Protein AF-0000000073327511 (afdb_homodimer)

Solvent-accessible surface area (backbone atoms only — not comparable to full-atom values): 82590 Å² total; per-residue (Å²): 107,44,73,44,46,68,43,24,41,75,84,67,52,72,36,63,68,62,48,49,65,67,39,43,76,73,44,33,69,39,40,73,52,56,44,34,38,25,41,45,37,48,43,75,68,48,63,40,52,50,47,24,70,48,32,56,36,58,57,73,58,76,54,50,74,79,34,73,59,88,64,56,67,24,31,33,36,24,40,34,74,76,45,48,52,55,30,38,39,33,49,45,36,41,31,57,40,40,85,58,41,74,76,42,55,34,55,51,50,46,52,51,41,47,42,66,70,69,29,30,28,37,34,40,46,40,52,47,70,28,58,62,33,27,59,61,49,42,45,65,58,52,37,52,38,52,40,52,41,63,66,75,44,78,82,54,55,25,20,38,35,35,38,28,32,54,48,72,80,45,52,62,67,50,52,50,51,54,51,52,52,50,53,50,51,41,57,68,66,41,65,70,52,92,84,51,68,92,72,52,66,70,55,36,33,48,80,44,78,49,72,32,42,28,62,88,86,34,46,68,60,20,54,53,47,38,53,58,55,35,56,64,54,45,58,20,70,39,87,86,36,64,41,37,69,52,85,82,55,69,39,38,71,47,39,63,61,48,54,51,51,52,50,53,55,52,71,69,41,64,83,57,58,62,71,34,64,64,53,29,50,29,49,54,50,46,46,51,50,41,53,50,46,51,52,49,54,76,64,30,66,69,54,53,52,50,52,54,46,34,73,74,36,72,54,83,61,42,8,58,53,53,33,49,56,53,48,50,52,52,50,51,51,50,67,73,43,63,76,40,48,64,70,53,47,51,53,47,47,52,51,42,50,52,54,52,50,59,72,49,42,64,51,53,51,46,34,50,48,42,49,42,53,50,41,48,52,50,43,54,52,49,40,51,50,40,48,72,72,66,47,56,65,41,61,37,45,39,52,41,50,52,51,41,52,50,50,48,52,52,52,48,60,45,49,43,43,80,90,51,88,79,71,66,59,67,58,50,49,49,40,51,52,48,45,49,52,51,50,46,54,55,50,49,53,52,49,50,54,54,50,50,53,52,52,52,50,45,64,69,66,56,54,98,57,42,55,62,51,49,46,49,47,51,51,51,52,47,51,50,48,51,52,47,51,54,61,29,42,70,77,52,93,61,61,67,68,59,52,51,53,50,49,52,48,51,52,52,49,54,52,47,49,51,54,50,50,50,50,57,55,33,32,67,67,53,41,51,46,48,28,52,51,45,24,50,50,47,57,39,30,41,99,86,73,44,75,57,74,87,44,94,74,56,58,60,67,56,45,49,50,51,15,52,51,55,20,49,49,49,52,46,60,43,24,43,61,53,81,58,98,62,88,72,65,57,55,61,51,51,49,61,66,70,64,60,70,74,69,79,72,73,83,76,83,67,69,80,80,73,76,65,82,44,72,36,76,64,59,92,86,49,54,76,89,34,50,53,44,34,37,43,54,51,51,51,50,49,52,53,49,50,61,63,45,44,59,58,54,49,49,56,50,48,52,46,46,50,54,50,47,52,50,48,50,51,49,48,51,51,44,48,55,49,48,49,53,43,65,60,31,47,70,70,60,36,53,56,54,62,65,36,68,63,52,50,48,49,51,48,45,48,51,49,46,51,48,45,53,50,54,67,47,51,61,65,59,51,52,51,39,51,69,54,66,53,47,60,66,54,52,51,44,48,52,44,44,54,53,25,68,74,37,64,70,64,62,38,49,50,52,48,36,63,68,56,69,53,76,69,67,70,56,69,89,97,108,44,71,44,44,68,43,24,41,75,86,66,52,72,35,62,68,62,47,50,65,66,40,35,83,72,46,34,68,39,40,74,52,57,45,34,38,26,39,44,36,48,44,73,69,49,62,40,52,51,47,25,69,48,32,57,35,58,58,75,57,76,52,50,75,79,33,73,57,89,65,56,66,25,31,33,35,22,40,33,75,74,44,46,51,55,30,36,40,33,48,45,35,43,31,57,40,40,85,58,40,74,76,43,55,34,54,51,50,46,52,52,39,47,43,65,70,68,28,31,29,37,35,40,46,41,52,48,71,28,58,60,32,27,60,61,51,42,45,67,58,50,37,50,37,51,39,52,41,64,67,74,45,79,81,54,54,26,21,38,36,35,37,29,32,53,48,71,81,47,52,64,68,49,53,52,51,54,52,52,51,49,54,52,51,42,58,67,66,40,63,71,56,91,86,53,69,94,72,53,67,70,55,36,33,48,80,46,79,50,71,33,40,27,61,88,86,33,44,66,61,21,52,55,50,39,52,57,56,36,55,64,52,45,58,22,72,40,90,83,36,63,40,39,70,51,85,81,55,68,39,36,72,47,39,63,60,48,53,51,50,52,50,53,54,52,72,68,40,63,85,57,57,63,72,35,66,64,52,28,51,30,48,54,51,46,47,50,52,41,51,51,45,49,54,49,53,75,66,29,66,70,52,54,52,50,51,53,47,34,72,74,36,72,55,82,60,44,7,58,52,52,34,51,56,54,49,51,50,53,49,54,49,50,66,73,42,63,77,40,48,64,70,53,46,51,54,49,47,52,51,43,52,54,53,52,48,60,72,50,42,62,52,52,51,46,35,51,49,42,50,43,52,52,41,47,51,50,42,53,52,51,41,54,51,38,48,72,72,66,48,56,67,43,62,38,46,40,52,42,48,53,52,42,50,50,50,48,52,53,51,47,59,45,49,43,43,80,90,50,88,80,72,66,59,67,57,49,51,49,40,51,51,50,46,48,51,51,50,47,53,54,50,49,52,54,49,49,55,55,50,50,54,53,52,52,49,44,63,68,67,56,55,97,57,44,55,63,50,48,47,51,47,51,52,51,53,47,52,49,47,51,50,48,50,53,61,30,43,69,77,54,94,62,61,66,67,61,53,50,52,51,50,51,48,52,52,52,49,53,52,49,48,52,53,52,51,50,50,56,53,35,31,67,68,54,42,53,47,48,27,51,53,45,25,49,50,48,57,40,29,42,99,87,72,44,74,57,75,85,50,94,80,55,57,60,68,57,44,50,51,51,16,52,50,56,21,49,50,48,52,46,60,44,25,42,61,54,82,57,97,64,85,71,64,58,55,60,51,51,50,59,67,68,65,59,70,74,69,81,73,72,82,77,84,67,68,82,81,74,76,65,82,45,73,35,76,64,59,90,84,48,55,75,90,34,50,53,43,33,36,43,54,50,51,52,50,48,52,53,50,50,62,65,44,46,58,59,55,50,48,56,51,50,52,45,47,51,55,51,48,50,51,50,50,50,50,46,50,52,46,49,53,49,48,49,55,44,65,59,38,45,70,70,61,35,52,56,52,63,64,35,69,63,51,51,49,48,51,49,43,49,49,49,46,50,48,44,54,49,52,68,46,51,61,65,56,52,52,50,38,52,68,66,64,51,48,58,66,53,51,50,43,48,53,44,43,54,54,28,67,74,36,66,71,65,62,39,48,50,50,47,38,63,68,55,66,54,77,69,66,68,55,71,87,95

Structure (mmCIF, N/CA/C/O backbone):
data_AF-0000000073327511-model_v1
#
loop_
_entity.id
_entity.type
_entity.pdbx_description
1 polymer 'GB1/RHD3-type G domain-containing protein'
#
loop_
_atom_site.group_PDB
_atom_site.id
_atom_site.type_symbol
_atom_site.label_atom_id
_atom_site.label_alt_id
_atom_site.label_comp_id
_atom_site.label_asym_id
_atom_site.label_entity_id
_atom_site.label_seq_id
_atom_site.pdbx_PDB_ins_code
_atom_site.Cartn_x
_atom_site.Cartn_y
_atom_site.Cartn_z
_atom_site.occupancy
_atom_site.B_iso_or_equiv
_atom_site.auth_seq_id
_atom_site.auth_comp_id
_atom_site.auth_asym_id
_atom_site.auth_atom_id
_atom_site.pdbx_PDB_model_num
ATOM 1 N N . MET A 1 1 ? 34.719 -45.875 -12.844 1 51.06 1 MET A N 1
ATOM 2 C CA . MET A 1 1 ? 34.094 -44.719 -13.461 1 51.06 1 MET A CA 1
ATOM 3 C C . MET A 1 1 ? 32.719 -45.031 -14.008 1 51.06 1 MET A C 1
ATOM 5 O O . MET A 1 1 ? 31.891 -44.125 -14.203 1 51.06 1 MET A O 1
ATOM 9 N N . GLU A 1 2 ? 32.406 -46.375 -14.266 1 55.81 2 GLU A N 1
ATOM 10 C CA . GLU A 1 2 ? 31.141 -46.812 -14.812 1 55.81 2 GLU A CA 1
ATOM 11 C C . GLU A 1 2 ? 30.031 -46.781 -13.758 1 55.81 2 GLU A C 1
ATOM 13 O O . GLU A 1 2 ? 28.859 -46.656 -14.086 1 55.81 2 GLU A O 1
ATOM 18 N N . LYS A 1 3 ? 30.391 -46.969 -12.422 1 69.81 3 LYS A N 1
ATOM 19 C CA . LYS A 1 3 ? 29.375 -47.062 -11.375 1 69.81 3 LYS A CA 1
ATOM 20 C C . LYS A 1 3 ? 28.734 -45.688 -11.109 1 69.81 3 LYS A C 1
ATOM 22 O O . LYS A 1 3 ? 27.734 -45.594 -10.391 1 69.81 3 LYS A O 1
ATOM 27 N N . GLY A 1 4 ? 29 -44.719 -11.75 1 84.31 4 GLY A N 1
ATOM 28 C CA . GLY A 1 4 ? 28.375 -43.406 -11.727 1 84.31 4 GLY A CA 1
ATOM 29 C C . GLY A 1 4 ? 28.656 -42.656 -10.445 1 84.31 4 GLY A C 1
ATOM 30 O O . GLY A 1 4 ? 29.078 -43.219 -9.445 1 84.31 4 GLY A O 1
ATOM 31 N N . MET A 1 5 ? 28.734 -41.5 -10.352 1 89.88 5 MET A N 1
ATOM 32 C CA . MET A 1 5 ? 28.906 -40.594 -9.211 1 89.88 5 MET A CA 1
ATOM 33 C C . MET A 1 5 ? 27.781 -39.562 -9.148 1 89.88 5 MET A C 1
ATOM 35 O O . MET A 1 5 ? 27.25 -39.156 -10.18 1 89.88 5 MET A O 1
ATOM 39 N N . GLN A 1 6 ? 27.422 -39.312 -7.855 1 94.12 6 GLN A N 1
ATOM 40 C CA . GLN A 1 6 ? 26.422 -38.25 -7.656 1 94.12 6 GLN A CA 1
ATOM 41 C C . GLN A 1 6 ? 27.062 -36.875 -7.719 1 94.12 6 GLN A C 1
ATOM 43 O O . GLN A 1 6 ? 27.828 -36.5 -6.84 1 94.12 6 GLN A O 1
ATOM 48 N N . LEU A 1 7 ? 26.797 -36.125 -8.734 1 95 7 LEU A N 1
ATOM 49 C CA . LEU A 1 7 ? 27.359 -34.812 -8.961 1 95 7 LEU A CA 1
ATOM 50 C C . LEU A 1 7 ? 26.703 -33.781 -8.062 1 95 7 LEU A C 1
ATOM 52 O O . LEU A 1 7 ? 27.375 -32.906 -7.484 1 95 7 LEU A O 1
ATOM 56 N N . ILE A 1 8 ? 25.344 -33.812 -8.062 1 95.38 8 ILE A N 1
ATOM 57 C CA . ILE A 1 8 ? 24.547 -32.938 -7.215 1 95.38 8 ILE A CA 1
ATOM 58 C C . ILE A 1 8 ? 23.594 -33.781 -6.367 1 95.38 8 ILE A C 1
ATOM 60 O O . ILE A 1 8 ? 22.875 -34.656 -6.891 1 95.38 8 ILE A O 1
ATOM 64 N N . ASP A 1 9 ? 23.5 -33.594 -5.148 1 92.31 9 ASP A N 1
ATOM 65 C CA . ASP A 1 9 ? 22.656 -34.406 -4.289 1 92.31 9 ASP A CA 1
ATOM 66 C C . ASP A 1 9 ? 21.234 -33.844 -4.242 1 92.31 9 ASP A C 1
ATOM 68 O O . ASP A 1 9 ? 20.922 -32.844 -4.891 1 92.31 9 ASP A O 1
ATOM 72 N N . GLY A 1 10 ? 20.406 -34.531 -3.52 1 86.12 10 GLY A N 1
ATOM 73 C CA . GLY A 1 10 ? 19 -34.188 -3.443 1 86.12 10 GLY A CA 1
ATOM 74 C C . GLY A 1 10 ? 18.75 -32.812 -2.842 1 86.12 10 GLY A C 1
ATOM 75 O O . GLY A 1 10 ? 17.734 -32.188 -3.115 1 86.12 10 GLY A O 1
ATOM 76 N N . ASN A 1 11 ? 19.703 -32.344 -2.143 1 85.62 11 ASN A N 1
ATOM 77 C CA . ASN A 1 11 ? 19.562 -31.047 -1.479 1 85.62 11 ASN A CA 1
ATOM 78 C C . ASN A 1 11 ? 20.234 -29.938 -2.271 1 85.62 11 ASN A C 1
ATOM 80 O O . ASN A 1 11 ? 20.25 -28.781 -1.835 1 85.62 11 ASN A O 1
ATOM 84 N N . GLY A 1 12 ? 20.797 -30.297 -3.379 1 88.5 12 GLY A N 1
ATOM 85 C CA . GLY A 1 12 ? 21.375 -29.281 -4.258 1 88.5 12 GLY A CA 1
ATOM 86 C C . GLY A 1 12 ? 22.844 -29.016 -3.979 1 88.5 12 GLY A C 1
ATOM 87 O O . GLY A 1 12 ? 23.391 -28.031 -4.469 1 88.5 12 GLY A O 1
ATOM 88 N N . LYS A 1 13 ? 23.438 -29.797 -3.189 1 92.44 13 LYS A N 1
ATOM 89 C CA . LYS A 1 13 ? 24.859 -29.609 -2.906 1 92.44 13 LYS A CA 1
ATOM 90 C C . LYS A 1 13 ? 25.719 -30.188 -4.023 1 92.44 13 LYS A C 1
ATOM 92 O O . LYS A 1 13 ? 25.547 -31.344 -4.418 1 92.44 13 LYS A O 1
ATOM 97 N N . PHE A 1 14 ? 26.641 -29.406 -4.492 1 95.19 14 PHE A N 1
ATOM 98 C CA . PHE A 1 14 ? 27.531 -29.781 -5.586 1 95.19 14 PHE A CA 1
ATOM 99 C C . PHE A 1 14 ? 28.719 -30.578 -5.07 1 95.19 14 PHE A C 1
ATOM 101 O O . PHE A 1 14 ? 29.375 -30.172 -4.109 1 95.19 14 PHE A O 1
ATOM 108 N N . ASN A 1 15 ? 29.031 -31.703 -5.699 1 93.62 15 ASN A N 1
ATOM 109 C CA . ASN A 1 15 ? 30.125 -32.594 -5.293 1 93.62 15 ASN A CA 1
ATOM 110 C C . ASN A 1 15 ? 31.422 -32.219 -6.016 1 93.62 15 ASN A C 1
ATOM 112 O O . ASN A 1 15 ? 31.812 -32.906 -6.957 1 93.62 15 ASN A O 1
ATOM 116 N N . VAL A 1 16 ? 32.156 -31.328 -5.508 1 89.75 16 VAL A N 1
ATOM 117 C CA . VAL A 1 16 ? 33.375 -30.812 -6.145 1 89.75 16 VAL A CA 1
ATOM 118 C C . VAL A 1 16 ? 34.469 -31.891 -6.137 1 89.75 16 VAL A C 1
ATOM 120 O O . VAL A 1 16 ? 35.094 -32.156 -7.164 1 89.75 16 VAL A O 1
ATOM 123 N N . GLU A 1 17 ? 34.656 -32.562 -5.062 1 85.81 17 GLU A N 1
ATOM 124 C CA . GLU A 1 17 ? 35.719 -33.562 -4.902 1 85.81 17 GLU A CA 1
ATOM 125 C C . GLU A 1 17 ? 35.469 -34.75 -5.812 1 85.81 17 GLU A C 1
ATOM 127 O O . GLU A 1 17 ? 36.406 -35.25 -6.434 1 85.81 17 GLU A O 1
ATOM 132 N N . GLY A 1 18 ? 34.219 -35.156 -5.832 1 84.81 18 GLY A N 1
ATOM 133 C CA . GLY A 1 18 ? 33.875 -36.312 -6.668 1 84.81 18 GLY A CA 1
ATOM 134 C C . GLY A 1 18 ? 34.125 -36.062 -8.148 1 84.81 18 GLY A C 1
ATOM 135 O O . GLY A 1 18 ? 34.625 -36.938 -8.859 1 84.81 18 GLY A O 1
ATOM 136 N N . LEU A 1 19 ? 33.812 -34.906 -8.57 1 87.69 19 LEU A N 1
ATOM 137 C CA . LEU A 1 19 ? 33.938 -34.594 -9.977 1 87.69 19 LEU A CA 1
ATOM 138 C C . LEU A 1 19 ? 35.438 -34.469 -10.359 1 87.69 19 LEU A C 1
ATOM 140 O O . LEU A 1 19 ? 35.844 -34.906 -11.438 1 87.69 19 LEU A O 1
ATOM 144 N N . GLN A 1 20 ? 36.188 -33.906 -9.492 1 82.25 20 GLN A N 1
ATOM 145 C CA . GLN A 1 20 ? 37.625 -33.781 -9.742 1 82.25 20 GLN A CA 1
ATOM 146 C C . GLN A 1 20 ? 38.281 -35.156 -9.852 1 82.25 20 GLN A C 1
ATOM 148 O O . GLN A 1 20 ? 39.156 -35.375 -10.711 1 82.25 20 GLN A O 1
ATOM 153 N N . ASP A 1 21 ? 37.812 -36 -9.062 1 81 21 ASP A N 1
ATOM 154 C CA . ASP A 1 21 ? 38.344 -37.375 -9.086 1 81 21 ASP A CA 1
ATOM 155 C C . ASP A 1 21 ? 38 -38.062 -10.398 1 81 21 ASP A C 1
ATOM 157 O O . ASP A 1 21 ? 38.812 -38.844 -10.938 1 81 21 ASP A O 1
ATOM 161 N N . MET A 1 22 ? 36.812 -37.781 -10.867 1 79.88 22 MET A N 1
ATOM 162 C CA . MET A 1 22 ? 36.344 -38.438 -12.094 1 79.88 22 MET A CA 1
ATOM 163 C C . MET A 1 22 ? 37.062 -37.844 -13.312 1 79.88 22 MET A C 1
ATOM 165 O O . MET A 1 22 ? 37.281 -38.562 -14.305 1 79.88 22 MET A O 1
ATOM 169 N N . THR A 1 23 ? 37.375 -36.562 -13.266 1 73.5 23 THR A N 1
ATOM 170 C CA . THR A 1 23 ? 37.906 -35.875 -14.43 1 73.5 23 THR A CA 1
ATOM 171 C C . THR A 1 23 ? 39.438 -35.906 -14.438 1 73.5 23 THR A C 1
ATOM 173 O O . THR A 1 23 ? 40.062 -35.25 -15.273 1 73.5 23 THR A O 1
ATOM 176 N N . THR A 1 24 ? 40 -36.344 -13.5 1 71.06 24 THR A N 1
ATOM 177 C CA . THR A 1 24 ? 41.469 -36.281 -13.477 1 71.06 24 THR A CA 1
ATOM 178 C C . THR A 1 24 ? 42.062 -36.969 -14.703 1 71.06 24 THR A C 1
ATOM 180 O O . THR A 1 24 ? 42.531 -36.312 -15.633 1 71.06 24 THR A O 1
ATOM 183 N N . THR A 1 25 ? 42.469 -38.219 -14.719 1 68.44 25 THR A N 1
ATOM 184 C CA . THR A 1 25 ? 43.562 -38.594 -15.617 1 68.44 25 THR A CA 1
ATOM 185 C C . THR A 1 25 ? 43.031 -38.844 -17.031 1 68.44 25 THR A C 1
ATOM 187 O O . THR A 1 25 ? 43.531 -38.219 -17.984 1 68.44 25 THR A O 1
ATOM 190 N N . GLU A 1 26 ? 41.969 -39.531 -17.359 1 76.94 26 GLU A N 1
ATOM 191 C CA . GLU A 1 26 ? 41.562 -39.906 -18.703 1 76.94 26 GLU A CA 1
ATOM 192 C C . GLU A 1 26 ? 40.688 -38.812 -19.344 1 76.94 26 GLU A C 1
ATOM 194 O O . GLU A 1 26 ? 40.844 -38.5 -20.516 1 76.94 26 GLU A O 1
ATOM 199 N N . PHE A 1 27 ? 39.938 -38.188 -18.547 1 85.56 27 PHE A N 1
ATOM 200 C CA . PHE A 1 27 ? 39 -37.156 -19.047 1 85.56 27 PHE A CA 1
ATOM 201 C C . PHE A 1 27 ? 39.75 -35.875 -19.406 1 85.56 27 PHE A C 1
ATOM 203 O O . PHE A 1 27 ? 39.5 -35.281 -20.453 1 85.56 27 PHE A O 1
ATOM 210 N N . ALA A 1 28 ? 40.688 -35.5 -18.609 1 82 28 ALA A N 1
ATOM 211 C CA . ALA A 1 28 ? 41.406 -34.25 -18.812 1 82 28 ALA A CA 1
ATOM 212 C C . ALA A 1 28 ? 42.188 -34.281 -20.125 1 82 28 ALA A C 1
ATOM 214 O O . ALA A 1 28 ? 42.438 -33.219 -20.734 1 82 28 ALA A O 1
ATOM 215 N N . GLN A 1 29 ? 42.469 -35.469 -20.562 1 83.25 29 GLN A N 1
ATOM 216 C CA . GLN A 1 29 ? 43.281 -35.625 -21.75 1 83.25 29 GLN A CA 1
ATOM 217 C C . GLN A 1 29 ? 42.469 -35.562 -23.016 1 83.25 29 GLN A C 1
ATOM 219 O O . GLN A 1 29 ? 43 -35.469 -24.125 1 83.25 29 GLN A O 1
ATOM 224 N N . CYS A 1 30 ? 41.188 -35.469 -22.891 1 84.81 30 CYS A N 1
ATOM 225 C CA . CYS A 1 30 ? 40.312 -35.531 -24.047 1 84.81 30 CYS A CA 1
ATOM 226 C C . CYS A 1 30 ? 40.25 -34.188 -24.75 1 84.81 30 CYS A C 1
ATOM 228 O O . CYS A 1 30 ? 39.812 -34.094 -25.906 1 84.81 30 CYS A O 1
ATOM 230 N N . GLY A 1 31 ? 40.75 -33.156 -24.094 1 81.19 31 GLY A N 1
ATOM 231 C CA . GLY A 1 31 ? 40.656 -31.844 -24.703 1 81.19 31 GLY A CA 1
ATOM 232 C C . GLY A 1 31 ? 39.219 -31.438 -25.016 1 81.19 31 GLY A C 1
ATOM 233 O O . GLY A 1 31 ? 38.375 -31.344 -24.109 1 81.19 31 GLY A O 1
ATOM 234 N N . LEU A 1 32 ? 39 -31.469 -26.359 1 81.44 32 LEU A N 1
ATOM 235 C CA . LEU A 1 32 ? 37.656 -31.062 -26.781 1 81.44 32 LEU A CA 1
ATOM 236 C C . LEU A 1 32 ? 36.844 -32.25 -27.281 1 81.44 32 LEU A C 1
ATOM 238 O O . LEU A 1 32 ? 35.656 -32.125 -27.609 1 81.44 32 LEU A O 1
ATOM 242 N N . SER A 1 33 ? 37.438 -33.375 -27.188 1 82.88 33 SER A N 1
ATOM 243 C CA . SER A 1 33 ? 36.781 -34.562 -27.75 1 82.88 33 SER A CA 1
ATOM 244 C C . SER A 1 33 ? 35.969 -35.312 -26.703 1 82.88 33 SER A C 1
ATOM 246 O O . SER A 1 33 ? 36.281 -36.438 -26.359 1 82.88 33 SER A O 1
ATOM 248 N N . TYR A 1 34 ? 35.031 -34.719 -26.109 1 86.56 34 TYR A N 1
ATOM 249 C CA . TYR A 1 34 ? 34.094 -35.344 -25.172 1 86.56 34 TYR A CA 1
ATOM 250 C C . TYR A 1 34 ? 32.688 -34.844 -25.406 1 86.56 34 TYR A C 1
ATOM 252 O O . TYR A 1 34 ? 32.469 -33.844 -26.125 1 86.56 34 TYR A O 1
ATOM 260 N N . SER A 1 35 ? 31.75 -35.594 -24.969 1 88.94 35 SER A N 1
ATOM 261 C CA . SER A 1 35 ? 30.344 -35.219 -25.078 1 88.94 35 SER A CA 1
ATOM 262 C C . SER A 1 35 ? 29.594 -35.438 -23.766 1 88.94 35 SER A C 1
ATOM 264 O O . SER A 1 35 ? 29.938 -36.375 -23.016 1 88.94 35 SER A O 1
ATOM 266 N N . VAL A 1 36 ? 28.75 -34.562 -23.484 1 91.62 36 VAL A N 1
ATOM 267 C CA . VAL A 1 36 ? 27.906 -34.688 -22.297 1 91.62 36 VAL A CA 1
ATOM 268 C C . VAL A 1 36 ? 26.453 -34.906 -22.719 1 91.62 36 VAL A C 1
ATOM 270 O O . VAL A 1 36 ? 25.906 -34.094 -23.484 1 91.62 36 VAL A O 1
ATOM 273 N N . VAL A 1 37 ? 25.812 -36 -22.312 1 94.06 37 VAL A N 1
ATOM 274 C CA . VAL A 1 37 ? 24.422 -36.281 -22.625 1 94.06 37 VAL A CA 1
ATOM 275 C C . VAL A 1 37 ? 23.609 -36.344 -21.328 1 94.06 37 VAL A C 1
ATOM 277 O O . VAL A 1 37 ? 23.969 -37.094 -20.406 1 94.06 37 VAL A O 1
ATOM 280 N N . ALA A 1 38 ? 22.578 -35.594 -21.266 1 96.5 38 ALA A N 1
ATOM 281 C CA . ALA A 1 38 ? 21.719 -35.562 -20.094 1 96.5 38 ALA A CA 1
ATOM 282 C C . ALA A 1 38 ? 20.312 -36.031 -20.438 1 96.5 38 ALA A C 1
ATOM 284 O O . ALA A 1 38 ? 19.875 -35.969 -21.594 1 96.5 38 ALA A O 1
ATOM 285 N N . ILE A 1 39 ? 19.609 -36.594 -19.438 1 96.75 39 ILE A N 1
ATOM 286 C CA . ILE A 1 39 ? 18.219 -37 -19.656 1 96.75 39 ILE A CA 1
ATOM 287 C C . ILE A 1 39 ? 17.312 -36.375 -18.609 1 96.75 39 ILE A C 1
ATOM 289 O O . ILE A 1 39 ? 17.641 -36.344 -17.422 1 96.75 39 ILE A O 1
ATOM 293 N N . ILE A 1 40 ? 16.281 -35.781 -19.078 1 95.44 40 ILE A N 1
ATOM 294 C CA . ILE A 1 40 ? 15.266 -35.219 -18.203 1 95.44 40 ILE A CA 1
ATOM 295 C C . ILE A 1 40 ? 13.906 -35.844 -18.5 1 95.44 40 ILE A C 1
ATOM 297 O O . ILE A 1 40 ? 13.711 -36.438 -19.562 1 95.44 40 ILE A O 1
ATOM 301 N N . GLY A 1 41 ? 12.992 -35.75 -17.531 1 93.19 41 GLY A N 1
ATOM 302 C CA . GLY A 1 41 ? 11.656 -36.312 -17.672 1 93.19 41 GLY A CA 1
ATOM 303 C C . GLY A 1 41 ? 10.992 -36.594 -16.328 1 93.19 41 GLY A C 1
ATOM 304 O O . GLY A 1 41 ? 11.617 -36.438 -15.281 1 93.19 41 GLY A O 1
ATOM 305 N N . PRO A 1 42 ? 9.781 -37.031 -16.406 1 91.19 42 PRO A N 1
ATOM 306 C CA . PRO A 1 42 ? 9.039 -37.219 -15.156 1 91.19 42 PRO A CA 1
ATOM 307 C C . PRO A 1 42 ? 9.562 -38.406 -14.344 1 91.19 42 PRO A C 1
ATOM 309 O O . PRO A 1 42 ? 10.258 -39.281 -14.883 1 91.19 42 PRO A O 1
ATOM 312 N N . GLN A 1 43 ? 9.242 -38.375 -13.117 1 89.12 43 GLN A N 1
ATOM 313 C CA . GLN A 1 43 ? 9.633 -39.469 -12.227 1 89.12 43 GLN A CA 1
ATOM 314 C C . GLN A 1 43 ? 9.031 -40.781 -12.68 1 89.12 43 GLN A C 1
ATOM 316 O O . GLN A 1 43 ? 7.875 -40.844 -13.102 1 89.12 43 GLN A O 1
ATOM 321 N N . SER A 1 44 ? 9.789 -41.812 -12.648 1 86.25 44 SER A N 1
ATOM 322 C CA . SER A 1 44 ? 9.383 -43.188 -12.938 1 86.25 44 SER A CA 1
ATOM 323 C C . SER A 1 44 ? 9.055 -43.375 -14.414 1 86.25 44 SER A C 1
ATOM 325 O O . SER A 1 44 ? 8.195 -44.188 -14.773 1 86.25 44 SER A O 1
ATOM 327 N N . SER A 1 45 ? 9.672 -42.594 -15.25 1 89.19 45 SER A N 1
ATOM 328 C CA . SER A 1 45 ? 9.422 -42.688 -16.688 1 89.19 45 SER A CA 1
ATOM 329 C C . SER A 1 45 ? 10.445 -43.594 -17.375 1 89.19 45 SER A C 1
ATOM 331 O O . SER A 1 45 ? 10.453 -43.719 -18.594 1 89.19 45 SER A O 1
ATOM 333 N N . GLY A 1 46 ? 11.383 -44.156 -16.609 1 91.38 46 GLY A N 1
ATOM 334 C CA . GLY A 1 46 ? 12.359 -45.094 -17.172 1 91.38 46 GLY A CA 1
ATOM 335 C C . GLY A 1 46 ? 13.609 -44.406 -17.672 1 91.38 46 GLY A C 1
ATOM 336 O O . GLY A 1 46 ? 14.273 -44.906 -18.578 1 91.38 46 GLY A O 1
ATOM 337 N N . LYS A 1 47 ? 13.891 -43.281 -17.203 1 94.75 47 LYS A N 1
ATOM 338 C CA . LYS A 1 47 ? 15.062 -42.531 -17.625 1 94.75 47 LYS A CA 1
ATOM 339 C C . LYS A 1 47 ? 16.344 -43.344 -17.422 1 94.75 47 LYS A C 1
ATOM 341 O O . LYS A 1 47 ? 17.125 -43.5 -18.359 1 94.75 47 LYS A O 1
ATOM 346 N N . SER A 1 48 ? 16.484 -43.844 -16.203 1 94.69 48 SER A N 1
ATOM 347 C CA . SER A 1 48 ? 17.703 -44.594 -15.891 1 94.69 48 SER A CA 1
ATOM 348 C C . SER A 1 48 ? 17.781 -45.875 -16.703 1 94.69 48 SER A C 1
ATOM 350 O O . SER A 1 48 ? 18.875 -46.281 -17.094 1 94.69 48 SER A O 1
ATOM 352 N N . THR A 1 49 ? 16.672 -46.438 -16.938 1 93.44 49 THR A N 1
ATOM 353 C CA . THR A 1 49 ? 16.641 -47.656 -17.75 1 93.44 49 THR A CA 1
ATOM 354 C C . THR A 1 49 ? 17.125 -47.375 -19.172 1 93.44 49 THR A C 1
ATOM 356 O O . THR A 1 49 ? 17.922 -48.125 -19.719 1 93.44 49 THR A O 1
ATOM 359 N N . LEU A 1 50 ? 16.625 -46.281 -19.688 1 95.31 50 LEU A N 1
ATOM 360 C CA . LEU A 1 50 ? 17.031 -45.906 -21.031 1 95.31 50 LEU A CA 1
ATOM 361 C C . LEU A 1 50 ? 18.516 -45.594 -21.094 1 95.31 50 LEU A C 1
ATOM 363 O O . LEU A 1 50 ? 19.219 -46.031 -22 1 95.31 50 LEU A O 1
ATOM 367 N N . MET A 1 51 ? 19 -44.844 -20.156 1 95.38 51 MET A N 1
ATOM 368 C CA . MET A 1 51 ? 20.406 -44.469 -20.125 1 95.38 51 MET A CA 1
ATOM 369 C C . MET A 1 51 ? 21.312 -45.688 -20.016 1 95.38 51 MET A C 1
ATOM 371 O O . MET A 1 51 ? 22.344 -45.75 -20.688 1 95.38 51 MET A O 1
ATOM 375 N N . ASN A 1 52 ? 20.953 -46.625 -19.188 1 94.12 52 ASN A N 1
ATOM 376 C CA . ASN A 1 52 ? 21.75 -47.844 -19.016 1 94.12 52 ASN A CA 1
ATOM 377 C C . ASN A 1 52 ? 21.812 -48.656 -20.297 1 94.12 52 ASN A C 1
ATOM 379 O O . ASN A 1 52 ? 22.859 -49.219 -20.625 1 94.12 52 ASN A O 1
ATOM 383 N N . HIS A 1 53 ? 20.75 -48.656 -21.016 1 94 53 HIS A N 1
ATOM 384 C CA . HIS A 1 53 ? 20.703 -49.469 -22.234 1 94 53 HIS A CA 1
ATOM 385 C C . HIS A 1 53 ? 21.438 -48.75 -23.375 1 94 53 HIS A C 1
ATOM 387 O O . HIS A 1 53 ? 22.031 -49.438 -24.219 1 94 53 HIS A O 1
ATOM 393 N N . VAL A 1 54 ? 21.375 -47.5 -23.422 1 94.38 54 VAL A N 1
ATOM 394 C CA . VAL A 1 54 ? 21.984 -46.75 -24.531 1 94.38 54 VAL A CA 1
ATOM 395 C C . VAL A 1 54 ? 23.469 -46.594 -24.281 1 94.38 54 VAL A C 1
ATOM 397 O O . VAL A 1 54 ? 24.281 -46.781 -25.188 1 94.38 54 VAL A O 1
ATOM 400 N N . PHE A 1 55 ? 23.906 -46.281 -23.078 1 94.31 55 PHE A N 1
ATOM 401 C CA . PHE A 1 55 ? 25.281 -45.844 -22.844 1 94.31 55 PHE A CA 1
ATOM 402 C C . PHE A 1 55 ? 26.047 -46.906 -22.047 1 94.31 55 PHE A C 1
ATOM 404 O O . PHE A 1 55 ? 27.25 -46.719 -21.781 1 94.31 55 PHE A O 1
ATOM 411 N N . GLY A 1 56 ? 25.438 -47.969 -21.625 1 92.38 56 GLY A N 1
ATOM 412 C CA . GLY A 1 56 ? 26.094 -49 -20.859 1 92.38 56 GLY A CA 1
ATOM 413 C C . GLY A 1 56 ? 26.469 -48.594 -19.453 1 92.38 56 GLY A C 1
ATOM 414 O O . GLY A 1 56 ? 27.531 -48.969 -18.938 1 92.38 56 GLY A O 1
ATOM 415 N N . THR A 1 57 ? 25.719 -47.688 -18.875 1 93.06 57 THR A N 1
ATOM 416 C CA . THR A 1 57 ? 25.922 -47.219 -17.516 1 93.06 57 THR A CA 1
ATOM 417 C C . THR A 1 57 ? 25.172 -48.125 -16.531 1 93.06 57 THR A C 1
ATOM 419 O O . THR A 1 57 ? 24.516 -49.094 -16.938 1 93.06 57 THR A O 1
ATOM 422 N N . ASP A 1 58 ? 25.359 -47.844 -15.227 1 91.62 58 ASP A N 1
ATOM 423 C CA . ASP A 1 58 ? 24.719 -48.656 -14.195 1 91.62 58 ASP A CA 1
ATOM 424 C C . ASP A 1 58 ? 24 -47.781 -13.172 1 91.62 58 ASP A C 1
ATOM 426 O O . ASP A 1 58 ? 24.25 -47.906 -11.969 1 91.62 58 ASP A O 1
ATOM 430 N N . PHE A 1 59 ? 23.172 -46.969 -13.719 1 92.69 59 PHE A N 1
ATOM 431 C CA . PHE A 1 59 ? 22.359 -46.156 -12.828 1 92.69 59 PHE A CA 1
ATOM 432 C C . PHE A 1 59 ? 21.297 -46.969 -12.133 1 92.69 59 PHE A C 1
ATOM 434 O O . PHE A 1 59 ? 20.828 -47.969 -12.68 1 92.69 59 PHE A O 1
ATOM 441 N N . LYS A 1 60 ? 20.922 -46.562 -10.93 1 89.19 60 LYS A N 1
ATOM 442 C CA . LYS A 1 60 ? 19.875 -47.281 -10.195 1 89.19 60 LYS A CA 1
ATOM 443 C C . LYS A 1 60 ? 18.531 -47.188 -10.922 1 89.19 60 LYS A C 1
ATOM 445 O O . LYS A 1 60 ? 18.109 -46.094 -11.328 1 89.19 60 LYS A O 1
ATOM 450 N N . MET A 1 61 ? 17.906 -48.25 -11.156 1 86.12 61 MET A N 1
ATOM 451 C CA . MET A 1 61 ? 16.641 -48.344 -11.867 1 86.12 61 MET A CA 1
ATOM 452 C C . MET A 1 61 ? 15.484 -48.562 -10.891 1 86.12 61 MET A C 1
ATOM 454 O O . MET A 1 61 ? 15.688 -49.125 -9.805 1 86.12 61 MET A O 1
ATOM 458 N N . LEU A 1 62 ? 14.375 -48.125 -11.336 1 80.5 62 LEU A N 1
ATOM 459 C CA . LEU A 1 62 ? 13.148 -48.406 -10.578 1 80.5 62 LEU A CA 1
ATOM 460 C C . LEU A 1 62 ? 12.82 -49.875 -10.57 1 80.5 62 LEU A C 1
ATOM 462 O O . LEU A 1 62 ? 12.93 -50.562 -11.602 1 80.5 62 LEU A O 1
ATOM 466 N N . ASN A 1 63 ? 12.539 -50.344 -9.367 1 78.94 63 ASN A N 1
ATOM 467 C CA . ASN A 1 63 ? 11.992 -51.688 -9.258 1 78.94 63 ASN A CA 1
ATOM 468 C C . ASN A 1 63 ? 10.461 -51.656 -9.211 1 78.94 63 ASN A C 1
ATOM 470 O O . ASN A 1 63 ? 9.875 -51.469 -8.148 1 78.94 63 ASN A O 1
ATOM 474 N N . ALA A 1 64 ? 9.883 -51.906 -10.352 1 77.56 64 ALA A N 1
ATOM 475 C CA . ALA A 1 64 ? 8.43 -51.781 -10.5 1 77.56 64 ALA A CA 1
ATOM 476 C C . ALA A 1 64 ? 7.711 -52.75 -9.57 1 77.56 64 ALA A C 1
ATOM 478 O O . ALA A 1 64 ? 6.562 -52.531 -9.18 1 77.56 64 ALA A O 1
ATOM 479 N N . ASN A 1 65 ? 8.336 -53.844 -9.203 1 77.88 65 ASN A N 1
ATOM 480 C CA . ASN A 1 65 ? 7.707 -54.844 -8.352 1 77.88 65 ASN A CA 1
ATOM 481 C C . ASN A 1 65 ? 7.605 -54.344 -6.906 1 77.88 65 ASN A C 1
ATOM 483 O O . ASN A 1 65 ? 6.848 -54.906 -6.113 1 77.88 65 ASN A O 1
ATOM 487 N N . LYS A 1 66 ? 8.32 -53.375 -6.59 1 77.5 66 LYS A N 1
ATOM 488 C CA . LYS A 1 66 ? 8.305 -52.875 -5.219 1 77.5 66 LYS A CA 1
ATOM 489 C C . LYS A 1 66 ? 7.566 -51.531 -5.137 1 77.5 66 LYS A C 1
ATOM 491 O O . LYS A 1 66 ? 7.676 -50.812 -4.141 1 77.5 66 LYS A O 1
ATOM 496 N N . GLY A 1 67 ? 6.93 -51.281 -6.117 1 77.5 67 GLY A N 1
ATOM 497 C CA . GLY A 1 67 ? 6.176 -50.031 -6.102 1 77.5 67 GLY A CA 1
ATOM 498 C C . GLY A 1 67 ? 6.766 -48.969 -7.008 1 77.5 67 GLY A C 1
ATOM 499 O O . GLY A 1 67 ? 7.801 -49.188 -7.637 1 77.5 67 GLY A O 1
ATOM 500 N N . ARG A 1 68 ? 6.094 -47.906 -7.156 1 77.56 68 ARG A N 1
ATOM 501 C CA . ARG A 1 68 ? 6.547 -46.812 -7.98 1 77.56 68 ARG A CA 1
ATOM 502 C C . ARG A 1 68 ? 6.898 -45.594 -7.121 1 77.56 68 ARG A C 1
ATOM 504 O O . ARG A 1 68 ? 6.18 -45.25 -6.172 1 77.56 68 ARG A O 1
ATOM 511 N N . GLY A 1 69 ? 8.086 -45.125 -7.242 1 76.75 69 GLY A N 1
ATOM 512 C CA . GLY A 1 69 ? 8.539 -43.969 -6.453 1 76.75 69 GLY A CA 1
ATOM 513 C C . GLY A 1 69 ? 9.852 -43.406 -6.938 1 76.75 69 GLY A C 1
ATOM 514 O O . GLY A 1 69 ? 10.383 -43.812 -7.965 1 76.75 69 GLY A O 1
ATOM 515 N N . GLN A 1 70 ? 10.242 -42.469 -6.219 1 79.06 70 GLN A N 1
ATOM 516 C CA . GLN A 1 70 ? 11.477 -41.75 -6.566 1 79.06 70 GLN A CA 1
ATOM 517 C C . GLN A 1 70 ? 12.688 -42.688 -6.43 1 79.06 70 GLN A C 1
ATOM 519 O O . GLN A 1 70 ? 12.867 -43.312 -5.391 1 79.06 70 GLN A O 1
ATOM 524 N N . THR A 1 71 ? 13.391 -42.812 -7.527 1 81.75 71 THR A N 1
ATOM 525 C CA . THR A 1 71 ? 14.562 -43.656 -7.535 1 81.75 71 THR A CA 1
ATOM 526 C C . THR A 1 71 ? 15.844 -42.844 -7.566 1 81.75 71 THR A C 1
ATOM 528 O O . THR A 1 71 ? 16.719 -43 -6.707 1 81.75 71 THR A O 1
ATOM 531 N N . THR A 1 72 ? 15.945 -41.969 -8.57 1 87.38 72 THR A N 1
ATOM 532 C CA . THR A 1 72 ? 17.125 -41.125 -8.703 1 87.38 72 THR A CA 1
ATOM 533 C C . THR A 1 72 ? 16.953 -39.812 -7.922 1 87.38 72 THR A C 1
ATOM 535 O O . THR A 1 72 ? 15.969 -39.094 -8.117 1 87.38 72 THR A O 1
ATOM 538 N N . LYS A 1 73 ? 17.844 -39.625 -6.949 1 89.81 73 LYS A N 1
ATOM 539 C CA . LYS A 1 73 ? 17.859 -38.375 -6.199 1 89.81 73 LYS A CA 1
ATOM 540 C C . LYS A 1 73 ? 19.047 -37.5 -6.605 1 89.81 73 LYS A C 1
ATOM 542 O O . LYS A 1 73 ? 20.188 -37.969 -6.578 1 89.81 73 LYS A O 1
ATOM 547 N N . GLY A 1 74 ? 18.703 -36.344 -7.074 1 92.56 74 GLY A N 1
ATOM 548 C CA . GLY A 1 74 ? 19.766 -35.438 -7.523 1 92.56 74 GLY A CA 1
ATOM 549 C C . GLY A 1 74 ? 20.172 -35.688 -8.961 1 92.56 74 GLY A C 1
ATOM 550 O O . GLY A 1 74 ? 19.344 -35.969 -9.812 1 92.56 74 GLY A O 1
ATOM 551 N N . ILE A 1 75 ? 21.438 -35.344 -9.25 1 95.88 75 ILE A N 1
ATOM 552 C CA . ILE A 1 75 ? 22 -35.562 -10.586 1 95.88 75 ILE A CA 1
ATOM 553 C C . ILE A 1 75 ? 23.172 -36.531 -10.516 1 95.88 75 ILE A C 1
ATOM 555 O O . ILE A 1 75 ? 24.109 -36.312 -9.742 1 95.88 75 ILE A O 1
ATOM 559 N N . TRP A 1 76 ? 23.109 -37.562 -11.32 1 95.75 76 TRP A N 1
ATOM 560 C CA . TRP A 1 76 ? 24.156 -38.562 -11.359 1 95.75 76 TRP A CA 1
ATOM 561 C C . TRP A 1 76 ? 24.875 -38.531 -12.703 1 95.75 76 TRP A C 1
ATOM 563 O O . TRP A 1 76 ? 24.266 -38.344 -13.75 1 95.75 76 TRP A O 1
ATOM 573 N N . ILE A 1 77 ? 26.219 -38.781 -12.695 1 94.69 77 ILE A N 1
ATOM 574 C CA . ILE A 1 77 ? 27 -38.812 -13.938 1 94.69 77 ILE A CA 1
ATOM 575 C C . ILE A 1 77 ? 27.812 -40.094 -14.008 1 94.69 77 ILE A C 1
ATOM 577 O O . ILE A 1 77 ? 28.203 -40.656 -12.977 1 94.69 77 ILE A O 1
ATOM 581 N N . ALA A 1 78 ? 27.938 -40.594 -15.172 1 93.19 78 ALA A N 1
ATOM 582 C CA . ALA A 1 78 ? 28.75 -41.781 -15.422 1 93.19 78 ALA A CA 1
ATOM 583 C C . ALA A 1 78 ? 29.359 -41.75 -16.812 1 93.19 78 ALA A C 1
ATOM 585 O O . ALA A 1 78 ? 28.828 -41.125 -17.734 1 93.19 78 ALA A O 1
ATOM 586 N N . LYS A 1 79 ? 30.547 -42.312 -16.938 1 90.81 79 LYS A N 1
ATOM 587 C CA . LYS A 1 79 ? 31.172 -42.438 -18.25 1 90.81 79 LYS A CA 1
ATOM 588 C C . LYS A 1 79 ? 30.547 -43.594 -19.047 1 90.81 79 LYS A C 1
ATOM 590 O O . LYS A 1 79 ? 30.297 -44.656 -18.5 1 90.81 79 LYS A O 1
ATOM 595 N N . SER A 1 80 ? 30.281 -43.281 -20.281 1 91.12 80 SER A N 1
ATOM 596 C CA . SER A 1 80 ? 29.781 -44.344 -21.141 1 91.12 80 SER A CA 1
ATOM 597 C C . SER A 1 80 ? 30.875 -45.375 -21.484 1 91.12 80 SER A C 1
ATOM 599 O O . SER A 1 80 ? 32 -45 -21.781 1 91.12 80 SER A O 1
ATOM 601 N N . SER A 1 81 ? 30.594 -46.656 -21.422 1 84.12 81 SER A N 1
ATOM 602 C CA . SER A 1 81 ? 31.578 -47.688 -21.688 1 84.12 81 SER A CA 1
ATOM 603 C C . SER A 1 81 ? 31.594 -48.062 -23.172 1 84.12 81 SER A C 1
ATOM 605 O O . SER A 1 81 ? 32.562 -48.625 -23.656 1 84.12 81 SER A O 1
ATOM 607 N N . GLU A 1 82 ? 30.609 -47.656 -23.891 1 81.06 82 GLU A N 1
ATOM 608 C CA . GLU A 1 82 ? 30.406 -48.281 -25.203 1 81.06 82 GLU A CA 1
ATOM 609 C C . GLU A 1 82 ? 30.578 -47.219 -26.312 1 81.06 82 GLU A C 1
ATOM 611 O O . GLU A 1 82 ? 30.766 -47.594 -27.484 1 81.06 82 GLU A O 1
ATOM 616 N N . ILE A 1 83 ? 30.547 -46.031 -25.938 1 86.19 83 ILE A N 1
ATOM 617 C CA . ILE A 1 83 ? 30.422 -45 -26.969 1 86.19 83 ILE A CA 1
ATOM 618 C C . ILE A 1 83 ? 31.688 -44.156 -27.016 1 86.19 83 ILE A C 1
ATOM 620 O O . ILE A 1 83 ? 32.219 -43.781 -25.984 1 86.19 83 ILE A O 1
ATOM 624 N N . GLU A 1 84 ? 32.219 -43.938 -28.203 1 82.75 84 GLU A N 1
ATOM 625 C CA . GLU A 1 84 ? 33.312 -43 -28.469 1 82.75 84 GLU A CA 1
ATOM 626 C C . GLU A 1 84 ? 32.812 -41.781 -29.266 1 82.75 84 GLU A C 1
ATOM 628 O O . GLU A 1 84 ? 31.969 -41.938 -30.156 1 82.75 84 GLU A O 1
ATOM 633 N N . PRO A 1 85 ? 33.25 -40.625 -28.938 1 82.88 85 PRO A N 1
ATOM 634 C CA . PRO A 1 85 ? 34.312 -40.219 -28.016 1 82.88 85 PRO A CA 1
ATOM 635 C C . PRO A 1 85 ? 33.875 -40.312 -26.547 1 82.88 85 PRO A C 1
ATOM 637 O O . PRO A 1 85 ? 32.781 -40.812 -26.266 1 82.88 85 PRO A O 1
ATOM 640 N N . PHE A 1 86 ? 34.75 -39.875 -25.688 1 86.38 86 PHE A N 1
ATOM 641 C CA . PHE A 1 86 ? 34.469 -39.875 -24.25 1 86.38 86 PHE A CA 1
ATOM 642 C C . PHE A 1 86 ? 33.125 -39.188 -23.984 1 86.38 86 PHE A C 1
ATOM 644 O O . PHE A 1 86 ? 32.969 -38 -24.203 1 86.38 86 PHE A O 1
ATOM 651 N N . THR A 1 87 ? 32.125 -39.969 -23.578 1 90.44 87 THR A N 1
ATOM 652 C CA . THR A 1 87 ? 30.781 -39.469 -23.375 1 90.44 87 THR A CA 1
ATOM 653 C C . THR A 1 87 ? 30.375 -39.594 -21.906 1 90.44 87 THR A C 1
ATOM 655 O O . THR A 1 87 ? 30.469 -40.688 -21.328 1 90.44 87 THR A O 1
ATOM 658 N N . ILE A 1 88 ? 30.031 -38.469 -21.328 1 91.62 88 ILE A N 1
ATOM 659 C CA . ILE A 1 88 ? 29.516 -38.438 -19.969 1 91.62 88 ILE A CA 1
ATOM 660 C C . ILE A 1 88 ? 27.984 -38.469 -20 1 91.62 88 ILE A C 1
ATOM 662 O O . ILE A 1 88 ? 27.344 -37.625 -20.625 1 91.62 88 ILE A O 1
ATOM 666 N N . ALA A 1 89 ? 27.406 -39.531 -19.391 1 94.69 89 ALA A N 1
ATOM 667 C CA . ALA A 1 89 ? 25.953 -39.625 -19.25 1 94.69 89 ALA A CA 1
ATOM 668 C C . ALA A 1 89 ? 25.5 -39.031 -17.906 1 94.69 89 ALA A C 1
ATOM 670 O O . ALA A 1 89 ? 26.047 -39.375 -16.859 1 94.69 89 ALA A O 1
ATOM 671 N N . MET A 1 90 ? 24.516 -38.156 -17.984 1 96.25 90 MET A N 1
ATOM 672 C CA . MET A 1 90 ? 23.969 -37.5 -16.812 1 96.25 90 MET A CA 1
ATOM 673 C C . MET A 1 90 ? 22.516 -37.875 -16.594 1 96.25 90 MET A C 1
ATOM 675 O O . MET A 1 90 ? 21.672 -37.625 -17.453 1 96.25 90 MET A O 1
ATOM 679 N N . ASP A 1 91 ? 22.172 -38.5 -15.523 1 96.12 91 ASP A N 1
ATOM 680 C CA . ASP A 1 91 ? 20.828 -38.906 -15.148 1 96.12 91 ASP A CA 1
ATOM 681 C C . ASP A 1 91 ? 20.25 -37.969 -14.07 1 96.12 91 ASP A C 1
ATOM 683 O O . ASP A 1 91 ? 20.766 -37.938 -12.953 1 96.12 91 ASP A O 1
ATOM 687 N N . LEU A 1 92 ? 19.234 -37.312 -14.414 1 95.44 92 LEU A N 1
ATOM 688 C CA . LEU A 1 92 ? 18.641 -36.344 -13.5 1 95.44 92 LEU A CA 1
ATOM 689 C C . LEU A 1 92 ? 17.469 -36.938 -12.742 1 95.44 92 LEU A C 1
ATOM 691 O O . LEU A 1 92 ? 16.797 -37.844 -13.242 1 95.44 92 LEU A O 1
ATOM 695 N N . GLU A 1 93 ? 17.266 -36.375 -11.617 1 91.5 93 GLU A N 1
ATOM 696 C CA . GLU A 1 93 ? 16.078 -36.719 -10.844 1 91.5 93 GLU A CA 1
ATOM 697 C C . GLU A 1 93 ? 14.805 -36.375 -11.625 1 91.5 93 GLU A C 1
ATOM 699 O O . GLU A 1 93 ? 14.758 -35.375 -12.336 1 91.5 93 GLU A O 1
ATOM 704 N N . GLY A 1 94 ? 13.844 -37.188 -11.453 1 89.88 94 GLY A N 1
ATOM 705 C CA . GLY A 1 94 ? 12.586 -37 -12.18 1 89.88 94 GLY A CA 1
ATOM 706 C C . GLY A 1 94 ? 11.852 -35.75 -11.797 1 89.88 94 GLY A C 1
ATOM 707 O O . GLY A 1 94 ? 11.93 -35.281 -10.656 1 89.88 94 GLY A O 1
ATOM 708 N N . THR A 1 95 ? 11.086 -35.25 -12.742 1 88.81 95 THR A N 1
ATOM 709 C CA . THR A 1 95 ? 10.25 -34.094 -12.523 1 88.81 95 THR A CA 1
ATOM 710 C C . THR A 1 95 ? 8.852 -34.469 -12.062 1 88.81 95 THR A C 1
ATOM 712 O O . THR A 1 95 ? 8.492 -35.656 -12.133 1 88.81 95 THR A O 1
ATOM 715 N N . ASP A 1 96 ? 8.125 -33.562 -11.539 1 86.62 96 ASP A N 1
ATOM 716 C CA . ASP A 1 96 ? 6.723 -33.719 -11.156 1 86.62 96 ASP A CA 1
ATOM 717 C C . ASP A 1 96 ? 6.574 -34.75 -10.031 1 86.62 96 ASP A C 1
ATOM 719 O O . ASP A 1 96 ? 5.578 -35.469 -9.969 1 86.62 96 ASP A O 1
ATOM 723 N N . SER A 1 97 ? 7.559 -34.844 -9.219 1 82.75 97 SER A N 1
ATOM 724 C CA . SER A 1 97 ? 7.504 -35.781 -8.117 1 82.75 97 SER A CA 1
ATOM 725 C C . SER A 1 97 ? 6.566 -35.281 -7.016 1 82.75 97 SER A C 1
ATOM 727 O O . SER A 1 97 ? 6.59 -34.125 -6.652 1 82.75 97 SER A O 1
ATOM 729 N N . SER A 1 98 ? 5.793 -36.219 -6.512 1 77.88 98 SER A N 1
ATOM 730 C CA . SER A 1 98 ? 4.918 -35.875 -5.398 1 77.88 98 SER A CA 1
ATOM 731 C C . SER A 1 98 ? 5.688 -35.844 -4.082 1 77.88 98 SER A C 1
ATOM 733 O O . SER A 1 98 ? 5.242 -35.219 -3.115 1 77.88 98 SER A O 1
ATOM 735 N N . ALA A 1 99 ? 6.84 -36.531 -4.066 1 71.19 99 ALA A N 1
ATOM 736 C CA . ALA A 1 99 ? 7.637 -36.625 -2.846 1 71.19 99 ALA A CA 1
ATOM 737 C C . ALA A 1 99 ? 8.211 -35.25 -2.463 1 71.19 99 ALA A C 1
ATOM 739 O O . ALA A 1 99 ? 8.391 -34.969 -1.278 1 71.19 99 ALA A O 1
ATOM 740 N N . ARG A 1 100 ? 8.648 -34.531 -3.428 1 68 100 ARG A N 1
ATOM 741 C CA . ARG A 1 100 ? 9.211 -33.219 -3.121 1 68 100 ARG A CA 1
ATOM 742 C C . ARG A 1 100 ? 8.109 -32.219 -2.814 1 68 100 ARG A C 1
ATOM 744 O O . ARG A 1 100 ? 8.352 -31.203 -2.146 1 68 100 ARG A O 1
ATOM 751 N N . GLY A 1 101 ? 6.922 -32.688 -2.896 1 59.12 101 GLY A N 1
ATOM 752 C CA . GLY A 1 101 ? 5.797 -31.812 -2.621 1 59.12 101 GLY A CA 1
ATOM 753 C C . GLY A 1 101 ? 5.809 -30.547 -3.455 1 59.12 101 GLY A C 1
ATOM 754 O O . GLY A 1 101 ? 6.559 -30.438 -4.43 1 59.12 101 GLY A O 1
ATOM 755 N N . GLU A 1 102 ? 4.938 -29.656 -3.23 1 56.41 102 GLU A N 1
ATOM 756 C CA . GLU A 1 102 ? 4.711 -28.422 -3.971 1 56.41 102 GLU A CA 1
ATOM 757 C C . GLU A 1 102 ? 5.867 -27.438 -3.785 1 56.41 102 GLU A C 1
ATOM 759 O O . GLU A 1 102 ? 6.176 -26.656 -4.684 1 56.41 102 GLU A O 1
ATOM 764 N N . ASP A 1 103 ? 6.605 -27.594 -2.621 1 52.97 103 ASP A N 1
ATOM 765 C CA . ASP A 1 103 ? 7.625 -26.641 -2.188 1 52.97 103 ASP A CA 1
ATOM 766 C C . ASP A 1 103 ? 8.938 -26.859 -2.938 1 52.97 103 ASP A C 1
ATOM 768 O O . ASP A 1 103 ? 9.766 -25.953 -3.021 1 52.97 103 ASP A O 1
ATOM 772 N N . ASN A 1 104 ? 9.062 -28.094 -3.5 1 59.59 104 ASN A N 1
ATOM 773 C CA . ASN A 1 104 ? 10.43 -28.312 -3.955 1 59.59 104 ASN A CA 1
ATOM 774 C C . ASN A 1 104 ? 10.531 -28.25 -5.477 1 59.59 104 ASN A C 1
ATOM 776 O O . ASN A 1 104 ? 11.398 -28.906 -6.07 1 59.59 104 ASN A O 1
ATOM 780 N N . THR A 1 105 ? 9.617 -27.469 -6.047 1 71.62 105 THR A N 1
ATOM 781 C CA . THR A 1 105 ? 9.625 -27.266 -7.492 1 71.62 105 THR A CA 1
ATOM 782 C C . THR A 1 105 ? 10.859 -26.5 -7.926 1 71.62 105 THR A C 1
ATOM 784 O O . THR A 1 105 ? 11.273 -26.578 -9.086 1 71.62 105 THR A O 1
ATOM 787 N N . ALA A 1 106 ? 11.555 -26.047 -6.992 1 78.06 106 ALA A N 1
ATOM 788 C CA . ALA A 1 106 ? 12.727 -25.25 -7.34 1 78.06 106 ALA A CA 1
ATOM 789 C C . ALA A 1 106 ? 13.852 -26.141 -7.863 1 78.06 106 ALA A C 1
ATOM 791 O O . ALA A 1 106 ? 14.516 -25.781 -8.844 1 78.06 106 ALA A O 1
ATOM 792 N N . PHE A 1 107 ? 14.008 -27.234 -7.266 1 85.94 107 PHE A N 1
ATOM 793 C CA . PHE A 1 107 ? 15.109 -28.109 -7.652 1 85.94 107 PHE A CA 1
ATOM 794 C C . PHE A 1 107 ? 14.914 -28.625 -9.07 1 85.94 107 PHE A C 1
ATOM 796 O O . PHE A 1 107 ? 15.875 -28.766 -9.828 1 85.94 107 PHE A O 1
ATOM 803 N N . GLU A 1 108 ? 13.727 -28.969 -9.391 1 87.88 108 GLU A N 1
ATOM 804 C CA . GLU A 1 108 ? 13.43 -29.469 -10.727 1 87.88 108 GLU A CA 1
ATOM 805 C C . GLU A 1 108 ? 13.797 -28.438 -11.797 1 87.88 108 GLU A C 1
ATOM 807 O O . GLU A 1 108 ? 14.367 -28.781 -12.836 1 87.88 108 GLU A O 1
ATOM 812 N N . LYS A 1 109 ? 13.469 -27.281 -11.523 1 87.88 109 LYS A N 1
ATOM 813 C CA . LYS A 1 109 ? 13.773 -26.203 -12.461 1 87.88 109 LYS A CA 1
ATOM 814 C C . LYS A 1 109 ? 15.281 -25.953 -12.539 1 87.88 109 LYS A C 1
ATOM 816 O O . LYS A 1 109 ? 15.828 -25.797 -13.633 1 87.88 109 LYS A O 1
ATOM 821 N N . GLN A 1 110 ? 15.914 -25.969 -11.367 1 90.31 110 GLN A N 1
ATOM 822 C CA . GLN A 1 110 ? 17.344 -25.734 -11.305 1 90.31 110 GLN A CA 1
ATOM 823 C C . GLN A 1 110 ? 18.109 -26.859 -12.008 1 90.31 110 GLN A C 1
ATOM 825 O O . GLN A 1 110 ? 19.016 -26.594 -12.797 1 90.31 110 GLN A O 1
ATOM 830 N N . SER A 1 111 ? 17.688 -28.047 -11.703 1 92.62 111 SER A N 1
ATOM 831 C CA . SER A 1 111 ? 18.391 -29.188 -12.281 1 92.62 111 SER A CA 1
ATOM 832 C C . SER A 1 111 ? 18.188 -29.25 -13.789 1 92.62 111 SER A C 1
ATOM 834 O O . SER A 1 111 ? 19.125 -29.578 -14.531 1 92.62 111 SER A O 1
ATOM 836 N N . THR A 1 112 ? 17.016 -28.953 -14.266 1 92.94 112 THR A N 1
ATOM 837 C CA . THR A 1 112 ? 16.734 -28.953 -15.703 1 92.94 112 THR A CA 1
ATOM 838 C C . THR A 1 112 ? 17.547 -27.859 -16.406 1 92.94 112 THR A C 1
ATOM 840 O O . THR A 1 112 ? 18.094 -28.094 -17.484 1 92.94 112 THR A O 1
ATOM 843 N N . LEU A 1 113 ? 17.594 -26.703 -15.789 1 92.31 113 LEU A N 1
ATOM 844 C CA . LEU A 1 113 ? 18.391 -25.609 -16.359 1 92.31 113 LEU A CA 1
ATOM 845 C C . LEU A 1 113 ? 19.859 -25.969 -16.406 1 92.31 113 LEU A C 1
ATOM 847 O O . LEU A 1 113 ? 20.562 -25.641 -17.359 1 92.31 113 LEU A O 1
ATOM 851 N N . PHE A 1 114 ? 20.312 -26.594 -15.391 1 94.38 114 PHE A N 1
ATOM 852 C CA . PHE A 1 114 ? 21.703 -27.031 -15.336 1 94.38 114 PHE A CA 1
ATOM 853 C C . PHE A 1 114 ? 22.016 -28 -16.484 1 94.38 114 PHE A C 1
ATOM 855 O O . PHE A 1 114 ? 23.031 -27.859 -17.156 1 94.38 114 PHE A O 1
ATOM 862 N N . ALA A 1 115 ? 21.141 -28.969 -16.703 1 94.31 115 ALA A N 1
ATOM 863 C CA . ALA A 1 115 ? 21.297 -29.922 -17.797 1 94.31 115 ALA A CA 1
ATOM 864 C C . ALA A 1 115 ? 21.359 -29.219 -19.141 1 94.31 115 ALA A C 1
ATOM 866 O O . ALA A 1 115 ? 22.188 -29.547 -19.984 1 94.31 115 ALA A O 1
ATOM 867 N N . LEU A 1 116 ? 20.516 -28.281 -19.312 1 90.69 116 LEU A N 1
ATOM 868 C CA . LEU A 1 116 ? 20.453 -27.562 -20.578 1 90.69 116 LEU A CA 1
ATOM 869 C C . LEU A 1 116 ? 21.703 -26.703 -20.781 1 90.69 116 LEU A C 1
ATOM 871 O O . LEU A 1 116 ? 22.125 -26.484 -21.922 1 90.69 116 LEU A O 1
ATOM 875 N N . ALA A 1 117 ? 22.266 -26.266 -19.703 1 89.31 117 ALA A N 1
ATOM 876 C CA . ALA A 1 117 ? 23.406 -25.359 -19.781 1 89.31 117 ALA A CA 1
ATOM 877 C C . ALA A 1 117 ? 24.703 -26.125 -20.031 1 89.31 117 ALA A C 1
ATOM 879 O O . ALA A 1 117 ? 25.609 -25.641 -20.719 1 89.31 117 ALA A O 1
ATOM 880 N N . ILE A 1 118 ? 24.766 -27.328 -19.578 1 90.19 118 ILE A N 1
ATOM 881 C CA . ILE A 1 118 ? 26.062 -28 -19.562 1 90.19 118 ILE A CA 1
ATOM 882 C C . ILE A 1 118 ? 26.094 -29.078 -20.625 1 90.19 118 ILE A C 1
ATOM 884 O O . ILE A 1 118 ? 27.156 -29.406 -21.172 1 90.19 118 ILE A O 1
ATOM 888 N N . ALA A 1 119 ? 24.969 -29.688 -20.953 1 92 119 ALA A N 1
ATOM 889 C CA . ALA A 1 119 ? 24.938 -30.859 -21.828 1 92 119 ALA A CA 1
ATOM 890 C C . ALA A 1 119 ? 24.984 -30.453 -23.297 1 92 119 ALA A C 1
ATOM 892 O O . ALA A 1 119 ? 24.516 -29.375 -23.656 1 92 119 ALA A O 1
ATOM 893 N N . ASP A 1 120 ? 25.562 -31.328 -24.078 1 90.25 120 ASP A N 1
ATOM 894 C CA . ASP A 1 120 ? 25.547 -31.141 -25.516 1 90.25 120 ASP A CA 1
ATOM 895 C C . ASP A 1 120 ? 24.234 -31.656 -26.125 1 90.25 120 ASP A C 1
ATOM 897 O O . ASP A 1 120 ? 23.734 -31.094 -27.094 1 90.25 120 ASP A O 1
ATOM 901 N N . THR A 1 121 ? 23.812 -32.688 -25.578 1 92.12 121 THR A N 1
ATOM 902 C CA . THR A 1 121 ? 22.531 -33.281 -25.953 1 92.12 121 THR A CA 1
ATOM 903 C C . THR A 1 121 ? 21.672 -33.562 -24.734 1 92.12 121 THR A C 1
ATOM 905 O O . THR A 1 121 ? 22.141 -34.188 -23.766 1 92.12 121 THR A O 1
ATOM 908 N N . VAL A 1 122 ? 20.5 -33.094 -24.828 1 94.38 122 VAL A N 1
ATOM 909 C CA . VAL A 1 122 ? 19.562 -33.375 -23.75 1 94.38 122 VAL A CA 1
ATOM 910 C C . VAL A 1 122 ? 18.422 -34.25 -24.25 1 94.38 122 VAL A C 1
ATOM 912 O O . VAL A 1 122 ? 17.703 -33.875 -25.188 1 94.38 122 VAL A O 1
ATOM 915 N N . LEU A 1 123 ? 18.344 -35.406 -23.672 1 96.5 123 LEU A N 1
ATOM 916 C CA . LEU A 1 123 ? 17.219 -36.312 -23.953 1 96.5 123 LEU A CA 1
ATOM 917 C C . LEU A 1 123 ? 16 -35.938 -23.109 1 96.5 123 LEU A C 1
ATOM 919 O O . LEU A 1 123 ? 16.062 -35.906 -21.891 1 96.5 123 LEU A O 1
ATOM 923 N N . VAL A 1 124 ? 14.969 -35.562 -23.797 1 95.69 124 VAL A N 1
ATOM 924 C CA . VAL A 1 124 ? 13.711 -35.312 -23.094 1 95.69 124 VAL A CA 1
ATOM 925 C C . VAL A 1 124 ? 12.82 -36.562 -23.172 1 95.69 124 VAL A C 1
ATOM 927 O O . VAL A 1 124 ? 12.188 -36.812 -24.203 1 95.69 124 VAL A O 1
ATOM 930 N N . ASN A 1 125 ? 12.742 -37.219 -22.031 1 95.75 125 ASN A N 1
ATOM 931 C CA . ASN A 1 125 ? 11.977 -38.469 -21.922 1 95.75 125 ASN A CA 1
ATOM 932 C C . ASN A 1 125 ? 10.5 -38.188 -21.641 1 95.75 125 ASN A C 1
ATOM 934 O O . ASN A 1 125 ? 10.172 -37.531 -20.641 1 95.75 125 ASN A O 1
ATOM 938 N N . MET A 1 126 ? 9.602 -38.688 -22.5 1 93.75 126 MET A N 1
ATOM 939 C CA . MET A 1 126 ? 8.18 -38.438 -22.266 1 93.75 126 MET A CA 1
ATOM 940 C C . MET A 1 126 ? 7.336 -39.594 -22.766 1 93.75 126 MET A C 1
ATOM 942 O O . MET A 1 126 ? 7.723 -40.281 -23.703 1 93.75 126 MET A O 1
ATOM 946 N N . TRP A 1 127 ? 6.246 -39.75 -22.125 1 91.38 127 TRP A N 1
ATOM 947 C CA . TRP A 1 127 ? 5.309 -40.781 -22.562 1 91.38 127 TRP A CA 1
ATOM 948 C C . TRP A 1 127 ? 4.516 -40.312 -23.766 1 91.38 127 TRP A C 1
ATOM 950 O O . TRP A 1 127 ? 4.133 -39.156 -23.859 1 91.38 127 TRP A O 1
ATOM 960 N N . CYS A 1 128 ? 4.207 -41.219 -24.609 1 90.62 128 CYS A N 1
ATOM 961 C CA . CYS A 1 128 ? 3.426 -40.906 -25.797 1 90.62 128 CYS A CA 1
ATOM 962 C C . CYS A 1 128 ? 2.07 -40.312 -25.438 1 90.62 128 CYS A C 1
ATOM 964 O O . CYS A 1 128 ? 1.604 -39.375 -26.078 1 90.62 128 CYS A O 1
ATOM 966 N N . LYS A 1 129 ? 1.514 -40.781 -24.391 1 87.44 129 LYS A N 1
ATOM 967 C CA . LYS A 1 129 ? 0.166 -40.375 -23.984 1 87.44 129 LYS A CA 1
ATOM 968 C C . LYS A 1 129 ? 0.156 -38.969 -23.422 1 87.44 129 LYS A C 1
ATOM 970 O O . LYS A 1 129 ? -0.902 -38.344 -23.312 1 87.44 129 LYS A O 1
ATOM 975 N N . ASP A 1 130 ? 1.311 -38.5 -23.078 1 89.75 130 ASP A N 1
ATOM 976 C CA . ASP A 1 130 ? 1.384 -37.188 -22.453 1 89.75 130 ASP A CA 1
ATOM 977 C C . ASP A 1 130 ? 1.446 -36.094 -23.5 1 89.75 130 ASP A C 1
ATOM 979 O O . ASP A 1 130 ? 1.291 -34.906 -23.172 1 89.75 130 ASP A O 1
ATOM 983 N N . ILE A 1 131 ? 1.669 -36.469 -24.719 1 88.81 131 ILE A N 1
ATOM 984 C CA . ILE A 1 131 ? 1.753 -35.469 -25.781 1 88.81 131 ILE A CA 1
ATOM 985 C C . ILE A 1 131 ? 0.403 -34.781 -25.953 1 88.81 131 ILE A C 1
ATOM 987 O O . ILE A 1 131 ? -0.632 -35.438 -26.062 1 88.81 131 ILE A O 1
ATOM 991 N N . GLY A 1 132 ? 0.355 -33.531 -25.906 1 84.12 132 GLY A N 1
ATOM 992 C CA . GLY A 1 132 ? -0.871 -32.75 -26 1 84.12 132 GLY A CA 1
ATOM 993 C C . GLY A 1 132 ? -1.362 -32.25 -24.656 1 84.12 132 GLY A C 1
ATOM 994 O O . GLY A 1 132 ? -2.311 -31.453 -24.594 1 84.12 132 GLY A O 1
ATOM 995 N N . LEU A 1 133 ? -0.713 -32.719 -23.594 1 87.25 133 LEU A N 1
ATOM 996 C CA . LEU A 1 133 ? -1.068 -32.281 -22.25 1 87.25 133 LEU A CA 1
ATOM 997 C C . LEU A 1 133 ? -0.201 -31.094 -21.828 1 87.25 133 LEU A C 1
ATOM 999 O O . LEU A 1 133 ? 0.811 -30.797 -22.469 1 87.25 133 LEU A O 1
ATOM 1003 N N . GLU A 1 134 ? -0.604 -30.484 -20.859 1 84.62 134 GLU A N 1
ATOM 1004 C CA . GLU A 1 134 ? 0.102 -29.281 -20.422 1 84.62 134 GLU A CA 1
ATOM 1005 C C . GLU A 1 134 ? 1.164 -29.609 -19.375 1 84.62 134 GLU A C 1
ATOM 1007 O O . GLU A 1 134 ? 2.361 -29.5 -19.641 1 84.62 134 GLU A O 1
ATOM 1012 N N . HIS A 1 135 ? 0.749 -30.094 -18.234 1 79.88 135 HIS A N 1
ATOM 1013 C CA . HIS A 1 135 ? 1.675 -30.328 -17.141 1 79.88 135 HIS A CA 1
ATOM 1014 C C . HIS A 1 135 ? 2.402 -31.656 -17.297 1 79.88 135 HIS A C 1
ATOM 1016 O O . HIS A 1 135 ? 3.615 -31.734 -17.094 1 79.88 135 HIS A O 1
ATOM 1022 N N . ALA A 1 136 ? 1.665 -32.531 -17.75 1 82.25 136 ALA A N 1
ATOM 1023 C CA . ALA A 1 136 ? 2.264 -33.875 -17.875 1 82.25 136 ALA A CA 1
ATOM 1024 C C . ALA A 1 136 ? 3.352 -33.875 -18.938 1 82.25 136 ALA A C 1
ATOM 1026 O O . ALA A 1 136 ? 4.293 -34.656 -18.859 1 82.25 136 ALA A O 1
ATOM 1027 N N . ALA A 1 137 ? 3.221 -33 -19.891 1 79.5 137 ALA A N 1
ATOM 1028 C CA . ALA A 1 137 ? 4.223 -32.906 -20.938 1 79.5 137 ALA A CA 1
ATOM 1029 C C . ALA A 1 137 ? 5.359 -31.984 -20.547 1 79.5 137 ALA A C 1
ATOM 1031 O O . ALA A 1 137 ? 6.215 -31.641 -21.359 1 79.5 137 ALA A O 1
ATOM 1032 N N . CYS A 1 138 ? 5.352 -31.484 -19.359 1 82.56 138 CYS A N 1
ATOM 1033 C CA . CYS A 1 138 ? 6.402 -30.656 -18.797 1 82.56 138 CYS A CA 1
ATOM 1034 C C . CYS A 1 138 ? 6.484 -29.312 -19.531 1 82.56 138 CYS A C 1
ATOM 1036 O O . CYS A 1 138 ? 7.57 -28.75 -19.672 1 82.56 138 CYS A O 1
ATOM 1038 N N . ARG A 1 139 ? 5.406 -28.844 -20.078 1 85.06 139 ARG A N 1
ATOM 1039 C CA . ARG A 1 139 ? 5.41 -27.609 -20.859 1 85.06 139 ARG A CA 1
ATOM 1040 C C . ARG A 1 139 ? 5.754 -26.422 -19.969 1 85.06 139 ARG A C 1
ATOM 1042 O O . ARG A 1 139 ? 6.594 -25.594 -20.344 1 85.06 139 ARG A O 1
ATOM 1049 N N . PRO A 1 140 ? 5.125 -26.328 -18.812 1 78.75 140 PRO A N 1
ATOM 1050 C CA . PRO A 1 140 ? 5.457 -25.172 -17.969 1 78.75 140 PRO A CA 1
ATOM 1051 C C . PRO A 1 140 ? 6.926 -25.156 -17.547 1 78.75 140 PRO A C 1
ATOM 1053 O O . PRO A 1 140 ? 7.531 -24.094 -17.453 1 78.75 140 PRO A O 1
ATOM 1056 N N . LEU A 1 141 ? 7.469 -26.297 -17.312 1 82.94 141 LEU A N 1
ATOM 1057 C CA . LEU A 1 141 ? 8.875 -26.406 -16.922 1 82.94 141 LEU A CA 1
ATOM 1058 C C . LEU A 1 141 ? 9.781 -25.922 -18.062 1 82.94 141 LEU A C 1
ATOM 1060 O O . LEU A 1 141 ? 10.695 -25.141 -17.828 1 82.94 141 LEU A O 1
ATOM 1064 N N . LEU A 1 142 ? 9.477 -26.391 -19.234 1 86.81 142 LEU A N 1
ATOM 1065 C CA . LEU A 1 142 ? 10.281 -26 -20.391 1 86.81 142 LEU A CA 1
ATOM 1066 C C . LEU A 1 142 ? 10.188 -24.5 -20.656 1 86.81 142 LEU A C 1
ATOM 1068 O O . LEU A 1 142 ? 11.188 -23.859 -20.969 1 86.81 142 LEU A O 1
ATOM 1072 N N . LYS A 1 143 ? 9.016 -24 -20.547 1 83 143 LYS A N 1
ATOM 1073 C CA . LYS A 1 143 ? 8.812 -22.562 -20.734 1 83 143 LYS A CA 1
ATOM 1074 C C . LYS A 1 143 ? 9.688 -21.75 -19.781 1 83 143 LYS A C 1
ATOM 1076 O O . LYS A 1 143 ? 10.375 -20.828 -20.219 1 83 143 LYS A O 1
ATOM 1081 N N . LEU A 1 144 ? 9.711 -22.109 -18.547 1 78.5 144 LEU A N 1
ATOM 1082 C CA . LEU A 1 144 ? 10.461 -21.375 -17.531 1 78.5 144 LEU A CA 1
ATOM 1083 C C . LEU A 1 144 ? 11.969 -21.516 -17.766 1 78.5 144 LEU A C 1
ATOM 1085 O O . LEU A 1 144 ? 12.719 -20.547 -17.641 1 78.5 144 LEU A O 1
ATOM 1089 N N . VAL A 1 145 ? 12.328 -22.672 -18.047 1 84.38 145 VAL A N 1
ATOM 1090 C CA . VAL A 1 145 ? 13.75 -22.953 -18.203 1 84.38 145 VAL A CA 1
ATOM 1091 C C . VAL A 1 145 ? 14.281 -22.234 -19.453 1 84.38 145 VAL A C 1
ATOM 1093 O O . VAL A 1 145 ? 15.391 -21.703 -19.438 1 84.38 145 VAL A O 1
ATOM 1096 N N . PHE A 1 146 ? 13.453 -22.172 -20.5 1 86.5 146 PHE A N 1
ATOM 1097 C CA . PHE A 1 146 ? 13.859 -21.438 -21.688 1 86.5 146 PHE A CA 1
ATOM 1098 C C . PHE A 1 146 ? 13.984 -19.953 -21.391 1 86.5 146 PHE A C 1
ATOM 1100 O O . PHE A 1 146 ? 14.922 -19.297 -21.859 1 86.5 146 PHE A O 1
ATOM 1107 N N . GLN A 1 147 ? 13.125 -19.5 -20.688 1 80.44 147 GLN A N 1
ATOM 1108 C CA . GLN A 1 147 ? 13.125 -18.094 -20.328 1 80.44 147 GLN A CA 1
ATOM 1109 C C . GLN A 1 147 ? 14.383 -17.719 -19.547 1 80.44 147 GLN A C 1
ATOM 1111 O O . GLN A 1 147 ? 15.039 -16.719 -19.844 1 80.44 147 GLN A O 1
ATOM 1116 N N . VAL A 1 148 ? 14.688 -18.484 -18.562 1 78 148 VAL A N 1
ATOM 1117 C CA . VAL A 1 148 ? 15.828 -18.188 -17.703 1 78 148 VAL A CA 1
ATOM 1118 C C . VAL A 1 148 ? 17.125 -18.438 -18.453 1 78 148 VAL A C 1
ATOM 1120 O O . VAL A 1 148 ? 18.109 -17.703 -18.281 1 78 148 VAL A O 1
ATOM 1123 N N . MET A 1 149 ? 17.062 -19.406 -19.312 1 83.25 149 MET A N 1
ATOM 1124 C CA . MET A 1 149 ? 18.25 -19.719 -20.109 1 83.25 149 MET A CA 1
ATOM 1125 C C . MET A 1 149 ? 18.609 -18.562 -21.031 1 83.25 149 MET A C 1
ATOM 1127 O O . MET A 1 149 ? 19.781 -18.203 -21.156 1 83.25 149 MET A O 1
ATOM 1131 N N . LYS A 1 150 ? 17.609 -17.969 -21.609 1 79.81 150 LYS A N 1
ATOM 1132 C CA . LYS A 1 150 ? 17.844 -16.844 -22.5 1 79.81 150 LYS A CA 1
ATOM 1133 C C . LYS A 1 150 ? 18.469 -15.664 -21.75 1 79.81 150 LYS A C 1
ATOM 1135 O O . LYS A 1 150 ? 19.234 -14.891 -22.312 1 79.81 150 LYS A O 1
ATOM 1140 N N . ARG A 1 151 ? 18.234 -15.641 -20.547 1 76.94 151 ARG A N 1
ATOM 1141 C CA . ARG A 1 151 ? 18.688 -14.516 -19.734 1 76.94 151 ARG A CA 1
ATOM 1142 C C . ARG A 1 151 ? 20.094 -14.75 -19.203 1 76.94 151 ARG A C 1
ATOM 1144 O O . ARG A 1 151 ? 20.891 -13.812 -19.125 1 76.94 151 ARG A O 1
ATOM 1151 N N . LEU A 1 152 ? 20.344 -15.922 -18.859 1 77.12 152 LEU A N 1
ATOM 1152 C CA . LEU A 1 152 ? 21.578 -16.219 -18.109 1 77.12 152 LEU A CA 1
ATOM 1153 C C . LEU A 1 152 ? 22.688 -16.641 -19.062 1 77.12 152 LEU A C 1
ATOM 1155 O O . LEU A 1 152 ? 23.875 -16.469 -18.75 1 77.12 152 LEU A O 1
ATOM 1159 N N . PHE A 1 153 ? 22.297 -17.203 -20.188 1 77.25 153 PHE A N 1
ATOM 1160 C CA . PHE A 1 153 ? 23.359 -17.844 -20.969 1 77.25 153 PHE A CA 1
ATOM 1161 C C . PHE A 1 153 ? 23.328 -17.375 -22.422 1 77.25 153 PHE A C 1
ATOM 1163 O O . PHE A 1 153 ? 22.266 -17.031 -22.938 1 77.25 153 PHE A O 1
ATOM 1170 N N . GLN A 1 154 ? 24.469 -17.391 -23 1 75.94 154 GLN A N 1
ATOM 1171 C CA . GLN A 1 154 ? 24.594 -17.047 -24.406 1 75.94 154 GLN A CA 1
ATOM 1172 C C . GLN A 1 154 ? 24.141 -18.203 -25.297 1 75.94 154 GLN A C 1
ATOM 1174 O O . GLN A 1 154 ? 24.25 -19.375 -24.922 1 75.94 154 GLN A O 1
ATOM 1179 N N . PRO A 1 155 ? 23.719 -17.844 -26.484 1 75.56 155 PRO A N 1
ATOM 1180 C CA . PRO A 1 155 ? 23.188 -18.875 -27.391 1 75.56 155 PRO A CA 1
ATOM 1181 C C . PRO A 1 155 ? 24.281 -19.828 -27.891 1 75.56 155 PRO A C 1
ATOM 1183 O O . PRO A 1 155 ? 25.359 -19.375 -28.281 1 75.56 155 PRO A O 1
ATOM 1186 N N . ARG A 1 156 ? 24.203 -21.062 -27.578 1 77.44 156 ARG A N 1
ATOM 1187 C CA . ARG A 1 156 ? 24.969 -22.188 -28.109 1 77.44 156 ARG A CA 1
ATOM 1188 C C . ARG A 1 156 ? 24.031 -23.281 -28.641 1 77.44 156 ARG A C 1
ATOM 1190 O O . ARG A 1 156 ? 23.062 -23.641 -27.984 1 77.44 156 ARG A O 1
ATOM 1197 N N . LYS A 1 157 ? 24.328 -23.688 -29.766 1 81.19 157 LYS A N 1
ATOM 1198 C CA . LYS A 1 157 ? 23.422 -24.656 -30.375 1 81.19 157 LYS A CA 1
ATOM 1199 C C . LYS A 1 157 ? 23.578 -26.031 -29.734 1 81.19 157 LYS A C 1
ATOM 1201 O O . LYS A 1 157 ? 24.656 -26.641 -29.797 1 81.19 157 LYS A O 1
ATOM 1206 N N . ARG A 1 158 ? 22.672 -26.438 -29.062 1 86.75 158 ARG A N 1
ATOM 1207 C CA . ARG A 1 158 ? 22.578 -27.75 -28.422 1 86.75 158 ARG A CA 1
ATOM 1208 C C . ARG A 1 158 ? 21.484 -28.594 -29.047 1 86.75 158 ARG A C 1
ATOM 1210 O O . ARG A 1 158 ? 20.656 -28.094 -29.812 1 86.75 158 ARG A O 1
ATOM 1217 N N . THR A 1 159 ? 21.578 -29.906 -28.781 1 90.88 159 THR A N 1
ATOM 1218 C CA . THR A 1 159 ? 20.562 -30.797 -29.344 1 90.88 159 THR A CA 1
ATOM 1219 C C . THR A 1 159 ? 19.547 -31.188 -28.281 1 90.88 159 THR A C 1
ATOM 1221 O O . THR A 1 159 ? 19.922 -31.625 -27.188 1 90.88 159 THR A O 1
ATOM 1224 N N . LEU A 1 160 ? 18.359 -30.953 -28.656 1 92.56 160 LEU A N 1
ATOM 1225 C CA . LEU A 1 160 ? 17.25 -31.453 -27.859 1 92.56 160 LEU A CA 1
ATOM 1226 C C . LEU A 1 160 ? 16.578 -32.656 -28.516 1 92.56 160 LEU A C 1
ATOM 1228 O O . LEU A 1 160 ? 15.898 -32.5 -29.531 1 92.56 160 LEU A O 1
ATOM 1232 N N . LEU A 1 161 ? 16.844 -33.781 -27.938 1 94.88 161 LEU A N 1
ATOM 1233 C CA . LEU A 1 161 ? 16.281 -35 -28.5 1 94.88 161 LEU A CA 1
ATOM 1234 C C . LEU A 1 161 ? 15.102 -35.5 -27.672 1 94.88 161 LEU A C 1
ATOM 1236 O O . LEU A 1 161 ? 15.281 -36.031 -26.578 1 94.88 161 LEU A O 1
ATOM 1240 N N . PHE A 1 162 ? 13.922 -35.438 -28.25 1 95.81 162 PHE A N 1
ATOM 1241 C CA . PHE A 1 162 ? 12.719 -35.938 -27.594 1 95.81 162 PHE A CA 1
ATOM 1242 C C . PHE A 1 162 ? 12.562 -37.438 -27.828 1 95.81 162 PHE A C 1
ATOM 1244 O O . PHE A 1 162 ? 12.531 -37.875 -28.984 1 95.81 162 PHE A O 1
ATOM 1251 N N . VAL A 1 163 ? 12.516 -38.125 -26.734 1 96.62 163 VAL A N 1
ATOM 1252 C CA . VAL A 1 163 ? 12.344 -39.562 -26.812 1 96.62 163 VAL A CA 1
ATOM 1253 C C . VAL A 1 163 ? 10.938 -39.938 -26.359 1 96.62 163 VAL A C 1
ATOM 1255 O O . VAL A 1 163 ? 10.648 -39.969 -25.156 1 96.62 163 VAL A O 1
ATOM 1258 N N . ILE A 1 164 ? 10.117 -40.312 -27.297 1 95.31 164 ILE A N 1
ATOM 1259 C CA . ILE A 1 164 ? 8.734 -40.688 -27.016 1 95.31 164 ILE A CA 1
ATOM 1260 C C . ILE A 1 164 ? 8.672 -42.156 -26.594 1 95.31 164 ILE A C 1
ATOM 1262 O O . ILE A 1 164 ? 9.039 -43.062 -27.359 1 95.31 164 ILE A O 1
ATOM 1266 N N . ARG A 1 165 ? 8.156 -42.344 -25.406 1 94.12 165 ARG A N 1
ATOM 1267 C CA . ARG A 1 165 ? 8.102 -43.688 -24.844 1 94.12 165 ARG A CA 1
ATOM 1268 C C . ARG A 1 165 ? 6.727 -44.312 -25.062 1 94.12 165 ARG A C 1
ATOM 1270 O O . ARG A 1 165 ? 5.711 -43.625 -25.047 1 94.12 165 ARG A O 1
ATOM 1277 N N . ASP A 1 166 ? 6.629 -45.688 -25.188 1 90.88 166 ASP A N 1
ATOM 1278 C CA . ASP A 1 166 ? 5.406 -46.469 -25.344 1 90.88 166 ASP A CA 1
ATOM 1279 C C . ASP A 1 166 ? 4.652 -46.062 -26.609 1 90.88 166 ASP A C 1
ATOM 1281 O O . ASP A 1 166 ? 3.443 -45.812 -26.562 1 90.88 166 ASP A O 1
ATOM 1285 N N . HIS A 1 167 ? 5.457 -45.938 -27.609 1 90.44 167 HIS A N 1
ATOM 1286 C CA . HIS A 1 167 ? 4.855 -45.594 -28.891 1 90.44 167 HIS A CA 1
ATOM 1287 C C . HIS A 1 167 ? 4.098 -46.781 -29.484 1 90.44 167 HIS A C 1
ATOM 1289 O O . HIS A 1 167 ? 4.641 -47.875 -29.594 1 90.44 167 HIS A O 1
ATOM 1295 N N . THR A 1 168 ? 2.873 -46.594 -29.766 1 80.12 168 THR A N 1
ATOM 1296 C CA . THR A 1 168 ? 2.074 -47.719 -30.234 1 80.12 168 THR A CA 1
ATOM 1297 C C . THR A 1 168 ? 1.414 -47.375 -31.578 1 80.12 168 THR A C 1
ATOM 1299 O O . THR A 1 168 ? 2.084 -47.312 -32.594 1 80.12 168 THR A O 1
ATOM 1302 N N . ARG A 1 169 ? 0.064 -46.969 -31.516 1 78.25 169 ARG A N 1
ATOM 1303 C CA . ARG A 1 169 ? -0.8 -46.938 -32.688 1 78.25 169 ARG A CA 1
ATOM 1304 C C . ARG A 1 169 ? -0.681 -45.594 -33.438 1 78.25 169 ARG A C 1
ATOM 1306 O O . ARG A 1 169 ? -0.808 -45.562 -34.656 1 78.25 169 ARG A O 1
ATOM 1313 N N . THR A 1 170 ? -0.345 -44.562 -32.812 1 84.44 170 THR A N 1
ATOM 1314 C CA . THR A 1 170 ? -0.308 -43.25 -33.438 1 84.44 170 THR A CA 1
ATOM 1315 C C . THR A 1 170 ? 0.938 -43.094 -34.281 1 84.44 170 THR A C 1
ATOM 1317 O O . THR A 1 170 ? 2.061 -43.281 -33.812 1 84.44 170 THR A O 1
ATOM 1320 N N . PRO A 1 171 ? 0.662 -42.75 -35.531 1 89 171 PRO A N 1
ATOM 1321 C CA . PRO A 1 171 ? 1.833 -42.562 -36.406 1 89 171 PRO A CA 1
ATOM 1322 C C . PRO A 1 171 ? 2.775 -41.5 -35.875 1 89 171 PRO A C 1
ATOM 1324 O O . PRO A 1 171 ? 2.32 -40.469 -35.375 1 89 171 PRO A O 1
ATOM 1327 N N . LEU A 1 172 ? 4.027 -41.75 -36 1 92.06 172 LEU A N 1
ATOM 1328 C CA . LEU A 1 172 ? 5.062 -40.875 -35.469 1 92.06 172 LEU A CA 1
ATOM 1329 C C . LEU A 1 172 ? 4.996 -39.5 -36.094 1 92.06 172 LEU A C 1
ATOM 1331 O O . LEU A 1 172 ? 5.281 -38.5 -35.406 1 92.06 172 LEU A O 1
ATOM 1335 N N . GLU A 1 173 ? 4.566 -39.375 -37.312 1 91.31 173 GLU A N 1
ATOM 1336 C CA . GLU A 1 173 ? 4.508 -38.125 -38 1 91.31 173 GLU A CA 1
ATOM 1337 C C . GLU A 1 173 ? 3.564 -37.125 -37.312 1 91.31 173 GLU A C 1
ATOM 1339 O O . GLU A 1 173 ? 3.857 -35.938 -37.219 1 91.31 173 GLU A O 1
ATOM 1344 N N . PHE A 1 174 ? 2.467 -37.656 -36.844 1 90.38 174 PHE A N 1
ATOM 1345 C CA . PHE A 1 174 ? 1.508 -36.812 -36.156 1 90.38 174 PHE A CA 1
ATOM 1346 C C . PHE A 1 174 ? 2.053 -36.344 -34.781 1 90.38 174 PHE A C 1
ATOM 1348 O O . PHE A 1 174 ? 1.832 -35.219 -34.375 1 90.38 174 PHE A O 1
ATOM 1355 N N . LEU A 1 175 ? 2.76 -37.281 -34.156 1 91 175 LEU A N 1
ATOM 1356 C CA . LEU A 1 175 ? 3.348 -36.969 -32.875 1 91 175 LEU A CA 1
ATOM 1357 C C . LEU A 1 175 ? 4.449 -35.906 -33 1 91 175 LEU A C 1
ATOM 1359 O O . LEU A 1 175 ? 4.547 -35 -32.188 1 91 175 LEU A O 1
ATOM 1363 N N . GLU A 1 176 ? 5.246 -36.062 -34.031 1 92.94 176 GLU A N 1
ATOM 1364 C CA . GLU A 1 176 ? 6.332 -35.125 -34.312 1 92.94 176 GLU A CA 1
ATOM 1365 C C . GLU A 1 176 ? 5.797 -33.719 -34.594 1 92.94 176 GLU A C 1
ATOM 1367 O O . GLU A 1 176 ? 6.324 -32.719 -34.094 1 92.94 176 GLU A O 1
ATOM 1372 N N . THR A 1 177 ? 4.781 -33.688 -35.344 1 91 177 THR A N 1
ATOM 1373 C CA . THR A 1 177 ? 4.188 -32.406 -35.688 1 91 177 THR A CA 1
ATOM 1374 C C . THR A 1 177 ? 3.596 -31.719 -34.469 1 91 177 THR A C 1
ATOM 1376 O O . THR A 1 177 ? 3.777 -30.516 -34.25 1 91 177 THR A O 1
ATOM 1379 N N . ALA A 1 178 ? 2.898 -32.469 -33.688 1 88.94 178 ALA A N 1
ATOM 1380 C CA . ALA A 1 178 ? 2.277 -31.922 -32.469 1 88.94 178 ALA A CA 1
ATOM 1381 C C . ALA A 1 178 ? 3.33 -31.406 -31.5 1 88.94 178 ALA A C 1
ATOM 1383 O O . ALA A 1 178 ? 3.18 -30.328 -30.938 1 88.94 178 ALA A O 1
ATOM 1384 N N . LEU A 1 179 ? 4.371 -32.156 -31.344 1 91.44 179 LEU A N 1
ATOM 1385 C CA . LEU A 1 179 ? 5.422 -31.781 -30.391 1 91.44 179 LEU A CA 1
ATOM 1386 C C . LEU A 1 179 ? 6.195 -30.562 -30.891 1 91.44 179 LEU A C 1
ATOM 1388 O O . LEU A 1 179 ? 6.535 -29.672 -30.094 1 91.44 179 LEU A O 1
ATOM 1392 N N . MET A 1 180 ? 6.465 -30.516 -32.188 1 92.44 180 MET A N 1
ATOM 1393 C CA . MET A 1 180 ? 7.191 -29.391 -32.75 1 92.44 180 MET A CA 1
ATOM 1394 C C . MET A 1 180 ? 6.383 -28.094 -32.625 1 92.44 180 MET A C 1
ATOM 1396 O O . MET A 1 180 ? 6.934 -27.047 -32.312 1 92.44 180 MET A O 1
ATOM 1400 N N . LYS A 1 181 ? 5.141 -28.25 -32.844 1 89.31 181 LYS A N 1
ATOM 1401 C CA . LYS A 1 181 ? 4.262 -27.094 -32.688 1 89.31 181 LYS A CA 1
ATOM 1402 C C . LYS A 1 181 ? 4.234 -26.594 -31.25 1 89.31 181 LYS A C 1
ATOM 1404 O O . LYS A 1 181 ? 4.242 -25.391 -31 1 89.31 181 LYS A O 1
ATOM 1409 N N . ASP A 1 182 ? 4.238 -27.469 -30.391 1 88.88 182 ASP A N 1
ATOM 1410 C CA . ASP A 1 182 ? 4.191 -27.125 -28.969 1 88.88 182 ASP A CA 1
ATOM 1411 C C . ASP A 1 182 ? 5.469 -26.406 -28.547 1 88.88 182 ASP A C 1
ATOM 1413 O O . ASP A 1 182 ? 5.41 -25.406 -27.828 1 88.88 182 ASP A O 1
ATOM 1417 N N . ILE A 1 183 ? 6.562 -26.922 -28.922 1 91.38 183 ILE A N 1
ATOM 1418 C CA . ILE A 1 183 ? 7.844 -26.344 -28.516 1 91.38 183 ILE A CA 1
ATOM 1419 C C . ILE A 1 183 ? 8.008 -24.953 -29.109 1 91.38 183 ILE A C 1
ATOM 1421 O O . ILE A 1 183 ? 8.516 -24.047 -28.469 1 91.38 183 ILE A O 1
ATOM 1425 N N . GLU A 1 184 ? 7.543 -24.844 -30.328 1 90.44 184 GLU A N 1
ATOM 1426 C CA . GLU A 1 184 ? 7.613 -23.547 -30.984 1 90.44 184 GLU A CA 1
ATOM 1427 C C . GLU A 1 184 ? 6.707 -22.531 -30.297 1 90.44 184 GLU A C 1
ATOM 1429 O O . GLU A 1 184 ? 7.066 -21.359 -30.156 1 90.44 184 GLU A O 1
ATOM 1434 N N . LYS A 1 185 ? 5.598 -23 -29.906 1 87.31 185 LYS A N 1
ATOM 1435 C CA . LYS A 1 185 ? 4.684 -22.125 -29.172 1 87.31 185 LYS A CA 1
ATOM 1436 C C . LYS A 1 185 ? 5.289 -21.688 -27.844 1 87.31 185 LYS A C 1
ATOM 1438 O O . LYS A 1 185 ? 5.164 -20.516 -27.453 1 87.31 185 LYS A O 1
ATOM 1443 N N . ILE A 1 186 ? 5.895 -22.562 -27.172 1 86.38 186 ILE A N 1
ATOM 1444 C CA . ILE A 1 186 ? 6.535 -22.25 -25.906 1 86.38 186 ILE A CA 1
ATOM 1445 C C . ILE A 1 186 ? 7.641 -21.219 -26.109 1 86.38 186 ILE A C 1
ATOM 1447 O O . ILE A 1 186 ? 7.73 -20.25 -25.359 1 86.38 186 ILE A O 1
ATOM 1451 N N . TRP A 1 187 ? 8.391 -21.453 -27.125 1 87.69 187 TRP A N 1
ATOM 1452 C CA . TRP A 1 187 ? 9.516 -20.562 -27.391 1 87.69 187 TRP A CA 1
ATOM 1453 C C . TRP A 1 187 ? 9.016 -19.156 -27.734 1 87.69 187 TRP A C 1
ATOM 1455 O O . TRP A 1 187 ? 9.625 -18.156 -27.344 1 87.69 187 TRP A O 1
ATOM 1465 N N . ALA A 1 188 ? 7.902 -19.094 -28.391 1 83.38 188 ALA A N 1
ATOM 1466 C CA . ALA A 1 188 ? 7.352 -17.812 -28.828 1 83.38 188 ALA A CA 1
ATOM 1467 C C . ALA A 1 188 ? 6.805 -17.031 -27.641 1 83.38 188 ALA A C 1
ATOM 1469 O O . ALA A 1 188 ? 6.793 -15.789 -27.672 1 83.38 188 ALA A O 1
ATOM 1470 N N . THR A 1 189 ? 6.41 -17.688 -26.672 1 77.81 189 THR A N 1
ATOM 1471 C CA . THR A 1 189 ? 5.797 -17.031 -25.516 1 77.81 189 THR A CA 1
ATOM 1472 C C . THR A 1 189 ? 6.867 -16.484 -24.578 1 77.81 189 THR A C 1
ATOM 1474 O O . THR A 1 189 ? 6.586 -15.617 -23.75 1 77.81 189 THR A O 1
ATOM 1477 N N . VAL A 1 190 ? 8.047 -16.938 -24.656 1 77.38 190 VAL A N 1
ATOM 1478 C CA . VAL A 1 190 ? 9.133 -16.516 -23.766 1 77.38 190 VAL A CA 1
ATOM 1479 C C . VAL A 1 190 ? 9.625 -15.133 -24.188 1 77.38 190 VAL A C 1
ATOM 1481 O O . VAL A 1 190 ? 9.922 -14.898 -25.375 1 77.38 190 VAL A O 1
ATOM 1484 N N . ALA A 1 191 ? 9.477 -14.117 -23.25 1 67.06 191 ALA A N 1
ATOM 1485 C CA . ALA A 1 191 ? 9.867 -12.734 -23.516 1 67.06 191 ALA A CA 1
ATOM 1486 C C . ALA A 1 191 ? 11.367 -12.633 -23.781 1 67.06 191 ALA A C 1
ATOM 1488 O O . ALA A 1 191 ? 12.164 -13.367 -23.188 1 67.06 191 ALA A O 1
ATOM 1489 N N . GLU A 1 192 ? 11.711 -11.852 -24.781 1 65.12 192 GLU A N 1
ATOM 1490 C CA . GLU A 1 192 ? 13.109 -11.656 -25.172 1 65.12 192 GLU A CA 1
ATOM 1491 C C . GLU A 1 192 ? 13.805 -10.68 -24.219 1 65.12 192 GLU A C 1
ATOM 1493 O O . GLU A 1 192 ? 13.219 -9.68 -23.812 1 65.12 192 GLU A O 1
ATOM 1498 N N . PRO A 1 193 ? 14.945 -11.172 -23.672 1 62.59 193 PRO A N 1
ATOM 1499 C CA . PRO A 1 193 ? 15.711 -10.18 -22.922 1 62.59 193 PRO A CA 1
ATOM 1500 C C . PRO A 1 193 ? 16.094 -8.969 -23.766 1 62.59 193 PRO A C 1
ATOM 1502 O O . PRO A 1 193 ? 16.062 -9.031 -25 1 62.59 193 PRO A O 1
ATOM 1505 N N . GLU A 1 194 ? 16.188 -7.711 -23.266 1 57.75 194 GLU A N 1
ATOM 1506 C CA . GLU A 1 194 ? 16.531 -6.477 -23.969 1 57.75 194 GLU A CA 1
ATOM 1507 C C . GLU A 1 194 ? 17.75 -6.68 -24.875 1 57.75 194 GLU A C 1
ATOM 1509 O O . GLU A 1 194 ? 17.828 -6.078 -25.938 1 57.75 194 GLU A O 1
ATOM 1514 N N . THR A 1 195 ? 18.75 -7.383 -24.438 1 55.28 195 THR A N 1
ATOM 1515 C CA . THR A 1 195 ? 20.031 -7.391 -25.125 1 55.28 195 THR A CA 1
ATOM 1516 C C . THR A 1 195 ? 19.969 -8.273 -26.375 1 55.28 195 THR A C 1
ATOM 1518 O O . THR A 1 195 ? 20.734 -8.078 -27.312 1 55.28 195 THR A O 1
ATOM 1521 N N . HIS A 1 196 ? 19.281 -9.391 -26.203 1 55.28 196 HIS A N 1
ATOM 1522 C CA . HIS A 1 196 ? 19.422 -10.312 -27.328 1 55.28 196 HIS A CA 1
ATOM 1523 C C . HIS A 1 196 ? 18.172 -10.328 -28.188 1 55.28 196 HIS A C 1
ATOM 1525 O O . HIS A 1 196 ? 17.062 -10.273 -27.672 1 55.28 196 HIS A O 1
ATOM 1531 N N . SER A 1 197 ? 18.312 -9.883 -29.438 1 56.44 197 SER A N 1
ATOM 1532 C CA . SER A 1 197 ? 17.391 -9.938 -30.562 1 56.44 197 SER A CA 1
ATOM 1533 C C . SER A 1 197 ? 16.547 -11.203 -30.531 1 56.44 197 SER A C 1
ATOM 1535 O O . SER A 1 197 ? 16.859 -12.148 -29.812 1 56.44 197 SER A O 1
ATOM 1537 N N . SER A 1 198 ? 15.531 -11.172 -31.281 1 63.62 198 SER A N 1
ATOM 1538 C CA . SER A 1 198 ? 14.555 -12.211 -31.594 1 63.62 198 SER A CA 1
ATOM 1539 C C . SER A 1 198 ? 15.234 -13.523 -31.969 1 63.62 198 SER A C 1
ATOM 1541 O O . SER A 1 198 ? 15.477 -13.781 -33.156 1 63.62 198 SER A O 1
ATOM 1543 N N . ALA A 1 199 ? 15.977 -14.164 -30.953 1 75.56 199 ALA A N 1
ATOM 1544 C CA . ALA A 1 199 ? 16.641 -15.43 -31.25 1 75.56 199 ALA A CA 1
ATOM 1545 C C . ALA A 1 199 ? 15.617 -16.547 -31.484 1 75.56 199 ALA A C 1
ATOM 1547 O O . ALA A 1 199 ? 14.672 -16.688 -30.703 1 75.56 199 ALA A O 1
ATOM 1548 N N . ALA A 1 200 ? 15.734 -17.094 -32.594 1 82.19 200 ALA A N 1
ATOM 1549 C CA . ALA A 1 200 ? 14.867 -18.203 -32.969 1 82.19 200 ALA A CA 1
ATOM 1550 C C . ALA A 1 200 ? 15.266 -19.469 -32.219 1 82.19 200 ALA A C 1
ATOM 1552 O O . ALA A 1 200 ? 16.375 -19.562 -31.688 1 82.19 200 ALA A O 1
ATOM 1553 N N . LEU A 1 201 ? 14.352 -20.391 -32.031 1 87.56 201 LEU A N 1
ATOM 1554 C CA . LEU A 1 201 ? 14.578 -21.672 -31.359 1 87.56 201 LEU A CA 1
ATOM 1555 C C . LEU A 1 201 ? 15.766 -22.406 -31.984 1 87.56 201 LEU A C 1
ATOM 1557 O O . LEU A 1 201 ? 16.562 -23.016 -31.281 1 87.56 201 LEU A O 1
ATOM 1561 N N . SER A 1 202 ? 15.984 -22.234 -33.281 1 85.62 202 SER A N 1
ATOM 1562 C CA . SER A 1 202 ? 17.031 -22.938 -34.031 1 85.62 202 SER A CA 1
ATOM 1563 C C . SER A 1 202 ? 18.406 -22.375 -33.719 1 85.62 202 SER A C 1
ATOM 1565 O O . SER A 1 202 ? 19.422 -23.031 -33.969 1 85.62 202 SER A O 1
ATOM 1567 N N . ASP A 1 203 ? 18.406 -21.234 -33.156 1 82.69 203 ASP A N 1
ATOM 1568 C CA . ASP A 1 203 ? 19.688 -20.641 -32.75 1 82.69 203 ASP A CA 1
ATOM 1569 C C . ASP A 1 203 ? 20.219 -21.281 -31.469 1 82.69 203 ASP A C 1
ATOM 1571 O O . ASP A 1 203 ? 21.422 -21.25 -31.219 1 82.69 203 ASP A O 1
ATOM 1575 N N . TYR A 1 204 ? 19.312 -21.875 -30.719 1 82.69 204 TYR A N 1
ATOM 1576 C CA . TYR A 1 204 ? 19.719 -22.438 -29.438 1 82.69 204 TYR A CA 1
ATOM 1577 C C . TYR A 1 204 ? 19.734 -23.953 -29.484 1 82.69 204 TYR A C 1
ATOM 1579 O O . TYR A 1 204 ? 20.547 -24.594 -28.828 1 82.69 204 TYR A O 1
ATOM 1587 N N . PHE A 1 205 ? 18.703 -24.422 -30.328 1 88.12 205 PHE A N 1
ATOM 1588 C CA . PHE A 1 205 ? 18.531 -25.859 -30.203 1 88.12 205 PHE A CA 1
ATOM 1589 C C . PHE A 1 205 ? 18.281 -26.484 -31.578 1 88.12 205 PHE A C 1
ATOM 1591 O O . PHE A 1 205 ? 17.578 -25.906 -32.406 1 88.12 205 PHE A O 1
ATOM 1598 N N . ASN A 1 206 ? 18.953 -27.641 -31.766 1 89.81 206 ASN A N 1
ATOM 1599 C CA . ASN A 1 206 ? 18.516 -28.594 -32.781 1 89.81 206 ASN A CA 1
ATOM 1600 C C . ASN A 1 206 ? 17.531 -29.609 -32.188 1 89.81 206 ASN A C 1
ATOM 1602 O O . ASN A 1 206 ? 17.922 -30.469 -31.422 1 89.81 206 ASN A O 1
ATOM 1606 N N . VAL A 1 207 ? 16.297 -29.516 -32.656 1 92.25 207 VAL A N 1
ATOM 1607 C CA . VAL A 1 207 ? 15.258 -30.359 -32.062 1 92.25 207 VAL A CA 1
ATOM 1608 C C . VAL A 1 207 ? 15.086 -31.641 -32.906 1 92.25 207 VAL A C 1
ATOM 1610 O O . VAL A 1 207 ? 14.867 -31.562 -34.125 1 92.25 207 VAL A O 1
ATOM 1613 N N . GLU A 1 208 ? 15.258 -32.75 -32.281 1 93.06 208 GLU A N 1
ATOM 1614 C CA . GLU A 1 208 ? 15.031 -34.031 -32.906 1 93.06 208 GLU A CA 1
ATOM 1615 C C . GLU A 1 208 ? 14.031 -34.875 -32.094 1 93.06 208 GLU A C 1
ATOM 1617 O O . GLU A 1 208 ? 13.883 -34.688 -30.891 1 93.06 208 GLU A O 1
ATOM 1622 N N . ILE A 1 209 ? 13.344 -35.781 -32.812 1 94.81 209 ILE A N 1
ATOM 1623 C CA . ILE A 1 209 ? 12.32 -36.594 -32.156 1 94.81 209 ILE A CA 1
ATOM 1624 C C . ILE A 1 209 ? 12.492 -38.031 -32.562 1 94.81 209 ILE A C 1
ATOM 1626 O O . ILE A 1 209 ? 12.75 -38.344 -33.719 1 94.81 209 ILE A O 1
ATOM 1630 N N . THR A 1 210 ? 12.5 -38.875 -31.609 1 94.81 210 THR A N 1
ATOM 1631 C CA . THR A 1 210 ? 12.523 -40.312 -31.844 1 94.81 210 THR A CA 1
ATOM 1632 C C . THR A 1 210 ? 11.5 -41.031 -30.953 1 94.81 210 THR A C 1
ATOM 1634 O O . THR A 1 210 ? 10.93 -40.406 -30.047 1 94.81 210 THR A O 1
ATOM 1637 N N . SER A 1 211 ? 11.094 -42.25 -31.312 1 95.69 211 SER A N 1
ATOM 1638 C CA . SER A 1 211 ? 10.133 -43.031 -30.516 1 95.69 211 SER A CA 1
ATOM 1639 C C . SER A 1 211 ? 10.664 -44.406 -30.203 1 95.69 211 SER A C 1
ATOM 1641 O O . SER A 1 211 ? 11.461 -44.969 -30.969 1 95.69 211 SER A O 1
ATOM 1643 N N . LEU A 1 212 ? 10.289 -44.875 -29.062 1 96 212 LEU A N 1
ATOM 1644 C CA . LEU A 1 212 ? 10.648 -46.219 -28.625 1 96 212 LEU A CA 1
ATOM 1645 C C . LEU A 1 212 ? 9.414 -47.031 -28.234 1 96 212 LEU A C 1
ATOM 1647 O O . LEU A 1 212 ? 8.461 -46.469 -27.688 1 96 212 LEU A O 1
ATOM 1651 N N . SER A 1 213 ? 9.422 -48.25 -28.484 1 93.19 213 SER A N 1
ATOM 1652 C CA . SER A 1 213 ? 8.344 -49.125 -28.078 1 93.19 213 SER A CA 1
ATOM 1653 C C . SER A 1 213 ? 8.367 -49.375 -26.562 1 93.19 213 SER A C 1
ATOM 1655 O O . SER A 1 213 ? 9.312 -49 -25.891 1 93.19 213 SER A O 1
ATOM 1657 N N . SER A 1 214 ? 7.34 -50.031 -26.062 1 90.25 214 SER A N 1
ATOM 1658 C CA . SER A 1 214 ? 7.184 -50.25 -24.625 1 90.25 214 SER A CA 1
ATOM 1659 C C . SER A 1 214 ? 8.18 -51.281 -24.109 1 90.25 214 SER A C 1
ATOM 1661 O O . SER A 1 214 ? 8.297 -52.375 -24.656 1 90.25 214 SER A O 1
ATOM 1663 N N . TYR A 1 215 ? 8.922 -50.812 -23.078 1 88.56 215 TYR A N 1
ATOM 1664 C CA . TYR A 1 215 ? 9.859 -51.719 -22.422 1 88.56 215 TYR A CA 1
ATOM 1665 C C . TYR A 1 215 ? 9.125 -52.875 -21.734 1 88.56 215 TYR A C 1
ATOM 1667 O O . TYR A 1 215 ? 9.586 -54 -21.75 1 88.56 215 TYR A O 1
ATOM 1675 N N . GLU A 1 216 ? 8.008 -52.625 -21.172 1 84.44 216 GLU A N 1
ATOM 1676 C CA . GLU A 1 216 ? 7.273 -53.594 -20.375 1 84.44 216 GLU A CA 1
ATOM 1677 C C . GLU A 1 216 ? 6.465 -54.531 -21.25 1 84.44 216 GLU A C 1
ATOM 1679 O O . GLU A 1 216 ? 6.383 -55.719 -20.969 1 84.44 216 GLU A O 1
ATOM 1684 N N . PHE A 1 217 ? 5.863 -54.031 -22.359 1 84 217 PHE A N 1
ATOM 1685 C CA . PHE A 1 217 ? 4.961 -54.812 -23.172 1 84 217 PHE A CA 1
ATOM 1686 C C . PHE A 1 217 ? 5.695 -55.406 -24.375 1 84 217 PHE A C 1
ATOM 1688 O O . PHE A 1 217 ? 5.344 -56.469 -24.859 1 84 217 PHE A O 1
ATOM 1695 N N . GLU A 1 218 ? 6.715 -54.594 -24.875 1 89.12 218 GLU A N 1
ATOM 1696 C CA . GLU A 1 218 ? 7.465 -55 -26.062 1 89.12 218 GLU A CA 1
ATOM 1697 C C . GLU A 1 218 ? 8.969 -54.875 -25.828 1 89.12 218 GLU A C 1
ATOM 1699 O O . GLU A 1 218 ? 9.648 -54.125 -26.531 1 89.12 218 GLU A O 1
ATOM 1704 N N . GLU A 1 219 ? 9.539 -55.688 -25.062 1 90.56 219 GLU A N 1
ATOM 1705 C CA . GLU A 1 219 ? 10.922 -55.562 -24.609 1 90.56 219 GLU A CA 1
ATOM 1706 C C . GLU A 1 219 ? 11.906 -55.75 -25.75 1 90.56 219 GLU A C 1
ATOM 1708 O O . GLU A 1 219 ? 12.883 -55.031 -25.875 1 90.56 219 GLU A O 1
ATOM 1713 N N . ASP A 1 220 ? 11.68 -56.75 -26.625 1 93.62 220 ASP A N 1
ATOM 1714 C CA . ASP A 1 220 ? 12.602 -57.031 -27.719 1 93.62 220 ASP A CA 1
ATOM 1715 C C . ASP A 1 220 ? 12.641 -55.875 -28.719 1 93.62 220 ASP A C 1
ATOM 1717 O O . ASP A 1 220 ? 13.719 -55.469 -29.172 1 93.62 220 ASP A O 1
ATOM 1721 N N . LYS A 1 221 ? 11.469 -55.438 -29.047 1 93.19 221 LYS A N 1
ATOM 1722 C CA . LYS A 1 221 ? 11.406 -54.281 -29.953 1 93.19 221 LYS A CA 1
ATOM 1723 C C . LYS A 1 221 ? 12.07 -53.062 -29.344 1 93.19 221 LYS A C 1
ATOM 1725 O O . LYS A 1 221 ? 12.727 -52.281 -30.047 1 93.19 221 LYS A O 1
ATOM 1730 N N . PHE A 1 222 ? 11.906 -52.906 -28.078 1 94.69 222 PHE A N 1
ATOM 1731 C CA . PHE A 1 222 ? 12.523 -51.812 -27.344 1 94.69 222 PHE A CA 1
ATOM 1732 C C . PHE A 1 222 ? 14.047 -51.906 -27.438 1 94.69 222 PHE A C 1
ATOM 1734 O O . PHE A 1 222 ? 14.703 -50.906 -27.75 1 94.69 222 PHE A O 1
ATOM 1741 N N . LYS A 1 223 ? 14.578 -53.031 -27.219 1 95.25 223 LYS A N 1
ATOM 1742 C CA . LYS A 1 223 ? 16.031 -53.219 -27.234 1 95.25 223 LYS A CA 1
ATOM 1743 C C . LYS A 1 223 ? 16.609 -52.969 -28.625 1 95.25 223 LYS A C 1
ATOM 1745 O O . LYS A 1 223 ? 17.688 -52.406 -28.766 1 95.25 223 LYS A O 1
ATOM 1750 N N . ASP A 1 224 ? 15.875 -53.375 -29.625 1 95.44 224 ASP A N 1
ATOM 1751 C CA . ASP A 1 224 ? 16.312 -53.156 -31 1 95.44 224 ASP A CA 1
ATOM 1752 C C . ASP A 1 224 ? 16.344 -51.656 -31.312 1 95.44 224 ASP A C 1
ATOM 1754 O O . ASP A 1 224 ? 17.297 -51.156 -31.922 1 95.44 224 ASP A O 1
ATOM 1758 N N . GLN A 1 225 ? 15.312 -51.031 -30.938 1 95.31 225 GLN A N 1
ATOM 1759 C CA . GLN A 1 225 ? 15.219 -49.594 -31.219 1 95.31 225 GLN A CA 1
ATOM 1760 C C . GLN A 1 225 ? 16.25 -48.812 -30.422 1 95.31 225 GLN A C 1
ATOM 1762 O O . GLN A 1 225 ? 16.781 -47.812 -30.891 1 95.31 225 GLN A O 1
ATOM 1767 N N . VAL A 1 226 ? 16.531 -49.25 -29.234 1 95.81 226 VAL A N 1
ATOM 1768 C CA . VAL A 1 226 ? 17.547 -48.594 -28.406 1 95.81 226 VAL A CA 1
ATOM 1769 C C . VAL A 1 226 ? 18.922 -48.781 -29.031 1 95.81 226 VAL A C 1
ATOM 1771 O O . VAL A 1 226 ? 19.766 -47.875 -28.969 1 95.81 226 VAL A O 1
ATOM 1774 N N . ALA A 1 227 ? 19.156 -49.906 -29.594 1 93.88 227 ALA A N 1
ATOM 1775 C CA . ALA A 1 227 ? 20.422 -50.125 -30.297 1 93.88 227 ALA A CA 1
ATOM 1776 C C . ALA A 1 227 ? 20.609 -49.188 -31.453 1 93.88 227 ALA A C 1
ATOM 1778 O O . ALA A 1 227 ? 21.719 -48.688 -31.703 1 93.88 227 ALA A O 1
ATOM 1779 N N . HIS A 1 228 ? 19.531 -48.906 -32.125 1 93.62 228 HIS A N 1
ATOM 1780 C CA . HIS A 1 228 ? 19.578 -47.938 -33.188 1 93.62 228 HIS A CA 1
ATOM 1781 C C . HIS A 1 228 ? 19.844 -46.531 -32.656 1 93.62 228 HIS A C 1
ATOM 1783 O O . HIS A 1 228 ? 20.578 -45.75 -33.312 1 93.62 228 HIS A O 1
ATOM 1789 N N . LEU A 1 229 ? 19.219 -46.25 -31.609 1 94.06 229 LEU A N 1
ATOM 1790 C CA . LEU A 1 229 ? 19.438 -44.938 -30.984 1 94.06 229 LEU A CA 1
ATOM 1791 C C . LEU A 1 229 ? 20.891 -44.812 -30.531 1 94.06 229 LEU A C 1
ATOM 1793 O O . LEU A 1 229 ? 21.484 -43.719 -30.656 1 94.06 229 LEU A O 1
ATOM 1797 N N . LYS A 1 230 ? 21.453 -45.844 -29.984 1 93.25 230 LYS A N 1
ATOM 1798 C CA . LYS A 1 230 ? 22.844 -45.875 -29.531 1 93.25 230 LYS A CA 1
ATOM 1799 C C . LYS A 1 230 ? 23.797 -45.531 -30.656 1 93.25 230 LYS A C 1
ATOM 1801 O O . LYS A 1 230 ? 24.797 -44.844 -30.438 1 93.25 230 LYS A O 1
ATOM 1806 N N . GLN A 1 231 ? 23.5 -45.906 -31.844 1 90.44 231 GLN A N 1
ATOM 1807 C CA . GLN A 1 231 ? 24.359 -45.656 -33 1 90.44 231 GLN A CA 1
ATOM 1808 C C . GLN A 1 231 ? 24.453 -44.188 -33.312 1 90.44 231 GLN A C 1
ATOM 1810 O O . GLN A 1 231 ? 25.469 -43.688 -33.812 1 90.44 231 GLN A O 1
ATOM 1815 N N . ARG A 1 232 ? 23.5 -43.469 -32.969 1 88.88 232 ARG A N 1
ATOM 1816 C CA . ARG A 1 232 ? 23.469 -42.031 -33.25 1 88.88 232 ARG A CA 1
ATOM 1817 C C . ARG A 1 232 ? 24.5 -41.281 -32.406 1 88.88 232 ARG A C 1
ATOM 1819 O O . ARG A 1 232 ? 24.891 -40.188 -32.75 1 88.88 232 ARG A O 1
ATOM 1826 N N . PHE A 1 233 ? 24.922 -41.875 -31.328 1 90.31 233 PHE A N 1
ATOM 1827 C CA . PHE A 1 233 ? 25.828 -41.188 -30.422 1 90.31 233 PHE A CA 1
ATOM 1828 C C . PHE A 1 233 ? 27.281 -41.531 -30.719 1 90.31 233 PHE A C 1
ATOM 1830 O O . PHE A 1 233 ? 28.203 -40.969 -30.125 1 90.31 233 PHE A O 1
ATOM 1837 N N . PHE A 1 234 ? 27.406 -42.469 -31.641 1 85.94 234 PHE A N 1
ATOM 1838 C CA . PHE A 1 234 ? 28.766 -42.812 -32.031 1 85.94 234 PHE A CA 1
ATOM 1839 C C . PHE A 1 234 ? 29.359 -41.719 -32.938 1 85.94 234 PHE A C 1
ATOM 1841 O O . PHE A 1 234 ? 28.703 -41.25 -33.844 1 85.94 234 PHE A O 1
ATOM 1848 N N . ASN A 1 235 ? 30.5 -41.281 -32.656 1 73.38 235 ASN A N 1
ATOM 1849 C CA . ASN A 1 235 ? 31.25 -40.25 -33.375 1 73.38 235 ASN A CA 1
ATOM 1850 C C . ASN A 1 235 ? 30.484 -38.938 -33.438 1 73.38 235 ASN A C 1
ATOM 1852 O O . ASN A 1 235 ? 30.406 -38.312 -34.5 1 73.38 235 ASN A O 1
ATOM 1856 N N . SER A 1 236 ? 29.75 -38.562 -32.312 1 62.75 236 SER A N 1
ATOM 1857 C CA . SER A 1 236 ? 28.828 -37.406 -32.219 1 62.75 236 SER A CA 1
ATOM 1858 C C . SER A 1 236 ? 29.562 -36.094 -32.312 1 62.75 236 SER A C 1
ATOM 1860 O O . SER A 1 236 ? 28.953 -35.062 -32.531 1 62.75 236 SER A O 1
ATOM 1862 N N . ASN A 1 237 ? 30.906 -35.969 -32.094 1 58.72 237 ASN A N 1
ATOM 1863 C CA . ASN A 1 237 ? 31.625 -34.719 -32.156 1 58.72 237 ASN A CA 1
ATOM 1864 C C . ASN A 1 237 ? 32 -34.375 -33.594 1 58.72 237 ASN A C 1
ATOM 1866 O O . ASN A 1 237 ? 32.75 -33.406 -33.844 1 58.72 237 ASN A O 1
ATOM 1870 N N . SER A 1 238 ? 31.625 -35.219 -34.5 1 53.72 238 SER A N 1
ATOM 1871 C CA . SER A 1 238 ? 31.938 -34.844 -35.875 1 53.72 238 SER A CA 1
ATOM 1872 C C . SER A 1 238 ? 31.031 -33.719 -36.375 1 53.72 238 SER A C 1
ATOM 1874 O O . SER A 1 238 ? 29.922 -33.562 -35.875 1 53.72 238 SER A O 1
ATOM 1876 N N . PRO A 1 239 ? 31.562 -32.812 -37.312 1 48.31 239 PRO A N 1
ATOM 1877 C CA . PRO A 1 239 ? 30.797 -31.75 -37.938 1 48.31 239 PRO A CA 1
ATOM 1878 C C . PRO A 1 239 ? 29.453 -32.219 -38.5 1 48.31 239 PRO A C 1
ATOM 1880 O O . PRO A 1 239 ? 29.375 -33.281 -39.125 1 48.31 239 PRO A O 1
ATOM 1883 N N . SER A 1 240 ? 28.266 -31.844 -38.062 1 48.62 240 SER A N 1
ATOM 1884 C CA . SER A 1 240 ? 26.906 -32.125 -38.5 1 48.62 240 SER A CA 1
ATOM 1885 C C . SER A 1 240 ? 26.141 -32.938 -37.469 1 48.62 240 SER A C 1
ATOM 1887 O O . SER A 1 240 ? 24.938 -33.156 -37.594 1 48.62 240 SER A O 1
ATOM 1889 N N . ASP A 1 241 ? 26.891 -33.406 -36.438 1 55.56 241 ASP A N 1
ATOM 1890 C CA . ASP A 1 241 ? 26.266 -34.375 -35.531 1 55.56 241 ASP A CA 1
ATOM 1891 C C . ASP A 1 241 ? 25.672 -33.688 -34.312 1 55.56 241 ASP A C 1
ATOM 1893 O O . ASP A 1 241 ? 25.703 -32.469 -34.188 1 55.56 241 ASP A O 1
ATOM 1897 N N . LEU A 1 242 ? 25.125 -34.5 -33.344 1 50.62 242 LEU A N 1
ATOM 1898 C CA . LEU A 1 242 ? 24.281 -34.094 -32.219 1 50.62 242 LEU A CA 1
ATOM 1899 C C . LEU A 1 242 ? 24.984 -33.031 -31.391 1 50.62 242 LEU A C 1
ATOM 1901 O O . LEU A 1 242 ? 24.328 -32.125 -30.828 1 50.62 242 LEU A O 1
ATOM 1905 N N . ALA A 1 243 ? 26.438 -32.969 -31.344 1 54.38 243 ALA A N 1
ATOM 1906 C CA . ALA A 1 243 ? 27.219 -32.062 -30.531 1 54.38 243 ALA A CA 1
ATOM 1907 C C . ALA A 1 243 ? 28.172 -31.234 -31.406 1 54.38 243 ALA A C 1
ATOM 1909 O O . ALA A 1 243 ? 29.375 -31.219 -31.188 1 54.38 243 ALA A O 1
ATOM 1910 N N . ASP A 1 244 ? 27.719 -30.656 -32.594 1 55.38 244 ASP A N 1
ATOM 1911 C CA . ASP A 1 244 ? 28.547 -30.078 -33.656 1 55.38 244 ASP A CA 1
ATOM 1912 C C . ASP A 1 244 ? 29.25 -28.812 -33.156 1 55.38 244 ASP A C 1
ATOM 1914 O O . ASP A 1 244 ? 30.438 -28.594 -33.438 1 55.38 244 ASP A O 1
ATOM 1918 N N . ASP A 1 245 ? 28.484 -27.891 -32.562 1 57.06 245 ASP A N 1
ATOM 1919 C CA . ASP A 1 245 ? 29.078 -26.578 -32.344 1 57.06 245 ASP A CA 1
ATOM 1920 C C . ASP A 1 245 ? 30 -26.594 -31.125 1 57.06 245 ASP A C 1
ATOM 1922 O O . ASP A 1 245 ? 29.578 -26.297 -30.016 1 57.06 245 ASP A O 1
ATOM 1926 N N . ARG A 1 246 ? 31.234 -27.141 -31.375 1 59.22 246 ARG A N 1
ATOM 1927 C CA . ARG A 1 246 ? 32.219 -27.328 -30.297 1 59.22 246 ARG A CA 1
ATOM 1928 C C . ARG A 1 246 ? 32.969 -26.031 -30.047 1 59.22 246 ARG A C 1
ATOM 1930 O O . ARG A 1 246 ? 33.781 -25.969 -29.109 1 59.22 246 ARG A O 1
ATOM 1937 N N . LEU A 1 247 ? 32.75 -25.125 -30.844 1 56.25 247 LEU A N 1
ATOM 1938 C CA . LEU A 1 247 ? 33.625 -23.953 -30.734 1 56.25 247 LEU A CA 1
ATOM 1939 C C . LEU A 1 247 ? 33.5 -23.312 -29.359 1 56.25 247 LEU A C 1
ATOM 1941 O O . LEU A 1 247 ? 34.438 -22.75 -28.844 1 56.25 247 LEU A O 1
ATOM 1945 N N . GLU A 1 248 ? 32.375 -23.516 -28.797 1 65.81 248 GLU A N 1
ATOM 1946 C CA . GLU A 1 248 ? 32.219 -22.781 -27.547 1 65.81 248 GLU A CA 1
ATOM 1947 C C . GLU A 1 248 ? 32.156 -23.734 -26.344 1 65.81 248 GLU A C 1
ATOM 1949 O O . GLU A 1 248 ? 31.703 -23.359 -25.266 1 65.81 248 GLU A O 1
ATOM 1954 N N . VAL A 1 249 ? 32.844 -24.922 -26.578 1 72.62 249 VAL A N 1
ATOM 1955 C CA . VAL A 1 249 ? 32.812 -25.906 -25.5 1 72.62 249 VAL A CA 1
ATOM 1956 C C . VAL A 1 249 ? 34.031 -25.75 -24.625 1 72.62 249 VAL A C 1
ATOM 1958 O O . VAL A 1 249 ? 35.125 -25.406 -25.125 1 72.62 249 VAL A O 1
ATOM 1961 N N . GLU A 1 250 ? 33.844 -25.922 -23.422 1 79.81 250 GLU A N 1
ATOM 1962 C CA . GLU A 1 250 ? 34.938 -25.891 -22.453 1 79.81 250 GLU A CA 1
ATOM 1963 C C . GLU A 1 250 ? 35.812 -27.141 -22.562 1 79.81 250 GLU A C 1
ATOM 1965 O O . GLU A 1 250 ? 35.281 -28.25 -22.703 1 79.81 250 GLU A O 1
ATOM 1970 N N . PRO A 1 251 ? 37.094 -26.812 -22.625 1 85.81 251 PRO A N 1
ATOM 1971 C CA . PRO A 1 251 ? 37.969 -28 -22.625 1 85.81 251 PRO A CA 1
ATOM 1972 C C . PRO A 1 251 ? 37.719 -28.891 -21.406 1 85.81 251 PRO A C 1
ATOM 1974 O O . PRO A 1 251 ? 37.281 -28.422 -20.359 1 85.81 251 PRO A O 1
ATOM 1977 N N . ALA A 1 252 ? 38.062 -30.141 -21.531 1 87.5 252 ALA A N 1
ATOM 1978 C CA . ALA A 1 252 ? 37.812 -31.141 -20.5 1 87.5 252 ALA A CA 1
ATOM 1979 C C . ALA A 1 252 ? 38.5 -30.75 -19.188 1 87.5 252 ALA A C 1
ATOM 1981 O O . ALA A 1 252 ? 37.969 -31.031 -18.109 1 87.5 252 ALA A O 1
ATOM 1982 N N . SER A 1 253 ? 39.594 -30.094 -19.297 1 84.81 253 SER A N 1
ATOM 1983 C CA . SER A 1 253 ? 40.344 -29.672 -18.109 1 84.81 253 SER A CA 1
ATOM 1984 C C . SER A 1 253 ? 39.562 -28.625 -17.312 1 84.81 253 SER A C 1
ATOM 1986 O O . SER A 1 253 ? 39.719 -28.516 -16.094 1 84.81 253 SER A O 1
ATOM 1988 N N . GLY A 1 254 ? 38.781 -27.891 -18 1 86.75 254 GLY A N 1
ATOM 1989 C CA . GLY A 1 254 ? 38.031 -26.828 -17.344 1 86.75 254 GLY A CA 1
ATOM 1990 C C . GLY A 1 254 ? 36.594 -27.203 -17.047 1 86.75 254 GLY A C 1
ATOM 1991 O O . GLY A 1 254 ? 35.812 -26.375 -16.578 1 86.75 254 GLY A O 1
ATOM 1992 N N . PHE A 1 255 ? 36.25 -28.406 -17.281 1 89 255 PHE A N 1
ATOM 1993 C CA . PHE A 1 255 ? 34.844 -28.828 -17.172 1 89 255 PHE A CA 1
ATOM 1994 C C . PHE A 1 255 ? 34.375 -28.75 -15.727 1 89 255 PHE A C 1
ATOM 1996 O O . PHE A 1 255 ? 33.25 -28.281 -15.461 1 89 255 PHE A O 1
ATOM 2003 N N . SER A 1 256 ? 35.219 -29.203 -14.781 1 89.12 256 SER A N 1
ATOM 2004 C CA . SER A 1 256 ? 34.812 -29.234 -13.375 1 89.12 256 SER A CA 1
ATOM 2005 C C . SER A 1 256 ? 34.562 -27.828 -12.852 1 89.12 256 SER A C 1
ATOM 2007 O O . SER A 1 256 ? 33.562 -27.578 -12.172 1 89.12 256 SER A O 1
ATOM 2009 N N . VAL A 1 257 ? 35.344 -26.875 -13.242 1 89.44 257 VAL A N 1
ATOM 2010 C CA . VAL A 1 257 ? 35.219 -25.5 -12.781 1 89.44 257 VAL A CA 1
ATOM 2011 C C . VAL A 1 257 ? 34 -24.859 -13.438 1 89.44 257 VAL A C 1
ATOM 2013 O O . VAL A 1 257 ? 33.25 -24.125 -12.781 1 89.44 257 VAL A O 1
ATOM 2016 N N . CYS A 1 258 ? 33.844 -25.172 -14.625 1 90.12 258 CYS A N 1
ATOM 2017 C CA . CYS A 1 258 ? 32.719 -24.594 -15.352 1 90.12 258 CYS A CA 1
ATOM 2018 C C . CYS A 1 258 ? 31.391 -25.109 -14.789 1 90.12 258 CYS A C 1
ATOM 2020 O O . CYS A 1 258 ? 30.469 -24.328 -14.594 1 90.12 258 CYS A O 1
ATOM 2022 N N . ALA A 1 259 ? 31.328 -26.391 -14.547 1 93.31 259 ALA A N 1
ATOM 2023 C CA . ALA A 1 259 ? 30.109 -26.984 -14.016 1 93.31 259 ALA A CA 1
ATOM 2024 C C . ALA A 1 259 ? 29.766 -26.406 -12.656 1 93.31 259 ALA A C 1
ATOM 2026 O O . ALA A 1 259 ? 28.594 -26.125 -12.375 1 93.31 259 ALA A O 1
ATOM 2027 N N . GLU A 1 260 ? 30.703 -26.234 -11.891 1 93.81 260 GLU A N 1
ATOM 2028 C CA . GLU A 1 260 ? 30.484 -25.641 -10.57 1 93.81 260 GLU A CA 1
ATOM 2029 C C . GLU A 1 260 ? 29.984 -24.203 -10.68 1 93.81 260 GLU A C 1
ATOM 2031 O O . GLU A 1 260 ? 29.078 -23.797 -9.953 1 93.81 260 GLU A O 1
ATOM 2036 N N . LYS A 1 261 ? 30.578 -23.469 -11.523 1 92.62 261 LYS A N 1
ATOM 2037 C CA . LYS A 1 261 ? 30.203 -22.078 -11.711 1 92.62 261 LYS A CA 1
ATOM 2038 C C . LYS A 1 261 ? 28.766 -21.953 -12.227 1 92.62 261 LYS A C 1
ATOM 2040 O O . LYS A 1 261 ? 28.016 -21.094 -11.781 1 92.62 261 LYS A O 1
ATOM 2045 N N . ILE A 1 262 ? 28.406 -22.75 -13.125 1 92.56 262 ILE A N 1
ATOM 2046 C CA . ILE A 1 262 ? 27.078 -22.734 -13.695 1 92.56 262 ILE A CA 1
ATOM 2047 C C . ILE A 1 262 ? 26.047 -23.062 -12.617 1 92.56 262 ILE A C 1
ATOM 2049 O O . ILE A 1 262 ? 25.016 -22.391 -12.508 1 92.56 262 ILE A O 1
ATOM 2053 N N . TRP A 1 263 ? 26.344 -24.062 -11.812 1 94.62 263 TRP A N 1
ATOM 2054 C CA . TRP A 1 263 ? 25.406 -24.453 -10.766 1 94.62 263 TRP A CA 1
ATOM 2055 C C . TRP A 1 263 ? 25.234 -23.344 -9.742 1 94.62 263 TRP A C 1
ATOM 2057 O O . TRP A 1 263 ? 24.125 -23.078 -9.289 1 94.62 263 TRP A O 1
ATOM 2067 N N . LYS A 1 264 ? 26.297 -22.703 -9.422 1 93.19 264 LYS A N 1
ATOM 2068 C CA . LYS A 1 264 ? 26.219 -21.594 -8.484 1 93.19 264 LYS A CA 1
ATOM 2069 C C . LYS A 1 264 ? 25.375 -20.453 -9.039 1 93.19 264 LYS A C 1
ATOM 2071 O O . LYS A 1 264 ? 24.562 -19.859 -8.312 1 93.19 264 LYS A O 1
ATOM 2076 N N . THR A 1 265 ? 25.578 -20.172 -10.281 1 90.88 265 THR A N 1
ATOM 2077 C CA . THR A 1 265 ? 24.812 -19.109 -10.938 1 90.88 265 THR A CA 1
ATOM 2078 C C . THR A 1 265 ? 23.312 -19.438 -10.906 1 90.88 265 THR A C 1
ATOM 2080 O O . THR A 1 265 ? 22.5 -18.547 -10.664 1 90.88 265 THR A O 1
ATOM 2083 N N . ILE A 1 266 ? 22.969 -20.672 -11.148 1 90.88 266 ILE A N 1
ATOM 2084 C CA . ILE A 1 266 ? 21.578 -21.109 -11.188 1 90.88 266 ILE A CA 1
ATOM 2085 C C . ILE A 1 266 ? 20.969 -21.062 -9.781 1 90.88 266 ILE A C 1
ATOM 2087 O O . ILE A 1 266 ? 19.844 -20.594 -9.594 1 90.88 266 ILE A O 1
ATOM 2091 N N . LYS A 1 267 ? 21.672 -21.5 -8.836 1 89.06 267 LYS A N 1
ATOM 2092 C CA . LYS A 1 267 ? 21.203 -21.531 -7.457 1 89.06 267 LYS A CA 1
ATOM 2093 C C . LYS A 1 267 ? 20.953 -20.125 -6.914 1 89.06 267 LYS A C 1
ATOM 2095 O O . LYS A 1 267 ? 20.031 -19.906 -6.121 1 89.06 267 LYS A O 1
ATOM 2100 N N . ASP A 1 268 ? 21.703 -19.188 -7.375 1 85.88 268 ASP A N 1
ATOM 2101 C CA . ASP A 1 268 ? 21.625 -17.812 -6.879 1 85.88 268 ASP A CA 1
ATOM 2102 C C . ASP A 1 268 ? 20.484 -17.047 -7.566 1 85.88 268 ASP A C 1
ATOM 2104 O O . ASP A 1 268 ? 20.109 -15.977 -7.113 1 85.88 268 ASP A O 1
ATOM 2108 N N . ASN A 1 269 ? 20.016 -17.625 -8.586 1 82.19 269 ASN A N 1
ATOM 2109 C CA . ASN A 1 269 ? 18.969 -16.906 -9.312 1 82.19 269 ASN A CA 1
ATOM 2110 C C . ASN A 1 269 ? 17.609 -17.062 -8.617 1 82.19 269 ASN A C 1
ATOM 2112 O O . ASN A 1 269 ? 17.078 -18.156 -8.508 1 82.19 269 ASN A O 1
ATOM 2116 N N . LYS A 1 270 ? 16.969 -16 -8.258 1 74.62 270 LYS A N 1
ATOM 2117 C CA . LYS A 1 270 ? 15.75 -16 -7.469 1 74.62 270 LYS A CA 1
ATOM 2118 C C . LYS A 1 270 ? 14.531 -16.266 -8.344 1 74.62 270 LYS A C 1
ATOM 2120 O O . LYS A 1 270 ? 13.461 -16.625 -7.848 1 74.62 270 LYS A O 1
ATOM 2125 N N . ASP A 1 271 ? 14.711 -16.156 -9.617 1 72.12 271 ASP A N 1
ATOM 2126 C CA . ASP A 1 271 ? 13.57 -16.312 -10.516 1 72.12 271 ASP A CA 1
ATOM 2127 C C . ASP A 1 271 ? 13.125 -17.781 -10.578 1 72.12 271 ASP A C 1
ATOM 2129 O O . ASP A 1 271 ? 12.008 -18.078 -11.008 1 72.12 271 ASP A O 1
ATOM 2133 N N . LEU A 1 272 ? 14.008 -18.625 -10.18 1 75.44 272 LEU A N 1
ATOM 2134 C CA . LEU A 1 272 ? 13.68 -20.047 -10.219 1 75.44 272 LEU A CA 1
ATOM 2135 C C . LEU A 1 272 ? 12.953 -20.469 -8.945 1 75.44 272 LEU A C 1
ATOM 2137 O O . LEU A 1 272 ? 12.398 -21.562 -8.875 1 75.44 272 LEU A O 1
ATOM 2141 N N . HIS A 1 273 ? 13 -19.562 -8.086 1 71.38 273 HIS A N 1
ATOM 2142 C CA . HIS A 1 273 ? 12.305 -19.844 -6.832 1 71.38 273 HIS A CA 1
ATOM 2143 C C . HIS A 1 273 ? 10.875 -19.328 -6.859 1 71.38 273 HIS A C 1
ATOM 2145 O O . HIS A 1 273 ? 10.609 -18.203 -6.426 1 71.38 273 HIS A O 1
ATOM 2151 N N . ILE A 1 274 ? 10.07 -20.016 -7.594 1 66.88 274 ILE A N 1
ATOM 2152 C CA . ILE A 1 274 ? 8.656 -19.656 -7.605 1 66.88 274 ILE A CA 1
ATOM 2153 C C . ILE A 1 274 ? 7.969 -20.219 -6.367 1 66.88 274 ILE A C 1
ATOM 2155 O O . ILE A 1 274 ? 8.133 -21.391 -6.031 1 66.88 274 ILE A O 1
ATOM 2159 N N . PRO A 1 275 ? 7.43 -19.266 -5.652 1 68.5 275 PRO A N 1
ATOM 2160 C CA . PRO A 1 275 ? 6.734 -19.766 -4.465 1 68.5 275 PRO A CA 1
ATOM 2161 C C . PRO A 1 275 ? 5.703 -20.844 -4.793 1 68.5 275 PRO A C 1
ATOM 2163 O O . PRO A 1 275 ? 5.367 -21.047 -5.965 1 68.5 275 PRO A O 1
ATOM 2166 N N . ASP A 1 276 ? 5.215 -21.484 -3.764 1 69.94 276 ASP A N 1
ATOM 2167 C CA . ASP A 1 276 ? 4.188 -22.5 -3.863 1 69.94 276 ASP A CA 1
ATOM 2168 C C . ASP A 1 276 ? 2.91 -21.953 -4.488 1 69.94 276 ASP A C 1
ATOM 2170 O O . ASP A 1 276 ? 2.539 -20.797 -4.234 1 69.94 276 ASP A O 1
ATOM 2174 N N . PRO A 1 277 ? 2.41 -22.672 -5.457 1 70.19 277 PRO A N 1
ATOM 2175 C CA . PRO A 1 277 ? 1.175 -22.203 -6.094 1 70.19 277 PRO A CA 1
ATOM 2176 C C . PRO A 1 277 ? 0.106 -21.797 -5.082 1 70.19 277 PRO A C 1
ATOM 2178 O O . PRO A 1 277 ? -0.655 -20.859 -5.328 1 70.19 277 PRO A O 1
ATOM 2181 N N . LYS A 1 278 ? 0.102 -22.531 -3.979 1 71.31 278 LYS A N 1
ATOM 2182 C CA . LYS A 1 278 ? -0.854 -22.188 -2.932 1 71.31 278 LYS A CA 1
ATOM 2183 C C . LYS A 1 278 ? -0.598 -20.766 -2.398 1 71.31 278 LYS A C 1
ATOM 2185 O O . LYS A 1 278 ? -1.537 -20 -2.18 1 71.31 278 LYS A O 1
ATOM 2190 N N . VAL A 1 279 ? 0.635 -20.547 -2.297 1 77.94 279 VAL A N 1
ATOM 2191 C CA . VAL A 1 279 ? 1.032 -19.234 -1.773 1 77.94 279 VAL A CA 1
ATOM 2192 C C . VAL A 1 279 ? 0.775 -18.156 -2.822 1 77.94 279 VAL A C 1
ATOM 2194 O O . VAL A 1 279 ? 0.326 -17.062 -2.492 1 77.94 279 VAL A O 1
ATOM 2197 N N . MET A 1 280 ? 0.943 -18.516 -4.023 1 81.69 280 MET A N 1
ATOM 2198 C CA . MET A 1 280 ? 0.729 -17.562 -5.105 1 81.69 280 MET A CA 1
ATOM 2199 C C . MET A 1 280 ? -0.755 -17.25 -5.27 1 81.69 280 MET A C 1
ATOM 2201 O O . MET A 1 280 ? -1.138 -16.078 -5.41 1 81.69 280 MET A O 1
ATOM 2205 N N . ALA A 1 281 ? -1.517 -18.297 -5.277 1 78.75 281 ALA A N 1
ATOM 2206 C CA . ALA A 1 281 ? -2.961 -18.109 -5.391 1 78.75 281 ALA A CA 1
ATOM 2207 C C . ALA A 1 281 ? -3.504 -17.312 -4.211 1 78.75 281 ALA A C 1
ATOM 2209 O O . ALA A 1 281 ? -4.355 -16.422 -4.387 1 78.75 281 ALA A O 1
ATOM 2210 N N . ALA A 1 282 ? -2.973 -17.625 -3.051 1 84.12 282 ALA A N 1
ATOM 2211 C CA . ALA A 1 282 ? -3.395 -16.922 -1.845 1 84.12 282 ALA A CA 1
ATOM 2212 C C . ALA A 1 282 ? -3.021 -15.445 -1.917 1 84.12 282 ALA A C 1
ATOM 2214 O O . ALA A 1 282 ? -3.805 -14.578 -1.52 1 84.12 282 ALA A O 1
ATOM 2215 N N . SER A 1 283 ? -1.884 -15.156 -2.416 1 85.56 283 SER A N 1
ATOM 2216 C CA . SER A 1 283 ? -1.414 -13.781 -2.502 1 85.56 283 SER A CA 1
ATOM 2217 C C . SER A 1 283 ? -2.314 -12.945 -3.406 1 85.56 283 SER A C 1
ATOM 2219 O O . SER A 1 283 ? -2.672 -11.812 -3.062 1 85.56 283 SER A O 1
ATOM 2221 N N . VAL A 1 284 ? -2.699 -13.469 -4.516 1 84.19 284 VAL A N 1
ATOM 2222 C CA . VAL A 1 284 ? -3.518 -12.734 -5.477 1 84.19 284 VAL A CA 1
ATOM 2223 C C . VAL A 1 284 ? -4.941 -12.594 -4.938 1 84.19 284 VAL A C 1
ATOM 2225 O O . VAL A 1 284 ? -5.516 -11.508 -4.969 1 84.19 284 VAL A O 1
ATOM 2228 N N . ARG A 1 285 ? -5.473 -13.68 -4.445 1 85.19 285 ARG A N 1
ATOM 2229 C CA . ARG A 1 285 ? -6.859 -13.664 -3.988 1 85.19 285 ARG A CA 1
ATOM 2230 C C . ARG A 1 285 ? -7.016 -12.805 -2.74 1 85.19 285 ARG A C 1
ATOM 2232 O O . ARG A 1 285 ? -7.988 -12.062 -2.611 1 85.19 285 ARG A O 1
ATOM 2239 N N . CYS A 1 286 ? -6.082 -12.961 -1.833 1 89.56 286 CYS A N 1
ATOM 2240 C CA . CYS A 1 286 ? -6.148 -12.148 -0.625 1 89.56 286 CYS A CA 1
ATOM 2241 C C . CYS A 1 286 ? -6.035 -10.664 -0.958 1 89.56 286 CYS A C 1
ATOM 2243 O O . CYS A 1 286 ? -6.695 -9.828 -0.338 1 89.56 286 CYS A O 1
ATOM 2245 N N . GLU A 1 287 ? -5.242 -10.375 -1.9 1 88.81 287 GLU A N 1
ATOM 2246 C CA . GLU A 1 287 ? -5.105 -8.992 -2.326 1 88.81 287 GLU A CA 1
ATOM 2247 C C . GLU A 1 287 ? -6.402 -8.469 -2.947 1 88.81 287 GLU A C 1
ATOM 2249 O O . GLU A 1 287 ? -6.797 -7.328 -2.709 1 88.81 287 GLU A O 1
ATOM 2254 N N . GLU A 1 288 ? -6.984 -9.297 -3.723 1 87.88 288 GLU A N 1
ATOM 2255 C CA . GLU A 1 288 ? -8.242 -8.922 -4.355 1 87.88 288 GLU A CA 1
ATOM 2256 C C . GLU A 1 288 ? -9.336 -8.68 -3.314 1 87.88 288 GLU A C 1
ATOM 2258 O O . GLU A 1 288 ? -10.102 -7.719 -3.414 1 87.88 288 GLU A O 1
ATOM 2263 N N . ILE A 1 289 ? -9.406 -9.57 -2.387 1 90.88 289 ILE A N 1
ATOM 2264 C CA . ILE A 1 289 ? -10.398 -9.453 -1.329 1 90.88 289 ILE A CA 1
ATOM 2265 C C . ILE A 1 289 ? -10.133 -8.195 -0.5 1 90.88 289 ILE A C 1
ATOM 2267 O O . ILE A 1 289 ? -11.062 -7.469 -0.148 1 90.88 289 ILE A O 1
ATOM 2271 N N . ALA A 1 290 ? -8.875 -7.977 -0.221 1 93.94 290 ALA A N 1
ATOM 2272 C CA . ALA A 1 290 ? -8.5 -6.781 0.53 1 93.94 290 ALA A CA 1
ATOM 2273 C C . ALA A 1 290 ? -8.914 -5.512 -0.216 1 93.94 290 ALA A C 1
ATOM 2275 O O . ALA A 1 290 ? -9.453 -4.582 0.382 1 93.94 290 ALA A O 1
ATOM 2276 N N . LYS A 1 291 ? -8.664 -5.496 -1.476 1 91.06 291 LYS A N 1
ATOM 2277 C CA . LYS A 1 291 ? -9.023 -4.344 -2.297 1 91.06 291 LYS A CA 1
ATOM 2278 C C . LYS A 1 291 ? -10.539 -4.137 -2.324 1 91.06 291 LYS A C 1
ATOM 2280 O O . LYS A 1 291 ? -11.016 -3.002 -2.316 1 91.06 291 LYS A O 1
ATOM 2285 N N . GLU A 1 292 ? -11.195 -5.215 -2.381 1 92.5 292 GLU A N 1
ATOM 2286 C CA . GLU A 1 292 ? -12.648 -5.145 -2.373 1 92.5 292 GLU A CA 1
ATOM 2287 C C . GLU A 1 292 ? -13.172 -4.586 -1.049 1 92.5 292 GLU A C 1
ATOM 2289 O O . GLU A 1 292 ? -14.078 -3.752 -1.033 1 92.5 292 GLU A O 1
ATOM 2294 N N . LYS A 1 293 ? -12.609 -5.016 0.06 1 96 293 LYS A N 1
ATOM 2295 C CA . LYS A 1 293 ? -13.023 -4.535 1.375 1 96 293 LYS A CA 1
ATOM 2296 C C . LYS A 1 293 ? -12.688 -3.057 1.55 1 96 293 LYS A C 1
ATOM 2298 O O . LYS A 1 293 ? -13.461 -2.309 2.152 1 96 293 LYS A O 1
ATOM 2303 N N . LEU A 1 294 ? -11.57 -2.621 1.022 1 95.56 294 LEU A N 1
ATOM 2304 C CA . LEU A 1 294 ? -11.18 -1.218 1.104 1 95.56 294 LEU A CA 1
ATOM 2305 C C . LEU A 1 294 ? -12.133 -0.34 0.306 1 95.56 294 LEU A C 1
ATOM 2307 O O . LEU A 1 294 ? -12.508 0.75 0.751 1 95.56 294 LEU A O 1
ATOM 2311 N N . LYS A 1 295 ? -12.484 -0.84 -0.826 1 94.62 295 LYS A N 1
ATOM 2312 C CA . LYS A 1 295 ? -13.445 -0.102 -1.646 1 94.62 295 LYS A CA 1
ATOM 2313 C C . LYS A 1 295 ? -14.789 0.014 -0.946 1 94.62 295 LYS A C 1
ATOM 2315 O O . LYS A 1 295 ? -15.43 1.067 -0.989 1 94.62 295 LYS A O 1
ATOM 2320 N N . GLN A 1 296 ? -15.195 -1.041 -0.302 1 95.5 296 GLN A N 1
ATOM 2321 C CA . GLN A 1 296 ? -16.438 -1.035 0.449 1 95.5 296 GLN A CA 1
ATOM 2322 C C . GLN A 1 296 ? -16.375 -0.077 1.635 1 95.5 296 GLN A C 1
ATOM 2324 O O . GLN A 1 296 ? -17.344 0.593 1.962 1 95.5 296 GLN A O 1
ATOM 2329 N N . LEU A 1 297 ? -15.227 0.051 2.285 1 96.19 297 LEU A N 1
ATOM 2330 C CA . LEU A 1 297 ? -15.031 0.967 3.402 1 96.19 297 LEU A CA 1
ATOM 2331 C C . LEU A 1 297 ? -15.133 2.418 2.941 1 96.19 297 LEU A C 1
ATOM 2333 O O . LEU A 1 297 ? -15.75 3.244 3.613 1 96.19 297 LEU A O 1
ATOM 2337 N N . THR A 1 298 ? -14.562 2.727 1.816 1 94.06 298 THR A N 1
ATOM 2338 C CA . THR A 1 298 ? -14.547 4.09 1.3 1 94.06 298 THR A CA 1
ATOM 2339 C C . THR A 1 298 ? -15.961 4.543 0.933 1 94.06 298 THR A C 1
ATOM 2341 O O . THR A 1 298 ? -16.281 5.734 1.005 1 94.06 298 THR A O 1
ATOM 2344 N N . SER A 1 299 ? -16.766 3.537 0.664 1 93.81 299 SER A N 1
ATOM 2345 C CA . SER A 1 299 ? -18.141 3.881 0.275 1 93.81 299 SER A CA 1
ATOM 2346 C C . SER A 1 299 ? -19.125 3.547 1.385 1 93.81 299 SER A C 1
ATOM 2348 O O . SER A 1 299 ? -20.344 3.602 1.177 1 93.81 299 SER A O 1
ATOM 2350 N N . ASP A 1 300 ? -18.672 3.195 2.498 1 94.75 300 ASP A N 1
ATOM 2351 C CA . ASP A 1 300 ? -19.516 2.83 3.629 1 94.75 300 ASP A CA 1
ATOM 2352 C C . ASP A 1 300 ? -20.344 4.02 4.102 1 94.75 300 ASP A C 1
ATOM 2354 O O . ASP A 1 300 ? -19.828 5.129 4.238 1 94.75 300 ASP A O 1
ATOM 2358 N N . GLU A 1 301 ? -21.625 3.873 4.324 1 93.62 301 GLU A N 1
ATOM 2359 C CA . GLU A 1 301 ? -22.547 4.941 4.703 1 93.62 301 GLU A CA 1
ATOM 2360 C C . GLU A 1 301 ? -22.203 5.492 6.086 1 93.62 301 GLU A C 1
ATOM 2362 O O . GLU A 1 301 ? -22.25 6.707 6.301 1 93.62 301 GLU A O 1
ATOM 2367 N N . LYS A 1 302 ? -21.953 4.684 7.023 1 94.19 302 LYS A N 1
ATOM 2368 C CA . LYS A 1 302 ? -21.625 5.113 8.383 1 94.19 302 LYS A CA 1
ATOM 2369 C C . LYS A 1 302 ? -20.344 5.934 8.414 1 94.19 302 LYS A C 1
ATOM 2371 O O . LYS A 1 302 ? -20.25 6.914 9.156 1 94.19 302 LYS A O 1
ATOM 2376 N N . TRP A 1 303 ? -19.375 5.578 7.625 1 95.12 303 TRP A N 1
ATOM 2377 C CA . TRP A 1 303 ? -18.109 6.301 7.547 1 95.12 303 TRP A CA 1
ATOM 2378 C C . TRP A 1 303 ? -18.312 7.676 6.914 1 95.12 303 TRP A C 1
ATOM 2380 O O . TRP A 1 303 ? -17.797 8.68 7.41 1 95.12 303 TRP A O 1
ATOM 2390 N N . LEU A 1 304 ? -19.047 7.699 5.887 1 94.38 304 LEU A N 1
ATOM 2391 C CA . LEU A 1 304 ? -19.297 8.969 5.207 1 94.38 304 LEU A CA 1
ATOM 2392 C C . LEU A 1 304 ? -20.047 9.938 6.117 1 94.38 304 LEU A C 1
ATOM 2394 O O . LEU A 1 304 ? -19.781 11.141 6.105 1 94.38 304 LEU A O 1
ATOM 2398 N N . GLU A 1 305 ? -20.922 9.422 6.887 1 93.94 305 GLU A N 1
ATOM 2399 C CA . GLU A 1 305 ? -21.641 10.242 7.863 1 93.94 305 GLU A CA 1
ATOM 2400 C C . GLU A 1 305 ? -20.688 10.781 8.922 1 93.94 305 GLU A C 1
ATOM 2402 O O . GLU A 1 305 ? -20.766 11.953 9.305 1 93.94 305 GLU A O 1
ATOM 2407 N N . LEU A 1 306 ? -19.812 9.969 9.375 1 94.62 306 LEU A N 1
ATOM 2408 C CA . LEU A 1 306 ? -18.844 10.375 10.383 1 94.62 306 LEU A CA 1
ATOM 2409 C C . LEU A 1 306 ? -17.891 11.422 9.828 1 94.62 306 LEU A C 1
ATOM 2411 O O . LEU A 1 306 ? -17.516 12.367 10.531 1 94.62 306 LEU A O 1
ATOM 2415 N N . LYS A 1 307 ? -17.484 11.266 8.617 1 93.44 307 LYS A N 1
ATOM 2416 C CA . LYS A 1 307 ? -16.594 12.203 7.945 1 93.44 307 LYS A CA 1
ATOM 2417 C C . LYS A 1 307 ? -17.234 13.578 7.809 1 93.44 307 LYS A C 1
ATOM 2419 O O . LYS A 1 307 ? -16.562 14.602 8.008 1 93.44 307 LYS A O 1
ATOM 2424 N N . GLU A 1 308 ? -18.422 13.609 7.559 1 92.31 308 GLU A N 1
ATOM 2425 C CA . GLU A 1 308 ? -19.141 14.875 7.441 1 92.31 308 GLU A CA 1
ATOM 2426 C C . GLU A 1 308 ? -19.344 15.523 8.805 1 92.31 308 GLU A C 1
ATOM 2428 O O . GLU A 1 308 ? -19.219 16.734 8.945 1 92.31 308 GLU A O 1
ATOM 2433 N N . ASP A 1 309 ? -19.656 14.742 9.766 1 93.44 309 ASP A N 1
ATOM 2434 C CA . ASP A 1 309 ? -19.875 15.242 11.117 1 93.44 309 ASP A CA 1
ATOM 2435 C C . ASP A 1 309 ? -18.609 15.875 11.688 1 93.44 309 ASP A C 1
ATOM 2437 O O . ASP A 1 309 ? -18.672 16.891 12.398 1 93.44 309 ASP A O 1
ATOM 2441 N N . VAL A 1 310 ? -17.5 15.297 11.375 1 93.12 310 VAL A N 1
ATOM 2442 C CA . VAL A 1 310 ? -16.234 15.766 11.93 1 93.12 310 VAL A CA 1
ATOM 2443 C C . VAL A 1 310 ? -15.867 17.109 11.312 1 93.12 310 VAL A C 1
ATOM 2445 O O . VAL A 1 310 ? -15.188 17.922 11.938 1 93.12 310 VAL A O 1
ATOM 2448 N N . GLN A 1 311 ? -16.312 17.328 10.125 1 87.81 311 GLN A N 1
ATOM 2449 C CA . GLN A 1 311 ? -16.047 18.609 9.484 1 87.81 311 GLN A CA 1
ATOM 2450 C C . GLN A 1 311 ? -16.797 19.734 10.172 1 87.81 311 GLN A C 1
ATOM 2452 O O . GLN A 1 311 ? -16.344 20.875 10.211 1 87.81 311 GLN A O 1
ATOM 2457 N N . ALA A 1 312 ? -17.859 19.391 10.695 1 86.31 312 ALA A N 1
ATOM 2458 C CA . ALA A 1 312 ? -18.703 20.391 11.359 1 86.31 312 ALA A CA 1
ATOM 2459 C C . ALA A 1 312 ? -18.203 20.656 12.781 1 86.31 312 ALA A C 1
ATOM 2461 O O . ALA A 1 312 ? -18.266 21.797 13.258 1 86.31 312 ALA A O 1
ATOM 2462 N N . GLY A 1 313 ? -17.766 19.641 13.43 1 88.69 313 GLY A N 1
ATOM 2463 C CA . GLY A 1 313 ? -17.312 19.812 14.805 1 88.69 313 GLY A CA 1
ATOM 2464 C C . GLY A 1 313 ? -16.859 18.516 15.445 1 88.69 313 GLY A C 1
ATOM 2465 O O . GLY A 1 313 ? -16.781 17.484 14.781 1 88.69 313 GLY A O 1
ATOM 2466 N N . PRO A 1 314 ? -16.453 18.625 16.688 1 91.06 314 PRO A N 1
ATOM 2467 C CA . PRO A 1 314 ? -16.031 17.406 17.375 1 91.06 314 PRO A CA 1
ATOM 2468 C C . PRO A 1 314 ? -17.156 16.406 17.562 1 91.06 314 PRO A C 1
ATOM 2470 O O . PRO A 1 314 ? -18.297 16.797 17.859 1 91.06 314 PRO A O 1
ATOM 2473 N N . VAL A 1 315 ? -16.938 15.234 17.297 1 92.94 315 VAL A N 1
ATOM 2474 C CA . VAL A 1 315 ? -17.938 14.172 17.359 1 92.94 315 VAL A CA 1
ATOM 2475 C C . VAL A 1 315 ? -17.688 13.289 18.578 1 92.94 315 VAL A C 1
ATOM 2477 O O . VAL A 1 315 ? -16.578 12.805 18.781 1 92.94 315 VAL A O 1
ATOM 2480 N N . PRO A 1 316 ? -18.766 13.109 19.359 1 91.19 316 PRO A N 1
ATOM 2481 C CA . PRO A 1 316 ? -18.594 12.211 20.5 1 91.19 316 PRO A CA 1
ATOM 2482 C C . PRO A 1 316 ? -18.406 10.758 20.094 1 91.19 316 PRO A C 1
ATOM 2484 O O . PRO A 1 316 ? -18.969 10.32 19.078 1 91.19 316 PRO A O 1
ATOM 2487 N N . TRP A 1 317 ? -17.672 10.039 20.812 1 91.31 317 TRP A N 1
ATOM 2488 C CA . TRP A 1 317 ? -17.406 8.617 20.594 1 91.31 317 TRP A CA 1
ATOM 2489 C C . TRP A 1 317 ? -16.859 8.383 19.188 1 91.31 317 TRP A C 1
ATOM 2491 O O . TRP A 1 317 ? -17.219 7.406 18.531 1 91.31 317 TRP A O 1
ATOM 2501 N N . PHE A 1 318 ? -16.141 9.312 18.75 1 95.19 318 PHE A N 1
ATOM 2502 C CA . PHE A 1 318 ? -15.531 9.25 17.422 1 95.19 318 PHE A CA 1
ATOM 2503 C C . PHE A 1 318 ? -14.648 8.016 17.297 1 95.19 318 PHE A C 1
ATOM 2505 O O . PHE A 1 318 ? -14.773 7.246 16.344 1 95.19 318 PHE A O 1
ATOM 2512 N N . GLY A 1 319 ? -13.805 7.77 18.266 1 94.06 319 GLY A N 1
ATOM 2513 C CA . GLY A 1 319 ? -12.859 6.664 18.25 1 94.06 319 GLY A CA 1
ATOM 2514 C C . GLY A 1 319 ? -13.539 5.305 18.266 1 94.06 319 GLY A C 1
ATOM 2515 O O . GLY A 1 319 ? -13.172 4.414 17.5 1 94.06 319 GLY A O 1
ATOM 2516 N N . ALA A 1 320 ? -14.5 5.16 19.078 1 94.38 320 ALA A N 1
ATOM 2517 C CA . ALA A 1 320 ? -15.203 3.887 19.219 1 94.38 320 ALA A CA 1
ATOM 2518 C C . ALA A 1 320 ? -15.992 3.551 17.953 1 94.38 320 ALA A C 1
ATOM 2520 O O . ALA A 1 320 ? -16 2.4 17.516 1 94.38 320 ALA A O 1
ATOM 2521 N N . THR A 1 321 ? -16.656 4.566 17.406 1 95.38 321 THR A N 1
ATOM 2522 C CA . THR A 1 321 ? -17.438 4.359 16.188 1 95.38 321 THR A CA 1
ATOM 2523 C C . THR A 1 321 ? -16.547 3.982 15.016 1 95.38 321 THR A C 1
ATOM 2525 O O . THR A 1 321 ? -16.844 3.039 14.281 1 95.38 321 THR A O 1
ATOM 2528 N N . LEU A 1 322 ? -15.531 4.738 14.867 1 95.5 322 LEU A N 1
ATOM 2529 C CA . LEU A 1 322 ? -14.609 4.484 13.766 1 95.5 322 LEU A CA 1
ATOM 2530 C C . LEU A 1 322 ? -13.906 3.141 13.945 1 95.5 322 LEU A C 1
ATOM 2532 O O . LEU A 1 322 ? -13.68 2.418 12.969 1 95.5 322 LEU A O 1
ATOM 2536 N N . SER A 1 323 ? -13.578 2.762 15.195 1 95.81 323 SER A N 1
ATOM 2537 C CA . SER A 1 323 ? -12.945 1.476 15.477 1 95.81 323 SER A CA 1
ATOM 2538 C C . SER A 1 323 ? -13.883 0.317 15.148 1 95.81 323 SER A C 1
ATOM 2540 O O . SER A 1 323 ? -13.438 -0.725 14.656 1 95.81 323 SER A O 1
ATOM 2542 N N . SER A 1 324 ? -15.125 0.52 15.391 1 95.62 324 SER A N 1
ATOM 2543 C CA . SER A 1 324 ? -16.109 -0.519 15.094 1 95.62 324 SER A CA 1
ATOM 2544 C C . SER A 1 324 ? -16.266 -0.715 13.594 1 95.62 324 SER A C 1
ATOM 2546 O O . SER A 1 324 ? -16.391 -1.847 13.117 1 95.62 324 SER A O 1
ATOM 2548 N N . ILE A 1 325 ? -16.281 0.364 12.875 1 96.06 325 ILE A N 1
ATOM 2549 C CA . ILE A 1 325 ? -16.406 0.29 11.422 1 96.06 325 ILE A CA 1
ATOM 2550 C C . ILE A 1 325 ? -15.195 -0.442 10.844 1 96.06 325 ILE A C 1
ATOM 2552 O O . ILE A 1 325 ? -15.344 -1.339 10.008 1 96.06 325 ILE A O 1
ATOM 2556 N N . LEU A 1 326 ? -14.008 -0.089 11.305 1 96.44 326 LEU A N 1
ATOM 2557 C CA . LEU A 1 326 ? -12.781 -0.724 10.812 1 96.44 326 LEU A CA 1
ATOM 2558 C C . LEU A 1 326 ? -12.75 -2.201 11.195 1 96.44 326 LEU A C 1
ATOM 2560 O O . LEU A 1 326 ? -12.367 -3.047 10.383 1 96.44 326 LEU A O 1
ATOM 2564 N N . ALA A 1 327 ? -13.227 -2.518 12.391 1 95.38 327 ALA A N 1
ATOM 2565 C CA . ALA A 1 327 ? -13.234 -3.898 12.867 1 95.38 327 ALA A CA 1
ATOM 2566 C C . ALA A 1 327 ? -14.164 -4.77 12.023 1 95.38 327 ALA A C 1
ATOM 2568 O O . ALA A 1 327 ? -13.883 -5.949 11.805 1 95.38 327 ALA A O 1
ATOM 2569 N N . THR A 1 328 ? -15.203 -4.195 11.578 1 95.75 328 THR A N 1
ATOM 2570 C CA . THR A 1 328 ? -16.172 -4.938 10.773 1 95.75 328 THR A CA 1
ATOM 2571 C C . THR A 1 328 ? -15.539 -5.379 9.453 1 95.75 328 THR A C 1
ATOM 2573 O O . THR A 1 328 ? -15.656 -6.539 9.055 1 95.75 328 THR A O 1
ATOM 2576 N N . TYR A 1 329 ? -14.891 -4.508 8.805 1 96 329 TYR A N 1
ATOM 2577 C CA . TYR A 1 329 ? -14.32 -4.828 7.5 1 96 329 TYR A CA 1
ATOM 2578 C C . TYR A 1 329 ? -13.094 -5.73 7.656 1 96 329 TYR A C 1
ATOM 2580 O O . TYR A 1 329 ? -12.836 -6.582 6.805 1 96 329 TYR A O 1
ATOM 2588 N N . LEU A 1 330 ? -12.383 -5.621 8.773 1 96 330 LEU A N 1
ATOM 2589 C CA . LEU A 1 330 ? -11.25 -6.512 9.023 1 96 330 LEU A CA 1
ATOM 2590 C C . LEU A 1 330 ? -11.734 -7.918 9.359 1 96 330 LEU A C 1
ATOM 2592 O O . LEU A 1 330 ? -11.125 -8.906 8.938 1 96 330 LEU A O 1
ATOM 2596 N N . SER A 1 331 ? -12.867 -7.957 10.016 1 94.81 331 SER A N 1
ATOM 2597 C CA . SER A 1 331 ? -13.453 -9.25 10.336 1 94.81 331 SER A CA 1
ATOM 2598 C C . SER A 1 331 ? -13.992 -9.938 9.086 1 94.81 331 SER A C 1
ATOM 2600 O O . SER A 1 331 ? -13.867 -11.156 8.938 1 94.81 331 SER A O 1
ATOM 2602 N N . GLN A 1 332 ? -14.547 -9.164 8.211 1 93.44 332 GLN A N 1
ATOM 2603 C CA . GLN A 1 332 ? -15.039 -9.719 6.957 1 93.44 332 GLN A CA 1
ATOM 2604 C C . GLN A 1 332 ? -13.891 -10.25 6.102 1 93.44 332 GLN A C 1
ATOM 2606 O O . GLN A 1 332 ? -14.023 -11.297 5.465 1 93.44 332 GLN A O 1
ATOM 2611 N N . TYR A 1 333 ? -12.82 -9.562 6.109 1 95.62 333 TYR A N 1
ATOM 2612 C CA . TYR A 1 333 ? -11.633 -10.047 5.422 1 95.62 333 TYR A CA 1
ATOM 2613 C C . TYR A 1 333 ? -11.156 -11.367 6.016 1 95.62 333 TYR A C 1
ATOM 2615 O O . TYR A 1 333 ? -10.859 -12.312 5.285 1 95.62 333 TYR A O 1
ATOM 2623 N N . ASP A 1 334 ? -11.18 -11.422 7.297 1 91.88 334 ASP A N 1
ATOM 2624 C CA . ASP A 1 334 ? -10.68 -12.617 7.969 1 91.88 334 ASP A CA 1
ATOM 2625 C C . ASP A 1 334 ? -11.547 -13.828 7.648 1 91.88 334 ASP A C 1
ATOM 2627 O O . ASP A 1 334 ? -11.039 -14.93 7.449 1 91.88 334 ASP A O 1
ATOM 2631 N N . LYS A 1 335 ? -12.797 -13.664 7.488 1 86.88 335 LYS A N 1
ATOM 2632 C CA . LYS A 1 335 ? -13.719 -14.758 7.207 1 86.88 335 LYS A CA 1
ATOM 2633 C C . LYS A 1 335 ? -13.547 -15.273 5.781 1 86.88 335 LYS A C 1
ATOM 2635 O O . LYS A 1 335 ? -13.625 -16.484 5.539 1 86.88 335 LYS A O 1
ATOM 2640 N N . GLU A 1 336 ? -13.242 -14.422 4.945 1 84.5 336 GLU A N 1
ATOM 2641 C CA . GLU A 1 336 ? -13.172 -14.805 3.537 1 84.5 336 GLU A CA 1
ATOM 2642 C C . GLU A 1 336 ? -11.828 -15.445 3.207 1 84.5 336 GLU A C 1
ATOM 2644 O O . GLU A 1 336 ? -11.734 -16.281 2.301 1 84.5 336 GLU A O 1
ATOM 2649 N N . VAL A 1 337 ? -10.805 -15.039 4.074 1 87.44 337 VAL A N 1
ATOM 2650 C CA . VAL A 1 337 ? -9.477 -15.484 3.688 1 87.44 337 VAL A CA 1
ATOM 2651 C C . VAL A 1 337 ? -9.016 -16.625 4.605 1 87.44 337 VAL A C 1
ATOM 2653 O O . VAL A 1 337 ? -7.871 -17.062 4.535 1 87.44 337 VAL A O 1
ATOM 2656 N N . ILE A 1 338 ? -9.875 -17.188 5.352 1 81.44 338 ILE A N 1
ATOM 2657 C CA . ILE A 1 338 ? -9.531 -18.141 6.395 1 81.44 338 ILE A CA 1
ATOM 2658 C C . ILE A 1 338 ? -8.891 -19.391 5.773 1 81.44 338 ILE A C 1
ATOM 2660 O O . ILE A 1 338 ? -8.039 -20.031 6.387 1 81.44 338 ILE A O 1
ATOM 2664 N N . TYR A 1 339 ? -9.18 -19.734 4.484 1 75 339 TYR A N 1
ATOM 2665 C CA . TYR A 1 339 ? -8.766 -20.984 3.869 1 75 339 TYR A CA 1
ATOM 2666 C C . TYR A 1 339 ? -7.449 -20.812 3.119 1 75 339 TYR A C 1
ATOM 2668 O O . TYR A 1 339 ? -6.895 -21.797 2.607 1 75 339 TYR A O 1
ATOM 2676 N N . PHE A 1 340 ? -6.938 -19.641 3.148 1 81.38 340 PHE A N 1
ATOM 2677 C CA . PHE A 1 340 ? -5.691 -19.406 2.432 1 81.38 340 PHE A CA 1
ATOM 2678 C C . PHE A 1 340 ? -4.5 -19.484 3.379 1 81.38 340 PHE A C 1
ATOM 2680 O O . PHE A 1 340 ? -4.672 -19.641 4.59 1 81.38 340 PHE A O 1
ATOM 2687 N N . ASP A 1 341 ? -3.328 -19.484 2.818 1 82.62 341 ASP A N 1
ATOM 2688 C CA . ASP A 1 341 ? -2.086 -19.578 3.58 1 82.62 341 ASP A CA 1
ATOM 2689 C C . ASP A 1 341 ? -2.025 -18.5 4.664 1 82.62 341 ASP A C 1
ATOM 2691 O O . ASP A 1 341 ? -2.303 -17.328 4.398 1 82.62 341 ASP A O 1
ATOM 2695 N N . GLN A 1 342 ? -1.651 -18.859 5.828 1 84.69 342 GLN A N 1
ATOM 2696 C CA . GLN A 1 342 ? -1.723 -17.984 7.004 1 84.69 342 GLN A CA 1
ATOM 2697 C C . GLN A 1 342 ? -0.756 -16.812 6.879 1 84.69 342 GLN A C 1
ATOM 2699 O O . GLN A 1 342 ? -1.106 -15.68 7.203 1 84.69 342 GLN A O 1
ATOM 2704 N N . ASP A 1 343 ? 0.407 -17.062 6.465 1 86.88 343 ASP A N 1
ATOM 2705 C CA . ASP A 1 343 ? 1.408 -16 6.387 1 86.88 343 ASP A CA 1
ATOM 2706 C C . ASP A 1 343 ? 0.997 -14.938 5.379 1 86.88 343 ASP A C 1
ATOM 2708 O O . ASP A 1 343 ? 1.147 -13.742 5.637 1 86.88 343 ASP A O 1
ATOM 2712 N N . VAL A 1 344 ? 0.448 -15.414 4.309 1 89 344 VAL A N 1
ATOM 2713 C CA . VAL A 1 344 ? 0.024 -14.484 3.264 1 89 344 VAL A CA 1
ATOM 2714 C C . VAL A 1 344 ? -1.172 -13.672 3.748 1 89 344 VAL A C 1
ATOM 2716 O O . VAL A 1 344 ? -1.236 -12.461 3.527 1 89 344 VAL A O 1
ATOM 2719 N N . ARG A 1 345 ? -2.043 -14.375 4.438 1 91.94 345 ARG A N 1
ATOM 2720 C CA . ARG A 1 345 ? -3.234 -13.688 4.918 1 91.94 345 ARG A CA 1
ATOM 2721 C C . ARG A 1 345 ? -2.869 -12.586 5.914 1 91.94 345 ARG A C 1
ATOM 2723 O O . ARG A 1 345 ? -3.449 -11.5 5.887 1 91.94 345 ARG A O 1
ATOM 2730 N N . ASN A 1 346 ? -1.896 -12.867 6.703 1 92.38 346 ASN A N 1
ATOM 2731 C CA . ASN A 1 346 ? -1.493 -11.914 7.73 1 92.38 346 ASN A CA 1
ATOM 2732 C C . ASN A 1 346 ? -0.802 -10.695 7.121 1 92.38 346 ASN A C 1
ATOM 2734 O O . ASN A 1 346 ? -1.034 -9.562 7.555 1 92.38 346 ASN A O 1
ATOM 2738 N N . VAL A 1 347 ? -0.024 -10.93 6.156 1 90.19 347 VAL A N 1
ATOM 2739 C CA . VAL A 1 347 ? 0.695 -9.828 5.516 1 90.19 347 VAL A CA 1
ATOM 2740 C C . VAL A 1 347 ? -0.294 -8.914 4.801 1 90.19 347 VAL A C 1
ATOM 2742 O O . VAL A 1 347 ? -0.204 -7.688 4.906 1 90.19 347 VAL A O 1
ATOM 2745 N N . LYS A 1 348 ? -1.175 -9.523 4.094 1 92.25 348 LYS A N 1
ATOM 2746 C CA . LYS A 1 348 ? -2.152 -8.742 3.35 1 92.25 348 LYS A CA 1
ATOM 2747 C C . LYS A 1 348 ? -3.135 -8.047 4.289 1 92.25 348 LYS A C 1
ATOM 2749 O O . LYS A 1 348 ? -3.635 -6.965 3.986 1 92.25 348 LYS A O 1
ATOM 2754 N N . ARG A 1 349 ? -3.369 -8.695 5.445 1 94.38 349 ARG A N 1
ATOM 2755 C CA . ARG A 1 349 ? -4.223 -8.078 6.453 1 94.38 349 ARG A CA 1
ATOM 2756 C C . ARG A 1 349 ? -3.594 -6.793 6.988 1 94.38 349 ARG A C 1
ATOM 2758 O O . ARG A 1 349 ? -4.281 -5.785 7.156 1 94.38 349 ARG A O 1
ATOM 2765 N N . LYS A 1 350 ? -2.348 -6.879 7.25 1 91.81 350 LYS A N 1
ATOM 2766 C CA . LYS A 1 350 ? -1.629 -5.703 7.738 1 91.81 350 LYS A CA 1
ATOM 2767 C C . LYS A 1 350 ? -1.646 -4.582 6.703 1 91.81 350 LYS A C 1
ATOM 2769 O O . LYS A 1 350 ? -1.787 -3.408 7.059 1 91.81 350 LYS A O 1
ATOM 2774 N N . GLN A 1 351 ? -1.509 -4.949 5.512 1 88.75 351 GLN A N 1
ATOM 2775 C CA . GLN A 1 351 ? -1.557 -3.953 4.445 1 88.75 351 GLN A CA 1
ATOM 2776 C C . GLN A 1 351 ? -2.941 -3.32 4.348 1 88.75 351 GLN A C 1
ATOM 2778 O O . GLN A 1 351 ? -3.064 -2.115 4.117 1 88.75 351 GLN A O 1
ATOM 2783 N N . LEU A 1 352 ? -3.928 -4.168 4.461 1 94.38 352 LEU A N 1
ATOM 2784 C CA . LEU A 1 352 ? -5.297 -3.662 4.449 1 94.38 352 LEU A CA 1
ATOM 2785 C C . LEU A 1 352 ? -5.527 -2.697 5.609 1 94.38 352 LEU A C 1
ATOM 2787 O O . LEU A 1 352 ? -6.16 -1.652 5.438 1 94.38 352 LEU A O 1
ATOM 2791 N N . GLU A 1 353 ? -5.012 -3.084 6.73 1 94.19 353 GLU A N 1
ATOM 2792 C CA . GLU A 1 353 ? -5.145 -2.244 7.914 1 94.19 353 GLU A CA 1
ATOM 2793 C C . GLU A 1 353 ? -4.469 -0.891 7.711 1 94.19 353 GLU A C 1
ATOM 2795 O O . GLU A 1 353 ? -5.027 0.148 8.07 1 94.19 353 GLU A O 1
ATOM 2800 N N . LEU A 1 354 ? -3.312 -0.867 7.16 1 87.44 354 LEU A N 1
ATOM 2801 C CA . LEU A 1 354 ? -2.578 0.367 6.906 1 87.44 354 LEU A CA 1
ATOM 2802 C C . LEU A 1 354 ? -3.32 1.241 5.898 1 87.44 354 LEU A C 1
ATOM 2804 O O . LEU A 1 354 ? -3.434 2.455 6.09 1 87.44 354 LEU A O 1
ATOM 2808 N N . ASN A 1 355 ? -3.82 0.649 4.863 1 89.69 355 ASN A N 1
ATOM 2809 C CA . ASN A 1 355 ? -4.551 1.402 3.85 1 89.69 355 ASN A CA 1
ATOM 2810 C C . ASN A 1 355 ? -5.855 1.966 4.402 1 89.69 355 ASN A C 1
ATOM 2812 O O . ASN A 1 355 ? -6.258 3.074 4.047 1 89.69 355 ASN A O 1
ATOM 2816 N N . ALA A 1 356 ? -6.5 1.114 5.188 1 93.88 356 ALA A N 1
ATOM 2817 C CA . ALA A 1 356 ? -7.738 1.569 5.809 1 93.88 356 ALA A CA 1
ATOM 2818 C C . ALA A 1 356 ? -7.488 2.766 6.723 1 93.88 356 ALA A C 1
ATOM 2820 O O . ALA A 1 356 ? -8.266 3.725 6.727 1 93.88 356 ALA A O 1
ATOM 2821 N N . LEU A 1 357 ? -6.402 2.748 7.488 1 92.31 357 LEU A N 1
ATOM 2822 C CA . LEU A 1 357 ? -6.047 3.832 8.398 1 92.31 357 LEU A CA 1
ATOM 2823 C C . LEU A 1 357 ? -5.691 5.098 7.621 1 92.31 357 LEU A C 1
ATOM 2825 O O . LEU A 1 357 ? -5.973 6.207 8.07 1 92.31 357 LEU A O 1
ATOM 2829 N N . GLU A 1 358 ? -5.148 4.957 6.48 1 86.38 358 GLU A N 1
ATOM 2830 C CA . GLU A 1 358 ? -4.816 6.105 5.648 1 86.38 358 GLU A CA 1
ATOM 2831 C C . GLU A 1 358 ? -6.078 6.812 5.152 1 86.38 358 GLU A C 1
ATOM 2833 O O . GLU A 1 358 ? -6.09 8.031 4.992 1 86.38 358 GLU A O 1
ATOM 2838 N N . VAL A 1 359 ? -7.062 6.016 4.906 1 90.88 359 VAL A N 1
ATOM 2839 C CA . VAL A 1 359 ? -8.32 6.566 4.414 1 90.88 359 VAL A CA 1
ATOM 2840 C C . VAL A 1 359 ? -8.977 7.41 5.504 1 90.88 359 VAL A C 1
ATOM 2842 O O . VAL A 1 359 ? -9.57 8.453 5.223 1 90.88 359 VAL A O 1
ATOM 2845 N N . VAL A 1 360 ? -8.805 7.027 6.781 1 93.56 360 VAL A N 1
ATOM 2846 C CA . VAL A 1 360 ? -9.547 7.672 7.859 1 93.56 360 VAL A CA 1
ATOM 2847 C C . VAL A 1 360 ? -8.641 8.68 8.57 1 93.56 360 VAL A C 1
ATOM 2849 O O . VAL A 1 360 ? -9.07 9.352 9.516 1 93.56 360 VAL A O 1
ATOM 2852 N N . ARG A 1 361 ? -7.457 8.867 8.148 1 88.44 361 ARG A N 1
ATOM 2853 C CA . ARG A 1 361 ? -6.465 9.703 8.82 1 88.44 361 ARG A CA 1
ATOM 2854 C C . ARG A 1 361 ? -6.902 11.164 8.844 1 88.44 361 ARG A C 1
ATOM 2856 O O . ARG A 1 361 ? -6.785 11.828 9.875 1 88.44 361 ARG A O 1
ATOM 2863 N N . ASP A 1 362 ? -7.41 11.656 7.773 1 88.12 362 ASP A N 1
ATOM 2864 C CA . ASP A 1 362 ? -7.797 13.062 7.676 1 88.12 362 ASP A CA 1
ATOM 2865 C C . ASP A 1 362 ? -8.898 13.398 8.68 1 88.12 362 ASP A C 1
ATOM 2867 O O . ASP A 1 362 ? -8.898 14.477 9.266 1 88.12 362 ASP A O 1
ATOM 2871 N N . ALA A 1 363 ? -9.797 12.492 8.805 1 92.56 363 ALA A N 1
ATOM 2872 C CA . ALA A 1 363 ? -10.883 12.711 9.758 1 92.56 363 ALA A CA 1
ATOM 2873 C C . ALA A 1 363 ? -10.359 12.734 11.195 1 92.56 363 ALA A C 1
ATOM 2875 O O . ALA A 1 363 ? -10.812 13.531 12.016 1 92.56 363 ALA A O 1
ATOM 2876 N N . TYR A 1 364 ? -9.406 11.906 11.492 1 94.19 364 TYR A N 1
ATOM 2877 C CA . TYR A 1 364 ? -8.789 11.852 12.812 1 94.19 364 TYR A CA 1
ATOM 2878 C C . TYR A 1 364 ? -8.039 13.141 13.117 1 94.19 364 TYR A C 1
ATOM 2880 O O . TYR A 1 364 ? -8.156 13.695 14.219 1 94.19 364 TYR A O 1
ATOM 2888 N N . VAL A 1 365 ? -7.324 13.625 12.148 1 88.5 365 VAL A N 1
ATOM 2889 C CA . VAL A 1 365 ? -6.559 14.859 12.32 1 88.5 365 VAL A CA 1
ATOM 2890 C C . VAL A 1 365 ? -7.512 16.031 12.523 1 88.5 365 VAL A C 1
ATOM 2892 O O . VAL A 1 365 ? -7.281 16.891 13.391 1 88.5 365 VAL A O 1
ATOM 2895 N N . THR A 1 366 ? -8.523 16.109 11.734 1 89.69 366 THR A N 1
ATOM 2896 C CA . THR A 1 366 ? -9.508 17.172 11.867 1 89.69 366 THR A CA 1
ATOM 2897 C C . THR A 1 366 ? -10.172 17.141 13.242 1 89.69 366 THR A C 1
ATOM 2899 O O . THR A 1 366 ? -10.43 18.172 13.844 1 89.69 366 THR A O 1
ATOM 2902 N N . MET A 1 367 ? -10.391 15.938 13.695 1 94.31 367 MET A N 1
ATOM 2903 C CA . MET A 1 367 ? -10.977 15.758 15.023 1 94.31 367 MET A CA 1
ATOM 2904 C C . MET A 1 367 ? -10.055 16.312 16.094 1 94.31 367 MET A C 1
ATOM 2906 O O . MET A 1 367 ? -10.5 17 17.016 1 94.31 367 MET A O 1
ATOM 2910 N N . LEU A 1 368 ? -8.789 16.078 16 1 93.12 368 LEU A N 1
ATOM 2911 C CA . LEU A 1 368 ? -7.812 16.547 16.969 1 93.12 368 LEU A CA 1
ATOM 2912 C C . LEU A 1 368 ? -7.664 18.062 16.906 1 93.12 368 LEU A C 1
ATOM 2914 O O . LEU A 1 368 ? -7.473 18.734 17.922 1 93.12 368 LEU A O 1
ATOM 2918 N N . GLU A 1 369 ? -7.797 18.562 15.703 1 89.25 369 GLU A N 1
ATOM 2919 C CA . GLU A 1 369 ? -7.715 20 15.539 1 89.25 369 GLU A CA 1
ATOM 2920 C C . GLU A 1 369 ? -8.891 20.703 16.203 1 89.25 369 GLU A C 1
ATOM 2922 O O . GLU A 1 369 ? -8.727 21.766 16.812 1 89.25 369 GLU A O 1
ATOM 2927 N N . HIS A 1 370 ? -9.984 20.156 16.031 1 92.06 370 HIS A N 1
ATOM 2928 C CA . HIS A 1 370 ? -11.148 20.703 16.719 1 92.06 370 HIS A CA 1
ATOM 2929 C C . HIS A 1 370 ? -10.977 20.656 18.234 1 92.06 370 HIS A C 1
ATOM 2931 O O . HIS A 1 370 ? -11.289 21.625 18.922 1 92.06 370 HIS A O 1
ATOM 2937 N N . LEU A 1 371 ? -10.453 19.547 18.703 1 94.12 371 LEU A N 1
ATOM 2938 C CA . LEU A 1 371 ? -10.234 19.406 20.141 1 94.12 371 LEU A CA 1
ATOM 2939 C C . LEU A 1 371 ? -9.203 20.422 20.641 1 94.12 371 LEU A C 1
ATOM 2941 O O . LEU A 1 371 ? -9.375 21 21.703 1 94.12 371 LEU A O 1
ATOM 2945 N N . SER A 1 372 ? -8.203 20.562 19.844 1 93.94 372 SER A N 1
ATOM 2946 C CA . SER A 1 372 ? -7.168 21.531 20.188 1 93.94 372 SER A CA 1
ATOM 2947 C C . SER A 1 372 ? -7.715 22.953 20.203 1 93.94 372 SER A C 1
ATOM 2949 O O . SER A 1 372 ? -7.469 23.703 21.141 1 93.94 372 SER A O 1
ATOM 2951 N N . SER A 1 373 ? -8.469 23.297 19.203 1 90.69 373 SER A N 1
ATOM 2952 C CA . SER A 1 373 ? -9.031 24.641 19.109 1 90.69 373 SER A CA 1
ATOM 2953 C C . SER A 1 373 ? -10.016 24.922 20.234 1 90.69 373 SER A C 1
ATOM 2955 O O . SER A 1 373 ? -10.016 26 20.812 1 90.69 373 SER A O 1
ATOM 2957 N N . ASN A 1 374 ? -10.805 23.969 20.5 1 92.56 374 ASN A N 1
ATOM 2958 C CA . ASN A 1 374 ? -11.773 24.109 21.594 1 92.56 374 ASN A CA 1
ATOM 2959 C C . ASN A 1 374 ? -11.086 24.25 22.938 1 92.56 374 ASN A C 1
ATOM 2961 O O . ASN A 1 374 ? -11.516 25.031 23.781 1 92.56 374 ASN A O 1
ATOM 2965 N N . THR A 1 375 ? -10.039 23.469 23.156 1 94 375 THR A N 1
ATOM 2966 C CA . THR A 1 375 ? -9.305 23.516 24.422 1 94 375 THR A CA 1
ATOM 2967 C C . THR A 1 375 ? -8.594 24.859 24.578 1 94 375 THR A C 1
ATOM 2969 O O . THR A 1 375 ? -8.555 25.422 25.672 1 94 375 THR A O 1
ATOM 2972 N N . LEU A 1 376 ? -8.133 25.344 23.5 1 92.88 376 LEU A N 1
ATOM 2973 C CA . LEU A 1 376 ? -7.473 26.656 23.516 1 92.88 376 LEU A CA 1
ATOM 2974 C C . LEU A 1 376 ? -8.461 27.75 23.875 1 92.88 376 LEU A C 1
ATOM 2976 O O . LEU A 1 376 ? -8.148 28.641 24.672 1 92.88 376 LEU A O 1
ATOM 2980 N N . GLU A 1 377 ? -9.594 27.688 23.312 1 90.06 377 GLU A N 1
ATOM 2981 C CA . GLU A 1 377 ? -10.617 28.703 23.609 1 90.06 377 GLU A CA 1
ATOM 2982 C C . GLU A 1 377 ? -11.078 28.609 25.062 1 90.06 377 GLU A C 1
ATOM 2984 O O . GLU A 1 377 ? -11.281 29.641 25.703 1 90.06 377 GLU A O 1
ATOM 2989 N N . THR A 1 378 ? -11.227 27.391 25.547 1 92.81 378 THR A N 1
ATOM 2990 C CA . THR A 1 378 ? -11.617 27.203 26.938 1 92.81 378 THR A CA 1
ATOM 2991 C C . THR A 1 378 ? -10.523 27.703 27.891 1 92.81 378 THR A C 1
ATOM 2993 O O . THR A 1 378 ? -10.82 28.281 28.922 1 92.81 378 THR A O 1
ATOM 2996 N N . PHE A 1 379 ? -9.258 27.516 27.594 1 94.38 379 PHE A N 1
ATOM 2997 C CA . PHE A 1 379 ? -8.125 27.969 28.375 1 94.38 379 PHE A CA 1
ATOM 2998 C C . PHE A 1 379 ? -8.125 29.5 28.5 1 94.38 379 PHE A C 1
ATOM 3000 O O . PHE A 1 379 ? -7.977 30.031 29.594 1 94.38 379 PHE A O 1
ATOM 3007 N N . LYS A 1 380 ? -8.375 30.109 27.344 1 88.69 380 LYS A N 1
ATOM 3008 C CA . LYS A 1 380 ? -8.367 31.578 27.312 1 88.69 380 LYS A CA 1
ATOM 3009 C C . LYS A 1 380 ? -9.508 32.125 28.141 1 88.69 380 LYS A C 1
ATOM 3011 O O . LYS A 1 380 ? -9.305 33.062 28.953 1 88.69 380 LYS A O 1
ATOM 3016 N N . THR A 1 381 ? -10.602 31.547 28 1 90.12 381 THR A N 1
ATOM 3017 C CA . THR A 1 381 ? -11.781 32.031 28.703 1 90.12 381 THR A CA 1
ATOM 3018 C C . THR A 1 381 ? -11.672 31.766 30.203 1 90.12 381 THR A C 1
ATOM 3020 O O . THR A 1 381 ? -11.984 32.625 31.031 1 90.12 381 THR A O 1
ATOM 3023 N N . LYS A 1 382 ? -11.172 30.625 30.562 1 91.81 382 LYS A N 1
ATOM 3024 C CA . LYS A 1 382 ? -11.031 30.25 31.969 1 91.81 382 LYS A CA 1
ATOM 3025 C C . LYS A 1 382 ? -9.945 31.078 32.656 1 91.81 382 LYS A C 1
ATOM 3027 O O . LYS A 1 382 ? -10.094 31.484 33.812 1 91.81 382 LYS A O 1
ATOM 3032 N N . LEU A 1 383 ? -8.883 31.297 31.969 1 91.44 383 LEU A N 1
ATOM 3033 C CA . LEU A 1 383 ? -7.789 32.094 32.531 1 91.44 383 LEU A CA 1
ATOM 3034 C C . LEU A 1 383 ? -8.234 33.531 32.781 1 91.44 383 LEU A C 1
ATOM 3036 O O . LEU A 1 383 ? -7.953 34.094 33.812 1 91.44 383 LEU A O 1
ATOM 3040 N N . GLU A 1 384 ? -8.984 34.062 31.797 1 86.69 384 GLU A N 1
ATOM 3041 C CA . GLU A 1 384 ? -9.484 35.438 31.938 1 86.69 384 GLU A CA 1
ATOM 3042 C C . GLU A 1 384 ? -10.477 35.531 33.094 1 86.69 384 GLU A C 1
ATOM 3044 O O . GLU A 1 384 ? -10.469 36.531 33.844 1 86.69 384 GLU A O 1
ATOM 3049 N N . GLN A 1 385 ? -11.25 34.562 33.188 1 87 385 GLN A N 1
ATOM 3050 C CA . GLN A 1 385 ? -12.234 34.531 34.281 1 87 385 GLN A CA 1
ATOM 3051 C C . GLN A 1 385 ? -11.555 34.469 35.625 1 87 385 GLN A C 1
ATOM 3053 O O . GLN A 1 385 ? -11.93 35.156 36.562 1 87 385 GLN A O 1
ATOM 3058 N N . LEU A 1 386 ? -10.547 33.656 35.781 1 89.12 386 LEU A N 1
ATOM 3059 C CA . LEU A 1 386 ? -9.828 33.469 37.062 1 89.12 386 LEU A CA 1
ATOM 3060 C C . LEU A 1 386 ? -9.055 34.75 37.406 1 89.12 386 LEU A C 1
ATOM 3062 O O . LEU A 1 386 ? -8.977 35.125 38.594 1 89.12 386 LEU A O 1
ATOM 3066 N N . LEU A 1 387 ? -8.555 35.344 36.406 1 85.62 387 LEU A N 1
ATOM 3067 C CA . LEU A 1 387 ? -7.82 36.594 36.625 1 85.62 387 LEU A CA 1
ATOM 3068 C C . LEU A 1 387 ? -8.758 37.719 37.062 1 85.62 387 LEU A C 1
ATOM 3070 O O . LEU A 1 387 ? -8.398 38.531 37.875 1 85.62 387 LEU A O 1
ATOM 3074 N N . ASN A 1 388 ? -9.984 37.688 36.531 1 83.12 388 ASN A N 1
ATOM 3075 C CA . ASN A 1 388 ? -10.977 38.688 36.875 1 83.12 388 ASN A CA 1
ATOM 3076 C C . ASN A 1 388 ? -11.492 38.469 38.312 1 83.12 388 ASN A C 1
ATOM 3078 O O . ASN A 1 388 ? -11.961 39.406 38.938 1 83.12 388 ASN A O 1
ATOM 3082 N N . GLU A 1 389 ? -11.406 37.281 38.812 1 82.19 389 GLU A N 1
ATOM 3083 C CA . GLU A 1 389 ? -11.836 36.969 40.156 1 82.19 389 GLU A CA 1
ATOM 3084 C C . GLU A 1 389 ? -10.742 37.312 41.188 1 82.19 389 GLU A C 1
ATOM 3086 O O . GLU A 1 389 ? -10.977 37.25 42.375 1 82.19 389 GLU A O 1
ATOM 3091 N N . GLY A 1 390 ? -9.625 37.688 40.781 1 78.56 390 GLY A N 1
ATOM 3092 C CA . GLY A 1 390 ? -8.586 38.219 41.656 1 78.56 390 GLY A CA 1
ATOM 3093 C C . GLY A 1 390 ? -7.539 37.188 42 1 78.56 390 GLY A C 1
ATOM 3094 O O . GLY A 1 390 ? -6.742 37.406 42.938 1 78.56 390 GLY A O 1
ATOM 3095 N N . GLU A 1 391 ? -7.539 36.125 41.375 1 79.88 391 GLU A N 1
ATOM 3096 C CA . GLU A 1 391 ? -6.543 35.094 41.656 1 79.88 391 GLU A CA 1
ATOM 3097 C C . GLU A 1 391 ? -5.199 35.438 41.031 1 79.88 391 GLU A C 1
ATOM 3099 O O . GLU A 1 391 ? -5.148 36.156 40.031 1 79.88 391 GLU A O 1
ATOM 3104 N N . GLY A 1 392 ? -4.145 34.969 41.688 1 83.12 392 GLY A N 1
ATOM 3105 C CA . GLY A 1 392 ? -2.805 35.219 41.156 1 83.12 392 GLY A CA 1
ATOM 3106 C C . GLY A 1 392 ? -2.59 34.625 39.781 1 83.12 392 GLY A C 1
ATOM 3107 O O . GLY A 1 392 ? -3.186 33.594 39.438 1 83.12 392 GLY A O 1
ATOM 3108 N N . PHE A 1 393 ? -1.912 35.25 39 1 87.81 393 PHE A N 1
ATOM 3109 C CA . PHE A 1 393 ? -1.683 34.844 37.625 1 87.81 393 PHE A CA 1
ATOM 3110 C C . PHE A 1 393 ? -1.022 33.469 37.562 1 87.81 393 PHE A C 1
ATOM 3112 O O . PHE A 1 393 ? -1.427 32.625 36.781 1 87.81 393 PHE A O 1
ATOM 3119 N N . VAL A 1 394 ? -0.01 33.219 38.438 1 88.38 394 VAL A N 1
ATOM 3120 C CA . VAL A 1 394 ? 0.759 31.984 38.406 1 88.38 394 VAL A CA 1
ATOM 3121 C C . VAL A 1 394 ? -0.138 30.797 38.781 1 88.38 394 VAL A C 1
ATOM 3123 O O . VAL A 1 394 ? -0.182 29.797 38.062 1 88.38 394 VAL A O 1
ATOM 3126 N N . ALA A 1 395 ? -0.862 30.984 39.812 1 87.75 395 ALA A N 1
ATOM 3127 C CA . ALA A 1 395 ? -1.731 29.906 40.281 1 87.75 395 ALA A CA 1
ATOM 3128 C C . ALA A 1 395 ? -2.859 29.641 39.281 1 87.75 395 ALA A C 1
ATOM 3130 O O . ALA A 1 395 ? -3.199 28.484 39.031 1 87.75 395 ALA A O 1
ATOM 3131 N N . SER A 1 396 ? -3.453 30.703 38.75 1 89.88 396 SER A N 1
ATOM 3132 C CA . SER A 1 396 ? -4.539 30.562 37.781 1 89.88 396 SER A CA 1
ATOM 3133 C C . SER A 1 396 ? -4.051 29.906 36.5 1 89.88 396 SER A C 1
ATOM 3135 O O . SER A 1 396 ? -4.719 29.031 35.938 1 89.88 396 SER A O 1
ATOM 3137 N N . ALA A 1 397 ? -2.896 30.359 36.031 1 89.62 397 ALA A N 1
ATOM 3138 C CA . ALA A 1 397 ? -2.344 29.828 34.781 1 89.62 397 ALA A CA 1
ATOM 3139 C C . ALA A 1 397 ? -1.996 28.359 34.906 1 89.62 397 ALA A C 1
ATOM 3141 O O . ALA A 1 397 ? -2.293 27.562 34.031 1 89.62 397 ALA A O 1
ATOM 3142 N N . ARG A 1 398 ? -1.369 27.938 36 1 88.5 398 ARG A N 1
ATOM 3143 C CA . ARG A 1 398 ? -0.965 26.547 36.219 1 88.5 398 ARG A CA 1
ATOM 3144 C C . ARG A 1 398 ? -2.18 25.641 36.406 1 88.5 398 ARG A C 1
ATOM 3146 O O . ARG A 1 398 ? -2.25 24.562 35.812 1 88.5 398 ARG A O 1
ATOM 3153 N N . SER A 1 399 ? -3.072 26.141 37.188 1 88.69 399 SER A N 1
ATOM 3154 C CA . SER A 1 399 ? -4.27 25.344 37.438 1 88.69 399 SER A CA 1
ATOM 3155 C C . SER A 1 399 ? -5.098 25.188 36.156 1 88.69 399 SER A C 1
ATOM 3157 O O . SER A 1 399 ? -5.609 24.094 35.875 1 88.69 399 SER A O 1
ATOM 3159 N N . CYS A 1 400 ? -5.262 26.266 35.406 1 89.75 400 CYS A N 1
ATOM 3160 C CA . CYS A 1 400 ? -6.02 26.234 34.188 1 89.75 400 CYS A CA 1
ATOM 3161 C C . CYS A 1 400 ? -5.332 25.344 33.156 1 89.75 400 CYS A C 1
ATOM 3163 O O . CYS A 1 400 ? -5.988 24.562 32.469 1 89.75 400 CYS A O 1
ATOM 3165 N N . ALA A 1 401 ? -4.055 25.516 33.031 1 90.44 401 ALA A N 1
ATOM 3166 C CA . ALA A 1 401 ? -3.297 24.719 32.062 1 90.44 401 ALA A CA 1
ATOM 3167 C C . ALA A 1 401 ? -3.398 23.219 32.375 1 90.44 401 ALA A C 1
ATOM 3169 O O . ALA A 1 401 ? -3.604 22.406 31.484 1 90.44 401 ALA A O 1
ATOM 3170 N N . ARG A 1 402 ? -3.27 22.875 33.625 1 89.62 402 ARG A N 1
ATOM 3171 C CA . ARG A 1 402 ? -3.35 21.469 34.062 1 89.62 402 ARG A CA 1
ATOM 3172 C C . ARG A 1 402 ? -4.738 20.906 33.781 1 89.62 402 ARG A C 1
ATOM 3174 O O . ARG A 1 402 ? -4.871 19.781 33.281 1 89.62 402 ARG A O 1
ATOM 3181 N N . SER A 1 403 ? -5.715 21.688 34.094 1 92.06 403 SER A N 1
ATOM 3182 C CA . SER A 1 403 ? -7.086 21.219 33.875 1 92.06 403 SER A CA 1
ATOM 3183 C C . SER A 1 403 ? -7.406 21.062 32.406 1 92.06 403 SER A C 1
ATOM 3185 O O . SER A 1 403 ? -8 20.062 32 1 92.06 403 SER A O 1
ATOM 3187 N N . CYS A 1 404 ? -7.051 22.047 31.594 1 92.44 404 CYS A N 1
ATOM 3188 C CA . CYS A 1 404 ? -7.348 22.016 30.172 1 92.44 404 CYS A CA 1
ATOM 3189 C C . CYS A 1 404 ? -6.574 20.906 29.469 1 92.44 404 CYS A C 1
ATOM 3191 O O . CYS A 1 404 ? -7.113 20.219 28.609 1 92.44 404 CYS A O 1
ATOM 3193 N N . LEU A 1 405 ? -5.324 20.719 29.906 1 93 405 LEU A N 1
ATOM 3194 C CA . LEU A 1 405 ? -4.516 19.672 29.297 1 93 405 LEU A CA 1
ATOM 3195 C C . LEU A 1 405 ? -5.023 18.281 29.688 1 93 405 LEU A C 1
ATOM 3197 O O . LEU A 1 405 ? -4.977 17.344 28.891 1 93 405 LEU A O 1
ATOM 3201 N N . HIS A 1 406 ? -5.457 18.219 30.828 1 92.56 406 HIS A N 1
ATOM 3202 C CA . HIS A 1 406 ? -6.035 16.953 31.281 1 92.56 406 HIS A CA 1
ATOM 3203 C C . HIS A 1 406 ? -7.309 16.625 30.5 1 92.56 406 HIS A C 1
ATOM 3205 O O . HIS A 1 406 ? -7.523 15.484 30.109 1 92.56 406 HIS A O 1
ATOM 3211 N N . GLU A 1 407 ? -8.109 17.594 30.328 1 92.56 407 GLU A N 1
ATOM 3212 C CA . GLU A 1 407 ? -9.328 17.391 29.547 1 92.56 407 GLU A CA 1
ATOM 3213 C C . GLU A 1 407 ? -9.008 17.047 28.094 1 92.56 407 GLU A C 1
ATOM 3215 O O . GLU A 1 407 ? -9.688 16.203 27.5 1 92.56 407 GLU A O 1
ATOM 3220 N N . PHE A 1 408 ? -8.094 17.719 27.547 1 94.75 408 PHE A N 1
ATOM 3221 C CA . PHE A 1 408 ? -7.668 17.438 26.188 1 94.75 408 PHE A CA 1
ATOM 3222 C C . PHE A 1 408 ? -7.199 15.992 26.047 1 94.75 408 PHE A C 1
ATOM 3224 O O . PHE A 1 408 ? -7.566 15.297 25.109 1 94.75 408 PHE A O 1
ATOM 3231 N N . ASP A 1 409 ? -6.383 15.562 27.047 1 93.38 409 ASP A N 1
ATOM 3232 C CA . ASP A 1 409 ? -5.855 14.203 27.016 1 93.38 409 ASP A CA 1
ATOM 3233 C C . ASP A 1 409 ? -6.977 13.172 27.109 1 93.38 409 ASP A C 1
ATOM 3235 O O . ASP A 1 409 ? -6.934 12.141 26.438 1 93.38 409 ASP A O 1
ATOM 3239 N N . GLN A 1 410 ? -7.914 13.438 27.891 1 92.56 410 GLN A N 1
ATOM 3240 C CA . GLN A 1 410 ? -9.047 12.523 28.016 1 92.56 410 GLN A CA 1
ATOM 3241 C C . GLN A 1 410 ? -9.844 12.445 26.719 1 92.56 410 GLN A C 1
ATOM 3243 O O . GLN A 1 410 ? -10.25 11.359 26.297 1 92.56 410 GLN A O 1
ATOM 3248 N N . ARG A 1 411 ? -10.07 13.578 26.141 1 92.38 411 ARG A N 1
ATOM 3249 C CA . ARG A 1 411 ? -10.836 13.617 24.891 1 92.38 411 ARG A CA 1
ATOM 3250 C C . ARG A 1 411 ? -10.047 12.977 23.75 1 92.38 411 ARG A C 1
ATOM 3252 O O . ARG A 1 411 ? -10.633 12.383 22.844 1 92.38 411 ARG A O 1
ATOM 3259 N N . CYS A 1 412 ? -8.789 13.188 23.812 1 92.94 412 CYS A N 1
ATOM 3260 C CA . CYS A 1 412 ? -7.953 12.531 22.812 1 92.94 412 CYS A CA 1
ATOM 3261 C C . CYS A 1 412 ? -8 11.016 22.969 1 92.94 412 CYS A C 1
ATOM 3263 O O . CYS A 1 412 ? -7.961 10.289 21.984 1 92.94 412 CYS A O 1
ATOM 3265 N N . GLU A 1 413 ? -8.047 10.523 24.172 1 91.19 413 GLU A N 1
ATOM 3266 C CA . GLU A 1 413 ? -8.164 9.086 24.406 1 91.19 413 GLU A CA 1
ATOM 3267 C C . GLU A 1 413 ? -9.484 8.539 23.875 1 91.19 413 GLU A C 1
ATOM 3269 O O . GLU A 1 413 ? -9.539 7.414 23.375 1 91.19 413 GLU A O 1
ATOM 3274 N N . ASP A 1 414 ? -10.445 9.328 23.969 1 90.5 414 ASP A N 1
ATOM 3275 C CA . ASP A 1 414 ? -11.75 8.93 23.438 1 90.5 414 ASP A CA 1
ATOM 3276 C C . ASP A 1 414 ? -11.742 8.914 21.922 1 90.5 414 ASP A C 1
ATOM 3278 O O . ASP A 1 414 ? -12.508 8.172 21.297 1 90.5 414 ASP A O 1
ATOM 3282 N N . ALA A 1 415 ? -11 9.773 21.359 1 92.19 415 ALA A N 1
ATOM 3283 C CA . ALA A 1 415 ? -10.938 9.875 19.891 1 92.19 415 ALA A CA 1
ATOM 3284 C C . ALA A 1 415 ? -9.93 8.875 19.312 1 92.19 415 ALA A C 1
ATOM 3286 O O . ALA A 1 415 ? -9.859 8.695 18.109 1 92.19 415 ALA A O 1
ATOM 3287 N N . ALA A 1 416 ? -9.25 8.219 20.172 1 91.88 416 ALA A N 1
ATOM 3288 C CA . ALA A 1 416 ? -8.203 7.297 19.734 1 91.88 416 ALA A CA 1
ATOM 3289 C C . ALA A 1 416 ? -8.805 6.082 19.031 1 91.88 416 ALA A C 1
ATOM 3291 O O . ALA A 1 416 ? -9.852 5.578 19.453 1 91.88 416 ALA A O 1
ATOM 3292 N N . ILE A 1 417 ? -8.219 5.711 17.938 1 92.88 417 ILE A N 1
ATOM 3293 C CA . ILE A 1 417 ? -8.625 4.539 17.156 1 92.88 417 ILE A CA 1
ATOM 3294 C C . ILE A 1 417 ? -7.844 3.316 17.641 1 92.88 417 ILE A C 1
ATOM 3296 O O . ILE A 1 417 ? -6.609 3.326 17.656 1 92.88 417 ILE A O 1
ATOM 3300 N N . ARG A 1 418 ? -8.539 2.213 17.953 1 88.88 418 ARG A N 1
ATOM 3301 C CA . ARG A 1 418 ? -7.938 1.024 18.547 1 88.88 418 ARG A CA 1
ATOM 3302 C C . ARG A 1 418 ? -6.906 0.409 17.609 1 88.88 418 ARG A C 1
ATOM 3304 O O . ARG A 1 418 ? -5.883 -0.114 18.047 1 88.88 418 ARG A O 1
ATOM 3311 N N . GLN A 1 419 ? -7.176 0.498 16.297 1 89.06 419 GLN A N 1
ATOM 3312 C CA . GLN A 1 419 ? -6.344 -0.168 15.297 1 89.06 419 GLN A CA 1
ATOM 3313 C C . GLN A 1 419 ? -5.121 0.673 14.953 1 89.06 419 GLN A C 1
ATOM 3315 O O . GLN A 1 419 ? -4.223 0.212 14.242 1 89.06 419 GLN A O 1
ATOM 3320 N N . SER A 1 420 ? -5.078 1.835 15.461 1 88.38 420 SER A N 1
ATOM 3321 C CA . SER A 1 420 ? -3.977 2.717 15.086 1 88.38 420 SER A CA 1
ATOM 3322 C C . SER A 1 420 ? -3.039 2.953 16.266 1 88.38 420 SER A C 1
ATOM 3324 O O . SER A 1 420 ? -3.443 2.822 17.422 1 88.38 420 SER A O 1
ATOM 3326 N N . GLU A 1 421 ? -1.794 3.217 15.961 1 82.44 421 GLU A N 1
ATOM 3327 C CA . GLU A 1 421 ? -0.801 3.637 16.953 1 82.44 421 GLU A CA 1
ATOM 3328 C C . GLU A 1 421 ? -0.528 5.133 16.859 1 82.44 421 GLU A C 1
ATOM 3330 O O . GLU A 1 421 ? 0.549 5.602 17.234 1 82.44 421 GLU A O 1
ATOM 3335 N N . TRP A 1 422 ? -1.583 5.77 16.375 1 84.56 422 TRP A N 1
ATOM 3336 C CA . TRP A 1 422 ? -1.418 7.207 16.203 1 84.56 422 TRP A CA 1
ATOM 3337 C C . TRP A 1 422 ? -1.363 7.91 17.562 1 84.56 422 TRP A C 1
ATOM 3339 O O . TRP A 1 422 ? -2.053 7.508 18.5 1 84.56 422 TRP A O 1
ATOM 3349 N N . ASN A 1 423 ? -0.382 8.805 17.688 1 80.88 423 ASN A N 1
ATOM 3350 C CA . ASN A 1 423 ? -0.238 9.578 18.906 1 80.88 423 ASN A CA 1
ATOM 3351 C C . ASN A 1 423 ? -0.573 11.047 18.688 1 80.88 423 ASN A C 1
ATOM 3353 O O . ASN A 1 423 ? -0.32 11.594 17.609 1 80.88 423 ASN A O 1
ATOM 3357 N N . ALA A 1 424 ? -1.293 11.609 19.594 1 85.38 424 ALA A N 1
ATOM 3358 C CA . ALA A 1 424 ? -1.702 13.016 19.547 1 85.38 424 ALA A CA 1
ATOM 3359 C C . ALA A 1 424 ? -0.619 13.922 20.125 1 85.38 424 ALA A C 1
ATOM 3361 O O . ALA A 1 424 ? -0.892 15.062 20.5 1 85.38 424 ALA A O 1
ATOM 3362 N N . SER A 1 425 ? 0.601 13.461 20.172 1 83.38 425 SER A N 1
ATOM 3363 C CA . SER A 1 425 ? 1.675 14.203 20.828 1 83.38 425 SER A CA 1
ATOM 3364 C C . SER A 1 425 ? 1.998 15.484 20.062 1 83.38 425 SER A C 1
ATOM 3366 O O . SER A 1 425 ? 2.244 16.531 20.672 1 83.38 425 SER A O 1
ATOM 3368 N N . ASN A 1 426 ? 1.957 15.438 18.844 1 80.31 426 ASN A N 1
ATOM 3369 C CA . ASN A 1 426 ? 2.268 16.625 18.047 1 80.31 426 ASN A CA 1
ATOM 3370 C C . ASN A 1 426 ? 1.213 17.703 18.219 1 80.31 426 ASN A C 1
ATOM 3372 O O . ASN A 1 426 ? 1.545 18.891 18.312 1 80.31 426 ASN A O 1
ATOM 3376 N N . VAL A 1 427 ? 0.017 17.281 18.281 1 87.62 427 VAL A N 1
ATOM 3377 C CA . VAL A 1 427 ? -1.071 18.234 18.438 1 87.62 427 VAL A CA 1
ATOM 3378 C C . VAL A 1 427 ? -1.058 18.797 19.859 1 87.62 427 VAL A C 1
ATOM 3380 O O . VAL A 1 427 ? -1.368 19.969 20.078 1 87.62 427 VAL A O 1
ATOM 3383 N N . ARG A 1 428 ? -0.669 17.969 20.766 1 89.06 428 ARG A N 1
ATOM 3384 C CA . ARG A 1 428 ? -0.569 18.406 22.156 1 89.06 428 ARG A CA 1
ATOM 3385 C C . ARG A 1 428 ? 0.531 19.453 22.312 1 89.06 428 ARG A C 1
ATOM 3387 O O . ARG A 1 428 ? 0.365 20.422 23.062 1 89.06 428 ARG A O 1
ATOM 3394 N N . GLU A 1 429 ? 1.591 19.172 21.656 1 83.56 429 GLU A N 1
ATOM 3395 C CA . GLU A 1 429 ? 2.686 20.141 21.703 1 83.56 429 GLU A CA 1
ATOM 3396 C C . GLU A 1 429 ? 2.279 21.469 21.078 1 83.56 429 GLU A C 1
ATOM 3398 O O . GLU A 1 429 ? 2.615 22.531 21.594 1 83.56 429 GLU A O 1
ATOM 3403 N N . LYS A 1 430 ? 1.66 21.375 20.031 1 82.25 430 LYS A N 1
ATOM 3404 C CA . LYS A 1 430 ? 1.186 22.594 19.391 1 82.25 430 LYS A CA 1
ATOM 3405 C C . LYS A 1 430 ? 0.18 23.328 20.281 1 82.25 430 LYS A C 1
ATOM 3407 O O . LYS A 1 430 ? 0.198 24.562 20.359 1 82.25 430 LYS A O 1
ATOM 3412 N N . LEU A 1 431 ? -0.671 22.562 20.891 1 90.38 431 LEU A N 1
ATOM 3413 C CA . LEU A 1 431 ? -1.647 23.141 21.797 1 90.38 431 LEU A CA 1
ATOM 3414 C C . LEU A 1 431 ? -0.954 23.844 22.969 1 90.38 431 LEU A C 1
ATOM 3416 O O . LEU A 1 431 ? -1.332 24.953 23.328 1 90.38 431 LEU A O 1
ATOM 3420 N N . THR A 1 432 ? 0.057 23.219 23.453 1 89.06 432 THR A N 1
ATOM 3421 C CA . THR A 1 432 ? 0.791 23.797 24.562 1 89.06 432 THR A CA 1
ATOM 3422 C C . THR A 1 432 ? 1.479 25.094 24.141 1 89.06 432 THR A C 1
ATOM 3424 O O . THR A 1 432 ? 1.512 26.062 24.906 1 89.06 432 THR A O 1
ATOM 3427 N N . CYS A 1 433 ? 1.974 25.109 22.953 1 82.81 433 CYS A N 1
ATOM 3428 C CA . CYS A 1 433 ? 2.604 26.312 22.422 1 82.81 433 CYS A CA 1
ATOM 3429 C C . CYS A 1 433 ? 1.575 27.422 22.234 1 82.81 433 CYS A C 1
ATOM 3431 O O . CYS A 1 433 ? 1.845 28.578 22.531 1 82.81 433 CYS A O 1
ATOM 3433 N N . ASP A 1 434 ? 0.463 27.031 21.797 1 86.19 434 ASP A N 1
ATOM 3434 C CA . ASP A 1 434 ? -0.597 28.016 21.578 1 86.19 434 ASP A CA 1
ATOM 3435 C C . ASP A 1 434 ? -1.124 28.562 22.906 1 86.19 434 ASP A C 1
ATOM 3437 O O . ASP A 1 434 ? -1.464 29.734 23.016 1 86.19 434 ASP A O 1
ATOM 3441 N N . MET A 1 435 ? -1.223 27.703 23.828 1 89.06 435 MET A N 1
ATOM 3442 C CA . MET A 1 435 ? -1.653 28.125 25.156 1 89.06 435 MET A CA 1
ATOM 3443 C C . MET A 1 435 ? -0.656 29.109 25.781 1 89.06 435 MET A C 1
ATOM 3445 O O . MET A 1 435 ? -1.051 30.094 26.406 1 89.06 435 MET A O 1
ATOM 3449 N N . LEU A 1 436 ? 0.588 28.766 25.547 1 86.19 436 LEU A N 1
ATOM 3450 C CA . LEU A 1 436 ? 1.637 29.656 26.031 1 86.19 436 LEU A CA 1
ATOM 3451 C C . LEU A 1 436 ? 1.542 31.016 25.359 1 86.19 436 LEU A C 1
ATOM 3453 O O . LEU A 1 436 ? 1.692 32.062 26.031 1 86.19 436 LEU A O 1
ATOM 3457 N N . SER A 1 437 ? 1.302 30.969 24.125 1 83.5 437 SER A N 1
ATOM 3458 C CA . SER A 1 437 ? 1.152 32.219 23.406 1 83.5 437 SER A CA 1
ATOM 3459 C C . SER A 1 437 ? -0.069 33 23.891 1 83.5 437 SER A C 1
ATOM 3461 O O . SER A 1 437 ? -0.034 34.219 24 1 83.5 437 SER A O 1
ATOM 3463 N N . GLY A 1 438 ? -1.102 32.312 24.141 1 83.31 438 GLY A N 1
ATOM 3464 C CA . GLY A 1 438 ? -2.293 32.969 24.672 1 83.31 438 GLY A CA 1
ATOM 3465 C C . GLY A 1 438 ? -2.084 33.531 26.062 1 83.31 438 GLY A C 1
ATOM 3466 O O . GLY A 1 438 ? -2.527 34.656 26.344 1 83.31 438 GLY A O 1
ATOM 3467 N N . MET A 1 439 ? -1.407 32.781 26.844 1 88.31 439 MET A N 1
ATOM 3468 C CA . MET A 1 439 ? -1.077 33.25 28.188 1 88.31 439 MET A CA 1
ATOM 3469 C C . MET A 1 439 ? -0.185 34.469 28.141 1 88.31 439 MET A C 1
ATOM 3471 O O . MET A 1 439 ? -0.376 35.406 28.922 1 88.31 439 MET A O 1
ATOM 3475 N N . MET A 1 440 ? 0.738 34.438 27.219 1 85.44 440 MET A N 1
ATOM 3476 C CA . MET A 1 440 ? 1.644 35.562 27.062 1 85.44 440 MET A CA 1
ATOM 3477 C C . MET A 1 440 ? 0.881 36.812 26.641 1 85.44 440 MET A C 1
ATOM 3479 O O . MET A 1 440 ? 1.165 37.906 27.109 1 85.44 440 MET A O 1
ATOM 3483 N N . ALA A 1 441 ? -0.014 36.625 25.766 1 80.38 441 ALA A N 1
ATOM 3484 C CA . ALA A 1 441 ? -0.798 37.781 25.297 1 80.38 441 ALA A CA 1
ATOM 3485 C C . ALA A 1 441 ? -1.61 38.406 26.422 1 80.38 441 ALA A C 1
ATOM 3487 O O . ALA A 1 441 ? -1.686 39.625 26.531 1 80.38 441 ALA A O 1
ATOM 3488 N N . ILE A 1 442 ? -2.16 37.656 27.266 1 84.06 442 ILE A N 1
ATOM 3489 C CA . ILE A 1 442 ? -2.955 38.125 28.391 1 84.06 442 ILE A CA 1
ATOM 3490 C C . ILE A 1 442 ? -2.049 38.812 29.406 1 84.06 442 ILE A C 1
ATOM 3492 O O . ILE A 1 442 ? -2.389 39.875 29.938 1 84.06 442 ILE A O 1
ATOM 3496 N N . TYR A 1 443 ? -0.89 38.188 29.656 1 87.25 443 TYR A N 1
ATOM 3497 C CA . TYR A 1 443 ? 0.053 38.75 30.625 1 87.25 443 TYR A CA 1
ATOM 3498 C C . TYR A 1 443 ? 0.613 40.094 30.125 1 87.25 443 TYR A C 1
ATOM 3500 O O . TYR A 1 443 ? 0.771 41.031 30.906 1 87.25 443 TYR A O 1
ATOM 3508 N N . GLU A 1 444 ? 0.917 40.094 28.859 1 85.75 444 GLU A N 1
ATOM 3509 C CA . GLU A 1 444 ? 1.434 41.312 28.25 1 85.75 444 GLU A CA 1
ATOM 3510 C C . GLU A 1 444 ? 0.417 42.438 28.344 1 85.75 444 GLU A C 1
ATOM 3512 O O . GLU A 1 444 ? 0.788 43.594 28.562 1 85.75 444 GLU A O 1
ATOM 3517 N N . GLU A 1 445 ? -0.745 42.125 28.141 1 79.69 445 GLU A N 1
ATOM 3518 C CA . GLU A 1 445 ? -1.797 43.156 28.219 1 79.69 445 GLU A CA 1
ATOM 3519 C C . GLU A 1 445 ? -1.934 43.688 29.641 1 79.69 445 GLU A C 1
ATOM 3521 O O . GLU A 1 445 ? -2.088 44.875 29.844 1 79.69 445 GLU A O 1
ATOM 3526 N N . GLN A 1 446 ? -1.85 42.906 30.641 1 79.94 446 GLN A N 1
ATOM 3527 C CA . GLN A 1 446 ? -1.933 43.312 32.031 1 79.94 446 GLN A CA 1
ATOM 3528 C C . GLN A 1 446 ? -0.728 44.156 32.438 1 79.94 446 GLN A C 1
ATOM 3530 O O . GLN A 1 446 ? -0.872 45.156 33.156 1 79.94 446 GLN A O 1
ATOM 3535 N N . LEU A 1 447 ? 0.437 43.719 32 1 86.62 447 LEU A N 1
ATOM 3536 C CA . LEU A 1 447 ? 1.66 44.469 32.312 1 86.62 447 LEU A CA 1
ATOM 3537 C C . LEU A 1 447 ? 1.644 45.844 31.656 1 86.62 447 LEU A C 1
ATOM 3539 O O . LEU A 1 447 ? 2.061 46.844 32.281 1 86.62 447 LEU A O 1
ATOM 3543 N N . THR A 1 448 ? 1.183 45.844 30.438 1 85.94 448 THR A N 1
ATOM 3544 C CA . THR A 1 448 ? 1.106 47.094 29.719 1 85.94 448 THR A CA 1
ATOM 3545 C C . THR A 1 448 ? 0.191 48.062 30.453 1 85.94 448 THR A C 1
ATOM 3547 O O . THR A 1 448 ? 0.512 49.25 30.578 1 85.94 448 THR A O 1
ATOM 3550 N N . ASP A 1 449 ? -0.86 47.656 30.984 1 80.75 449 ASP A N 1
ATOM 3551 C CA . ASP A 1 449 ? -1.817 48.5 31.672 1 80.75 449 ASP A CA 1
ATOM 3552 C C . ASP A 1 449 ? -1.229 49.062 32.969 1 80.75 449 ASP A C 1
ATOM 3554 O O . ASP A 1 449 ? -1.352 50.25 33.25 1 80.75 449 ASP A O 1
ATOM 3558 N N . VAL A 1 450 ? -0.558 48.219 33.75 1 81.38 450 VAL A N 1
ATOM 3559 C CA . VAL A 1 450 ? 0.021 48.625 35.031 1 81.38 450 VAL A CA 1
ATOM 3560 C C . VAL A 1 450 ? 1.196 49.562 34.812 1 81.38 450 VAL A C 1
ATOM 3562 O O . VAL A 1 450 ? 1.321 50.594 35.5 1 81.38 450 VAL A O 1
ATOM 3565 N N . LEU A 1 451 ? 2.035 49.219 33.844 1 88.44 451 LEU A N 1
ATOM 3566 C CA . LEU A 1 451 ? 3.203 50.031 33.531 1 88.44 451 LEU A CA 1
ATOM 3567 C C . LEU A 1 451 ? 2.787 51.375 32.969 1 88.44 451 LEU A C 1
ATOM 3569 O O . LEU A 1 451 ? 3.367 52.406 33.312 1 88.44 451 LEU A O 1
ATOM 3573 N N . ALA A 1 452 ? 1.857 51.344 32.188 1 85.06 452 ALA A N 1
ATOM 3574 C CA . ALA A 1 452 ? 1.388 52.594 31.578 1 85.06 452 ALA A CA 1
ATOM 3575 C C . ALA A 1 452 ? 0.864 53.562 32.625 1 85.06 452 ALA A C 1
ATOM 3577 O O . ALA A 1 452 ? 1.163 54.75 32.594 1 85.06 452 ALA A O 1
ATOM 3578 N N . ASP A 1 453 ? 0.154 53.094 33.594 1 81.69 453 ASP A N 1
ATOM 3579 C CA . ASP A 1 453 ? -0.438 53.938 34.625 1 81.69 453 ASP A CA 1
ATOM 3580 C C . ASP A 1 453 ? 0.638 54.5 35.562 1 81.69 453 ASP A C 1
ATOM 3582 O O . ASP A 1 453 ? 0.585 55.688 35.906 1 81.69 453 ASP A O 1
ATOM 3586 N N . GLU A 1 454 ? 1.616 53.719 35.875 1 86.94 454 GLU A N 1
ATOM 3587 C CA . GLU A 1 454 ? 2.662 54.156 36.812 1 86.94 454 GLU A CA 1
ATOM 3588 C C . GLU A 1 454 ? 3.621 55.125 36.125 1 86.94 454 GLU A C 1
ATOM 3590 O O . GLU A 1 454 ? 4.066 56.094 36.75 1 86.94 454 GLU A O 1
ATOM 3595 N N . ILE A 1 455 ? 3.898 54.812 34.875 1 89.06 455 ILE A N 1
ATOM 3596 C CA . ILE A 1 455 ? 4.785 55.719 34.156 1 89.06 455 ILE A CA 1
ATOM 3597 C C . ILE A 1 455 ? 4.102 57.062 33.938 1 89.06 455 ILE A C 1
ATOM 3599 O O . ILE A 1 455 ? 4.738 58.125 34.062 1 89.06 455 ILE A O 1
ATOM 3603 N N . GLN A 1 456 ? 2.9 57.031 33.719 1 82.75 456 GLN A N 1
ATOM 3604 C CA . GLN A 1 456 ? 2.152 58.281 33.531 1 82.75 456 GLN A CA 1
ATOM 3605 C C . GLN A 1 456 ? 2.16 59.094 34.844 1 82.75 456 GLN A C 1
ATOM 3607 O O . GLN A 1 456 ? 2.299 60.312 34.812 1 82.75 456 GLN A O 1
ATOM 3612 N N . SER A 1 457 ? 2.068 58.438 35.938 1 82.31 457 SER A N 1
ATOM 3613 C CA . SER A 1 457 ? 2.09 59.094 37.219 1 82.31 457 SER A CA 1
ATOM 3614 C C . SER A 1 457 ? 3.455 59.719 37.5 1 82.31 457 SER A C 1
ATOM 3616 O O . SER A 1 457 ? 3.545 60.781 38.125 1 82.31 457 SER A O 1
ATOM 3618 N N . LEU A 1 458 ? 4.551 59.094 37.062 1 85.31 458 LEU A N 1
ATOM 3619 C CA . LEU A 1 458 ? 5.898 59.625 37.281 1 85.31 458 LEU A CA 1
ATOM 3620 C C . LEU A 1 458 ? 6.145 60.875 36.469 1 85.31 458 LEU A C 1
ATOM 3622 O O . LEU A 1 458 ? 6.773 61.812 36.938 1 85.31 458 LEU A O 1
ATOM 3626 N N . PHE A 1 459 ? 5.633 60.844 35.312 1 84.44 459 PHE A N 1
ATOM 3627 C CA . PHE A 1 459 ? 5.805 62 34.469 1 84.44 459 PHE A CA 1
ATOM 3628 C C . PHE A 1 459 ? 4.945 63.156 34.938 1 84.44 459 PHE A C 1
ATOM 3630 O O . PHE A 1 459 ? 5.32 64.312 34.781 1 84.44 459 PHE A O 1
ATOM 3637 N N . GLU A 1 460 ? 3.898 62.875 35.594 1 74.94 460 GLU A N 1
ATOM 3638 C CA . GLU A 1 460 ? 3.035 63.938 36.125 1 74.94 460 GLU A CA 1
ATOM 3639 C C . GLU A 1 460 ? 3.615 64.5 37.406 1 74.94 460 GLU A C 1
ATOM 3641 O O . GLU A 1 460 ? 3.457 65.75 37.688 1 74.94 460 GLU A O 1
ATOM 3646 N N . ALA A 1 461 ? 4.258 63.75 38.219 1 72.12 461 ALA A N 1
ATOM 3647 C CA . ALA A 1 461 ? 4.887 64.25 39.438 1 72.12 461 ALA A CA 1
ATOM 3648 C C . ALA A 1 461 ? 6.082 65.125 39.125 1 72.12 461 ALA A C 1
ATOM 3650 O O . ALA A 1 461 ? 6.32 66.125 39.812 1 72.12 461 ALA A O 1
ATOM 3651 N N . GLY A 1 462 ? 6.797 65 38 1 67.62 462 GLY A N 1
ATOM 3652 C CA . GLY A 1 462 ? 7.855 65.875 37.5 1 67.62 462 GLY A CA 1
ATOM 3653 C C . GLY A 1 462 ? 8.969 66.062 38.5 1 67.62 462 GLY A C 1
ATOM 3654 O O . GLY A 1 462 ? 9.477 67.188 38.625 1 67.62 462 GLY A O 1
ATOM 3655 N N . GLU A 1 463 ? 9.305 65.125 39.312 1 66.88 463 GLU A N 1
ATOM 3656 C CA . GLU A 1 463 ? 10.375 65.25 40.281 1 66.88 463 GLU A CA 1
ATOM 3657 C C . GLU A 1 463 ? 11.742 65.375 39.594 1 66.88 463 GLU A C 1
ATOM 3659 O O . GLU A 1 463 ? 11.852 65.125 38.375 1 66.88 463 GLU A O 1
ATOM 3664 N N . THR A 1 464 ? 12.828 65.875 40.188 1 65.62 464 THR A N 1
ATOM 3665 C CA . THR A 1 464 ? 14.156 66.188 39.656 1 65.62 464 THR A CA 1
ATOM 3666 C C . THR A 1 464 ? 14.758 64.938 39 1 65.62 464 THR A C 1
ATOM 3668 O O . THR A 1 464 ? 15.43 65.062 37.969 1 65.62 464 THR A O 1
ATOM 3671 N N . ASP A 1 465 ? 14.406 63.75 39.438 1 80.81 465 ASP A N 1
ATOM 3672 C CA . ASP A 1 465 ? 15.023 62.562 38.875 1 80.81 465 ASP A CA 1
ATOM 3673 C C . ASP A 1 465 ? 13.977 61.625 38.281 1 80.81 465 ASP A C 1
ATOM 3675 O O . ASP A 1 465 ? 13.898 60.438 38.656 1 80.81 465 ASP A O 1
ATOM 3679 N N . THR A 1 466 ? 13.258 62.062 37.25 1 86.56 466 THR A N 1
ATOM 3680 C CA . THR A 1 466 ? 12.148 61.312 36.688 1 86.56 466 THR A CA 1
ATOM 3681 C C . THR A 1 466 ? 12.664 60.094 35.906 1 86.56 466 THR A C 1
ATOM 3683 O O . THR A 1 466 ? 12.141 59 36.031 1 86.56 466 THR A O 1
ATOM 3686 N N . TRP A 1 467 ? 13.703 60.25 35.094 1 88.44 467 TRP A N 1
ATOM 3687 C CA . TRP A 1 467 ? 14.188 59.156 34.25 1 88.44 467 TRP A CA 1
ATOM 3688 C C . TRP A 1 467 ? 14.867 58.062 35.094 1 88.44 467 TRP A C 1
ATOM 3690 O O . TRP A 1 467 ? 14.836 56.875 34.75 1 88.44 467 TRP A O 1
ATOM 3700 N N . LEU A 1 468 ? 15.492 58.5 36.219 1 87.25 468 LEU A N 1
ATOM 3701 C CA . LEU A 1 468 ? 16.016 57.5 37.125 1 87.25 468 LEU A CA 1
ATOM 3702 C C . LEU A 1 468 ? 14.898 56.656 37.719 1 87.25 468 LEU A C 1
ATOM 3704 O O . LEU A 1 468 ? 15.023 55.438 37.844 1 87.25 468 LEU A O 1
ATOM 3708 N N . SER A 1 469 ? 13.805 57.344 38.062 1 88.69 469 SER A N 1
ATOM 3709 C CA . SER A 1 469 ? 12.664 56.656 38.625 1 88.69 469 SER A CA 1
ATOM 3710 C C . SER A 1 469 ? 12 55.75 37.562 1 88.69 469 SER A C 1
ATOM 3712 O O . SER A 1 469 ? 11.539 54.656 37.906 1 88.69 469 SER A O 1
ATOM 3714 N N . VAL A 1 470 ? 11.922 56.188 36.344 1 91.25 470 VAL A N 1
ATOM 3715 C CA . VAL A 1 470 ? 11.328 55.406 35.25 1 91.25 470 VAL A CA 1
ATOM 3716 C C . VAL A 1 470 ? 12.18 54.188 35 1 91.25 470 VAL A C 1
ATOM 3718 O O . VAL A 1 470 ? 11.648 53.094 34.781 1 91.25 470 VAL A O 1
ATOM 3721 N N . ARG A 1 471 ? 13.469 54.344 34.906 1 90.75 471 ARG A N 1
ATOM 3722 C CA . ARG A 1 471 ? 14.352 53.188 34.656 1 90.75 471 ARG A CA 1
ATOM 3723 C C . ARG A 1 471 ? 14.234 52.156 35.781 1 90.75 471 ARG A C 1
ATOM 3725 O O . ARG A 1 471 ? 14.219 50.969 35.531 1 90.75 471 ARG A O 1
ATOM 3732 N N . ASN A 1 472 ? 14.156 52.688 37 1 89.56 472 ASN A N 1
ATOM 3733 C CA . ASN A 1 472 ? 14.023 51.781 38.125 1 89.56 472 ASN A CA 1
ATOM 3734 C C . ASN A 1 472 ? 12.68 51.062 38.094 1 89.56 472 ASN A C 1
ATOM 3736 O O . ASN A 1 472 ? 12.617 49.875 38.406 1 89.56 472 ASN A O 1
ATOM 3740 N N . LEU A 1 473 ? 11.648 51.812 37.719 1 90.69 473 LEU A N 1
ATOM 3741 C CA . LEU A 1 473 ? 10.328 51.188 37.625 1 90.69 473 LEU A CA 1
ATOM 3742 C C . LEU A 1 473 ? 10.289 50.156 36.531 1 90.69 473 LEU A C 1
ATOM 3744 O O . LEU A 1 473 ? 9.742 49.062 36.688 1 90.69 473 LEU A O 1
ATOM 3748 N N . LEU A 1 474 ? 10.82 50.469 35.375 1 92.19 474 LEU A N 1
ATOM 3749 C CA . LEU A 1 474 ? 10.859 49.562 34.25 1 92.19 474 LEU A CA 1
ATOM 3750 C C . LEU A 1 474 ? 11.641 48.281 34.594 1 92.19 474 LEU A C 1
ATOM 3752 O O . LEU A 1 474 ? 11.188 47.188 34.312 1 92.19 474 LEU A O 1
ATOM 3756 N N . GLU A 1 475 ? 12.789 48.469 35.188 1 90.5 475 GLU A N 1
ATOM 3757 C CA . GLU A 1 475 ? 13.617 47.344 35.531 1 90.5 475 GLU A CA 1
ATOM 3758 C C . GLU A 1 475 ? 12.93 46.469 36.594 1 90.5 475 GLU A C 1
ATOM 3760 O O . GLU A 1 475 ? 12.906 45.25 36.469 1 90.5 475 GLU A O 1
ATOM 3765 N N . SER A 1 476 ? 12.375 47.125 37.562 1 91.25 476 SER A N 1
ATOM 3766 C CA . SER A 1 476 ? 11.742 46.375 38.625 1 91.25 476 SER A CA 1
ATOM 3767 C C . SER A 1 476 ? 10.5 45.656 38.156 1 91.25 476 SER A C 1
ATOM 3769 O O . SER A 1 476 ? 10.32 44.469 38.438 1 91.25 476 SER A O 1
ATOM 3771 N N . LYS A 1 477 ? 9.633 46.344 37.406 1 90.06 477 LYS A N 1
ATOM 3772 C CA . LYS A 1 477 ? 8.398 45.719 36.938 1 90.06 477 LYS A CA 1
ATOM 3773 C C . LYS A 1 477 ? 8.672 44.656 35.906 1 90.06 477 LYS A C 1
ATOM 3775 O O . LYS A 1 477 ? 7.98 43.656 35.844 1 90.06 477 LYS A O 1
ATOM 3780 N N . THR A 1 478 ? 9.641 44.906 35.031 1 90.06 478 THR A N 1
ATOM 3781 C CA . THR A 1 478 ? 9.984 43.906 34.031 1 90.06 478 THR A CA 1
ATOM 3782 C C . THR A 1 478 ? 10.602 42.656 34.625 1 90.06 478 THR A C 1
ATOM 3784 O O . THR A 1 478 ? 10.273 41.562 34.25 1 90.06 478 THR A O 1
ATOM 3787 N N . GLU A 1 479 ? 11.469 42.906 35.531 1 90.19 479 GLU A N 1
ATOM 3788 C CA . GLU A 1 479 ? 12.094 41.75 36.156 1 90.19 479 GLU A CA 1
ATOM 3789 C C . GLU A 1 479 ? 11.078 40.938 36.969 1 90.19 479 GLU A C 1
ATOM 3791 O O . GLU A 1 479 ? 11.148 39.719 37 1 90.19 479 GLU A O 1
ATOM 3796 N N . ASN A 1 480 ? 10.18 41.562 37.625 1 88.88 480 ASN A N 1
ATOM 3797 C CA . ASN A 1 480 ? 9.117 40.875 38.344 1 88.88 480 ASN A CA 1
ATOM 3798 C C . ASN A 1 480 ? 8.195 40.125 37.375 1 88.88 480 ASN A C 1
ATOM 3800 O O . ASN A 1 480 ? 7.754 39 37.688 1 88.88 480 ASN A O 1
ATOM 3804 N N . ALA A 1 481 ? 7.863 40.75 36.344 1 88.94 481 ALA A N 1
ATOM 3805 C CA . ALA A 1 481 ? 7 40.125 35.344 1 88.94 481 ALA A CA 1
ATOM 3806 C C . ALA A 1 481 ? 7.676 38.906 34.719 1 88.94 481 ALA A C 1
ATOM 3808 O O . ALA A 1 481 ? 7.027 37.875 34.5 1 88.94 481 ALA A O 1
ATOM 3809 N N . VAL A 1 482 ? 8.953 39.062 34.406 1 89.94 482 VAL A N 1
ATOM 3810 C CA . VAL A 1 482 ? 9.703 37.969 33.812 1 89.94 482 VAL A CA 1
ATOM 3811 C C . VAL A 1 482 ? 9.781 36.812 34.812 1 89.94 482 VAL A C 1
ATOM 3813 O O . VAL A 1 482 ? 9.648 35.656 34.438 1 89.94 482 VAL A O 1
ATOM 3816 N N . SER A 1 483 ? 9.961 37.125 36.031 1 88.56 483 SER A N 1
ATOM 3817 C CA . SER A 1 483 ? 10.039 36.094 37.062 1 88.56 483 SER A CA 1
ATOM 3818 C C . SER A 1 483 ? 8.688 35.438 37.25 1 88.56 483 SER A C 1
ATOM 3820 O O . SER A 1 483 ? 8.609 34.188 37.375 1 88.56 483 SER A O 1
ATOM 3822 N N . GLU A 1 484 ? 7.625 36.188 37.312 1 87.62 484 GLU A N 1
ATOM 3823 C CA . GLU A 1 484 ? 6.281 35.625 37.469 1 87.62 484 GLU A CA 1
ATOM 3824 C C . GLU A 1 484 ? 5.875 34.781 36.281 1 87.62 484 GLU A C 1
ATOM 3826 O O . GLU A 1 484 ? 5.289 33.688 36.469 1 87.62 484 GLU A O 1
ATOM 3831 N N . PHE A 1 485 ? 6.133 35.25 35.156 1 89.56 485 PHE A N 1
ATOM 3832 C CA . PHE A 1 485 ? 5.785 34.5 33.969 1 89.56 485 PHE A CA 1
ATOM 3833 C C . PHE A 1 485 ? 6.602 33.219 33.906 1 89.56 485 PHE A C 1
ATOM 3835 O O . PHE A 1 485 ? 6.086 32.156 33.5 1 89.56 485 PHE A O 1
ATOM 3842 N N . SER A 1 486 ? 7.875 33.281 34.219 1 87.69 486 SER A N 1
ATOM 3843 C CA . SER A 1 486 ? 8.734 32.094 34.219 1 87.69 486 SER A CA 1
ATOM 3844 C C . SER A 1 486 ? 8.242 31.047 35.188 1 87.69 486 SER A C 1
ATOM 3846 O O . SER A 1 486 ? 8.344 29.844 34.938 1 87.69 486 SER A O 1
ATOM 3848 N N . ASP A 1 487 ? 7.688 31.469 36.219 1 87.25 487 ASP A N 1
ATOM 3849 C CA . ASP A 1 487 ? 7.133 30.562 37.219 1 87.25 487 ASP A CA 1
ATOM 3850 C C . ASP A 1 487 ? 5.84 29.922 36.719 1 87.25 487 ASP A C 1
ATOM 3852 O O . ASP A 1 487 ? 5.539 28.766 37.062 1 87.25 487 ASP A O 1
ATOM 3856 N N . ALA A 1 488 ? 5.102 30.688 36 1 86.81 488 ALA A N 1
ATOM 3857 C CA . ALA A 1 488 ? 3.838 30.188 35.469 1 86.81 488 ALA A CA 1
ATOM 3858 C C . ALA A 1 488 ? 4.074 29.125 34.406 1 86.81 488 ALA A C 1
ATOM 3860 O O . ALA A 1 488 ? 3.244 28.234 34.219 1 86.81 488 ALA A O 1
ATOM 3861 N N . VAL A 1 489 ? 5.219 29.188 33.75 1 86.31 489 VAL A N 1
ATOM 3862 C CA . VAL A 1 489 ? 5.496 28.344 32.594 1 86.31 489 VAL A CA 1
ATOM 3863 C C . VAL A 1 489 ? 6.105 27.016 33.062 1 86.31 489 VAL A C 1
ATOM 3865 O O . VAL A 1 489 ? 6.137 26.047 32.312 1 86.31 489 VAL A O 1
ATOM 3868 N N . VAL A 1 490 ? 6.609 26.922 34.25 1 78.5 490 VAL A N 1
ATOM 3869 C CA . VAL A 1 490 ? 7.273 25.719 34.75 1 78.5 490 VAL A CA 1
ATOM 3870 C C . VAL A 1 490 ? 6.375 24.516 34.531 1 78.5 490 VAL A C 1
ATOM 3872 O O . VAL A 1 490 ? 6.859 23.406 34.25 1 78.5 490 VAL A O 1
ATOM 3875 N N . GLY A 1 491 ? 5.117 24.625 34.406 1 68.56 491 GLY A N 1
ATOM 3876 C CA . GLY A 1 491 ? 4.23 23.484 34.219 1 68.56 491 GLY A CA 1
ATOM 3877 C C . GLY A 1 491 ? 4.02 23.156 32.75 1 68.56 491 GLY A C 1
ATOM 3878 O O . GLY A 1 491 ? 3.498 22.094 32.406 1 68.56 491 GLY A O 1
ATOM 3879 N N . PHE A 1 492 ? 4.543 24 31.859 1 77.06 492 PHE A N 1
ATOM 3880 C CA . PHE A 1 492 ? 4.359 23.781 30.422 1 77.06 492 PHE A CA 1
ATOM 3881 C C . PHE A 1 492 ? 5.535 23.016 29.844 1 77.06 492 PHE A C 1
ATOM 3883 O O . PHE A 1 492 ? 6.691 23.344 30.094 1 77.06 492 PHE A O 1
ATOM 3890 N N . LYS A 1 493 ? 5.348 21.844 29.422 1 73.81 493 LYS A N 1
ATOM 3891 C CA . LYS A 1 493 ? 6.402 21.062 28.766 1 73.81 493 LYS A CA 1
ATOM 3892 C C . LYS A 1 493 ? 6.711 21.594 27.375 1 73.81 493 LYS A C 1
ATOM 3894 O O . LYS A 1 493 ? 6.297 21 26.375 1 73.81 493 LYS A O 1
ATOM 3899 N N . VAL A 1 494 ? 7.273 22.734 27.344 1 76.69 494 VAL A N 1
ATOM 3900 C CA . VAL A 1 494 ? 7.668 23.344 26.078 1 76.69 494 VAL A CA 1
ATOM 3901 C C . VAL A 1 494 ? 9.18 23.547 26.062 1 76.69 494 VAL A C 1
ATOM 3903 O O . VAL A 1 494 ? 9.836 23.547 27.094 1 76.69 494 VAL A O 1
ATOM 3906 N N . HIS A 1 495 ? 9.633 23.609 24.891 1 76.25 495 HIS A N 1
ATOM 3907 C CA . HIS A 1 495 ? 11.062 23.797 24.703 1 76.25 495 HIS A CA 1
ATOM 3908 C C . HIS A 1 495 ? 11.523 25.125 25.297 1 76.25 495 HIS A C 1
ATOM 3910 O O . HIS A 1 495 ? 10.82 26.125 25.188 1 76.25 495 HIS A O 1
ATOM 3916 N N . ARG A 1 496 ? 12.695 25.156 25.891 1 77.12 496 ARG A N 1
ATOM 3917 C CA . ARG A 1 496 ? 13.273 26.312 26.578 1 77.12 496 ARG A CA 1
ATOM 3918 C C . ARG A 1 496 ? 13.469 27.469 25.609 1 77.12 496 ARG A C 1
ATOM 3920 O O . ARG A 1 496 ? 13.305 28.641 26 1 77.12 496 ARG A O 1
ATOM 3927 N N . SER A 1 497 ? 13.695 27.094 24.422 1 78.56 497 SER A N 1
ATOM 3928 C CA . SER A 1 497 ? 13.938 28.141 23.438 1 78.56 497 SER A CA 1
ATOM 3929 C C . SER A 1 497 ? 12.672 28.938 23.156 1 78.56 497 SER A C 1
ATOM 3931 O O . SER A 1 497 ? 12.734 30.156 22.984 1 78.56 497 SER A O 1
ATOM 3933 N N . ALA A 1 498 ? 11.594 28.297 23.297 1 76.19 498 ALA A N 1
ATOM 3934 C CA . ALA A 1 498 ? 10.328 28.984 23.047 1 76.19 498 ALA A CA 1
ATOM 3935 C C . ALA A 1 498 ? 9.977 29.906 24.203 1 76.19 498 ALA A C 1
ATOM 3937 O O . ALA A 1 498 ? 9.438 31 23.984 1 76.19 498 ALA A O 1
ATOM 3938 N N . ILE A 1 499 ? 10.398 29.516 25.375 1 82.06 499 ILE A N 1
ATOM 3939 C CA . ILE A 1 499 ? 10.133 30.312 26.562 1 82.06 499 ILE A CA 1
ATOM 3940 C C . ILE A 1 499 ? 11.016 31.562 26.562 1 82.06 499 ILE A C 1
ATOM 3942 O O . ILE A 1 499 ? 10.547 32.656 26.875 1 82.06 499 ILE A O 1
ATOM 3946 N N . ASP A 1 500 ? 12.234 31.359 26.094 1 83.31 500 ASP A N 1
ATOM 3947 C CA . ASP A 1 500 ? 13.18 32.469 26.094 1 83.31 500 ASP A CA 1
ATOM 3948 C C . ASP A 1 500 ? 12.758 33.531 25.078 1 83.31 500 ASP A C 1
ATOM 3950 O O . ASP A 1 500 ? 12.906 34.719 25.328 1 83.31 500 ASP A O 1
ATOM 3954 N N . THR A 1 501 ? 12.297 33.062 24.094 1 81.69 501 THR A N 1
ATOM 3955 C CA . THR A 1 501 ? 11.852 34 23.062 1 81.69 501 THR A CA 1
ATOM 3956 C C . THR A 1 501 ? 10.656 34.812 23.562 1 81.69 501 THR A C 1
ATOM 3958 O O . THR A 1 501 ? 10.562 36 23.281 1 81.69 501 THR A O 1
ATOM 3961 N N . LYS A 1 502 ? 9.867 34.156 24.344 1 82.5 502 LYS A N 1
ATOM 3962 C CA . LYS A 1 502 ? 8.688 34.844 24.844 1 82.5 502 LYS A CA 1
ATOM 3963 C C . LYS A 1 502 ? 9.047 35.844 25.953 1 82.5 502 LYS A C 1
ATOM 3965 O O . LYS A 1 502 ? 8.445 36.906 26.047 1 82.5 502 LYS A O 1
ATOM 3970 N N . LEU A 1 503 ? 10.07 35.469 26.656 1 86.5 503 LEU A N 1
ATOM 3971 C CA . LEU A 1 503 ? 10.523 36.375 27.719 1 86.5 503 LEU A CA 1
ATOM 3972 C C . LEU A 1 503 ? 11.195 37.594 27.141 1 86.5 503 LEU A C 1
ATOM 3974 O O . LEU A 1 503 ? 11.031 38.719 27.656 1 86.5 503 LEU A O 1
ATOM 3978 N N . GLU A 1 504 ? 11.875 37.344 2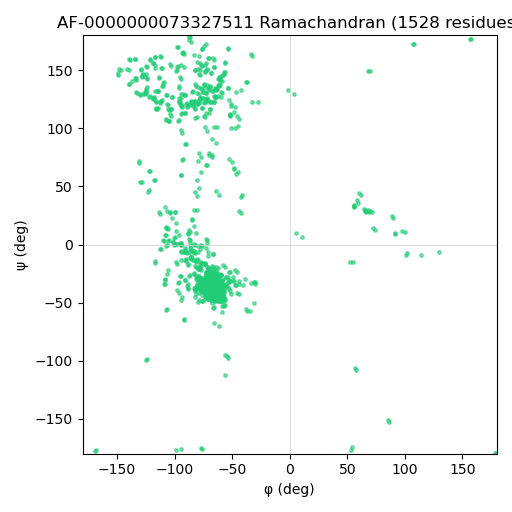6.031 1 85.31 504 GLU A N 1
ATOM 3979 C CA . GLU A 1 504 ? 12.484 38.5 25.359 1 85.31 504 GLU A CA 1
ATOM 3980 C C . GLU A 1 504 ? 11.43 39.406 24.766 1 85.31 504 GLU A C 1
ATOM 3982 O O . GLU A 1 504 ? 11.602 40.656 24.75 1 85.31 504 GLU A O 1
ATOM 3987 N N . HIS A 1 505 ? 10.453 38.844 24.391 1 83.56 505 HIS A N 1
ATOM 3988 C CA . HIS A 1 505 ? 9.352 39.656 23.844 1 83.56 505 HIS A CA 1
ATOM 3989 C C . HIS A 1 505 ? 8.672 40.469 24.938 1 83.56 505 HIS A C 1
ATOM 3991 O O . HIS A 1 505 ? 8.188 41.562 24.672 1 83.56 505 HIS A O 1
ATOM 3997 N N . LEU A 1 506 ? 8.633 39.938 26.047 1 86.81 506 LEU A N 1
ATOM 3998 C CA . LEU A 1 506 ? 8.047 40.656 27.188 1 86.81 506 LEU A CA 1
ATOM 3999 C C . LEU A 1 506 ? 8.883 41.875 27.562 1 86.81 506 LEU A C 1
ATOM 4001 O O . LEU A 1 506 ? 8.344 42.938 27.875 1 86.81 506 LEU A O 1
ATOM 4005 N N . ARG A 1 507 ? 10.164 41.719 27.5 1 87.38 507 ARG A N 1
ATOM 4006 C CA . ARG A 1 507 ? 11.07 42.812 27.797 1 87.38 507 ARG A CA 1
ATOM 4007 C C . ARG A 1 507 ? 10.969 43.906 26.75 1 87.38 507 ARG A C 1
ATOM 4009 O O . ARG A 1 507 ? 10.93 45.094 27.094 1 87.38 507 ARG A O 1
ATOM 4016 N N . GLU A 1 508 ? 10.883 43.469 25.609 1 84.62 508 GLU A N 1
ATOM 4017 C CA . GLU A 1 508 ? 10.797 44.406 24.516 1 84.62 508 GLU A CA 1
ATOM 4018 C C . GLU A 1 508 ? 9.469 45.156 24.547 1 84.62 508 GLU A C 1
ATOM 4020 O O . GLU A 1 508 ? 9.422 46.375 24.219 1 84.62 508 GLU A O 1
ATOM 4025 N N . ASN A 1 509 ? 8.516 44.531 24.844 1 86.38 509 ASN A N 1
ATOM 4026 C CA . ASN A 1 509 ? 7.207 45.188 24.922 1 86.38 509 ASN A CA 1
ATOM 4027 C C . ASN A 1 509 ? 7.148 46.188 26.078 1 86.38 509 ASN A C 1
ATOM 4029 O O . ASN A 1 509 ? 6.52 47.25 25.953 1 86.38 509 ASN A O 1
ATOM 4033 N N . ALA A 1 510 ? 7.723 45.812 27.172 1 88.5 510 ALA A N 1
ATOM 4034 C CA . ALA A 1 510 ? 7.762 46.75 28.312 1 88.5 510 ALA A CA 1
ATOM 4035 C C . ALA A 1 510 ? 8.492 48.031 27.938 1 88.5 510 ALA A C 1
ATOM 4037 O O . ALA A 1 510 ? 8.039 49.125 28.281 1 88.5 510 ALA A O 1
ATOM 4038 N N . ARG A 1 511 ? 9.531 47.875 27.25 1 87.5 511 ARG A N 1
ATOM 4039 C CA . ARG A 1 511 ? 10.289 49.062 26.812 1 87.5 511 ARG A CA 1
ATOM 4040 C C . ARG A 1 511 ? 9.477 49.906 25.844 1 87.5 511 ARG A C 1
ATOM 4042 O O . ARG A 1 511 ? 9.523 51.125 25.891 1 87.5 511 ARG A O 1
ATOM 4049 N N . ASN A 1 512 ? 8.781 49.25 25.062 1 86.25 512 ASN A N 1
ATOM 4050 C CA . ASN A 1 512 ? 7.957 49.938 24.078 1 86.25 512 ASN A CA 1
ATOM 4051 C C . ASN A 1 512 ? 6.82 50.719 24.75 1 86.25 512 ASN A C 1
ATOM 4053 O O . ASN A 1 512 ? 6.41 51.75 24.266 1 86.25 512 ASN A O 1
ATOM 4057 N N . VAL A 1 513 ? 6.34 50.188 25.766 1 87.19 513 VAL A N 1
ATOM 4058 C CA . VAL A 1 513 ? 5.289 50.875 26.516 1 87.19 513 VAL A CA 1
ATOM 4059 C C . VAL A 1 513 ? 5.832 52.188 27.078 1 87.19 513 VAL A C 1
ATOM 4061 O O . VAL A 1 513 ? 5.156 53.219 27.031 1 87.19 513 VAL A O 1
ATOM 4064 N N . VAL A 1 514 ? 7.074 52.125 27.625 1 89.06 514 VAL A N 1
ATOM 4065 C CA . VAL A 1 514 ? 7.695 53.312 28.188 1 89.06 514 VAL A CA 1
ATOM 4066 C C . VAL A 1 514 ? 7.926 54.344 27.094 1 89.06 514 VAL A C 1
ATOM 4068 O O . VAL A 1 514 ? 7.676 55.531 27.281 1 89.06 514 VAL A O 1
ATOM 4071 N N . LYS A 1 515 ? 8.406 53.875 25.984 1 86.19 515 LYS A N 1
ATOM 4072 C CA . LYS A 1 515 ? 8.641 54.781 24.859 1 86.19 515 LYS A CA 1
ATOM 4073 C C . LYS A 1 515 ? 7.352 55.438 24.406 1 86.19 515 LYS A C 1
ATOM 4075 O O . LYS A 1 515 ? 7.34 56.656 24.125 1 86.19 515 LYS A O 1
ATOM 4080 N N . ARG A 1 516 ? 6.41 54.688 24.438 1 82.31 516 ARG A N 1
ATOM 4081 C CA . ARG A 1 516 ? 5.121 55.219 24.016 1 82.31 516 ARG A CA 1
ATOM 4082 C C . ARG A 1 516 ? 4.605 56.25 25.016 1 82.31 516 ARG A C 1
ATOM 4084 O O . ARG A 1 516 ? 4.121 57.312 24.625 1 82.31 516 ARG A O 1
ATOM 4091 N N . LYS A 1 517 ? 4.684 55.969 26.203 1 85.25 517 LYS A N 1
ATOM 4092 C CA . LYS A 1 517 ? 4.203 56.875 27.234 1 85.25 517 LYS A CA 1
ATOM 4093 C C . LYS A 1 517 ? 5.078 58.125 27.328 1 85.25 517 LYS A C 1
ATOM 4095 O O . LYS A 1 517 ? 4.586 59.188 27.625 1 85.25 517 LYS A O 1
ATOM 4100 N N . ALA A 1 518 ? 6.375 57.938 27.141 1 86.25 518 ALA A N 1
ATOM 4101 C CA . ALA A 1 518 ? 7.273 59.094 27.109 1 86.25 518 ALA A CA 1
ATOM 4102 C C . ALA A 1 518 ? 6.918 60.031 25.953 1 86.25 518 ALA A C 1
ATOM 4104 O O . ALA A 1 518 ? 6.949 61.25 26.125 1 86.25 518 ALA A O 1
ATOM 4105 N N . LYS A 1 519 ? 6.621 59.5 24.906 1 84.75 519 LYS A N 1
ATOM 4106 C CA . LYS A 1 519 ? 6.207 60.312 23.75 1 84.75 519 LYS A CA 1
ATOM 4107 C C . LYS A 1 519 ? 4.902 61.031 24.047 1 84.75 519 LYS A C 1
ATOM 4109 O O . LYS A 1 519 ? 4.715 62.188 23.609 1 84.75 519 LYS A O 1
ATOM 4114 N N . GLU A 1 520 ? 4.117 60.375 24.812 1 80.88 520 GLU A N 1
ATOM 4115 C CA . GLU A 1 520 ? 2.855 61 25.203 1 80.88 520 GLU A CA 1
ATOM 4116 C C . GLU A 1 520 ? 3.082 62.125 26.188 1 80.88 520 GLU A C 1
ATOM 4118 O O . GLU A 1 520 ? 2.402 63.156 26.125 1 80.88 520 GLU A O 1
ATOM 4123 N N . ALA A 1 521 ? 3.951 61.969 27.062 1 81.06 521 ALA A N 1
ATOM 4124 C CA . ALA A 1 521 ? 4.27 62.969 28.062 1 81.06 521 ALA A CA 1
ATOM 4125 C C . ALA A 1 521 ? 4.957 64.188 27.422 1 81.06 521 ALA A C 1
ATOM 4127 O O . ALA A 1 521 ? 4.887 65.312 27.953 1 81.06 521 ALA A O 1
ATOM 4128 N N . ALA A 1 522 ? 5.613 63.906 26.344 1 81.25 522 ALA A N 1
ATOM 4129 C CA . ALA A 1 522 ? 6.352 65 25.656 1 81.25 522 ALA A CA 1
ATOM 4130 C C . ALA A 1 522 ? 5.457 65.75 24.688 1 81.25 522 ALA A C 1
ATOM 4132 O O . ALA A 1 522 ? 5.93 66.562 23.938 1 81.25 522 ALA A O 1
ATOM 4133 N N . ALA A 1 523 ? 4.301 65.438 24.828 1 79.12 523 ALA A N 1
ATOM 4134 C CA . ALA A 1 523 ? 3.383 66.188 24.016 1 79.12 523 ALA A CA 1
ATOM 4135 C C . ALA A 1 523 ? 3.391 67.688 24.453 1 79.12 523 ALA A C 1
ATOM 4137 O O . ALA A 1 523 ? 3.412 67.938 25.641 1 79.12 523 ALA A O 1
ATOM 4138 N N . ALA A 1 524 ? 3.457 68.625 23.594 1 75.12 524 ALA A N 1
ATOM 4139 C CA . ALA A 1 524 ? 3.664 70.062 23.797 1 75.12 524 ALA A CA 1
ATOM 4140 C C . ALA A 1 524 ? 2.678 70.625 24.828 1 75.12 524 ALA A C 1
ATOM 4142 O O . ALA A 1 524 ? 3.066 71.375 25.734 1 75.12 524 ALA A O 1
ATOM 4143 N N . GLU A 1 525 ? 1.507 70.125 24.688 1 70.81 525 GLU A N 1
ATOM 4144 C CA . GLU A 1 525 ? 0.471 70.688 25.562 1 70.81 525 GLU A CA 1
ATOM 4145 C C . GLU A 1 525 ? 0.667 70.188 27 1 70.81 525 GLU A C 1
ATOM 4147 O O . GLU A 1 525 ? 0.472 70.938 27.938 1 70.81 525 GLU A O 1
ATOM 4152 N N . ARG A 1 526 ? 1.063 69 27.156 1 76.25 526 ARG A N 1
ATOM 4153 C CA . ARG A 1 526 ? 1.26 68.438 28.484 1 76.25 526 ARG A CA 1
ATOM 4154 C C . ARG A 1 526 ? 2.496 69 29.156 1 76.25 526 ARG A C 1
ATOM 4156 O O . ARG A 1 526 ? 2.492 69.25 30.359 1 76.25 526 ARG A O 1
ATOM 4163 N N . VAL A 1 527 ? 3.379 69.25 28.375 1 85 527 VAL A N 1
ATOM 4164 C CA . VAL A 1 527 ? 4.605 69.812 28.922 1 85 527 VAL A CA 1
ATOM 4165 C C . VAL A 1 527 ? 4.344 71.25 29.391 1 85 527 VAL A C 1
ATOM 4167 O O . VAL A 1 527 ? 4.805 71.625 30.469 1 85 527 VAL A O 1
ATOM 4170 N N . LEU A 1 528 ? 3.596 72 28.562 1 81.94 528 LEU A N 1
ATOM 4171 C CA . LEU A 1 528 ? 3.289 73.375 28.906 1 81.94 528 LEU A CA 1
ATOM 4172 C C . LEU A 1 528 ? 2.488 73.438 30.203 1 81.94 528 LEU A C 1
ATOM 4174 O O . LEU A 1 528 ? 2.762 74.25 31.062 1 81.94 528 LEU A O 1
ATOM 4178 N N . THR A 1 529 ? 1.627 72.562 30.281 1 79.88 529 THR A N 1
ATOM 4179 C CA . THR A 1 529 ? 0.8 72.5 31.484 1 79.88 529 THR A CA 1
ATOM 4180 C C . THR A 1 529 ? 1.634 72.125 32.719 1 79.88 529 THR A C 1
ATOM 4182 O O . THR A 1 529 ? 1.467 72.688 33.781 1 79.88 529 THR A O 1
ATOM 4185 N N . ARG A 1 530 ? 2.49 71.312 32.594 1 84.44 530 ARG A N 1
ATOM 4186 C CA . ARG A 1 530 ? 3.336 70.875 33.719 1 84.44 530 ARG A CA 1
ATOM 4187 C C . ARG A 1 530 ? 4.32 72 34.094 1 84.44 530 ARG A C 1
ATOM 4189 O O . ARG A 1 530 ? 4.621 72.125 35.281 1 84.44 530 ARG A O 1
ATOM 4196 N N . MET A 1 531 ? 4.785 72.562 33.156 1 86.19 531 MET A N 1
ATOM 4197 C CA . MET A 1 531 ? 5.695 73.688 33.438 1 86.19 531 MET A CA 1
ATOM 4198 C C . MET A 1 531 ? 4.984 74.75 34.219 1 86.19 531 MET A C 1
ATOM 4200 O O . MET A 1 531 ? 5.531 75.312 35.156 1 86.19 531 MET A O 1
ATOM 4204 N N . LYS A 1 532 ? 3.809 75.062 33.844 1 81.94 532 LYS A N 1
ATOM 4205 C CA . LYS A 1 532 ? 3.029 76.125 34.531 1 81.94 532 LYS A CA 1
ATOM 4206 C C . LYS A 1 532 ? 2.703 75.688 35.938 1 81.94 532 LYS A C 1
ATOM 4208 O O . LYS A 1 532 ? 2.781 76.562 36.875 1 81.94 532 LYS A O 1
ATOM 4213 N N . ASP A 1 533 ? 2.393 74.5 36.031 1 79.12 533 ASP A N 1
ATOM 4214 C CA . ASP A 1 533 ? 2.051 74 37.375 1 79.12 533 ASP A CA 1
ATOM 4215 C C . ASP A 1 533 ? 3.266 74 38.281 1 79.12 533 ASP A C 1
ATOM 4217 O O . ASP A 1 533 ? 3.152 74.375 39.469 1 79.12 533 ASP A O 1
ATOM 4221 N N . ARG A 1 534 ? 4.32 73.688 37.812 1 82.38 534 ARG A N 1
ATOM 4222 C CA . ARG A 1 534 ? 5.543 73.688 38.625 1 82.38 534 ARG A CA 1
ATOM 4223 C C . ARG A 1 534 ? 5.957 75.125 38.969 1 82.38 534 ARG A C 1
ATOM 4225 O O . ARG A 1 534 ? 6.434 75.375 40.094 1 82.38 534 ARG A O 1
ATOM 4232 N N . PHE A 1 535 ? 5.742 75.938 38.062 1 83.62 535 PHE A N 1
ATOM 4233 C CA . PHE A 1 535 ? 6.031 77.375 38.312 1 83.62 535 PHE A CA 1
ATOM 4234 C C . PHE A 1 535 ? 5.156 77.875 39.438 1 83.62 535 PHE A C 1
ATOM 4236 O O . PHE A 1 535 ? 5.652 78.562 40.375 1 83.62 535 PHE A O 1
ATOM 4243 N N . LYS A 1 536 ? 3.992 77.562 39.406 1 79.12 536 LYS A N 1
ATOM 4244 C CA . LYS A 1 536 ? 3.049 78.062 40.406 1 79.12 536 LYS A CA 1
ATOM 4245 C C . LYS A 1 536 ? 3.375 77.5 41.781 1 79.12 536 LYS A C 1
ATOM 4247 O O . LYS A 1 536 ? 3.256 78.188 42.781 1 79.12 536 LYS A O 1
ATOM 4252 N N . GLN A 1 537 ? 3.838 76.375 41.75 1 77.75 537 GLN A N 1
ATOM 4253 C CA . GLN A 1 537 ? 4.164 75.688 43.031 1 77.75 537 GLN A CA 1
ATOM 4254 C C . GLN A 1 537 ? 5.383 76.375 43.688 1 77.75 537 GLN A C 1
ATOM 4256 O O . GLN A 1 537 ? 5.391 76.562 44.906 1 77.75 537 GLN A O 1
ATOM 4261 N N . VAL A 1 538 ? 6.379 76.625 42.906 1 78.75 538 VAL A N 1
ATOM 4262 C CA . VAL A 1 538 ? 7.617 77.188 43.438 1 78.75 538 VAL A CA 1
ATOM 4263 C C . VAL A 1 538 ? 7.453 78.688 43.719 1 78.75 538 VAL A C 1
ATOM 4265 O O . VAL A 1 538 ? 7.984 79.188 44.688 1 78.75 538 VAL A O 1
ATOM 4268 N N . PHE A 1 539 ? 6.652 79.25 42.906 1 78.5 539 PHE A N 1
ATOM 4269 C CA . PHE A 1 539 ? 6.48 80.688 43.031 1 78.5 539 PHE A CA 1
ATOM 4270 C C . PHE A 1 539 ? 5.562 81.062 44.188 1 78.5 539 PHE A C 1
ATOM 4272 O O . PHE A 1 539 ? 5.816 82 44.938 1 78.5 539 PHE A O 1
ATOM 4279 N N . ASN A 1 540 ? 4.633 80.25 44.438 1 70.19 540 ASN A N 1
ATOM 4280 C CA . ASN A 1 540 ? 3.637 80.562 45.438 1 70.19 540 ASN A CA 1
ATOM 4281 C C . ASN A 1 540 ? 3.943 79.875 46.781 1 70.19 540 ASN A C 1
ATOM 4283 O O . ASN A 1 540 ? 3.439 80.312 47.812 1 70.19 540 ASN A O 1
ATOM 4287 N N . ARG A 1 541 ? 4.773 78.938 46.844 1 64.12 541 ARG A N 1
ATOM 4288 C CA . ARG A 1 541 ? 4.996 78.188 48.062 1 64.12 541 ARG A CA 1
ATOM 4289 C C . ARG A 1 541 ? 6.43 78.375 48.562 1 64.12 541 ARG A C 1
ATOM 4291 O O . ARG A 1 541 ? 7.355 78.438 47.75 1 64.12 541 ARG A O 1
ATOM 4298 N N . ASP A 1 542 ? 6.598 78.688 49.906 1 58.59 542 ASP A N 1
ATOM 4299 C CA . ASP A 1 542 ? 7.906 78.75 50.531 1 58.59 542 ASP A CA 1
ATOM 4300 C C . ASP A 1 542 ? 8.492 77.375 50.812 1 58.59 542 ASP A C 1
ATOM 4302 O O . ASP A 1 542 ? 7.848 76.375 50.531 1 58.59 542 ASP A O 1
ATOM 4306 N N . GLU A 1 543 ? 9.859 77.312 51.188 1 55.34 543 GLU A N 1
ATOM 4307 C CA . GLU A 1 543 ? 10.602 76.062 51.469 1 55.34 543 GLU A CA 1
ATOM 4308 C C . GLU A 1 543 ? 9.828 75.188 52.438 1 55.34 543 GLU A C 1
ATOM 4310 O O . GLU A 1 543 ? 9.961 73.938 52.375 1 55.34 543 GLU A O 1
ATOM 4315 N N . ILE A 1 544 ? 8.977 75.625 53.344 1 49.19 544 ILE A N 1
ATOM 4316 C CA . ILE A 1 544 ? 8.258 74.812 54.312 1 49.19 544 ILE A CA 1
ATOM 4317 C C . ILE A 1 544 ? 6.816 74.625 53.844 1 49.19 544 ILE A C 1
ATOM 4319 O O . ILE A 1 544 ? 5.961 74.188 54.594 1 49.19 544 ILE A O 1
ATOM 4323 N N . SER A 1 545 ? 6.395 74.75 52.469 1 50.94 545 SER A N 1
ATOM 4324 C CA . SER A 1 545 ? 5.133 74.438 51.812 1 50.94 545 SER A CA 1
ATOM 4325 C C . SER A 1 545 ? 4.059 75.438 52.188 1 50.94 545 SER A C 1
ATOM 4327 O O . SER A 1 545 ? 2.871 75.125 52.25 1 50.94 545 SER A O 1
ATOM 4329 N N . LYS A 1 546 ? 4.398 76.625 52.812 1 51.19 546 LYS A N 1
ATOM 4330 C CA . LYS A 1 546 ? 3.404 77.625 53.156 1 51.19 546 LYS A CA 1
ATOM 4331 C C . LYS A 1 546 ? 3.314 78.688 52.094 1 51.19 546 LYS A C 1
ATOM 4333 O O . LYS A 1 546 ? 4.289 78.938 51.406 1 51.19 546 LYS A O 1
ATOM 4338 N N . SER A 1 547 ? 2.205 79.125 51.688 1 55.28 547 SER A N 1
ATOM 4339 C CA . SER A 1 547 ? 1.91 80.125 50.688 1 55.28 547 SER A CA 1
ATOM 4340 C C . SER A 1 547 ? 2.721 81.438 50.938 1 55.28 547 SER A C 1
ATOM 4342 O O . SER A 1 547 ? 2.811 81.875 52.062 1 55.28 547 SER A O 1
ATOM 4344 N N . ARG A 1 548 ? 3.574 81.875 50.031 1 57.84 548 ARG A N 1
ATOM 4345 C CA . ARG A 1 548 ? 4.477 83 50.156 1 57.84 548 ARG A CA 1
ATOM 4346 C C . ARG A 1 548 ? 3.705 84.312 50.094 1 57.84 548 ARG A C 1
ATOM 4348 O O . ARG A 1 548 ? 2.793 84.5 49.281 1 57.84 548 ARG A O 1
ATOM 4355 N N . PHE A 1 549 ? 3.691 85 51.156 1 52.34 549 PHE A N 1
ATOM 4356 C CA . PHE A 1 549 ? 3.197 86.375 51.156 1 52.34 549 PHE A CA 1
ATOM 4357 C C . PHE A 1 549 ? 4.297 87.312 50.75 1 52.34 549 PHE A C 1
ATOM 4359 O O . PHE A 1 549 ? 5.453 87.188 51.156 1 52.34 549 PHE A O 1
ATOM 4366 N N . TRP A 1 550 ? 4.172 88.125 49.625 1 55.59 550 TRP A N 1
ATOM 4367 C CA . TRP A 1 550 ? 5.156 89 49 1 55.59 550 TRP A CA 1
ATOM 4368 C C . TRP A 1 550 ? 5.484 90.188 49.938 1 55.59 550 TRP A C 1
ATOM 4370 O O . TRP A 1 550 ? 4.719 91.125 50.031 1 55.59 550 TRP A O 1
ATOM 4380 N N . THR A 1 551 ? 6.273 90 50.969 1 53.41 551 THR A N 1
ATOM 4381 C CA . THR A 1 551 ? 6.73 91.062 51.844 1 53.41 551 THR A CA 1
ATOM 4382 C C . THR A 1 551 ? 7.922 91.75 51.25 1 53.41 551 THR A C 1
ATOM 4384 O O . THR A 1 551 ? 8.5 91.312 50.25 1 53.41 551 THR A O 1
ATOM 4387 N N . ARG A 1 552 ? 8.367 93.062 51.719 1 52.28 552 ARG A N 1
ATOM 4388 C CA . ARG A 1 552 ? 9.422 94 51.25 1 52.28 552 ARG A CA 1
ATOM 4389 C C . ARG A 1 552 ? 10.75 93.25 51.125 1 52.28 552 ARG A C 1
ATOM 4391 O O . ARG A 1 552 ? 11.578 93.562 50.281 1 52.28 552 ARG A O 1
ATOM 4398 N N . GLU A 1 553 ? 10.922 92.312 51.938 1 55.28 553 GLU A N 1
ATOM 4399 C CA . GLU A 1 553 ? 12.258 91.75 52.062 1 55.28 553 GLU A CA 1
ATOM 4400 C C . GLU A 1 553 ? 12.461 90.562 51.125 1 55.28 553 GLU A C 1
ATOM 4402 O O . GLU A 1 553 ? 13.586 90.125 50.906 1 55.28 553 GLU A O 1
ATOM 4407 N N . LYS A 1 554 ? 11.539 90.188 50.531 1 60.78 554 LYS A N 1
ATOM 4408 C CA . LYS A 1 554 ? 11.75 89 49.719 1 60.78 554 LYS A CA 1
ATOM 4409 C C . LYS A 1 554 ? 12.195 89.375 48.312 1 60.78 554 LYS A C 1
ATOM 4411 O O . LYS A 1 554 ? 11.648 90.25 47.688 1 60.78 554 LYS A O 1
ATOM 4416 N N . ASN A 1 555 ? 13.258 88.938 47.969 1 67 555 ASN A N 1
ATOM 4417 C CA . ASN A 1 555 ? 13.836 89.125 46.656 1 67 555 ASN A CA 1
ATOM 4418 C C . ASN A 1 555 ? 13.039 88.375 45.594 1 67 555 ASN A C 1
ATOM 4420 O O . ASN A 1 555 ? 13.242 87.188 45.375 1 67 555 ASN A O 1
ATOM 4424 N N . ILE A 1 556 ? 12.039 89.062 45 1 73.44 556 ILE A N 1
ATOM 4425 C CA . ILE A 1 556 ? 11.141 88.5 44 1 73.44 556 ILE A CA 1
ATOM 4426 C C . ILE A 1 556 ? 11.953 87.938 42.812 1 73.44 556 ILE A C 1
ATOM 4428 O O . ILE A 1 556 ? 11.586 86.938 42.188 1 73.44 556 ILE A O 1
ATOM 4432 N N . ASP A 1 557 ? 13.031 88.688 42.594 1 76.12 557 ASP A N 1
ATOM 4433 C CA . ASP A 1 557 ? 13.852 88.312 41.438 1 76.12 557 ASP A CA 1
ATOM 4434 C C . ASP A 1 557 ? 14.477 86.938 41.688 1 76.12 557 ASP A C 1
ATOM 4436 O O . ASP A 1 557 ? 14.547 86.125 40.75 1 76.12 557 ASP A O 1
ATOM 4440 N N . GLU A 1 558 ? 14.789 86.75 42.875 1 78.44 558 GLU A N 1
ATOM 4441 C CA . GLU A 1 558 ? 15.383 85.438 43.188 1 78.44 558 GLU A CA 1
ATOM 4442 C C . GLU A 1 558 ? 14.344 84.312 43.156 1 78.44 558 GLU A C 1
ATOM 4444 O O . GLU A 1 558 ? 14.609 83.25 42.719 1 78.44 558 GLU A O 1
ATOM 4449 N N . ILE A 1 559 ? 13.227 84.562 43.656 1 80.12 559 ILE A N 1
ATOM 4450 C CA . ILE A 1 559 ? 12.156 83.562 43.656 1 80.12 559 ILE A CA 1
ATOM 4451 C C . ILE A 1 559 ? 11.695 83.312 42.25 1 80.12 559 ILE A C 1
ATOM 4453 O O . ILE A 1 559 ? 11.398 82.125 41.906 1 80.12 559 ILE A O 1
ATOM 4457 N N . GLU A 1 560 ? 11.578 84.312 41.469 1 82.44 560 GLU A N 1
ATOM 4458 C CA . GLU A 1 560 ? 11.227 84.125 40.062 1 82.44 560 GLU A CA 1
ATOM 4459 C C . GLU A 1 560 ? 12.266 83.312 39.344 1 82.44 560 GLU A C 1
ATOM 4461 O O . GLU A 1 560 ? 11.922 82.438 38.531 1 82.44 560 GLU A O 1
ATOM 4466 N N . ARG A 1 561 ? 13.453 83.625 39.594 1 82.25 561 ARG A N 1
ATOM 4467 C CA . ARG A 1 561 ? 14.523 82.812 38.969 1 82.25 561 ARG A CA 1
ATOM 4468 C C . ARG A 1 561 ? 14.484 81.375 39.375 1 82.25 561 ARG A C 1
ATOM 4470 O O . ARG A 1 561 ? 14.727 80.5 38.562 1 82.25 561 ARG A O 1
ATOM 4477 N N . ASN A 1 562 ? 14.195 81.125 40.562 1 82.69 562 ASN A N 1
ATOM 4478 C CA . ASN A 1 562 ? 14.109 79.75 41.031 1 82.69 562 ASN A CA 1
ATOM 4479 C C . ASN A 1 562 ? 12.906 79 40.438 1 82.69 562 ASN A C 1
ATOM 4481 O O . ASN A 1 562 ? 12.984 77.812 40.156 1 82.69 562 ASN A O 1
ATOM 4485 N N . ALA A 1 563 ? 11.766 79.688 40.344 1 86.12 563 ALA A N 1
ATOM 4486 C CA . ALA A 1 563 ? 10.57 79.125 39.75 1 86.12 563 ALA A CA 1
ATOM 4487 C C . ALA A 1 563 ? 10.781 78.812 38.25 1 86.12 563 ALA A C 1
ATOM 4489 O O . ALA A 1 563 ? 10.344 77.75 37.75 1 86.12 563 ALA A O 1
ATOM 4490 N N . LEU A 1 564 ? 11.422 79.75 37.562 1 87.31 564 LEU A N 1
ATOM 4491 C CA . LEU A 1 564 ? 11.727 79.5 36.156 1 87.31 564 LEU A CA 1
ATOM 4492 C C . LEU A 1 564 ? 12.711 78.375 35.969 1 87.31 564 LEU A C 1
ATOM 4494 O O . LEU A 1 564 ? 12.586 77.562 35.031 1 87.31 564 LEU A O 1
ATOM 4498 N N . SER A 1 565 ? 13.641 78.312 36.844 1 86.31 565 SER A N 1
ATOM 4499 C CA . SER A 1 565 ? 14.609 77.25 36.781 1 86.31 565 SER A CA 1
ATOM 4500 C C . SER A 1 565 ? 13.938 75.875 37 1 86.31 565 SER A C 1
ATOM 4502 O O . SER A 1 565 ? 14.297 74.875 36.375 1 86.31 565 SER A O 1
ATOM 4504 N N . ALA A 1 566 ? 13.023 75.812 37.875 1 84.81 566 ALA A N 1
ATOM 4505 C CA . ALA A 1 566 ? 12.32 74.562 38.156 1 84.81 566 ALA A CA 1
ATOM 4506 C C . ALA A 1 566 ? 11.477 74.125 36.969 1 84.81 566 ALA A C 1
ATOM 4508 O O . ALA A 1 566 ? 11.352 72.938 36.688 1 84.81 566 ALA A O 1
ATOM 4509 N N . SER A 1 567 ? 10.844 75 36.281 1 88.5 567 SER A N 1
ATOM 4510 C CA . SER A 1 567 ? 10.047 74.688 35.125 1 88.5 567 SER A CA 1
ATOM 4511 C C . SER A 1 567 ? 10.93 74.25 33.938 1 88.5 567 SER A C 1
ATOM 4513 O O . SER A 1 567 ? 10.539 73.375 33.156 1 88.5 567 SER A O 1
ATOM 4515 N N . LEU A 1 568 ? 12.016 74.938 33.844 1 88.19 568 LEU A N 1
ATOM 4516 C CA . LEU A 1 568 ? 12.945 74.562 32.781 1 88.19 568 LEU A CA 1
ATOM 4517 C C . LEU A 1 568 ? 13.469 73.125 33 1 88.19 568 LEU A C 1
ATOM 4519 O O . LEU A 1 568 ? 13.773 72.438 32.031 1 88.19 568 LEU A O 1
ATOM 4523 N N . LYS A 1 569 ? 13.594 72.75 34.188 1 87.75 569 LYS A N 1
ATOM 4524 C CA . LYS A 1 569 ? 14.031 71.375 34.469 1 87.75 569 LYS A CA 1
ATOM 4525 C C . LYS A 1 569 ? 13.031 70.375 33.969 1 87.75 569 LYS A C 1
ATOM 4527 O O . LYS A 1 569 ? 13.414 69.312 33.531 1 87.75 569 LYS A O 1
ATOM 4532 N N . ILE A 1 570 ? 11.766 70.625 34 1 87.88 570 ILE A N 1
ATOM 4533 C CA . ILE A 1 570 ? 10.734 69.75 33.469 1 87.88 570 ILE A CA 1
ATOM 4534 C C . ILE A 1 570 ? 10.891 69.562 31.969 1 87.88 570 ILE A C 1
ATOM 4536 O O . ILE A 1 570 ? 10.773 68.5 31.422 1 87.88 570 ILE A O 1
ATOM 4540 N N . LEU A 1 571 ? 11.156 70.688 31.359 1 88.12 571 LEU A N 1
ATOM 4541 C CA . LEU A 1 571 ? 11.352 70.688 29.906 1 88.12 571 LEU A CA 1
ATOM 4542 C C . LEU A 1 571 ? 12.586 69.875 29.531 1 88.12 571 LEU A C 1
ATOM 4544 O O . LEU A 1 571 ? 12.57 69.125 28.547 1 88.12 571 LEU A O 1
ATOM 4548 N N . SER A 1 572 ? 13.555 70.062 30.297 1 87.75 572 SER A N 1
ATOM 4549 C CA . SER A 1 572 ? 14.781 69.312 30.047 1 87.75 572 SER A CA 1
ATOM 4550 C C . SER A 1 572 ? 14.562 67.812 30.234 1 87.75 572 SER A C 1
ATOM 4552 O O . SER A 1 572 ? 15.156 67 29.531 1 87.75 572 SER A O 1
ATOM 4554 N N . THR A 1 573 ? 13.766 67.438 31.172 1 87.06 573 THR A N 1
ATOM 4555 C CA . THR A 1 573 ? 13.523 66 31.484 1 87.06 573 THR A CA 1
ATOM 4556 C C . THR A 1 573 ? 12.734 65.375 30.359 1 87.06 573 THR A C 1
ATOM 4558 O O . THR A 1 573 ? 12.969 64.188 30.047 1 87.06 573 THR A O 1
ATOM 4561 N N . VAL A 1 574 ? 11.852 66.062 29.672 1 88.12 574 VAL A N 1
ATOM 4562 C CA . VAL A 1 574 ? 10.977 65.438 28.688 1 88.12 574 VAL A CA 1
ATOM 4563 C C . VAL A 1 574 ? 11.539 65.625 27.281 1 88.12 574 VAL A C 1
ATOM 4565 O O . VAL A 1 574 ? 10.953 65.188 26.297 1 88.12 574 VAL A O 1
ATOM 4568 N N . ALA A 1 575 ? 12.633 66.25 27.141 1 86.88 575 ALA A N 1
ATOM 4569 C CA . ALA A 1 575 ? 13.203 66.562 25.828 1 86.88 575 ALA A CA 1
ATOM 4570 C C . ALA A 1 575 ? 13.758 65.312 25.156 1 86.88 575 ALA A C 1
ATOM 4572 O O . ALA A 1 575 ? 13.703 65.188 23.938 1 86.88 575 ALA A O 1
ATOM 4573 N N . ALA A 1 576 ? 14.258 64.5 25.922 1 87.69 576 ALA A N 1
ATOM 4574 C CA . ALA A 1 576 ? 14.859 63.281 25.375 1 87.69 576 ALA A CA 1
ATOM 4575 C C . ALA A 1 576 ? 14.547 62.062 26.234 1 87.69 576 ALA A C 1
ATOM 4577 O O . ALA A 1 576 ? 14.32 62.188 27.438 1 87.69 576 ALA A O 1
ATOM 4578 N N . MET A 1 577 ? 14.508 60.938 25.484 1 88.12 577 MET A N 1
ATOM 4579 C CA . MET A 1 577 ? 14.336 59.656 26.172 1 88.12 577 MET A CA 1
ATOM 4580 C C . MET A 1 577 ? 15.664 59.156 26.734 1 88.12 577 MET A C 1
ATOM 4582 O O . MET A 1 577 ? 16.656 59.094 26.016 1 88.12 577 MET A O 1
ATOM 4586 N N . ARG A 1 578 ? 15.719 58.969 28.016 1 86.69 578 ARG A N 1
ATOM 4587 C CA . ARG A 1 578 ? 16.953 58.562 28.672 1 86.69 578 ARG A CA 1
ATOM 4588 C C . ARG A 1 578 ? 16.812 57.188 29.328 1 86.69 578 ARG A C 1
ATOM 4590 O O . ARG A 1 578 ? 17.062 57.031 30.516 1 86.69 578 ARG A O 1
ATOM 4597 N N . LEU A 1 579 ? 16.422 56.25 28.469 1 86 579 LEU A N 1
ATOM 4598 C CA . LEU A 1 579 ? 16.234 54.875 28.969 1 86 579 LEU A CA 1
ATOM 4599 C C . LEU A 1 579 ? 17.578 54.156 29.109 1 86 579 LEU A C 1
ATOM 4601 O O . LEU A 1 579 ? 17.719 53.281 29.938 1 86 579 LEU A O 1
ATOM 4605 N N . ASP A 1 580 ? 18.469 54.594 28.219 1 79.62 580 ASP A N 1
ATOM 4606 C CA . ASP A 1 580 ? 19.812 54.062 28.312 1 79.62 580 ASP A CA 1
ATOM 4607 C C . ASP A 1 580 ? 20.734 54.969 29.125 1 79.62 580 ASP A C 1
ATOM 4609 O O . ASP A 1 580 ? 20.5 56.188 29.203 1 79.62 580 ASP A O 1
ATOM 4613 N N . LYS A 1 581 ? 21.391 54.719 30.188 1 75.88 581 LYS A N 1
ATOM 4614 C CA . LYS A 1 581 ? 22.266 55.469 31.109 1 75.88 581 LYS A CA 1
ATOM 4615 C C . LYS A 1 581 ? 23.203 56.375 30.344 1 75.88 581 LYS A C 1
ATOM 4617 O O . LYS A 1 581 ? 24.391 56.469 30.656 1 75.88 581 LYS A O 1
ATOM 4622 N N . LEU A 1 582 ? 22.531 57.031 29.297 1 72.31 582 LEU A N 1
ATOM 4623 C CA . LEU A 1 582 ? 23.406 57.938 28.562 1 72.31 582 LEU A CA 1
ATOM 4624 C C . LEU A 1 582 ? 23.281 59.375 29.078 1 72.31 582 LEU A C 1
ATOM 4626 O O . LEU A 1 582 ? 22.188 59.812 29.438 1 72.31 582 LEU A O 1
ATOM 4630 N N . THR A 1 583 ? 24.375 60.031 29.453 1 75.88 583 THR A N 1
ATOM 4631 C CA . THR A 1 583 ? 24.422 61.406 29.938 1 75.88 583 THR A CA 1
ATOM 4632 C C . THR A 1 583 ? 24.438 62.375 28.766 1 75.88 583 THR A C 1
ATOM 4634 O O . THR A 1 583 ? 25.062 62.125 27.734 1 75.88 583 THR A O 1
ATOM 4637 N N . ASP A 1 584 ? 23.438 63.281 28.781 1 79.38 584 ASP A N 1
ATOM 4638 C CA . ASP A 1 584 ? 23.406 64.312 27.734 1 79.38 584 ASP A CA 1
ATOM 4639 C C . ASP A 1 584 ? 23.547 65.688 28.328 1 79.38 584 ASP A C 1
ATOM 4641 O O . ASP A 1 584 ? 23.516 65.875 29.547 1 79.38 584 ASP A O 1
ATOM 4645 N N . GLN A 1 585 ? 23.922 66.75 27.531 1 80.62 585 GLN A N 1
ATOM 4646 C CA . GLN A 1 585 ? 24.125 68.125 27.969 1 80.62 585 GLN A CA 1
ATOM 4647 C C . GLN A 1 585 ? 22.906 69 27.641 1 80.62 585 GLN A C 1
ATOM 4649 O O . GLN A 1 585 ? 23.031 70.25 27.5 1 80.62 585 GLN A O 1
ATOM 4654 N N . ILE A 1 586 ? 21.844 68.375 27.594 1 85.62 586 ILE A N 1
ATOM 4655 C CA . ILE A 1 586 ? 20.656 69.125 27.188 1 85.62 586 ILE A CA 1
ATOM 4656 C C . ILE A 1 586 ? 20.266 70.125 28.281 1 85.62 586 ILE A C 1
ATOM 4658 O O . ILE A 1 586 ? 19.906 71.25 28 1 85.62 586 ILE A O 1
ATOM 4662 N N . GLU A 1 587 ? 20.344 69.688 29.484 1 84.38 587 GLU A N 1
ATOM 4663 C CA . GLU A 1 587 ? 19.984 70.562 30.594 1 84.38 587 GLU A CA 1
ATOM 4664 C C . GLU A 1 587 ? 20.859 71.812 30.641 1 84.38 587 GLU A C 1
ATOM 4666 O O . GLU A 1 587 ? 20.344 72.875 30.812 1 84.38 587 GLU A O 1
ATOM 4671 N N . HIS A 1 588 ? 22.109 71.625 30.469 1 81.81 588 HIS A N 1
ATOM 4672 C CA . HIS A 1 588 ? 23.047 72.75 30.484 1 81.81 588 HIS A CA 1
ATOM 4673 C C . HIS A 1 588 ? 22.797 73.688 29.328 1 81.81 588 HIS A C 1
ATOM 4675 O O . HIS A 1 588 ? 22.875 74.875 29.484 1 81.81 588 HIS A O 1
ATOM 4681 N N . LEU A 1 589 ? 22.469 73.062 28.266 1 83.81 589 LEU A N 1
ATOM 4682 C CA . LEU A 1 589 ? 22.234 73.875 27.078 1 83.81 589 LEU A CA 1
ATOM 4683 C C . LEU A 1 589 ? 20.969 74.688 27.219 1 83.81 589 LEU A C 1
ATOM 4685 O O . LEU A 1 589 ? 20.922 75.875 26.812 1 83.81 589 LEU A O 1
ATOM 4689 N N . LEU A 1 590 ? 20.016 74.188 27.766 1 86.38 590 LEU A N 1
ATOM 4690 C CA . LEU A 1 590 ? 18.75 74.875 27.938 1 86.38 590 LEU A CA 1
ATOM 4691 C C . LEU A 1 590 ? 18.859 75.938 28.984 1 86.38 590 LEU A C 1
ATOM 4693 O O . LEU A 1 590 ? 18.344 77.062 28.812 1 86.38 590 LEU A O 1
ATOM 4697 N N . PHE A 1 591 ? 19.562 75.688 30.031 1 85.88 591 PHE A N 1
ATOM 4698 C CA . PHE A 1 591 ? 19.734 76.688 31.094 1 85.88 591 PHE A CA 1
ATOM 4699 C C . PHE A 1 591 ? 20.609 77.875 30.641 1 85.88 591 PHE A C 1
ATOM 4701 O O . PHE A 1 591 ? 20.328 79 30.938 1 85.88 591 PHE A O 1
ATOM 4708 N N . SER A 1 592 ? 21.578 77.625 29.875 1 80.88 592 SER A N 1
ATOM 4709 C CA . SER A 1 592 ? 22.5 78.625 29.406 1 80.88 592 SER A CA 1
ATOM 4710 C C . SER A 1 592 ? 21.844 79.5 28.328 1 80.88 592 SER A C 1
ATOM 4712 O O . SER A 1 592 ? 22.047 80.75 28.297 1 80.88 592 SER A O 1
ATOM 4714 N N . SER A 1 593 ? 21 78.938 27.594 1 80.56 593 SER A N 1
ATOM 4715 C CA . SER A 1 593 ? 20.438 79.688 26.469 1 80.56 593 SER A CA 1
ATOM 4716 C C . SER A 1 593 ? 19.156 80.438 26.875 1 80.56 593 SER A C 1
ATOM 4718 O O . SER A 1 593 ? 18.891 81.562 26.406 1 80.56 593 SER A O 1
ATOM 4720 N N . LEU A 1 594 ? 18.422 79.938 27.781 1 81.69 594 LEU A N 1
ATOM 4721 C CA . LEU A 1 594 ? 17.109 80.5 28.016 1 81.69 594 LEU A CA 1
ATOM 4722 C C . LEU A 1 594 ? 17.094 81.312 29.312 1 81.69 594 LEU A C 1
ATOM 4724 O O . LEU A 1 594 ? 16.312 82.25 29.453 1 81.69 594 LEU A O 1
ATOM 4728 N N . MET A 1 595 ? 17.906 81.125 30.312 1 78.81 595 MET A N 1
ATOM 4729 C CA . MET A 1 595 ? 17.875 81.875 31.578 1 78.81 595 MET A CA 1
ATOM 4730 C C . MET A 1 595 ? 18.859 83 31.562 1 78.81 595 MET A C 1
ATOM 4732 O O . MET A 1 595 ? 18.578 84.125 32.094 1 78.81 595 MET A O 1
ATOM 4736 N N . ASP A 1 596 ? 20.109 83.125 31.125 1 61.53 596 ASP A N 1
ATOM 4737 C CA . ASP A 1 596 ? 21.156 84.125 31.234 1 61.53 596 ASP A CA 1
ATOM 4738 C C . ASP A 1 596 ? 20.906 85.312 30.266 1 61.53 596 ASP A C 1
ATOM 4740 O O . ASP A 1 596 ? 21.672 86.25 30.234 1 61.53 596 ASP A O 1
ATOM 4744 N N . GLU A 1 597 ? 20.062 85.438 29.484 1 51.66 597 GLU A N 1
ATOM 4745 C CA . GLU A 1 597 ? 20.016 86.625 28.578 1 51.66 597 GLU A CA 1
ATOM 4746 C C . GLU A 1 597 ? 19.656 87.875 29.344 1 51.66 597 GLU A C 1
ATOM 4748 O O . GLU A 1 597 ? 19.562 88.938 28.75 1 51.66 597 GLU A O 1
ATOM 4753 N N . SER A 1 598 ? 19.281 88 30.609 1 41.12 598 SER A N 1
ATOM 4754 C CA . SER A 1 598 ? 19.016 89.375 31.062 1 41.12 598 SER A CA 1
ATOM 4755 C C . SER A 1 598 ? 20.312 90.125 31.203 1 41.12 598 SER A C 1
ATOM 4757 O O . SER A 1 598 ? 20.281 91.312 31.688 1 41.12 598 SER A O 1
ATOM 4759 N N . GLY A 1 599 ? 21.562 89.75 31.391 1 36.16 599 GLY A N 1
ATOM 4760 C CA . GLY A 1 599 ? 22.609 90.75 31.578 1 36.16 599 GLY A CA 1
ATOM 4761 C C . GLY A 1 599 ? 22.75 91.688 30.406 1 36.16 599 GLY A C 1
ATOM 4762 O O . GLY A 1 599 ? 22.484 91.312 29.266 1 36.16 599 GLY A O 1
ATOM 4763 N N . ASP A 1 600 ? 22.703 93.062 30.688 1 36.41 600 ASP A N 1
ATOM 4764 C CA . ASP A 1 600 ? 22.969 94.25 29.922 1 36.41 600 ASP A CA 1
ATOM 4765 C C . ASP A 1 600 ? 24.25 94.125 29.094 1 36.41 600 ASP A C 1
ATOM 4767 O O . ASP A 1 600 ? 25.344 94.438 29.578 1 36.41 600 ASP A O 1
ATOM 4771 N N . ILE A 1 601 ? 24.844 93.188 28.578 1 36.62 601 ILE A N 1
ATOM 4772 C CA . ILE A 1 601 ? 25.984 93.562 27.781 1 36.62 601 ILE A CA 1
ATOM 4773 C C . ILE A 1 601 ? 25.562 94.625 26.766 1 36.62 601 ILE A C 1
ATOM 4775 O O . ILE A 1 601 ? 24.562 94.5 26.078 1 36.62 601 ILE A O 1
ATOM 4779 N N . PRO A 1 602 ? 26.094 95.875 26.969 1 34.28 602 PRO A N 1
ATOM 4780 C CA . PRO A 1 602 ? 25.922 97.062 26.078 1 34.28 602 PRO A CA 1
ATOM 4781 C C . PRO A 1 602 ? 25.938 96.625 24.594 1 34.28 602 PRO A C 1
ATOM 4783 O O . PRO A 1 602 ? 26.516 95.625 24.234 1 34.28 602 PRO A O 1
ATOM 4786 N N . SER A 1 603 ? 25.078 97.188 23.672 1 36.03 603 SER A N 1
ATOM 4787 C CA . SER A 1 603 ? 24.797 97.125 22.25 1 36.03 603 SER A CA 1
ATOM 4788 C C . SER A 1 603 ? 26.078 97.062 21.422 1 36.03 603 SER A C 1
ATOM 4790 O O . SER A 1 603 ? 26.047 96.75 20.234 1 36.03 603 SER A O 1
ATOM 4792 N N . SER A 1 604 ? 27.188 97.75 21.859 1 34.47 604 SER A N 1
ATOM 4793 C CA . SER A 1 604 ? 28.219 98.062 20.859 1 34.47 604 SER A CA 1
ATOM 4794 C C . SER A 1 604 ? 28.859 96.75 20.359 1 34.47 604 SER A C 1
ATOM 4796 O O . SER A 1 604 ? 29.281 96.688 19.203 1 34.47 604 SER A O 1
ATOM 4798 N N . GLN A 1 605 ? 29.625 96 21.203 1 34.03 605 GLN A N 1
ATOM 4799 C CA . GLN A 1 605 ? 30.562 95 20.625 1 34.03 605 GLN A CA 1
ATOM 4800 C C . GLN A 1 605 ? 29.844 93.75 20.25 1 34.03 605 GLN A C 1
ATOM 4802 O O . GLN A 1 605 ? 30.094 92.688 20.844 1 34.03 605 GLN A O 1
ATOM 4807 N N . ARG A 1 606 ? 28.641 93.688 19.891 1 40.78 606 ARG A N 1
ATOM 4808 C CA . ARG A 1 606 ? 27.891 92.625 19.297 1 40.78 606 ARG A CA 1
ATOM 4809 C C . ARG A 1 606 ? 28.484 92.25 17.938 1 40.78 606 ARG A C 1
ATOM 4811 O O . ARG A 1 606 ? 28.062 92.75 16.906 1 40.78 606 ARG A O 1
ATOM 4818 N N . THR A 1 607 ? 29.781 92.188 17.922 1 36.59 607 THR A N 1
ATOM 4819 C CA . THR A 1 607 ? 30.094 91.812 16.547 1 36.59 607 THR A CA 1
ATOM 4820 C C . THR A 1 607 ? 29.328 90.5 16.156 1 36.59 607 THR A C 1
ATOM 4822 O O . THR A 1 607 ? 28.719 90.438 15.086 1 36.59 607 THR A O 1
ATOM 4825 N N . GLY A 1 608 ? 30.047 89.25 16.281 1 36.38 608 GLY A N 1
ATOM 4826 C CA . GLY A 1 608 ? 29.734 88 15.523 1 36.38 608 GLY A CA 1
ATOM 4827 C C . GLY A 1 608 ? 28.5 87.312 16.031 1 36.38 608 GLY A C 1
ATOM 4828 O O . GLY A 1 608 ? 28.172 87.375 17.219 1 36.38 608 GLY A O 1
ATOM 4829 N N . ALA A 1 609 ? 27.406 87.062 15.234 1 42.66 609 ALA A N 1
ATOM 4830 C CA . ALA A 1 609 ? 26.125 86.375 15.375 1 42.66 609 ALA A CA 1
ATOM 4831 C C . ALA A 1 609 ? 26.297 85.062 16.047 1 42.66 609 ALA A C 1
ATOM 4833 O O . ALA A 1 609 ? 26.844 84.125 15.461 1 42.66 609 ALA A O 1
ATOM 4834 N N . THR A 1 610 ? 26.719 84.875 17.188 1 44.09 610 THR A N 1
ATOM 4835 C CA . THR A 1 610 ? 26.797 83.5 17.734 1 44.09 610 THR A CA 1
ATOM 4836 C C . THR A 1 610 ? 25.531 82.75 17.453 1 44.09 610 THR A C 1
ATOM 4838 O O . THR A 1 610 ? 24.422 83.188 17.703 1 44.09 610 THR A O 1
ATOM 4841 N N . PRO A 1 611 ? 25.484 81.688 16.547 1 53.91 611 PRO A N 1
ATOM 4842 C CA . PRO A 1 611 ? 24.328 80.938 16.125 1 53.91 611 PRO A CA 1
ATOM 4843 C C . PRO A 1 611 ? 23.5 80.375 17.281 1 53.91 611 PRO A C 1
ATOM 4845 O O . PRO A 1 611 ? 24.047 80.062 18.359 1 53.91 611 PRO A O 1
ATOM 4848 N N . ASP A 1 612 ? 22.312 80.625 17.391 1 60.06 612 ASP A N 1
ATOM 4849 C CA . ASP A 1 612 ? 21.328 80.188 18.344 1 60.06 612 ASP A CA 1
ATOM 4850 C C . ASP A 1 612 ? 21.375 78.625 18.438 1 60.06 612 ASP A C 1
ATOM 4852 O O . ASP A 1 612 ? 21.141 77.938 17.453 1 60.06 612 ASP A O 1
ATOM 4856 N N . PRO A 1 613 ? 22.016 78.062 19.453 1 67.56 613 PRO A N 1
ATOM 4857 C CA . PRO A 1 613 ? 22.156 76.625 19.578 1 67.56 613 PRO A CA 1
ATOM 4858 C C . PRO A 1 613 ? 20.812 75.875 19.562 1 67.56 613 PRO A C 1
ATOM 4860 O O . PRO A 1 613 ? 20.766 74.688 19.281 1 67.56 613 PRO A O 1
ATOM 4863 N N . LEU A 1 614 ? 19.781 76.438 19.797 1 74.88 614 LEU A N 1
ATOM 4864 C CA . LEU A 1 614 ? 18.484 75.812 19.859 1 74.88 614 LEU A CA 1
ATOM 4865 C C . LEU A 1 614 ? 17.734 75.938 18.531 1 74.88 614 LEU A C 1
ATOM 4867 O O . LEU A 1 614 ? 16.531 75.688 18.469 1 74.88 614 LEU A O 1
ATOM 4871 N N . ALA A 1 615 ? 18.406 76.438 17.469 1 66.44 615 ALA A N 1
ATOM 4872 C CA . ALA A 1 615 ? 17.766 76.625 16.172 1 66.44 615 ALA A CA 1
ATOM 4873 C C . ALA A 1 615 ? 17.844 75.312 15.375 1 66.44 615 ALA A C 1
ATOM 4875 O O . ALA A 1 615 ? 17.172 75.125 14.344 1 66.44 615 ALA A O 1
ATOM 4876 N N . SER A 1 616 ? 18.438 74.375 15.953 1 69.38 616 SER A N 1
ATOM 4877 C CA . SER A 1 616 ? 18.578 73.062 15.227 1 69.38 616 SER A CA 1
ATOM 4878 C C . SER A 1 616 ? 17.438 72.125 15.539 1 69.38 616 SER A C 1
ATOM 4880 O O . SER A 1 616 ? 16.781 72.25 16.578 1 69.38 616 SER A O 1
ATOM 4882 N N . ASN A 1 617 ? 17.156 71.25 14.609 1 72.62 617 ASN A N 1
ATOM 4883 C CA . ASN A 1 617 ? 16.094 70.25 14.773 1 72.62 617 ASN A CA 1
ATOM 4884 C C . ASN A 1 617 ? 16.594 69 15.445 1 72.62 617 ASN A C 1
ATOM 4886 O O . ASN A 1 617 ? 15.797 68.125 15.781 1 72.62 617 ASN A O 1
ATOM 4890 N N . THR A 1 618 ? 17.891 68.875 15.68 1 79.5 618 THR A N 1
ATOM 4891 C CA . THR A 1 618 ? 18.406 67.688 16.281 1 79.5 618 THR A CA 1
ATOM 4892 C C . THR A 1 618 ? 19.375 68 17.406 1 79.5 618 THR A C 1
ATOM 4894 O O . THR A 1 618 ? 20.078 69 17.375 1 79.5 618 THR A O 1
ATOM 4897 N N . TRP A 1 619 ? 19.234 67.125 18.391 1 83.31 619 TRP A N 1
ATOM 4898 C CA . TRP A 1 619 ? 20.203 67.188 19.469 1 83.31 619 TRP A CA 1
ATOM 4899 C C . TRP A 1 619 ? 21.516 66.562 19.078 1 83.31 619 TRP A C 1
ATOM 4901 O O . TRP A 1 619 ? 21.547 65.5 18.422 1 83.31 619 TRP A O 1
ATOM 4911 N N . GLU A 1 620 ? 22.625 67 19.25 1 76.62 620 GLU A N 1
ATOM 4912 C CA . GLU A 1 620 ? 23.922 66.5 18.859 1 76.62 620 GLU A CA 1
ATOM 4913 C C . GLU A 1 620 ? 24.234 65.188 19.594 1 76.62 620 GLU A C 1
ATOM 4915 O O . GLU A 1 620 ? 24.781 64.25 19 1 76.62 620 GLU A O 1
ATOM 4920 N N . GLU A 1 621 ? 23.812 64.938 20.828 1 80.12 621 GLU A N 1
ATOM 4921 C CA . GLU A 1 621 ? 24.266 63.812 21.609 1 80.12 621 GLU A CA 1
ATOM 4922 C C . GLU A 1 621 ? 23.156 62.75 21.734 1 80.12 621 GLU A C 1
ATOM 4924 O O . GLU A 1 621 ? 23.359 61.688 22.344 1 80.12 621 GLU A O 1
ATOM 4929 N N . VAL A 1 622 ? 22.016 62.969 21.203 1 82.38 622 VAL A N 1
ATOM 4930 C CA . VAL A 1 622 ? 20.906 62.031 21.391 1 82.38 622 VAL A CA 1
ATOM 4931 C C . VAL A 1 622 ? 20.422 61.531 20.031 1 82.38 622 VAL A C 1
ATOM 4933 O O . VAL A 1 622 ? 20.281 62.312 19.094 1 82.38 622 VAL A O 1
ATOM 4936 N N . SER A 1 623 ? 20.359 60.281 19.922 1 82.31 623 SER A N 1
ATOM 4937 C CA . SER A 1 623 ? 19.875 59.656 18.688 1 82.31 623 SER A CA 1
ATOM 4938 C C . SER A 1 623 ? 18.469 60.156 18.344 1 82.31 623 SER A C 1
ATOM 4940 O O . SER A 1 623 ? 17.703 60.5 19.234 1 82.31 623 SER A O 1
ATOM 4942 N N . PRO A 1 624 ? 18.094 60.25 17.156 1 79.44 624 PRO A N 1
ATOM 4943 C CA . PRO A 1 624 ? 16.766 60.719 16.719 1 79.44 624 PRO A CA 1
ATOM 4944 C C . PRO A 1 624 ? 15.633 59.875 17.25 1 79.44 624 PRO A C 1
ATOM 4946 O O . PRO A 1 624 ? 14.531 60.344 17.484 1 79.44 624 PRO A O 1
ATOM 4949 N N . ASN A 1 625 ? 15.977 58.656 17.516 1 78.56 625 ASN A N 1
ATOM 4950 C CA . ASN A 1 625 ? 14.938 57.75 18.016 1 78.56 625 ASN A CA 1
ATOM 4951 C C . ASN A 1 625 ? 14.664 58.031 19.5 1 78.56 625 ASN A C 1
ATOM 4953 O O . ASN A 1 625 ? 13.594 57.688 20 1 78.56 625 ASN A O 1
ATOM 4957 N N . ASP A 1 626 ? 15.609 58.688 20.094 1 83.88 626 ASP A N 1
ATOM 4958 C CA . ASP A 1 626 ? 15.484 58.969 21.516 1 83.88 626 ASP A CA 1
ATOM 4959 C C . ASP A 1 626 ? 15.109 60.438 21.766 1 83.88 626 ASP A C 1
ATOM 4961 O O . ASP A 1 626 ? 15 60.875 22.906 1 83.88 626 ASP A O 1
ATOM 4965 N N . THR A 1 627 ? 14.891 61.156 20.641 1 85.62 627 THR A N 1
ATOM 4966 C CA . THR A 1 627 ? 14.539 62.562 20.766 1 85.62 627 THR A CA 1
ATOM 4967 C C . THR A 1 627 ? 13.023 62.75 20.891 1 85.62 627 THR A C 1
ATOM 4969 O O . THR A 1 627 ? 12.266 62.25 20.047 1 85.62 627 THR A O 1
ATOM 4972 N N . LEU A 1 628 ? 12.586 63.312 21.953 1 87.75 628 LEU A N 1
ATOM 4973 C CA . LEU A 1 628 ? 11.156 63.531 22.156 1 87.75 628 LEU A CA 1
ATOM 4974 C C . LEU A 1 628 ? 10.734 64.938 21.688 1 87.75 628 LEU A C 1
ATOM 4976 O O . LEU A 1 628 ? 9.695 65.062 21.047 1 87.75 628 LEU A O 1
ATOM 4980 N N . LEU A 1 629 ? 11.594 65.938 22.109 1 86.81 629 LEU A N 1
ATOM 4981 C CA . LEU A 1 629 ? 11.391 67.375 21.672 1 86.81 629 LEU A CA 1
ATOM 4982 C C . LEU A 1 629 ? 12.648 67.875 21.016 1 86.81 629 LEU A C 1
ATOM 4984 O O . LEU A 1 629 ? 13.742 67.812 21.562 1 86.81 629 LEU A O 1
ATOM 4988 N N . THR A 1 630 ? 12.445 68.5 19.984 1 84.62 630 THR A N 1
ATOM 4989 C CA . THR A 1 630 ? 13.57 69.125 19.281 1 84.62 630 THR A CA 1
ATOM 4990 C C . THR A 1 630 ? 13.945 70.438 19.938 1 84.62 630 THR A C 1
ATOM 4992 O O . THR A 1 630 ? 13.156 71.062 20.688 1 84.62 630 THR A O 1
ATOM 4995 N N . PRO A 1 631 ? 15.117 70.875 19.766 1 84.75 631 PRO A N 1
ATOM 4996 C CA . PRO A 1 631 ? 15.531 72.188 20.344 1 84.75 631 PRO A CA 1
ATOM 4997 C C . PRO A 1 631 ? 14.617 73.312 19.953 1 84.75 631 PRO A C 1
ATOM 4999 O O . PRO A 1 631 ? 14.305 74.188 20.781 1 84.75 631 PRO A O 1
ATOM 5002 N N . VAL A 1 632 ? 14.148 73.25 18.75 1 81.06 632 VAL A N 1
ATOM 5003 C CA . VAL A 1 632 ? 13.266 74.312 18.281 1 81.06 632 VAL A CA 1
ATOM 5004 C C . VAL A 1 632 ? 11.938 74.25 19.031 1 81.06 632 VAL A C 1
ATOM 5006 O O . VAL A 1 632 ? 11.367 75.312 19.391 1 81.06 632 VAL A O 1
ATOM 5009 N N . GLU A 1 633 ? 11.547 73.125 19.266 1 85.94 633 GLU A N 1
ATOM 5010 C CA . GLU A 1 633 ? 10.289 72.938 19.984 1 85.94 633 GLU A CA 1
ATOM 5011 C C . GLU A 1 633 ? 10.43 73.375 21.453 1 85.94 633 GLU A C 1
ATOM 5013 O O . GLU A 1 633 ? 9.516 73.938 22.031 1 85.94 633 GLU A O 1
ATOM 5018 N N . CYS A 1 634 ? 11.523 73.062 22.016 1 88.06 634 CYS A N 1
ATOM 5019 C CA . CYS A 1 634 ? 11.781 73.5 23.391 1 88.06 634 CYS A CA 1
ATOM 5020 C C . CYS A 1 634 ? 11.773 75 23.516 1 88.06 634 CYS A C 1
ATOM 5022 O O . CYS A 1 634 ? 11.234 75.562 24.484 1 88.06 634 CYS A O 1
ATOM 5024 N N . LYS A 1 635 ? 12.375 75.688 22.531 1 82.25 635 LYS A N 1
ATOM 5025 C CA . LYS A 1 635 ? 12.414 77.125 22.547 1 82.25 635 LYS A CA 1
ATOM 5026 C C . LYS A 1 635 ? 11.016 77.688 22.391 1 82.25 635 LYS A C 1
ATOM 5028 O O . LYS A 1 635 ? 10.648 78.625 23.094 1 82.25 635 LYS A O 1
ATOM 5033 N N . SER A 1 636 ? 10.344 77.062 21.547 1 83.12 636 SER A N 1
ATOM 5034 C CA . SER A 1 636 ? 8.984 77.562 21.328 1 83.12 636 SER A CA 1
ATOM 5035 C C . SER A 1 636 ? 8.109 77.312 22.547 1 83.12 636 SER A C 1
ATOM 5037 O O . SER A 1 636 ? 7.309 78.188 22.906 1 83.12 636 SER A O 1
ATOM 5039 N N . LEU A 1 637 ? 8.281 76.312 23.203 1 87.5 637 LEU A N 1
ATOM 5040 C CA . LEU A 1 637 ? 7.504 76 24.406 1 87.5 637 LEU A CA 1
ATOM 5041 C C . LEU A 1 637 ? 7.902 76.938 25.547 1 87.5 637 LEU A C 1
ATOM 5043 O O . LEU A 1 637 ? 7.051 77.375 26.312 1 87.5 637 LEU A O 1
ATOM 5047 N N . TRP A 1 638 ? 9.109 77.188 25.625 1 87.31 638 TRP A N 1
ATOM 5048 C CA . TRP A 1 638 ? 9.609 78.125 26.656 1 87.31 638 TRP A CA 1
ATOM 5049 C C . TRP A 1 638 ? 9.086 79.5 26.469 1 87.31 638 TRP A C 1
ATOM 5051 O O . TRP A 1 638 ? 8.688 80.188 27.422 1 87.31 638 TRP A O 1
ATOM 5061 N N . MET A 1 639 ? 9.039 79.875 25.188 1 80.19 639 MET A N 1
ATOM 5062 C CA . MET A 1 639 ? 8.547 81.25 24.875 1 80.19 639 MET A CA 1
ATOM 5063 C C . MET A 1 639 ? 7.062 81.312 25.188 1 80.19 639 MET A C 1
ATOM 5065 O O . MET A 1 639 ? 6.613 82.375 25.719 1 80.19 639 MET A O 1
ATOM 5069 N N . GLU A 1 640 ? 6.418 80.375 24.891 1 81.94 640 GLU A N 1
ATOM 5070 C CA . GLU A 1 640 ? 4.988 80.375 25.188 1 81.94 640 GLU A CA 1
ATOM 5071 C C . GLU A 1 640 ? 4.75 80.312 26.703 1 81.94 640 GLU A C 1
ATOM 5073 O O . GLU A 1 640 ? 3.854 81 27.203 1 81.94 640 GLU A O 1
ATOM 5078 N N . PHE A 1 641 ? 5.551 79.625 27.422 1 87.88 641 PHE A N 1
ATOM 5079 C CA . PHE A 1 641 ? 5.492 79.5 28.875 1 87.88 641 PHE A CA 1
ATOM 5080 C C . PHE A 1 641 ? 5.789 80.875 29.5 1 87.88 641 PHE A C 1
ATOM 5082 O O . PHE A 1 641 ? 5.066 81.312 30.391 1 87.88 641 PHE A O 1
ATOM 5089 N N . LYS A 1 642 ? 6.762 81.5 29.016 1 80.81 642 LYS A N 1
ATOM 5090 C CA . LYS A 1 642 ? 7.18 82.812 29.562 1 80.81 642 LYS A CA 1
ATOM 5091 C C . LYS A 1 642 ? 6.113 83.875 29.328 1 80.81 642 LYS A C 1
ATOM 5093 O O . LYS A 1 642 ? 5.879 84.688 30.188 1 80.81 642 LYS A O 1
ATOM 5098 N N . GLU A 1 643 ? 5.5 83.75 28.203 1 74.5 643 GLU A N 1
ATOM 5099 C CA . GLU A 1 643 ? 4.445 84.688 27.891 1 74.5 643 GLU A CA 1
ATOM 5100 C C . GLU A 1 643 ? 3.238 84.562 28.812 1 74.5 643 GLU A C 1
ATOM 5102 O O . GLU A 1 643 ? 2.648 85.5 29.266 1 74.5 643 GLU A O 1
ATOM 5107 N N . ASP A 1 644 ? 3.041 83.375 29.125 1 76.44 644 ASP A N 1
ATOM 5108 C CA . ASP A 1 644 ? 1.887 83.062 29.969 1 76.44 644 ASP A CA 1
ATOM 5109 C C . ASP A 1 644 ? 2.148 83.438 31.422 1 76.44 644 ASP A C 1
ATOM 5111 O O . ASP A 1 644 ? 1.232 83.875 32.125 1 76.44 644 ASP A O 1
ATOM 5115 N N . MET A 1 645 ? 3.41 83.375 31.844 1 79.69 645 MET A N 1
ATOM 5116 C CA . MET A 1 645 ? 3.73 83.562 33.25 1 79.69 645 MET A CA 1
ATOM 5117 C C . MET A 1 645 ? 4.094 85.062 33.469 1 79.69 645 MET A C 1
ATOM 5119 O O . MET A 1 645 ? 4.156 85.5 34.625 1 79.69 645 MET A O 1
ATOM 5123 N N . LYS A 1 646 ? 4.297 85.75 32.438 1 74 646 LYS A N 1
ATOM 5124 C CA . LYS A 1 646 ? 4.648 87.188 32.562 1 74 646 LYS A CA 1
ATOM 5125 C C . LYS A 1 646 ? 3.594 87.938 33.375 1 74 646 LYS A C 1
ATOM 5127 O O . LYS A 1 646 ? 3.926 88.812 34.156 1 74 646 LYS A O 1
ATOM 5132 N N . TYR A 1 647 ? 2.463 87.5 33.125 1 61.56 647 TYR A N 1
ATOM 5133 C CA . TYR A 1 64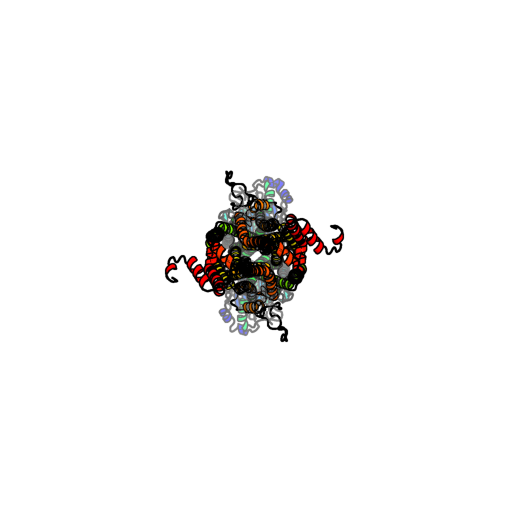7 ? 1.393 88.188 33.844 1 61.56 647 TYR A CA 1
ATOM 5134 C C . TYR A 1 647 ? 1.494 87.938 35.344 1 61.56 647 TYR A C 1
ATOM 5136 O O . TYR A 1 647 ? 1.377 88.875 36.156 1 61.56 647 TYR A O 1
ATOM 5144 N N . LYS A 1 648 ? 1.812 86.812 35.75 1 68.25 648 LYS A N 1
ATOM 5145 C CA . LYS A 1 648 ? 1.899 86.5 37.156 1 68.25 648 LYS A CA 1
ATOM 5146 C C . LYS A 1 648 ? 3.123 87.125 37.812 1 68.25 648 LYS A C 1
ATOM 5148 O O . LYS A 1 648 ? 3.064 87.562 38.969 1 68.25 648 LYS A O 1
ATOM 5153 N N . MET A 1 649 ? 4.117 87.25 37.125 1 73.75 649 MET A N 1
ATOM 5154 C CA . MET A 1 649 ? 5.348 87.812 37.625 1 73.75 649 MET A CA 1
ATOM 5155 C C . MET A 1 649 ? 5.176 89.312 37.812 1 73.75 649 MET A C 1
ATOM 5157 O O . MET A 1 649 ? 5.621 89.875 38.812 1 73.75 649 MET A O 1
ATOM 5161 N N . ASN A 1 650 ? 4.438 89.938 36.812 1 64.19 650 ASN A N 1
ATOM 5162 C CA . ASN A 1 650 ? 4.215 91.375 36.906 1 64.19 650 ASN A CA 1
ATOM 5163 C C . ASN A 1 650 ? 3.23 91.75 38.031 1 64.19 650 ASN A C 1
ATOM 5165 O O . ASN A 1 650 ? 3.385 92.75 38.688 1 64.19 650 ASN A O 1
ATOM 5169 N N . GLN A 1 651 ? 2.465 90.812 38.25 1 62.31 651 GLN A N 1
ATOM 5170 C CA . GLN A 1 651 ? 1.518 91 39.312 1 62.31 651 GLN A CA 1
ATOM 5171 C C . GLN A 1 651 ? 2.217 91 40.688 1 62.31 651 GLN A C 1
ATOM 5173 O O . GLN A 1 651 ? 1.927 91.812 41.562 1 62.31 651 GLN A O 1
ATOM 5178 N N . ALA A 1 652 ? 3.143 90.125 40.906 1 66.5 652 ALA A N 1
ATOM 5179 C CA . ALA A 1 652 ? 3.891 90.062 42.156 1 66.5 652 ALA A CA 1
ATOM 5180 C C . ALA A 1 652 ? 4.773 91.312 42.344 1 66.5 652 ALA A C 1
ATOM 5182 O O . ALA A 1 652 ? 4.887 91.812 43.438 1 66.5 652 ALA A O 1
ATOM 5183 N N . ARG A 1 653 ? 5.25 91.875 41.25 1 66.31 653 ARG A N 1
ATOM 5184 C CA . ARG A 1 653 ? 6.074 93.062 41.312 1 66.31 653 ARG A CA 1
ATOM 5185 C C . ARG A 1 653 ? 5.219 94.312 41.562 1 66.31 653 ARG A C 1
ATOM 5187 O O . ARG A 1 653 ? 5.621 95.188 42.344 1 66.31 653 ARG A O 1
ATOM 5194 N N . SER A 1 654 ? 4.094 94.25 40.938 1 61.78 654 SER A N 1
ATOM 5195 C CA . SER A 1 654 ? 3.184 95.375 41.188 1 61.78 654 SER A CA 1
ATOM 5196 C C . SER A 1 654 ? 2.656 95.375 42.625 1 61.78 654 SER A C 1
ATOM 5198 O O . SER A 1 654 ? 2.545 96.438 43.25 1 61.78 654 SER A O 1
ATOM 5200 N N . ASP A 1 655 ? 2.561 94.188 43.125 1 59.16 655 ASP A N 1
ATOM 5201 C CA . ASP A 1 655 ? 2.104 94.125 44.5 1 59.16 655 ASP A CA 1
ATOM 5202 C C . ASP A 1 655 ? 3.189 94.562 45.469 1 59.16 655 ASP A C 1
ATOM 5204 O O . ASP A 1 655 ? 2.896 95.188 46.469 1 59.16 655 ASP A O 1
ATOM 5208 N N . GLN A 1 656 ? 4.336 94.312 45.188 1 61.47 656 GLN A N 1
ATOM 5209 C CA . GLN A 1 656 ? 5.445 94.75 46.031 1 61.47 656 GLN A CA 1
ATOM 5210 C C . GLN A 1 656 ? 5.645 96.312 45.906 1 61.47 656 GLN A C 1
ATOM 5212 O O . GLN A 1 656 ? 5.91 96.938 46.938 1 61.47 656 GLN A O 1
ATOM 5217 N N . GLU A 1 657 ? 5.434 96.812 44.688 1 59.34 657 GLU A N 1
ATOM 5218 C CA . GLU A 1 657 ? 5.559 98.312 44.5 1 59.34 657 GLU A CA 1
ATOM 5219 C C . GLU A 1 657 ? 4.387 99 45.125 1 59.34 657 GLU A C 1
ATOM 5221 O O . GLU A 1 657 ? 4.566 100.062 45.719 1 59.34 657 GLU A O 1
ATOM 5226 N N . ALA A 1 658 ? 3.35 98.438 45.031 1 52.38 658 ALA A N 1
ATOM 5227 C CA . ALA A 1 658 ? 2.191 99.062 45.688 1 52.38 658 ALA A CA 1
ATOM 5228 C C . ALA A 1 658 ? 2.371 99.062 47.219 1 52.38 658 ALA A C 1
ATOM 5230 O O . ALA A 1 658 ? 2.033 100.062 47.844 1 52.38 658 ALA A O 1
ATOM 5231 N N . LEU A 1 659 ? 3.096 98.125 47.625 1 51.31 659 LEU A N 1
ATOM 5232 C CA . LEU A 1 659 ? 3.373 98.125 49.062 1 51.31 659 LEU A CA 1
ATOM 5233 C C . LEU A 1 659 ? 4.473 99.125 49.406 1 51.31 659 LEU A C 1
ATOM 5235 O O . LEU A 1 659 ? 4.41 99.75 50.469 1 51.31 659 LEU A O 1
ATOM 5239 N N . ARG A 1 660 ? 5.293 99.375 48.531 1 55.38 660 ARG A N 1
ATOM 5240 C CA . ARG A 1 660 ? 6.355 100.375 48.75 1 55.38 660 ARG A CA 1
ATOM 5241 C C . ARG A 1 660 ? 5.812 101.75 48.594 1 55.38 660 ARG A C 1
ATOM 5243 O O . ARG A 1 660 ? 6.172 102.625 49.375 1 55.38 660 ARG A O 1
ATOM 5250 N N . ASN A 1 661 ? 4.98 102 47.625 1 50.34 661 ASN A N 1
ATOM 5251 C CA . ASN A 1 661 ? 4.395 103.312 47.438 1 50.34 661 ASN A CA 1
ATOM 5252 C C . ASN A 1 661 ? 3.373 103.625 48.5 1 50.34 661 ASN A C 1
ATOM 5254 O O . ASN A 1 661 ? 3.295 104.812 48.969 1 50.34 661 ASN A O 1
ATOM 5258 N N . ALA A 1 662 ? 2.799 102.625 48.906 1 44.81 662 ALA A N 1
ATOM 5259 C CA . ALA A 1 662 ? 1.871 102.875 50 1 44.81 662 ALA A CA 1
ATOM 5260 C C . ALA A 1 662 ? 2.613 103.375 51.25 1 44.81 662 ALA A C 1
ATOM 5262 O O . ALA A 1 662 ? 2.158 104.25 51.938 1 44.81 662 ALA A O 1
ATOM 5263 N N . LYS A 1 663 ? 3.756 103 51.344 1 45.75 663 LYS A N 1
ATOM 5264 C CA . LYS A 1 663 ? 4.574 103.438 52.469 1 45.75 663 LYS A CA 1
ATOM 5265 C C . LYS A 1 663 ? 5.102 104.875 52.219 1 45.75 663 LYS A C 1
ATOM 5267 O O . LYS A 1 663 ? 5.145 105.688 53.156 1 45.75 663 LYS A O 1
ATOM 5272 N N . ARG A 1 664 ? 5.391 105.125 51.062 1 46.66 664 ARG A N 1
ATOM 5273 C CA . ARG A 1 664 ? 5.859 106.5 50.75 1 46.66 664 ARG A CA 1
ATOM 5274 C C . ARG A 1 664 ? 4.719 107.5 50.812 1 46.66 664 ARG A C 1
ATOM 5276 O O . ARG A 1 664 ? 4.895 108.562 51.344 1 46.66 664 ARG A O 1
ATOM 5283 N N . VAL A 1 665 ? 3.605 107.125 50.344 1 41.41 665 VAL A N 1
ATOM 5284 C CA . VAL A 1 665 ? 2.455 108 50.406 1 41.41 665 VAL A CA 1
ATOM 5285 C C . VAL A 1 665 ? 2.025 108.25 51.844 1 41.41 665 VAL A C 1
ATOM 5287 O O . VAL A 1 665 ? 1.72 109.375 52.25 1 41.41 665 VAL A O 1
ATOM 5290 N N . ILE A 1 666 ? 2.238 107.188 52.562 1 41.12 666 ILE A N 1
ATOM 5291 C CA . ILE A 1 666 ? 1.928 107.375 53.969 1 41.12 666 ILE A CA 1
ATOM 5292 C C . ILE A 1 666 ? 2.961 108.312 54.625 1 41.12 666 ILE A C 1
ATOM 5294 O O . ILE A 1 666 ? 2.613 109.188 55.438 1 41.12 666 ILE A O 1
ATOM 5298 N N . LYS A 1 667 ? 4.121 108.25 54.094 1 41.25 667 LYS A N 1
ATOM 5299 C CA . LYS A 1 667 ? 5.168 109.188 54.625 1 41.25 667 LYS A CA 1
ATOM 5300 C C . LYS A 1 667 ? 4.949 110.625 54.156 1 41.25 667 LYS A C 1
ATOM 5302 O O . LYS A 1 667 ? 5.141 111.562 54.938 1 41.25 667 LYS A O 1
ATOM 5307 N N . ILE A 1 668 ? 4.512 110.75 53.031 1 39.34 668 ILE A N 1
ATOM 5308 C CA . ILE A 1 668 ? 4.281 112.125 52.469 1 39.34 668 ILE A CA 1
ATOM 5309 C C . ILE A 1 668 ? 2.998 112.688 53.062 1 39.34 668 ILE A C 1
ATOM 5311 O O . ILE A 1 668 ? 2.967 113.875 53.469 1 39.34 668 ILE A O 1
ATOM 5315 N N . VAL A 1 669 ? 2.012 111.875 53.219 1 38.75 669 VAL A N 1
ATOM 5316 C CA . VAL A 1 669 ? 0.76 112.375 53.781 1 38.75 669 VAL A CA 1
ATOM 5317 C C . VAL A 1 669 ? 0.957 112.75 55.25 1 38.75 669 VAL A C 1
ATOM 5319 O O . VAL A 1 669 ? 0.512 113.812 55.688 1 38.75 669 VAL A O 1
ATOM 5322 N N . VAL A 1 670 ? 1.771 112 55.812 1 41.75 670 VAL A N 1
ATOM 5323 C CA . VAL A 1 670 ? 2.049 112.312 57.219 1 41.75 670 VAL A CA 1
ATOM 5324 C C . VAL A 1 670 ? 2.963 113.562 57.281 1 41.75 670 VAL A C 1
ATOM 5326 O O . VAL A 1 670 ? 2.779 114.438 58.156 1 41.75 670 VAL A O 1
ATOM 5329 N N . GLY A 1 671 ? 3.805 113.625 56.312 1 38.78 671 GLY A N 1
ATOM 5330 C CA . GLY A 1 671 ? 4.676 114.812 56.25 1 38.78 671 GLY A CA 1
ATOM 5331 C C . GLY A 1 671 ? 3.957 116.062 55.844 1 38.78 671 GLY A C 1
ATOM 5332 O O . GLY A 1 671 ? 4.141 117.125 56.469 1 38.78 671 GLY A O 1
ATOM 5333 N N . VAL A 1 672 ? 3.125 116 54.938 1 40.81 672 VAL A N 1
ATOM 5334 C CA . VAL A 1 672 ? 2.406 117.188 54.438 1 40.81 672 VAL A CA 1
ATOM 5335 C C . VAL A 1 672 ? 1.332 117.625 55.438 1 40.81 672 VAL A C 1
ATOM 5337 O O . VAL A 1 672 ? 1.163 118.812 55.719 1 40.81 672 VAL A O 1
ATOM 5340 N N . VAL A 1 673 ? 0.704 116.625 56 1 42.25 673 VAL A N 1
ATOM 5341 C CA . VAL A 1 673 ? -0.281 116.938 57.031 1 42.25 673 VAL A CA 1
ATOM 5342 C C . VAL A 1 673 ? 0.425 117.5 58.25 1 42.25 673 VAL A C 1
ATOM 5344 O O . VAL A 1 673 ? -0.047 118.5 58.875 1 42.25 673 VAL A O 1
ATOM 5347 N N . GLY A 1 674 ? 1.638 116.938 58.375 1 40.03 674 GLY A N 1
ATOM 5348 C CA . GLY A 1 674 ? 2.432 117.5 59.438 1 40.03 674 GLY A CA 1
ATOM 5349 C C . GLY A 1 674 ? 2.939 118.938 59.125 1 40.03 674 GLY A C 1
ATOM 5350 O O . GLY A 1 674 ? 2.867 119.812 60 1 40.03 674 GLY A O 1
ATOM 5351 N N . ALA A 1 675 ? 3.344 119.125 57.969 1 42.47 675 ALA A N 1
ATOM 5352 C CA . ALA A 1 675 ? 3.861 120.438 57.594 1 42.47 675 ALA A CA 1
ATOM 5353 C C . ALA A 1 675 ? 2.73 121.438 57.438 1 42.47 675 ALA A C 1
ATOM 5355 O O . ALA A 1 675 ? 2.863 122.625 57.844 1 42.47 675 ALA A O 1
ATOM 5356 N N . ALA A 1 676 ? 1.609 121.125 56.875 1 39.25 676 ALA A N 1
ATOM 5357 C CA . ALA A 1 676 ? 0.464 122 56.75 1 39.25 676 ALA A CA 1
ATOM 5358 C C . ALA A 1 676 ? -0.1 122.375 58.125 1 39.25 676 ALA A C 1
ATOM 5360 O O . ALA A 1 676 ? -0.495 123.5 58.375 1 39.25 676 ALA A O 1
ATOM 5361 N N . ALA A 1 677 ? -0.08 121.438 58.938 1 39.16 677 ALA A N 1
ATOM 5362 C CA . ALA A 1 677 ? -0.495 121.75 60.312 1 39.16 677 ALA A CA 1
ATOM 5363 C C . ALA A 1 677 ? 0.458 122.75 60.969 1 39.16 677 ALA A C 1
ATOM 5365 O O . ALA A 1 677 ? 0.026 123.625 61.688 1 39.16 677 ALA A O 1
ATOM 5366 N N . ILE A 1 678 ? 1.652 122.688 60.531 1 38.72 678 ILE A N 1
ATOM 5367 C CA . ILE A 1 678 ? 2.623 123.625 61.125 1 38.72 678 ILE A CA 1
ATOM 5368 C C . ILE A 1 678 ? 2.457 125 60.5 1 38.72 678 ILE A C 1
ATOM 5370 O O . ILE A 1 678 ? 2.5 126 61.188 1 38.72 678 ILE A O 1
ATOM 5374 N N . THR A 1 679 ? 2.41 125.125 59.219 1 39 679 THR A N 1
ATOM 5375 C CA . THR A 1 679 ? 2.355 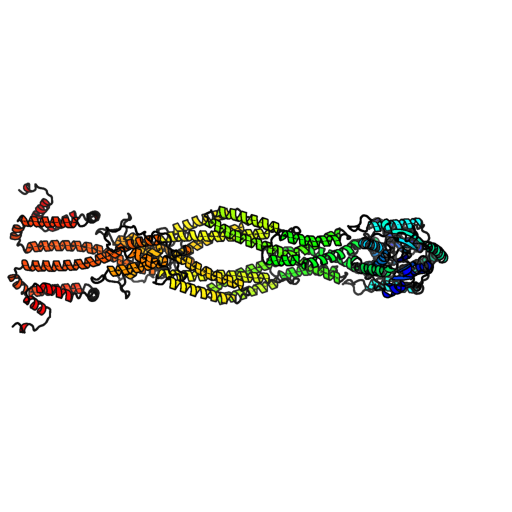126.438 58.594 1 39 679 THR A CA 1
ATOM 5376 C C . THR A 1 679 ? 1.032 127.125 58.906 1 39 679 THR A C 1
ATOM 5378 O O . THR A 1 679 ? 0.981 128.375 59.031 1 39 679 THR A O 1
ATOM 5381 N N . ALA A 1 680 ? -0.061 126.5 58.812 1 36.03 680 ALA A N 1
ATOM 5382 C CA . ALA A 1 680 ? -1.299 127.188 59.156 1 36.03 680 ALA A CA 1
ATOM 5383 C C . ALA A 1 680 ? -1.26 127.688 60.594 1 36.03 680 ALA A C 1
ATOM 5385 O O . ALA A 1 680 ? -1.813 128.75 60.906 1 36.03 680 ALA A O 1
ATOM 5386 N N . VAL A 1 681 ? -0.962 126.812 61.531 1 35.97 681 VAL A N 1
ATOM 5387 C CA . VAL A 1 681 ? -1.023 127.312 62.875 1 35.97 681 VAL A CA 1
ATOM 5388 C C . VAL A 1 681 ? 0.279 128.125 63.219 1 35.97 681 VAL A C 1
ATOM 5390 O O . VAL A 1 681 ? 1.359 127.625 62.812 1 35.97 681 VAL A O 1
ATOM 5393 N N . GLY A 1 682 ? 0.525 129.25 62.75 1 34.09 682 GLY A N 1
ATOM 5394 C CA . GLY A 1 682 ? 1.707 130 63.188 1 34.09 682 GLY A CA 1
ATOM 5395 C C . GLY A 1 682 ? 2.494 129.25 64.25 1 34.09 682 GLY A C 1
ATOM 5396 O O . GLY A 1 682 ? 1.948 128.5 65 1 34.09 682 GLY A O 1
ATOM 5397 N N . VAL A 1 683 ? 3.717 129.125 64.188 1 39.91 683 VAL A N 1
ATOM 5398 C CA . VAL A 1 683 ? 4.594 128.5 65.125 1 39.91 683 VAL A CA 1
ATOM 5399 C C . VAL A 1 683 ? 4.164 128.75 66.562 1 39.91 683 VAL A C 1
ATOM 5401 O O . VAL A 1 683 ? 4.051 127.812 67.375 1 39.91 683 VAL A O 1
ATOM 5404 N N . PRO A 1 684 ? 4.074 130 66.875 1 39.62 684 PRO A N 1
ATOM 5405 C CA . PRO A 1 684 ? 3.752 130.25 68.312 1 39.62 684 PRO A CA 1
ATOM 5406 C C . PRO A 1 684 ? 2.336 129.875 68.688 1 39.62 684 PRO A C 1
ATOM 5408 O O . PRO A 1 684 ? 2.115 129.375 69.75 1 39.62 684 PRO A O 1
ATOM 5411 N N . THR A 1 685 ? 1.352 130.25 67.938 1 40.12 685 THR A N 1
ATOM 5412 C CA . THR A 1 685 ? -0.036 130 68.312 1 40.12 685 THR A CA 1
ATOM 5413 C C . THR A 1 685 ? -0.346 128.5 68.188 1 40.12 685 THR A C 1
ATOM 5415 O O . THR A 1 685 ? -1.195 128 68.875 1 40.12 685 THR A O 1
ATOM 5418 N N . ALA A 1 686 ? 0.179 127.875 67.25 1 36.09 686 ALA A N 1
ATOM 5419 C CA . ALA A 1 686 ? -0.021 126.438 67.062 1 36.09 686 ALA A CA 1
ATOM 5420 C C . ALA A 1 686 ? 0.541 125.688 68.312 1 36.09 686 ALA A C 1
ATOM 5422 O O . ALA A 1 686 ? -0.046 124.688 68.75 1 36.09 686 ALA A O 1
ATOM 5423 N N . MET A 1 687 ? 1.576 126.125 68.938 1 39.16 687 MET A N 1
ATOM 5424 C CA . MET A 1 687 ? 2.086 125.625 70.25 1 39.16 687 MET A CA 1
ATOM 5425 C C . MET A 1 687 ? 1.049 125.812 71.312 1 39.16 687 MET A C 1
ATOM 5427 O O . MET A 1 687 ? 0.926 124.938 72.25 1 39.16 687 MET A O 1
ATOM 5431 N N . LYS A 1 688 ? 0.415 126.875 71.375 1 43.22 688 LYS A N 1
ATOM 5432 C CA . LYS A 1 688 ? -0.618 127.125 72.375 1 43.22 688 LYS A CA 1
ATOM 5433 C C . LYS A 1 688 ? -1.803 126.188 72.125 1 43.22 688 LYS A C 1
ATOM 5435 O O . LYS A 1 688 ? -2.395 125.688 73.125 1 43.22 688 LYS A O 1
ATOM 5440 N N . ILE A 1 689 ? -2.193 126.062 70.938 1 41.06 689 ILE A N 1
ATOM 5441 C CA . ILE A 1 689 ? -3.35 125.188 70.688 1 41.06 689 ILE A CA 1
ATOM 5442 C C . ILE A 1 689 ? -2.959 123.75 70.875 1 41.06 689 ILE A C 1
ATOM 5444 O O . ILE A 1 689 ? -3.734 122.938 71.438 1 41.06 689 ILE A O 1
ATOM 5448 N N . ALA A 1 690 ? -1.741 123.25 70.5 1 40.72 690 ALA A N 1
ATOM 5449 C CA . ALA A 1 690 ? -1.308 121.875 70.75 1 40.72 690 ALA A CA 1
ATOM 5450 C C . ALA A 1 690 ? -1.148 121.625 72.188 1 40.72 690 ALA A C 1
ATOM 5452 O O . ALA A 1 690 ? -1.242 120.438 72.625 1 40.72 690 ALA A O 1
ATOM 5453 N N . ALA A 1 691 ? -0.979 122.625 73.062 1 41.06 691 ALA A N 1
ATOM 5454 C CA . ALA A 1 691 ? -0.904 122.5 74.5 1 41.06 691 ALA A CA 1
ATOM 5455 C C . ALA A 1 691 ? -2.295 122.312 75.125 1 41.06 691 ALA A C 1
ATOM 5457 O O . ALA A 1 691 ? -2.432 122.125 76.312 1 41.06 691 ALA A O 1
ATOM 5458 N N . ARG A 1 692 ? -3.381 122.625 74.375 1 38.06 692 ARG A N 1
ATOM 5459 C CA . ARG A 1 692 ? -4.68 122.438 75 1 38.06 692 ARG A CA 1
ATOM 5460 C C . ARG A 1 692 ? -5.055 120.938 75.062 1 38.06 692 ARG A C 1
ATOM 5462 O O . ARG A 1 692 ? -4.766 120.188 74.125 1 38.06 692 ARG A O 1
ATOM 5469 N N . PRO A 1 693 ? -5.391 120.375 76.25 1 41.94 693 PRO A N 1
ATOM 5470 C CA . PRO A 1 693 ? -5.715 118.938 76.562 1 41.94 693 PRO A CA 1
ATOM 5471 C C . PRO A 1 693 ? -6.699 118.375 75.562 1 41.94 693 PRO A C 1
ATOM 5473 O O . PRO A 1 693 ? -6.637 117.125 75.25 1 41.94 693 PRO A O 1
ATOM 5476 N N . GLU A 1 694 ? -7.465 119.188 74.875 1 42.25 694 GLU A N 1
ATOM 5477 C CA . GLU A 1 694 ? -8.484 118.625 74 1 42.25 694 GLU A CA 1
ATOM 5478 C C . GLU A 1 694 ? -7.871 118.062 72.75 1 42.25 694 GLU A C 1
ATOM 5480 O O . GLU A 1 694 ? -8.32 117.062 72.188 1 42.25 694 GLU A O 1
ATOM 5485 N N . VAL A 1 695 ? -6.961 118.75 72.312 1 41.41 695 VAL A N 1
ATOM 5486 C CA . VAL A 1 695 ? -6.355 118.312 71.062 1 41.41 695 VAL A CA 1
ATOM 5487 C C . VAL A 1 695 ? -5.52 117.062 71.312 1 41.41 695 VAL A C 1
ATOM 5489 O O . VAL A 1 695 ? -5.52 116.125 70.5 1 41.41 695 VAL A O 1
ATOM 5492 N N . ALA A 1 696 ? -4.848 116.938 72.5 1 41.09 696 ALA A N 1
ATOM 5493 C CA . ALA A 1 696 ? -4.176 115.688 72.875 1 41.09 696 ALA A CA 1
ATOM 5494 C C . ALA A 1 696 ? -5.16 114.562 72.938 1 41.09 696 ALA A C 1
ATOM 5496 O O . ALA A 1 696 ? -4.832 113.438 72.562 1 41.09 696 ALA A O 1
ATOM 5497 N N . ALA A 1 697 ? -6.34 114.875 73.375 1 41.75 697 ALA A N 1
ATOM 5498 C CA . ALA A 1 697 ? -7.367 113.875 73.438 1 41.75 697 ALA A CA 1
ATOM 5499 C C . ALA A 1 697 ? -7.773 113.375 72.062 1 41.75 697 ALA A C 1
ATOM 5501 O O . ALA A 1 697 ? -7.977 112.188 71.875 1 41.75 697 ALA A O 1
ATOM 5502 N N . VAL A 1 698 ? -7.863 114.312 71.188 1 40.19 698 VAL A N 1
ATOM 5503 C CA . VAL A 1 698 ? -8.266 113.875 69.812 1 40.19 698 VAL A CA 1
ATOM 5504 C C . VAL A 1 698 ? -7.137 113.125 69.125 1 40.19 698 VAL A C 1
ATOM 5506 O O . VAL A 1 698 ? -7.379 112.125 68.5 1 40.19 698 VAL A O 1
ATOM 5509 N N . LEU A 1 699 ? -5.906 113.5 69.438 1 41.88 699 LEU A N 1
ATOM 5510 C CA . LEU A 1 699 ? -4.785 112.75 68.875 1 41.88 699 LEU A CA 1
ATOM 5511 C C . LEU A 1 699 ? -4.727 111.375 69.5 1 41.88 699 LEU A C 1
ATOM 5513 O O . LEU A 1 699 ? -4.445 110.375 68.75 1 41.88 699 LEU A O 1
ATOM 5517 N N . LYS A 1 700 ? -4.969 111.25 70.75 1 44.12 700 LYS A N 1
ATOM 5518 C CA . LYS A 1 700 ? -5.066 109.938 71.375 1 44.12 700 LYS A CA 1
ATOM 5519 C C . LYS A 1 700 ? -6.203 109.125 70.812 1 44.12 700 LYS A C 1
ATOM 5521 O O . LYS A 1 700 ? -6.047 107.938 70.562 1 44.12 700 LYS A O 1
ATOM 5526 N N . ALA A 1 701 ? -7.25 109.875 70.562 1 42.38 701 ALA A N 1
ATOM 5527 C CA . ALA A 1 701 ? -8.398 109.125 70.062 1 42.38 701 ALA A CA 1
ATOM 5528 C C . ALA A 1 701 ? -8.125 108.688 68.625 1 42.38 701 ALA A C 1
ATOM 5530 O O . ALA A 1 701 ? -8.453 107.5 68.25 1 42.38 701 ALA A O 1
ATOM 5531 N N . VAL A 1 702 ? -7.535 109.5 67.938 1 40.03 702 VAL A N 1
ATOM 5532 C CA . VAL A 1 702 ? -7.25 109.125 66.562 1 40.03 702 VAL A CA 1
ATOM 5533 C C . VAL A 1 702 ? -6.188 108.062 66.5 1 40.03 702 VAL A C 1
ATOM 5535 O O . VAL A 1 702 ? -6.293 107.062 65.75 1 40.03 702 VAL A O 1
ATOM 5538 N N . THR A 1 703 ? -5.18 108.125 67.375 1 41.91 703 THR A N 1
ATOM 5539 C CA . THR A 1 703 ? -4.191 107.062 67.5 1 41.91 703 THR A CA 1
ATOM 5540 C C . THR A 1 703 ? -4.844 105.75 67.938 1 41.91 703 THR A C 1
ATOM 5542 O O . THR A 1 703 ? -4.527 104.688 67.438 1 41.91 703 THR A O 1
ATOM 5545 N N . THR A 1 704 ? -5.73 105.875 69 1 43.28 704 THR A N 1
ATOM 5546 C CA . THR A 1 704 ? -6.449 104.688 69.438 1 43.28 704 THR A CA 1
ATOM 5547 C C . THR A 1 704 ? -7.328 104.125 68.312 1 43.28 704 THR A C 1
ATOM 5549 O O . THR A 1 704 ? -7.426 102.938 68.125 1 43.28 704 THR A O 1
ATOM 5552 N N . TRP A 1 705 ? -8.016 105.062 67.625 1 40.44 705 TRP A N 1
ATOM 5553 C CA . TRP A 1 705 ? -8.836 104.625 66.5 1 40.44 705 TRP A CA 1
ATOM 5554 C C . TRP A 1 705 ? -7.973 104 65.438 1 40.44 705 TRP A C 1
ATOM 5556 O O . TRP A 1 705 ? -8.312 102.938 64.875 1 40.44 705 TRP A O 1
ATOM 5566 N N . LEU A 1 706 ? -6.859 104.625 65.125 1 39.34 706 LEU A N 1
ATOM 5567 C CA . LEU A 1 706 ? -5.957 104 64.188 1 39.34 706 LEU A CA 1
ATOM 5568 C C . LEU A 1 706 ? -5.453 102.625 64.625 1 39.34 706 LEU A C 1
ATOM 5570 O O . LEU A 1 706 ? -5.367 101.688 63.875 1 39.34 706 LEU A O 1
ATOM 5574 N N . LEU A 1 707 ? -5.148 102.625 65.875 1 43.03 707 LEU A N 1
ATOM 5575 C CA . LEU A 1 707 ? -4.762 101.312 66.5 1 43.03 707 LEU A CA 1
ATOM 5576 C C . LEU A 1 707 ? -5.93 100.312 66.438 1 43.03 707 LEU A C 1
ATOM 5578 O O . LEU A 1 707 ? -5.742 99.125 66.188 1 43.03 707 LEU A O 1
ATOM 5582 N N . ALA A 1 708 ? -7.133 100.812 66.75 1 40.09 708 ALA A N 1
ATOM 5583 C CA . ALA A 1 708 ? -8.312 100 66.688 1 40.09 708 ALA A CA 1
ATOM 5584 C C . ALA A 1 708 ? -8.578 99.5 65.25 1 40.09 708 ALA A C 1
ATOM 5586 O O . ALA A 1 708 ? -8.93 98.375 65.062 1 40.09 708 ALA A O 1
ATOM 5587 N N . VAL A 1 709 ? -8.531 100.375 64.375 1 37 709 VAL A N 1
ATOM 5588 C CA . VAL A 1 709 ? -8.688 99.938 62.969 1 37 709 VAL A CA 1
ATOM 5589 C C . VAL A 1 709 ? -7.594 98.938 62.594 1 37 709 VAL A C 1
ATOM 5591 O O . VAL A 1 709 ? -7.859 97.938 61.938 1 37 709 VAL A O 1
ATOM 5594 N N . LEU A 1 710 ? -6.41 99.188 63.062 1 37.94 710 LEU A N 1
ATOM 5595 C CA . LEU A 1 710 ? -5.352 98.188 62.844 1 37.94 710 LEU A CA 1
ATOM 5596 C C . LEU A 1 710 ? -5.688 96.875 63.531 1 37.94 710 LEU A C 1
ATOM 5598 O O . LEU A 1 710 ? -5.398 95.812 63.031 1 37.94 710 LEU A O 1
ATOM 5602 N N . LYS A 1 711 ? -6.191 97 64.75 1 39.97 711 LYS A N 1
ATOM 5603 C CA . LYS A 1 711 ? -6.637 95.812 65.438 1 39.97 711 LYS A CA 1
ATOM 5604 C C . LYS A 1 711 ? -7.723 95.062 64.625 1 39.97 711 LYS A C 1
ATOM 5606 O O . LYS A 1 711 ? -7.785 93.875 64.625 1 39.97 711 LYS A O 1
ATOM 5611 N N . TYR A 1 712 ? -8.711 95.812 64.188 1 33.88 712 TYR A N 1
ATOM 5612 C CA . TYR A 1 712 ? -9.711 95.188 63.344 1 33.88 712 TYR A CA 1
ATOM 5613 C C . TYR A 1 712 ? -9.07 94.562 62.094 1 33.88 712 TYR A C 1
ATOM 5615 O O . TYR A 1 712 ? -9.594 93.625 61.5 1 33.88 712 TYR A O 1
ATOM 5623 N N . ILE A 1 713 ? -8.086 95.25 61.531 1 35.72 713 ILE A N 1
ATOM 5624 C CA . ILE A 1 713 ? -7.371 94.5 60.5 1 35.72 713 ILE A CA 1
ATOM 5625 C C . ILE A 1 713 ? -6.625 93.312 61.156 1 35.72 713 ILE A C 1
ATOM 5627 O O . ILE A 1 713 ? -5.98 93.5 62.188 1 35.72 713 ILE A O 1
ATOM 5631 N N . GLY A 1 714 ? -7.105 92.125 61.094 1 33.75 714 GLY A N 1
ATOM 5632 C CA . GLY A 1 714 ? -6.816 90.812 61.75 1 33.75 714 GLY A CA 1
ATOM 5633 C C . GLY A 1 714 ? -5.363 90.688 62.188 1 33.75 714 GLY A C 1
ATOM 5634 O O . GLY A 1 714 ? -4.473 91.25 61.531 1 33.75 714 GLY A O 1
ATOM 5635 N N . MET A 1 715 ? -5.109 90.438 63.5 1 36.81 715 MET A N 1
ATOM 5636 C CA . MET A 1 715 ? -3.859 90.062 64.125 1 36.81 715 MET A CA 1
ATOM 5637 C C . MET A 1 715 ? -2.994 89.188 63.219 1 36.81 715 MET A C 1
ATOM 5639 O O . MET A 1 715 ? -1.769 89.188 63.344 1 36.81 715 MET A O 1
ATOM 5643 N N . GLU A 1 716 ? -3.654 88.375 62.406 1 35.78 716 GLU A N 1
ATOM 5644 C CA . GLU A 1 716 ? -2.883 87.5 61.531 1 35.78 716 GLU A CA 1
ATOM 5645 C C . GLU A 1 716 ? -2.088 88.312 60.5 1 35.78 716 GLU A C 1
ATOM 5647 O O . GLU A 1 716 ? -0.947 88 60.188 1 35.78 716 GLU A O 1
ATOM 5652 N N . VAL A 1 717 ? -2.613 89.375 60 1 37.19 717 VAL A N 1
ATOM 5653 C CA . VAL A 1 717 ? -1.851 90.25 59.125 1 37.19 717 VAL A CA 1
ATOM 5654 C C . VAL A 1 717 ? -0.753 90.938 59.938 1 37.19 717 VAL A C 1
ATOM 5656 O O . VAL A 1 717 ? 0.371 91.125 59.438 1 37.19 717 VAL A O 1
ATOM 5659 N N . LEU A 1 718 ? -0.96 91.25 61.188 1 36.53 718 LEU A N 1
ATOM 5660 C CA . LEU A 1 718 ? 0.068 91.875 62.031 1 36.53 718 LEU A CA 1
ATOM 5661 C C . LEU A 1 718 ? 1.165 90.875 62.344 1 36.53 718 LEU A C 1
ATOM 5663 O O . LEU A 1 718 ? 2.35 91.188 62.375 1 36.53 718 LEU A O 1
ATOM 5667 N N . GLU A 1 719 ? 0.766 89.625 62.625 1 39.75 719 GLU A N 1
ATOM 5668 C CA . GLU A 1 719 ? 1.78 88.562 62.844 1 39.75 719 GLU A CA 1
ATOM 5669 C C . GLU A 1 719 ? 2.564 88.312 61.562 1 39.75 719 GLU A C 1
ATOM 5671 O O . GLU A 1 719 ? 3.779 88.125 61.594 1 39.75 719 GLU A O 1
ATOM 5676 N N . THR A 1 720 ? 1.903 88.375 60.406 1 34.91 720 THR A N 1
ATOM 5677 C CA . THR A 1 720 ? 2.621 88.188 59.156 1 34.91 720 THR A CA 1
ATOM 5678 C C . THR A 1 720 ? 3.537 89.375 58.906 1 34.91 720 THR A C 1
ATOM 5680 O O . THR A 1 720 ? 4.668 89.25 58.438 1 34.91 720 THR A O 1
ATOM 5683 N N . LEU A 1 721 ? 3.107 90.562 59.312 1 33.41 721 LEU A N 1
ATOM 5684 C CA . LEU A 1 721 ? 3.975 91.75 59.25 1 33.41 721 LEU A CA 1
ATOM 5685 C C . LEU A 1 721 ? 5.137 91.625 60.219 1 33.41 721 LEU A C 1
ATOM 5687 O O . LEU A 1 721 ? 6.266 92 59.906 1 33.41 721 LEU A O 1
ATOM 5691 N N . LYS A 1 722 ? 4.895 91.125 61.312 1 39.66 722 LYS A N 1
ATOM 5692 C CA . LYS A 1 722 ? 5.961 90.938 62.281 1 39.66 722 LYS A CA 1
ATOM 5693 C C . LYS A 1 722 ? 6.973 89.875 61.75 1 39.66 722 LYS A C 1
ATOM 5695 O O . LYS A 1 722 ? 8.18 90.062 61.938 1 39.66 722 LYS A O 1
ATOM 5700 N N . TYR A 1 723 ? 6.453 88.875 61.156 1 34.66 723 TYR A N 1
ATOM 5701 C CA . TYR A 1 723 ? 7.375 87.875 60.625 1 34.66 723 TYR A CA 1
ATOM 5702 C C . TYR A 1 723 ? 8.141 88.438 59.438 1 34.66 723 TYR A C 1
ATOM 5704 O O . TYR A 1 723 ? 9.32 88.125 59.25 1 34.66 723 TYR A O 1
ATOM 5712 N N . ILE A 1 724 ? 7.461 89.312 58.594 1 34.62 724 ILE A N 1
ATOM 5713 C CA . ILE A 1 724 ? 8.172 89.875 57.438 1 34.62 724 ILE A CA 1
ATOM 5714 C C . ILE A 1 724 ? 9.047 91.062 57.906 1 34.62 724 ILE A C 1
ATOM 5716 O O . ILE A 1 724 ? 9.656 91.75 57.062 1 34.62 724 ILE A O 1
ATOM 5720 N N . GLY A 1 725 ? 9.742 91 59.031 1 34.84 725 GLY A N 1
ATOM 5721 C CA . GLY A 1 725 ? 10.812 91.75 59.656 1 34.84 725 GLY A CA 1
ATOM 5722 C C . GLY A 1 725 ? 10.5 93.25 59.812 1 34.84 725 GLY A C 1
ATOM 5723 O O . GLY A 1 725 ? 11.383 94.062 60.125 1 34.84 725 GLY A O 1
ATOM 5724 N N . ILE A 1 726 ? 9.5 93.688 59.125 1 33.56 726 ILE A N 1
ATOM 5725 C CA . ILE A 1 726 ? 9.289 95.125 59.25 1 33.56 726 ILE A CA 1
ATOM 5726 C C . ILE A 1 726 ? 8.773 95.438 60.656 1 33.56 726 ILE A C 1
ATOM 5728 O O . ILE A 1 726 ? 7.672 95 61.031 1 33.56 726 ILE A O 1
ATOM 5732 N N . ASP A 1 727 ? 9.711 95.438 61.562 1 36.66 727 ASP A N 1
ATOM 5733 C CA . ASP A 1 727 ? 9.359 95.938 62.906 1 36.66 727 ASP A CA 1
ATOM 5734 C C . ASP A 1 727 ? 8.742 97.312 62.781 1 36.66 727 ASP A C 1
ATOM 5736 O O . ASP A 1 727 ? 9.43 98.312 62.438 1 36.66 727 ASP A O 1
ATOM 5740 N N . VAL A 1 728 ? 7.59 97.375 62.344 1 39.22 728 VAL A N 1
ATOM 5741 C CA . VAL A 1 728 ? 6.793 98.562 62.219 1 39.22 728 VAL A CA 1
ATOM 5742 C C . VAL A 1 728 ? 7.156 99.562 63.312 1 39.22 728 VAL A C 1
ATOM 5744 O O . VAL A 1 728 ? 7.277 100.75 63.094 1 39.22 728 VAL A O 1
ATOM 5747 N N . LEU A 1 729 ? 7.523 99 64.438 1 39.06 729 LEU A N 1
ATOM 5748 C CA . LEU A 1 729 ? 7.895 99.875 65.562 1 39.06 729 LEU A CA 1
ATOM 5749 C C . LEU A 1 729 ? 9.242 100.562 65.312 1 39.06 729 LEU A C 1
ATOM 5751 O O . LEU A 1 729 ? 9.414 101.75 65.562 1 39.06 729 LEU A O 1
ATOM 5755 N N . GLU A 1 730 ? 10.094 99.812 64.688 1 44.09 730 GLU A N 1
ATOM 5756 C CA . GLU A 1 730 ? 11.406 100.375 64.438 1 44.09 730 GLU A CA 1
ATOM 5757 C C . GLU A 1 730 ? 11.375 101.375 63.281 1 44.09 730 GLU A C 1
ATOM 5759 O O . GLU A 1 730 ? 12.031 102.375 63.312 1 44.09 730 GLU A O 1
ATOM 5764 N N . MET A 1 731 ? 10.578 101.062 62.344 1 40.47 731 MET A N 1
ATOM 5765 C CA . MET A 1 731 ? 10.445 102 61.219 1 40.47 731 MET A CA 1
ATOM 5766 C C . MET A 1 731 ? 9.75 103.312 61.688 1 40.47 731 MET A C 1
ATOM 5768 O O . MET A 1 731 ? 10.125 104.375 61.25 1 40.47 731 MET A O 1
ATOM 5772 N N . LEU A 1 732 ? 8.773 103.125 62.5 1 38.5 732 LEU A N 1
ATOM 5773 C CA . LEU A 1 732 ? 8.203 104.312 63.125 1 38.5 732 LEU A CA 1
ATOM 5774 C C . LEU A 1 732 ? 9.234 105 64 1 38.5 732 LEU A C 1
ATOM 5776 O O . LEU A 1 732 ? 9.289 106.25 64 1 38.5 732 LEU A O 1
ATOM 5780 N N . LYS A 1 733 ? 10.102 104.25 64.562 1 43.34 733 LYS A N 1
ATOM 5781 C CA . LYS A 1 733 ? 11.18 104.812 65.312 1 43.34 733 LYS A CA 1
ATOM 5782 C C . LYS A 1 733 ? 12.156 105.562 64.438 1 43.34 733 LYS A C 1
ATOM 5784 O O . LYS A 1 733 ? 12.562 106.688 64.75 1 43.34 733 LYS A O 1
ATOM 5789 N N . ASP A 1 734 ? 12.523 105 63.375 1 43.06 734 ASP A N 1
ATOM 5790 C CA . ASP A 1 734 ? 13.516 105.625 62.531 1 43.06 734 ASP A CA 1
ATOM 5791 C C . ASP A 1 734 ? 12.898 106.812 61.781 1 43.06 734 ASP A C 1
ATOM 5793 O O . ASP A 1 734 ? 13.531 107.875 61.656 1 43.06 734 ASP A O 1
ATOM 5797 N N . ALA A 1 735 ? 11.648 106.688 61.312 1 40.16 735 ALA A N 1
ATOM 5798 C CA . ALA A 1 735 ? 10.945 107.812 60.75 1 40.16 735 ALA A CA 1
ATOM 5799 C C . ALA A 1 735 ? 10.727 108.938 61.781 1 40.16 735 ALA A C 1
ATOM 5801 O O . ALA A 1 735 ? 10.883 110.125 61.5 1 40.16 735 ALA A O 1
ATOM 5802 N N . ALA A 1 736 ? 10.461 108.438 62.969 1 37.5 736 ALA A N 1
ATOM 5803 C CA . ALA A 1 736 ? 10.453 109.375 64.062 1 37.5 736 ALA A CA 1
ATOM 5804 C C . ALA A 1 736 ? 11.844 109.938 64.312 1 37.5 736 ALA A C 1
ATOM 5806 O O . ALA A 1 736 ? 11.992 111.125 64.562 1 37.5 736 ALA A O 1
ATOM 5807 N N . ALA A 1 737 ? 12.836 109.125 64.25 1 40.97 737 ALA A N 1
ATOM 5808 C CA . ALA A 1 737 ? 14.195 109.625 64.438 1 40.97 737 ALA A CA 1
ATOM 5809 C C . ALA A 1 737 ? 14.586 110.625 63.344 1 40.97 737 ALA A C 1
ATOM 5811 O O . ALA A 1 737 ? 15.195 111.625 63.594 1 40.97 737 ALA A O 1
ATOM 5812 N N . MET A 1 738 ? 14.297 110.312 62.125 1 39.34 738 MET A N 1
ATOM 5813 C CA . MET A 1 738 ? 14.633 111.25 61.031 1 39.34 738 MET A CA 1
ATOM 5814 C C . MET A 1 738 ? 13.797 112.5 61.156 1 39.34 738 MET A C 1
ATOM 5816 O O . MET A 1 738 ? 14.312 113.625 60.938 1 39.34 738 MET A O 1
ATOM 5820 N N . ALA A 1 739 ? 12.477 112.312 61.438 1 34.44 739 ALA A N 1
ATOM 5821 C CA . ALA A 1 739 ? 11.703 113.5 61.719 1 34.44 739 ALA A CA 1
ATOM 5822 C C . ALA A 1 739 ? 12.289 114.25 62.938 1 34.44 739 ALA A C 1
ATOM 5824 O O . ALA A 1 739 ? 12.367 115.438 62.938 1 34.44 739 ALA A O 1
ATOM 5825 N N . VAL A 1 740 ? 12.758 113.438 63.906 1 37.19 740 VAL A N 1
ATOM 5826 C CA . VAL A 1 740 ? 13.398 114 65.062 1 37.19 740 VAL A CA 1
ATOM 5827 C C . VAL A 1 740 ? 14.711 114.688 64.688 1 37.19 740 VAL A C 1
ATOM 5829 O O . VAL A 1 740 ? 15.055 115.75 65.125 1 37.19 740 VAL A O 1
ATOM 5832 N N . ARG A 1 741 ? 15.508 114.062 63.875 1 38.47 741 ARG A N 1
ATOM 5833 C CA . ARG A 1 741 ? 16.781 114.688 63.531 1 38.47 741 ARG A CA 1
ATOM 5834 C C . ARG A 1 741 ? 16.547 116.062 62.875 1 38.47 741 ARG A C 1
ATOM 5836 O O . ARG A 1 741 ? 17.344 117 63.062 1 38.47 741 ARG A O 1
ATOM 5843 N N . SER A 1 742 ? 15.594 116.125 62.094 1 33.81 742 SER A N 1
ATOM 5844 C CA . SER A 1 742 ? 15.406 117.5 61.562 1 33.81 742 SER A CA 1
ATOM 5845 C C . SER A 1 742 ? 14.688 118.375 62.562 1 33.81 742 SER A C 1
ATOM 5847 O O . SER A 1 742 ? 14.633 119.625 62.406 1 33.81 742 SER A O 1
ATOM 5849 N N . LEU A 1 743 ? 13.766 117.75 63.406 1 32.47 743 LEU A N 1
ATOM 5850 C CA . LEU A 1 743 ? 13.211 118.625 64.438 1 32.47 743 LEU A CA 1
ATOM 5851 C C . LEU A 1 743 ? 14.18 118.75 65.625 1 32.47 743 LEU A C 1
ATOM 5853 O O . LEU A 1 743 ? 15.016 117.875 65.812 1 32.47 743 LEU A O 1
ATOM 5857 N N . GLN A 1 744 ? 14.414 119.938 66.188 1 35.78 744 GLN A N 1
ATOM 5858 C CA . GLN A 1 744 ? 15.305 120.188 67.312 1 35.78 744 GLN A CA 1
ATOM 5859 C C . GLN A 1 744 ? 15.195 119.125 68.438 1 35.78 744 GLN A C 1
ATOM 5861 O O . GLN A 1 744 ? 14.148 118.5 68.562 1 35.78 744 GLN A O 1
ATOM 5866 N N . PRO A 1 745 ? 16.281 118.562 69 1 36.53 745 PRO A N 1
ATOM 5867 C CA . PRO A 1 745 ? 16.469 117.5 69.938 1 36.53 745 PRO A CA 1
ATOM 5868 C C . PRO A 1 745 ? 15.414 117.5 71.062 1 36.53 745 PRO A C 1
ATOM 5870 O O . PRO A 1 745 ? 15.039 116.375 71.5 1 36.53 745 PRO A O 1
ATOM 5873 N N . GLU A 1 746 ? 14.875 118.625 71.438 1 37.81 746 GLU A N 1
ATOM 5874 C CA . GLU A 1 746 ? 13.992 118.75 72.625 1 37.81 746 GLU A CA 1
ATOM 5875 C C . GLU A 1 746 ? 12.625 118.125 72.312 1 37.81 746 GLU A C 1
ATOM 5877 O O . GLU A 1 746 ? 12.039 117.438 73.188 1 37.81 746 GLU A O 1
ATOM 5882 N N . ILE A 1 747 ? 12.148 118.375 71.188 1 38.03 747 ILE A N 1
ATOM 5883 C CA . ILE A 1 747 ? 10.82 117.875 70.875 1 38.03 747 ILE A CA 1
ATOM 5884 C C . ILE A 1 747 ? 10.883 116.375 70.688 1 38.03 747 ILE A C 1
ATOM 5886 O O . ILE A 1 747 ? 9.977 115.688 71.125 1 38.03 747 ILE A O 1
ATOM 5890 N N . VAL A 1 748 ? 12.016 115.875 70.375 1 39.03 748 VAL A N 1
ATOM 5891 C CA . VAL A 1 748 ? 12.227 114.438 70.25 1 39.03 748 VAL A CA 1
ATOM 5892 C C . VAL A 1 748 ? 12.234 113.812 71.625 1 39.03 748 VAL A C 1
ATOM 5894 O O . VAL A 1 748 ? 11.648 112.75 71.875 1 39.03 748 VAL A O 1
ATOM 5897 N N . ALA A 1 749 ? 12.812 114.5 72.562 1 37.19 749 ALA A N 1
ATOM 5898 C CA . ALA A 1 749 ? 12.844 114 73.938 1 37.19 749 ALA A CA 1
ATOM 5899 C C . ALA A 1 749 ? 11.43 113.875 74.5 1 37.19 749 ALA A C 1
ATOM 5901 O O . ALA A 1 749 ? 11.117 112.938 75.188 1 37.19 749 ALA A O 1
ATOM 5902 N N . ILE A 1 750 ? 10.648 114.875 74.25 1 39.31 750 ILE A N 1
ATOM 5903 C CA . ILE A 1 750 ? 9.297 114.812 74.812 1 39.31 750 ILE A CA 1
ATOM 5904 C C . ILE A 1 750 ? 8.492 113.688 74.125 1 39.31 750 ILE A C 1
ATOM 5906 O O . ILE A 1 750 ? 7.789 113 74.875 1 39.31 750 ILE A O 1
ATOM 5910 N N . ILE A 1 751 ? 8.688 113.562 72.875 1 38 751 ILE A N 1
ATOM 5911 C CA . ILE A 1 751 ? 7.945 112.438 72.188 1 38 751 ILE A CA 1
ATOM 5912 C C . ILE A 1 751 ? 8.453 111.125 72.688 1 38 751 ILE A C 1
ATOM 5914 O O . ILE A 1 751 ? 7.656 110.188 73 1 38 751 ILE A O 1
ATOM 5918 N N . ILE A 1 752 ? 9.758 110.875 72.875 1 38.97 752 ILE A N 1
ATOM 5919 C CA . ILE A 1 752 ? 10.305 109.688 73.438 1 38.97 752 ILE A CA 1
ATOM 5920 C C . ILE A 1 752 ? 9.789 109.5 74.875 1 38.97 752 ILE A C 1
ATOM 5922 O O . ILE A 1 752 ? 9.406 108.438 75.312 1 38.97 752 ILE A O 1
ATOM 5926 N N . ALA A 1 753 ? 9.781 110.625 75.625 1 38.66 753 ALA A N 1
ATOM 5927 C CA . ALA A 1 753 ? 9.312 110.5 77 1 38.66 753 ALA A CA 1
ATOM 5928 C C . ALA A 1 753 ? 7.848 110.062 77.062 1 38.66 753 ALA A C 1
ATOM 5930 O O . ALA A 1 753 ? 7.449 109.312 77.875 1 38.66 753 ALA A O 1
ATOM 5931 N N . LEU A 1 754 ? 7.145 110.688 76.125 1 37.25 754 LEU A N 1
ATOM 5932 C CA . LEU A 1 754 ? 5.723 110.375 76.125 1 37.25 754 LEU A CA 1
ATOM 5933 C C . LEU A 1 754 ? 5.484 108.938 75.75 1 37.25 754 LEU A C 1
ATOM 5935 O O . LEU A 1 754 ? 4.613 108.25 76.312 1 37.25 754 LEU A O 1
ATOM 5939 N N . VAL A 1 755 ? 6.258 108.562 74.75 1 37.5 755 VAL A N 1
ATOM 5940 C CA . VAL A 1 755 ? 6.078 107.188 74.312 1 37.5 755 VAL A CA 1
ATOM 5941 C C . VAL A 1 755 ? 6.68 106.25 75.312 1 37.5 755 VAL A C 1
ATOM 5943 O O . VAL A 1 755 ? 6.137 105.125 75.562 1 37.5 755 VAL A O 1
ATOM 5946 N N . THR A 1 756 ? 7.855 106.562 75.75 1 36.28 756 THR A N 1
ATOM 5947 C CA . THR A 1 756 ? 8.461 105.625 76.688 1 36.28 756 THR A CA 1
ATOM 5948 C C . THR A 1 756 ? 7.855 105.812 78.125 1 36.28 756 THR A C 1
ATOM 5950 O O . THR A 1 756 ? 8.266 105.125 79.062 1 36.28 756 THR A O 1
ATOM 5953 N N . LYS A 1 757 ? 6.59 105.875 78.312 1 39.97 757 LYS A N 1
ATOM 5954 C CA . LYS A 1 757 ? 5.902 106 79.562 1 39.97 757 LYS A CA 1
ATOM 5955 C C . LYS A 1 757 ? 6.887 106.312 80.688 1 39.97 757 LYS A C 1
ATOM 5957 O O . LYS A 1 757 ? 6.59 106.125 81.875 1 39.97 757 LYS A O 1
ATOM 5962 N N . GLN A 1 758 ? 8.211 106.562 80.375 1 33.69 758 GLN A N 1
ATOM 5963 C CA . GLN A 1 758 ? 9.055 106.812 81.562 1 33.69 758 GLN A CA 1
ATOM 5964 C C . GLN A 1 758 ? 8.789 108.125 82.188 1 33.69 758 GLN A C 1
ATOM 5966 O O . GLN A 1 758 ? 8.773 109.188 81.5 1 33.69 758 GLN A O 1
ATOM 5971 N N . SER A 1 759 ? 7.93 108.188 83.312 1 33.22 759 SER A N 1
ATOM 5972 C CA . SER A 1 759 ? 7.5 109.188 84.25 1 33.22 759 SER A CA 1
ATOM 5973 C C . SER A 1 759 ? 8.609 110.25 84.5 1 33.22 759 SER A C 1
ATOM 5975 O O . SER A 1 759 ? 8.352 111.438 84.625 1 33.22 759 SER A O 1
ATOM 5977 N N . ASP A 1 760 ? 9.836 109.75 84.812 1 31.84 760 ASP A N 1
ATOM 5978 C CA . ASP A 1 760 ? 10.68 110.562 85.688 1 31.84 760 ASP A CA 1
ATOM 5979 C C . ASP A 1 760 ? 11.43 111.625 84.875 1 31.84 760 ASP A C 1
ATOM 5981 O O . ASP A 1 760 ? 12.461 112.125 85.312 1 31.84 760 ASP A O 1
ATOM 5985 N N . TRP A 1 761 ? 11.047 111.875 83.75 1 34.25 761 TRP A N 1
ATOM 5986 C CA . TRP A 1 761 ? 11.906 112.75 83 1 34.25 761 TRP A CA 1
ATOM 5987 C C . TRP A 1 761 ? 11.844 114.188 83.5 1 34.25 761 TRP A C 1
ATOM 5989 O O . TRP A 1 761 ? 12.445 115.062 82.938 1 34.25 761 TRP A O 1
ATOM 5999 N N . ARG A 1 762 ? 11 114.5 84.625 1 34.72 762 ARG A N 1
ATOM 6000 C CA . ARG A 1 762 ? 11.055 115.812 85.188 1 34.72 762 ARG A CA 1
ATOM 6001 C C . ARG A 1 762 ? 12.469 116.188 85.688 1 34.72 762 ARG A C 1
ATOM 6003 O O . ARG A 1 762 ? 12.859 117.312 85.688 1 34.72 762 ARG A O 1
ATOM 6010 N N . GLN A 1 763 ? 13.156 115.062 86.125 1 27.7 763 GLN A N 1
ATOM 6011 C CA . GLN A 1 763 ? 14.258 115.562 87 1 27.7 763 GLN A CA 1
ATOM 6012 C C . GLN A 1 763 ? 15.391 116.125 86.125 1 27.7 763 GLN A C 1
ATOM 6014 O O . GLN A 1 763 ? 16.172 116.938 86.562 1 27.7 763 GLN A O 1
ATOM 6019 N N . GLN A 1 764 ? 15.664 115.438 85 1 25.11 764 GLN A N 1
ATOM 6020 C CA . GLN A 1 764 ? 17.047 115.688 84.688 1 25.11 764 GLN A CA 1
ATOM 6021 C C . GLN A 1 764 ? 17.172 117.125 84 1 25.11 764 GLN A C 1
ATOM 6023 O O . GLN A 1 764 ? 18.266 117.688 83.938 1 25.11 764 GLN A O 1
ATOM 6028 N N . TYR A 1 765 ? 16.25 117.5 83.188 1 24.61 765 TYR A N 1
ATOM 6029 C CA . TYR A 1 765 ? 16.641 118.812 82.562 1 24.61 765 TYR A CA 1
ATOM 6030 C C . TYR A 1 765 ? 16.188 119.938 83.438 1 24.61 765 TYR A C 1
ATOM 6032 O O . TYR A 1 765 ? 16.297 121.125 83 1 24.61 765 TYR A O 1
ATOM 6040 N N . TYR A 1 766 ? 15.758 119.688 84.75 1 23.25 766 TYR A N 1
ATOM 6041 C CA . TYR A 1 766 ? 16.047 120.75 85.75 1 23.25 766 TYR A CA 1
ATOM 6042 C C . TYR A 1 766 ? 17.422 120.562 86.312 1 23.25 766 TYR A C 1
ATOM 6044 O O . TYR A 1 766 ? 17.828 119.438 86.688 1 23.25 766 TYR A O 1
ATOM 6052 N N . MET B 1 1 ? -31.953 -41.406 -26.844 1 50.47 1 MET B N 1
ATOM 6053 C CA . MET B 1 1 ? -31.406 -41.094 -25.531 1 50.47 1 MET B CA 1
ATOM 6054 C C . MET B 1 1 ? -29.984 -41.656 -25.391 1 50.47 1 MET B C 1
ATOM 6056 O O . MET B 1 1 ? -29.203 -41.156 -24.578 1 50.47 1 MET B O 1
ATOM 6060 N N . GLU B 1 2 ? -29.625 -42.719 -26.203 1 55.5 2 GLU B N 1
ATOM 6061 C CA . GLU B 1 2 ? -28.328 -43.375 -26.156 1 55.5 2 GLU B CA 1
ATOM 6062 C C . GLU B 1 2 ? -27.25 -42.5 -26.797 1 55.5 2 GLU B C 1
ATOM 6064 O O . GLU B 1 2 ? -26.062 -42.594 -26.453 1 55.5 2 GLU B O 1
ATOM 6069 N N . LYS B 1 3 ? -27.625 -41.625 -27.812 1 69.69 3 LYS B N 1
ATOM 6070 C CA . LYS B 1 3 ? -26.625 -40.844 -28.562 1 69.69 3 LYS B CA 1
ATOM 6071 C C . LYS B 1 3 ? -26.047 -39.719 -27.703 1 69.69 3 LYS B C 1
ATOM 6073 O O . LYS B 1 3 ? -25.078 -39.062 -28.094 1 69.69 3 LYS B O 1
ATOM 6078 N N . GLY B 1 4 ? -26.328 -39.594 -26.547 1 84.25 4 GLY B N 1
ATOM 6079 C CA . GLY B 1 4 ? -25.766 -38.656 -25.578 1 84.25 4 GLY B CA 1
ATOM 6080 C C . GLY B 1 4 ? -26.109 -37.219 -25.859 1 84.25 4 GLY B C 1
ATOM 6081 O O . GLY B 1 4 ? -26.531 -36.875 -26.953 1 84.25 4 GLY B O 1
ATOM 6082 N N . MET B 1 5 ? -26.234 -36.406 -25.062 1 89.88 5 MET B N 1
ATOM 6083 C CA . MET B 1 5 ? -26.484 -34.969 -25.141 1 89.88 5 MET B CA 1
ATOM 6084 C C . MET B 1 5 ? -25.406 -34.188 -24.391 1 89.88 5 MET B C 1
ATOM 6086 O O . MET B 1 5 ? -24.875 -34.656 -23.391 1 89.88 5 MET B O 1
ATOM 6090 N N . GLN B 1 6 ? -25.094 -33 -25.031 1 94.19 6 GLN B N 1
ATOM 6091 C CA . GLN B 1 6 ? -24.141 -32.125 -24.375 1 94.19 6 GLN B CA 1
ATOM 6092 C C . GLN B 1 6 ? -24.828 -31.281 -23.297 1 94.19 6 GLN B C 1
ATOM 6094 O O . GLN B 1 6 ? -25.641 -30.406 -23.625 1 94.19 6 GLN B O 1
ATOM 6099 N N . LEU B 1 7 ? -24.578 -31.547 -22.078 1 95 7 LEU B N 1
ATOM 6100 C CA . LEU B 1 7 ? -25.203 -30.859 -20.938 1 95 7 LEU B CA 1
ATOM 6101 C C . LEU B 1 7 ? -24.609 -29.469 -20.75 1 95 7 LEU B C 1
ATOM 6103 O O . LEU B 1 7 ? -25.328 -28.5 -20.516 1 95 7 LEU B O 1
ATOM 6107 N N . ILE B 1 8 ? -23.266 -29.453 -20.766 1 95.44 8 ILE B N 1
ATOM 6108 C CA . ILE B 1 8 ? -22.516 -28.203 -20.656 1 95.44 8 ILE B CA 1
ATOM 6109 C C . ILE B 1 8 ? -21.547 -28.078 -21.828 1 95.44 8 ILE B C 1
ATOM 6111 O O . ILE B 1 8 ? -20.781 -29 -22.109 1 95.44 8 ILE B O 1
ATOM 6115 N N . ASP B 1 9 ? -21.484 -27.031 -22.5 1 92.44 9 ASP B N 1
ATOM 6116 C CA . ASP B 1 9 ? -20.625 -26.875 -23.656 1 92.44 9 ASP B CA 1
ATOM 6117 C C . ASP B 1 9 ? -19.219 -26.406 -23.234 1 92.44 9 ASP B C 1
ATOM 6119 O O . ASP B 1 9 ? -18.953 -26.219 -22.047 1 92.44 9 ASP B O 1
ATOM 6123 N N . GLY B 1 10 ? -18.391 -26.266 -24.203 1 86.25 10 GLY B N 1
ATOM 6124 C CA . GLY B 1 10 ? -17 -25.922 -23.953 1 86.25 10 GLY B CA 1
ATOM 6125 C C . GLY B 1 10 ? -16.844 -24.547 -23.328 1 86.25 10 GLY B C 1
ATOM 6126 O O . GLY B 1 10 ? -15.844 -24.281 -22.641 1 86.25 10 GLY B O 1
ATOM 6127 N N . ASN B 1 11 ? -17.828 -23.766 -23.453 1 85.69 11 ASN B N 1
ATOM 6128 C CA . ASN B 1 11 ? -17.766 -22.422 -22.922 1 85.69 11 ASN B CA 1
ATOM 6129 C C . ASN B 1 11 ? -18.469 -22.312 -21.578 1 85.69 11 ASN B C 1
ATOM 6131 O O . ASN B 1 11 ? -18.547 -21.219 -21 1 85.69 11 ASN B O 1
ATOM 6135 N N . GLY B 1 12 ? -18.984 -23.406 -21.125 1 88.62 12 GLY B N 1
ATOM 6136 C CA . GLY B 1 12 ? -19.578 -23.422 -19.812 1 88.62 12 GLY B CA 1
ATOM 6137 C C . GLY B 1 12 ? -21.062 -23.109 -19.812 1 88.62 12 GLY B C 1
ATOM 6138 O O . GLY B 1 12 ? -21.656 -22.844 -18.766 1 88.62 12 GLY B O 1
ATOM 6139 N N . LYS B 1 13 ? -21.641 -23.047 -20.938 1 92.44 13 LYS B N 1
ATOM 6140 C CA . LYS B 1 13 ? -23.078 -22.781 -21.031 1 92.44 13 LYS B CA 1
ATOM 6141 C C . LYS B 1 13 ? -23.891 -24.047 -20.734 1 92.44 13 LYS B C 1
ATOM 6143 O O . LYS B 1 13 ? -23.656 -25.094 -21.328 1 92.44 13 LYS B O 1
ATOM 6148 N N . PHE B 1 14 ? -24.844 -23.922 -19.844 1 95.31 14 PHE B N 1
ATOM 6149 C CA . PHE B 1 14 ? -25.672 -25.031 -19.422 1 95.31 14 PHE B CA 1
ATOM 6150 C C . PHE B 1 14 ? -26.844 -25.234 -20.375 1 95.31 14 PHE B C 1
ATOM 6152 O O . PHE B 1 14 ? -27.531 -24.281 -20.719 1 95.31 14 PHE B O 1
ATOM 6159 N N . ASN B 1 15 ? -27.078 -26.469 -20.828 1 93.69 15 ASN B N 1
ATOM 6160 C CA . ASN B 1 15 ? -28.141 -26.797 -21.766 1 93.69 15 ASN B CA 1
ATOM 6161 C C . ASN B 1 15 ? -29.438 -27.156 -21.047 1 93.69 15 ASN B C 1
ATOM 6163 O O . ASN B 1 15 ? -29.781 -28.328 -20.938 1 93.69 15 ASN B O 1
ATOM 6167 N N . VAL B 1 16 ? -30.234 -26.203 -20.734 1 89.75 16 VAL B N 1
ATOM 6168 C CA . VAL B 1 16 ? -31.453 -26.406 -19.953 1 89.75 16 VAL B CA 1
ATOM 6169 C C . VAL B 1 16 ? -32.469 -27.156 -20.781 1 89.75 16 VAL B C 1
ATOM 6171 O O . VAL B 1 16 ? -33.094 -28.141 -20.312 1 89.75 16 VAL B O 1
ATOM 6174 N N . GLU B 1 17 ? -32.656 -26.797 -22 1 85.81 17 GLU B N 1
ATOM 6175 C CA . GLU B 1 17 ? -33.688 -27.391 -22.875 1 85.81 17 GLU B CA 1
ATOM 6176 C C . GLU B 1 17 ? -33.375 -28.859 -23.172 1 85.81 17 GLU B C 1
ATOM 6178 O O . GLU B 1 17 ? -34.25 -29.703 -23.156 1 85.81 17 GLU B O 1
ATOM 6183 N N . GLY B 1 18 ? -32.094 -29.094 -23.422 1 84.94 18 GLY B N 1
ATOM 6184 C CA . GLY B 1 18 ? -31.688 -30.469 -23.719 1 84.94 18 GLY B CA 1
ATOM 6185 C C . GLY B 1 18 ? -31.906 -31.406 -22.547 1 84.94 18 GLY B C 1
ATOM 6186 O O . GLY B 1 18 ? -32.344 -32.531 -22.734 1 84.94 18 GLY B O 1
ATOM 6187 N N . LEU B 1 19 ? -31.641 -30.953 -21.406 1 87.62 19 LEU B N 1
ATOM 6188 C CA . LEU B 1 19 ? -31.781 -31.781 -20.219 1 87.62 19 LEU B CA 1
ATOM 6189 C C . LEU B 1 19 ? -33.25 -32.062 -19.922 1 87.62 19 LEU B C 1
ATOM 6191 O O . LEU B 1 19 ? -33.625 -33.188 -19.547 1 87.62 19 LEU B O 1
ATOM 6195 N N . GLN B 1 20 ? -34.062 -31.078 -20.094 1 82.12 20 GLN B N 1
ATOM 6196 C CA . GLN B 1 20 ? -35.5 -31.25 -19.875 1 82.12 20 GLN B CA 1
ATOM 6197 C C . GLN B 1 20 ? -36.094 -32.281 -20.844 1 82.12 20 GLN B C 1
ATOM 6199 O O . GLN B 1 20 ? -36.906 -33.094 -20.453 1 82.12 20 GLN B O 1
ATOM 6204 N N . ASP B 1 21 ? -35.562 -32.219 -21.984 1 80.88 21 ASP B N 1
ATOM 6205 C CA . ASP B 1 21 ? -36.031 -33.188 -23 1 80.88 21 ASP B CA 1
ATOM 6206 C C . ASP B 1 21 ? -35.625 -34.594 -22.641 1 80.88 21 ASP B C 1
ATOM 6208 O O . ASP B 1 21 ? -36.406 -35.531 -22.859 1 80.88 21 ASP B O 1
ATOM 6212 N N . MET B 1 22 ? -34.469 -34.719 -22.094 1 79.69 22 MET B N 1
ATOM 6213 C CA . MET B 1 22 ? -33.938 -36.031 -21.734 1 79.69 22 MET B CA 1
ATOM 6214 C C . MET B 1 22 ? -34.656 -36.562 -20.5 1 79.69 22 MET B C 1
ATOM 6216 O O . MET B 1 22 ? -34.812 -37.781 -20.375 1 79.69 22 MET B O 1
ATOM 6220 N N . THR B 1 23 ? -35.031 -35.656 -19.609 1 73 23 THR B N 1
ATOM 6221 C CA . THR B 1 23 ? -35.562 -36.094 -18.312 1 73 23 THR B CA 1
ATOM 6222 C C . THR B 1 23 ? -37.094 -36.156 -18.391 1 73 23 THR B C 1
ATOM 6224 O O . THR B 1 23 ? -37.75 -36.281 -17.359 1 73 23 THR B O 1
ATOM 6227 N N . THR B 1 24 ? -37.625 -35.875 -19.438 1 71.56 24 THR B N 1
ATOM 6228 C CA . THR B 1 24 ? -39.062 -35.938 -19.484 1 71.56 24 THR B CA 1
ATOM 6229 C C . THR B 1 24 ? -39.562 -37.312 -19.078 1 71.56 24 THR B C 1
ATOM 6231 O O . THR B 1 24 ? -38.969 -37.969 -18.219 1 71.56 24 THR B O 1
ATOM 6234 N N . THR B 1 25 ? -40.188 -38.188 -19.969 1 67.25 25 THR B N 1
ATOM 6235 C CA . THR B 1 25 ? -41.219 -39.125 -19.562 1 67.25 25 THR B CA 1
ATOM 6236 C C . THR B 1 25 ? -40.625 -40.344 -18.844 1 67.25 25 THR B C 1
ATOM 6238 O O . THR B 1 25 ? -41.062 -40.688 -17.734 1 67.25 25 THR B O 1
ATOM 6241 N N . GLU B 1 26 ? -39.5 -40.938 -19.172 1 77 26 GLU B N 1
ATOM 6242 C CA . GLU B 1 26 ? -39.031 -42.188 -18.562 1 77 26 GLU B CA 1
ATOM 6243 C C . GLU B 1 26 ? -38.188 -41.906 -17.312 1 77 26 GLU B C 1
ATOM 6245 O O . GLU B 1 26 ? -38.312 -42.594 -16.297 1 77 26 GLU B O 1
ATOM 6250 N N . PHE B 1 27 ? -37.438 -40.844 -17.359 1 85.5 27 PHE B N 1
ATOM 6251 C CA . PHE B 1 27 ? -36.531 -40.531 -16.266 1 85.5 27 PHE B CA 1
ATOM 6252 C C . PHE B 1 27 ? -37.312 -39.969 -15.078 1 85.5 27 PHE B C 1
ATOM 6254 O O . PHE B 1 27 ? -37.062 -40.344 -13.93 1 85.5 27 PHE B O 1
ATOM 6261 N N . ALA B 1 28 ? -38.281 -39.188 -15.336 1 82 28 ALA B N 1
ATOM 6262 C CA . ALA B 1 28 ? -39.062 -38.531 -14.281 1 82 28 ALA B CA 1
ATOM 6263 C C . ALA B 1 28 ? -39.812 -39.562 -13.453 1 82 28 ALA B C 1
ATOM 6265 O O . ALA B 1 28 ? -40.062 -39.344 -12.266 1 82 28 ALA B O 1
ATOM 6266 N N . GLN B 1 29 ? -40.031 -40.688 -14.055 1 83.25 29 GLN B N 1
ATOM 6267 C CA . GLN B 1 29 ? -40.812 -41.719 -13.398 1 83.25 29 GLN B CA 1
ATOM 6268 C C . GLN B 1 29 ? -39.969 -42.625 -12.508 1 83.25 29 GLN B C 1
ATOM 6270 O O . GLN B 1 29 ? -40.469 -43.406 -11.711 1 83.25 29 GLN B O 1
ATOM 6275 N N . CYS B 1 30 ? -38.719 -42.406 -12.508 1 84.88 30 CYS B N 1
ATOM 6276 C CA . CYS B 1 30 ? -37.812 -43.25 -11.766 1 84.88 30 CYS B CA 1
ATOM 6277 C C . CYS B 1 30 ? -37.781 -42.906 -10.289 1 84.88 30 CYS B C 1
ATOM 6279 O O . CYS B 1 30 ? -37.344 -43.688 -9.453 1 84.88 30 CYS B O 1
ATOM 6281 N N . GLY B 1 31 ? -38.344 -41.75 -9.961 1 81.25 31 GLY B N 1
ATOM 6282 C CA . GLY B 1 31 ? -38.281 -41.312 -8.57 1 81.25 31 GLY B CA 1
ATOM 6283 C C . GLY B 1 31 ? -36.875 -41.219 -8.031 1 81.25 31 GLY B C 1
ATOM 6284 O O . GLY B 1 31 ? -36.062 -40.469 -8.547 1 81.25 31 GLY B O 1
ATOM 6285 N N . LEU B 1 32 ? -36.594 -42.25 -7.16 1 81.38 32 LEU B N 1
ATOM 6286 C CA . LEU B 1 32 ? -35.281 -42.219 -6.543 1 81.38 32 LEU B CA 1
ATOM 6287 C C . LEU B 1 32 ? -34.406 -43.344 -7.098 1 81.38 32 LEU B C 1
ATOM 6289 O O . LEU B 1 32 ? -33.219 -43.469 -6.746 1 81.38 32 LEU B O 1
ATOM 6293 N N . SER B 1 33 ? -34.938 -44.031 -8.016 1 82.81 33 SER B N 1
ATOM 6294 C CA . SER B 1 33 ? -34.25 -45.219 -8.516 1 82.81 33 SER B CA 1
ATOM 6295 C C . SER B 1 33 ? -33.406 -44.875 -9.75 1 82.81 33 SER B C 1
ATOM 6297 O O . SER B 1 33 ? -33.688 -45.406 -10.844 1 82.81 33 SER B O 1
ATOM 6299 N N . TYR B 1 34 ? -32.5 -44.031 -9.688 1 86.56 34 TYR B N 1
ATOM 6300 C CA . TYR B 1 34 ? -31.562 -43.688 -10.75 1 86.56 34 TYR B CA 1
ATOM 6301 C C . TYR B 1 34 ? -30.156 -43.469 -10.188 1 86.56 34 TYR B C 1
ATOM 6303 O O . TYR B 1 34 ? -29.984 -43.312 -8.969 1 86.56 34 TYR B O 1
ATOM 6311 N N . SER B 1 35 ? -29.203 -43.562 -11.031 1 88.94 35 SER B N 1
ATOM 6312 C CA . SER B 1 35 ? -27.812 -43.344 -10.633 1 88.94 35 SER B CA 1
ATOM 6313 C C . SER B 1 35 ? -27.078 -42.5 -11.664 1 88.94 35 SER B C 1
ATOM 6315 O O . SER B 1 35 ? -27.391 -42.531 -12.859 1 88.94 35 SER B O 1
ATOM 6317 N N . VAL B 1 36 ? -26.281 -41.656 -11.18 1 91.62 36 VAL B N 1
ATOM 6318 C CA . VAL B 1 36 ? -25.453 -40.812 -12.047 1 91.62 36 VAL B CA 1
ATOM 6319 C C . VAL B 1 36 ? -23.984 -41.188 -11.875 1 91.62 36 VAL B C 1
ATOM 6321 O O . VAL B 1 36 ? -23.469 -41.188 -10.758 1 91.62 36 VAL B O 1
ATOM 6324 N N . VAL B 1 37 ? -23.312 -41.562 -12.953 1 94 37 VAL B N 1
ATOM 6325 C CA . VAL B 1 37 ? -21.906 -41.938 -12.938 1 94 37 VAL B CA 1
ATOM 6326 C C . VAL B 1 37 ? -21.125 -40.969 -13.828 1 94 37 VAL B C 1
ATOM 6328 O O . VAL B 1 37 ? -21.453 -40.781 -15 1 94 37 VAL B O 1
ATOM 6331 N N . ALA B 1 38 ? -20.125 -40.375 -13.281 1 96.5 38 ALA B N 1
ATOM 6332 C CA . ALA B 1 38 ? -19.297 -39.438 -14.031 1 96.5 38 ALA B CA 1
ATOM 6333 C C . ALA B 1 38 ? -17.859 -39.938 -14.133 1 96.5 38 ALA B C 1
ATOM 6335 O O . ALA B 1 38 ? -17.406 -40.719 -13.297 1 96.5 38 ALA B O 1
ATOM 6336 N N . ILE B 1 39 ? -17.141 -39.5 -15.18 1 96.75 39 ILE B N 1
ATOM 6337 C CA . ILE B 1 39 ? -15.742 -39.875 -15.32 1 96.75 39 ILE B CA 1
ATOM 6338 C C . ILE B 1 39 ? -14.883 -38.656 -15.516 1 96.75 39 ILE B C 1
ATOM 6340 O O . ILE B 1 39 ? -15.242 -37.75 -16.281 1 96.75 39 ILE B O 1
ATOM 6344 N N . ILE B 1 40 ? -13.875 -38.562 -14.758 1 95.5 40 ILE B N 1
ATOM 6345 C CA . ILE B 1 40 ? -12.906 -37.5 -14.883 1 95.5 40 ILE B CA 1
ATOM 6346 C C . ILE B 1 40 ? -11.516 -38.062 -15.133 1 95.5 40 ILE B C 1
ATOM 6348 O O . ILE B 1 40 ? -11.266 -39.25 -14.875 1 95.5 40 ILE B O 1
ATOM 6352 N N . GLY B 1 41 ? -10.625 -37.25 -15.688 1 93.19 41 GLY B N 1
ATOM 6353 C CA . GLY B 1 41 ? -9.266 -37.656 -15.992 1 93.19 41 GLY B CA 1
ATOM 6354 C C . GLY B 1 41 ? -8.609 -36.812 -17.062 1 93.19 41 GLY B C 1
ATOM 6355 O O . GLY B 1 41 ? -9.266 -35.938 -17.672 1 93.19 41 GLY B O 1
ATOM 6356 N N . PRO B 1 42 ? -7.375 -37.094 -17.328 1 91.19 42 PRO B N 1
ATOM 6357 C CA . PRO B 1 42 ? -6.648 -36.25 -18.281 1 91.19 42 PRO B CA 1
ATOM 6358 C C . PRO B 1 42 ? -7.141 -36.438 -19.719 1 91.19 42 PRO B C 1
ATOM 6360 O O . PRO B 1 42 ? -7.781 -37.469 -20.031 1 91.19 42 PRO B O 1
ATOM 6363 N N . GLN B 1 43 ? -6.848 -35.5 -20.516 1 89.25 43 GLN B N 1
ATOM 6364 C CA . GLN B 1 43 ? -7.207 -35.562 -21.922 1 89.25 43 GLN B CA 1
ATOM 6365 C C . GLN B 1 43 ? -6.535 -36.75 -22.609 1 89.25 43 GLN B C 1
ATOM 6367 O O . GLN B 1 43 ? -5.367 -37.062 -22.344 1 89.25 43 GLN B O 1
ATOM 6372 N N . SER B 1 44 ? -7.246 -37.438 -23.422 1 86.44 44 SER B N 1
ATOM 6373 C CA . SER B 1 44 ? -6.77 -38.562 -24.25 1 86.44 44 SER B CA 1
ATOM 6374 C C . SER B 1 44 ? -6.398 -39.75 -23.391 1 86.44 44 SER B C 1
ATOM 6376 O O . SER B 1 44 ? -5.488 -40.5 -23.75 1 86.44 44 SER B O 1
ATOM 6378 N N . SER B 1 45 ? -7.035 -39.906 -22.266 1 89.19 45 SER B N 1
ATOM 6379 C CA . SER B 1 45 ? -6.746 -41.031 -21.391 1 89.19 45 SER B CA 1
ATOM 6380 C C . SER B 1 45 ? -7.715 -42.188 -21.625 1 89.19 45 SER B C 1
ATOM 6382 O O . SER B 1 45 ? -7.684 -43.188 -20.906 1 89.19 45 SER B O 1
ATOM 6384 N N . GLY B 1 46 ? -8.648 -42.031 -22.578 1 91.44 46 GLY B N 1
ATOM 6385 C CA . GLY B 1 46 ? -9.562 -43.094 -22.906 1 91.44 46 GLY B CA 1
ATOM 6386 C C . GLY B 1 46 ? -10.828 -43.094 -22.078 1 91.44 46 GLY B C 1
ATOM 6387 O O . GLY B 1 46 ? -11.461 -44.125 -21.875 1 91.44 46 GLY B O 1
ATOM 6388 N N . LYS B 1 47 ? -11.18 -42 -21.578 1 94.75 47 LYS B N 1
ATOM 6389 C CA . LYS B 1 47 ? -12.375 -41.875 -20.75 1 94.75 47 LYS B CA 1
ATOM 6390 C C . LYS B 1 47 ? -13.625 -42.344 -21.516 1 94.75 47 LYS B C 1
ATOM 6392 O O . LYS B 1 47 ? -14.375 -43.188 -21.047 1 94.75 47 LYS B O 1
ATOM 6397 N N . SER B 1 48 ? -13.773 -41.75 -22.688 1 94.69 48 SER B N 1
ATOM 6398 C CA . SER B 1 48 ? -14.961 -42.062 -23.484 1 94.69 48 SER B CA 1
ATOM 6399 C C . SER B 1 48 ? -14.969 -43.531 -23.906 1 94.69 48 SER B C 1
ATOM 6401 O O . SER B 1 48 ? -16.031 -44.156 -23.969 1 94.69 48 SER B O 1
ATOM 6403 N N . THR B 1 49 ? -13.82 -44.031 -24.156 1 93.5 49 THR B N 1
ATOM 6404 C CA . THR B 1 49 ? -13.711 -45.438 -24.531 1 93.5 49 THR B CA 1
ATOM 6405 C C . THR B 1 49 ? -14.188 -46.344 -23.375 1 93.5 49 THR B C 1
ATOM 6407 O O . THR B 1 49 ? -14.938 -47.281 -23.594 1 93.5 49 THR B O 1
ATOM 6410 N N . LEU B 1 50 ? -13.727 -46 -22.234 1 95.38 50 LEU B N 1
ATOM 6411 C CA . LEU B 1 50 ? -14.109 -46.781 -21.047 1 95.38 50 LEU B CA 1
ATOM 6412 C C . LEU B 1 50 ? -15.617 -46.656 -20.797 1 95.38 50 LEU B C 1
ATOM 6414 O O . LEU B 1 50 ? -16.266 -47.688 -20.547 1 95.38 50 LEU B O 1
ATOM 6418 N N . MET B 1 51 ? -16.156 -45.5 -20.891 1 95.44 51 MET B N 1
ATOM 6419 C CA . MET B 1 51 ? -17.578 -45.281 -20.641 1 95.44 51 MET B CA 1
ATOM 6420 C C . MET B 1 51 ? -18.438 -46.062 -21.641 1 95.44 51 MET B C 1
ATOM 6422 O O . MET B 1 51 ? -19.453 -46.656 -21.281 1 95.44 51 MET B O 1
ATOM 6426 N N . ASN B 1 52 ? -18.047 -46.062 -22.891 1 94.12 52 ASN B N 1
ATOM 6427 C CA . ASN B 1 52 ? -18.781 -46.75 -23.938 1 94.12 52 ASN B CA 1
ATOM 6428 C C . ASN B 1 52 ? -18.797 -48.25 -23.688 1 94.12 52 ASN B C 1
ATOM 6430 O O . ASN B 1 52 ? -19.812 -48.938 -23.922 1 94.12 52 ASN B O 1
ATOM 6434 N N . HIS B 1 53 ? -17.719 -48.75 -23.203 1 94 53 HIS B N 1
ATOM 6435 C CA . HIS B 1 53 ? -17.609 -50.188 -22.984 1 94 53 HIS B CA 1
ATOM 6436 C C . HIS B 1 53 ? -18.344 -50.625 -21.719 1 94 53 HIS B C 1
ATOM 6438 O O . HIS B 1 53 ? -18.906 -51.719 -21.672 1 94 53 HIS B O 1
ATOM 6444 N N . VAL B 1 54 ? -18.328 -49.812 -20.734 1 94.38 54 VAL B N 1
ATOM 6445 C CA . VAL B 1 54 ? -18.938 -50.188 -19.469 1 94.38 54 VAL B CA 1
ATOM 6446 C C . VAL B 1 54 ? -20.453 -49.938 -19.531 1 94.38 54 VAL B C 1
ATOM 6448 O O . VAL B 1 54 ? -21.234 -50.812 -19.109 1 94.38 54 VAL B O 1
ATOM 6451 N N . PHE B 1 55 ? -20.922 -48.875 -20.109 1 94.25 55 PHE B N 1
ATOM 6452 C CA . PHE B 1 55 ? -22.312 -48.469 -19.969 1 94.25 55 PHE B CA 1
ATOM 6453 C C . PHE B 1 55 ? -23.047 -48.594 -21.297 1 94.25 55 PHE B C 1
ATOM 6455 O O . PHE B 1 55 ? -24.25 -48.344 -21.375 1 94.25 55 PHE B O 1
ATOM 6462 N N . GLY B 1 56 ? -22.406 -48.938 -22.375 1 92.44 56 GLY B N 1
ATOM 6463 C CA . GLY B 1 56 ? -23.031 -49.094 -23.672 1 92.44 56 GLY B CA 1
ATOM 6464 C C . GLY B 1 56 ? -23.453 -47.781 -24.297 1 92.44 56 GLY B C 1
ATOM 6465 O O . GLY B 1 56 ? -24.5 -47.688 -24.938 1 92.44 56 GLY B O 1
ATOM 6466 N N . THR B 1 57 ? -22.766 -46.719 -23.969 1 93.12 57 THR B N 1
ATOM 6467 C CA . THR B 1 57 ? -23 -45.406 -24.547 1 93.12 57 THR B CA 1
ATOM 6468 C C . THR B 1 57 ? -22.234 -45.219 -25.859 1 93.12 57 THR B C 1
ATOM 6470 O O . THR B 1 57 ? -21.531 -46.125 -26.297 1 93.12 57 THR B O 1
ATOM 6473 N N . ASP B 1 58 ? -22.469 -44.094 -26.531 1 91.69 58 ASP B N 1
ATOM 6474 C CA . ASP B 1 58 ? -21.812 -43.812 -27.797 1 91.69 58 ASP B CA 1
ATOM 6475 C C . ASP B 1 58 ? -21.156 -42.438 -27.812 1 91.69 58 ASP B C 1
ATOM 6477 O O . ASP B 1 58 ? -21.438 -41.625 -28.688 1 91.69 58 ASP B O 1
ATOM 6481 N N . PHE B 1 59 ? -20.359 -42.281 -26.812 1 92.75 59 PHE B N 1
ATOM 6482 C CA . PHE B 1 59 ? -19.609 -41.031 -26.766 1 92.75 59 PHE B CA 1
ATOM 6483 C C . PHE B 1 59 ? -18.516 -41 -27.844 1 92.75 59 PHE B C 1
ATOM 6485 O O . PHE B 1 59 ? -17.984 -42.062 -28.203 1 92.75 59 PHE B O 1
ATOM 6492 N N . LYS B 1 60 ? -18.172 -39.812 -28.312 1 89.31 60 LYS B N 1
ATOM 6493 C CA . LYS B 1 60 ? -17.109 -39.688 -29.312 1 89.31 60 LYS B CA 1
ATOM 6494 C C . LYS B 1 60 ? -15.766 -40.094 -28.734 1 89.31 60 LYS B C 1
ATOM 6496 O O . LYS B 1 60 ? -15.383 -39.656 -27.656 1 89.31 60 LYS B O 1
ATOM 6501 N N . MET B 1 61 ? -15.086 -40.969 -29.375 1 86.25 61 MET B N 1
ATOM 6502 C CA . MET B 1 61 ? -13.797 -41.469 -28.922 1 86.25 61 MET B CA 1
ATOM 6503 C C . MET B 1 61 ? -12.656 -40.844 -29.734 1 86.25 61 MET B C 1
ATOM 6505 O O . MET B 1 61 ? -12.859 -40.438 -30.859 1 86.25 61 MET B O 1
ATOM 6509 N N . LEU B 1 62 ? -11.555 -40.844 -29.094 1 80.81 62 LEU B N 1
ATOM 6510 C CA . LEU B 1 62 ? -10.344 -40.406 -29.766 1 80.81 62 LEU B CA 1
ATOM 6511 C C . LEU B 1 62 ? -9.945 -41.375 -30.875 1 80.81 62 LEU B C 1
ATOM 6513 O O . LEU B 1 62 ? -10.008 -42.594 -30.688 1 80.81 62 LEU B O 1
ATOM 6517 N N . ASN B 1 63 ? -9.664 -40.75 -32 1 79.06 63 ASN B N 1
ATOM 6518 C CA . ASN B 1 63 ? -9.062 -41.531 -33.094 1 79.06 63 ASN B CA 1
ATOM 6519 C C . ASN B 1 63 ? -7.539 -41.438 -33.062 1 79.06 63 ASN B C 1
ATOM 6521 O O . ASN B 1 63 ? -6.977 -40.469 -33.594 1 79.06 63 ASN B O 1
ATOM 6525 N N . ALA B 1 64 ? -6.918 -42.406 -32.469 1 77.88 64 ALA B N 1
ATOM 6526 C CA . ALA B 1 64 ? -5.473 -42.375 -32.25 1 77.88 64 ALA B CA 1
ATOM 6527 C C . ALA B 1 64 ? -4.727 -42.281 -33.594 1 77.88 64 ALA B C 1
ATOM 6529 O O . ALA B 1 64 ? -3.604 -41.781 -33.656 1 77.88 64 ALA B O 1
ATOM 6530 N N . ASN B 1 65 ? -5.309 -42.75 -34.656 1 77.94 65 ASN B N 1
ATOM 6531 C CA . ASN B 1 65 ? -4.656 -42.719 -35.938 1 77.94 65 ASN B CA 1
ATOM 6532 C C . ASN B 1 65 ? -4.613 -41.344 -36.531 1 77.94 65 ASN B C 1
ATOM 6534 O O . ASN B 1 65 ? -3.848 -41.062 -37.469 1 77.94 65 ASN B O 1
ATOM 6538 N N . LYS B 1 66 ? -5.395 -40.469 -36.031 1 77.62 66 LYS B N 1
ATOM 6539 C CA . LYS B 1 66 ? -5.43 -39.125 -36.562 1 77.62 66 LYS B CA 1
ATOM 6540 C C . LYS B 1 66 ? -4.758 -38.125 -35.594 1 77.62 66 LYS B C 1
ATOM 6542 O O . LYS B 1 66 ? -4.926 -36.906 -35.719 1 77.62 66 LYS B O 1
ATOM 6547 N N . GLY B 1 67 ? -4.098 -38.656 -34.75 1 77.38 67 GLY B N 1
ATOM 6548 C CA . GLY B 1 67 ? -3.402 -37.781 -33.812 1 77.38 67 GLY B CA 1
ATOM 6549 C C . GLY B 1 67 ? -4.023 -37.781 -32.438 1 77.38 67 GLY B C 1
ATOM 6550 O O . GLY B 1 67 ? -5.035 -38.438 -32.188 1 77.38 67 GLY B O 1
ATOM 6551 N N . ARG B 1 68 ? -3.393 -37.156 -31.531 1 77.56 68 ARG B N 1
ATOM 6552 C CA . ARG B 1 68 ? -3.877 -37.062 -30.156 1 77.56 68 ARG B CA 1
ATOM 6553 C C . ARG B 1 68 ? -4.309 -35.625 -29.844 1 77.56 68 ARG B C 1
ATOM 6555 O O . ARG B 1 68 ? -3.646 -34.688 -30.234 1 77.56 68 ARG B O 1
ATOM 6562 N N . GLY B 1 69 ? -5.504 -35.5 -29.422 1 76.56 69 GLY B N 1
ATOM 6563 C CA . GLY B 1 69 ? -6.027 -34.156 -29.109 1 76.56 69 GLY B CA 1
ATOM 6564 C C . GLY B 1 69 ? -7.355 -34.219 -28.375 1 76.56 69 GLY B C 1
ATOM 6565 O O . GLY B 1 69 ? -7.844 -35.281 -28.031 1 76.56 69 GLY B O 1
ATOM 6566 N N . GLN B 1 70 ? -7.805 -33.062 -28.156 1 79.12 70 GLN B N 1
ATOM 6567 C CA . GLN B 1 70 ? -9.062 -32.906 -27.438 1 79.12 70 GLN B CA 1
ATOM 6568 C C . GLN B 1 70 ? -10.227 -33.469 -28.234 1 79.12 70 GLN B C 1
ATOM 6570 O O . GLN B 1 70 ? -10.406 -33.125 -29.406 1 79.12 70 GLN B O 1
ATOM 6575 N N . THR B 1 71 ? -10.906 -34.406 -27.609 1 82.19 71 THR B N 1
ATOM 6576 C CA . THR B 1 71 ? -12.039 -35.062 -28.281 1 82.19 71 THR B CA 1
ATOM 6577 C C . THR B 1 71 ? -13.359 -34.594 -27.656 1 82.19 71 THR B C 1
ATOM 6579 O O . THR B 1 71 ? -14.234 -34.062 -28.359 1 82.19 71 THR B O 1
ATOM 6582 N N . THR B 1 72 ? -13.469 -34.781 -26.344 1 87.5 72 THR B N 1
ATOM 6583 C CA . THR B 1 72 ? -14.68 -34.375 -25.641 1 87.5 72 THR B CA 1
ATOM 6584 C C . THR B 1 72 ? -14.578 -32.906 -25.188 1 87.5 72 THR B C 1
ATOM 6586 O O . THR B 1 72 ? -13.625 -32.531 -24.5 1 87.5 72 THR B O 1
ATOM 6589 N N . LYS B 1 73 ? -15.523 -32.094 -25.703 1 89.81 73 LYS B N 1
ATOM 6590 C CA . LYS B 1 73 ? -15.602 -30.719 -25.266 1 89.81 73 LYS B CA 1
ATOM 6591 C C . LYS B 1 73 ? -16.812 -30.5 -24.359 1 89.81 73 LYS B C 1
ATOM 6593 O O . LYS B 1 73 ? -17.938 -30.844 -24.734 1 89.81 73 LYS B O 1
ATOM 6598 N N . GLY B 1 74 ? -16.531 -30.062 -23.172 1 92.69 74 GLY B N 1
ATOM 6599 C CA . GLY B 1 74 ? -17.609 -29.844 -22.219 1 92.69 74 GLY B CA 1
ATOM 6600 C C . GLY B 1 74 ? -17.984 -31.094 -21.453 1 92.69 74 GLY B C 1
ATOM 6601 O O . GLY B 1 74 ? -17.109 -31.891 -21.078 1 92.69 74 GLY B O 1
ATOM 6602 N N . ILE B 1 75 ? -19.25 -31.156 -21.047 1 95.94 75 ILE B N 1
ATOM 6603 C CA . ILE B 1 75 ? -19.766 -32.312 -20.312 1 95.94 75 ILE B CA 1
ATOM 6604 C C . ILE B 1 75 ? -20.906 -32.969 -21.109 1 95.94 75 ILE B C 1
ATOM 6606 O O . ILE B 1 75 ? -21.875 -32.281 -21.484 1 95.94 75 ILE B O 1
ATOM 6610 N N . TRP B 1 76 ? -20.781 -34.25 -21.359 1 95.88 76 TRP B N 1
ATOM 6611 C CA . TRP B 1 76 ? -21.781 -35 -22.109 1 95.88 76 TRP B CA 1
ATOM 6612 C C . TRP B 1 76 ? -22.469 -36.031 -21.219 1 95.88 76 TRP B C 1
ATOM 6614 O O . TRP B 1 76 ? -21.844 -36.625 -20.359 1 95.88 76 TRP B O 1
ATOM 6624 N N . ILE B 1 77 ? -23.812 -36.25 -21.422 1 94.69 77 ILE B N 1
ATOM 6625 C CA . ILE B 1 77 ? -24.547 -37.219 -20.641 1 94.69 77 ILE B CA 1
ATOM 6626 C C . ILE B 1 77 ? -25.297 -38.156 -21.578 1 94.69 77 ILE B C 1
ATOM 6628 O O . ILE B 1 77 ? -25.688 -37.781 -22.688 1 94.69 77 ILE B O 1
ATOM 6632 N N . ALA B 1 78 ? -25.391 -39.375 -21.188 1 93.19 78 ALA B N 1
ATOM 6633 C CA . ALA B 1 78 ? -26.125 -40.375 -21.922 1 93.19 78 ALA B CA 1
ATOM 6634 C C . ALA B 1 78 ? -26.719 -41.438 -21 1 93.19 78 ALA B C 1
ATOM 6636 O O . ALA B 1 78 ? -26.172 -41.688 -19.906 1 93.19 78 ALA B O 1
ATOM 6637 N N . LYS B 1 79 ? -27.875 -41.938 -21.344 1 90.75 79 LYS B N 1
ATOM 6638 C CA . LYS B 1 79 ? -28.469 -43.062 -20.594 1 90.75 79 LYS B CA 1
ATOM 6639 C C . LYS B 1 79 ? -27.766 -44.375 -20.906 1 90.75 79 LYS B C 1
ATOM 6641 O O . LYS B 1 79 ? -27.469 -44.656 -22.078 1 90.75 79 LYS B O 1
ATOM 6646 N N . SER B 1 80 ? -27.5 -45.094 -19.859 1 91.19 80 SER B N 1
ATOM 6647 C CA . SER B 1 80 ? -26.922 -46.406 -20.078 1 91.19 80 SER B CA 1
ATOM 6648 C C . SER B 1 80 ? -27.953 -47.375 -20.641 1 91.19 80 SER B C 1
ATOM 6650 O O . SER B 1 80 ? -29.094 -47.438 -20.172 1 91.19 80 SER B O 1
ATOM 6652 N N . SER B 1 81 ? -27.609 -48.188 -21.625 1 84.31 81 SER B N 1
ATOM 6653 C CA . SER B 1 81 ? -28.531 -49.125 -22.25 1 84.31 81 SER B CA 1
ATOM 6654 C C . SER B 1 81 ? -28.484 -50.469 -21.562 1 84.31 81 SER B C 1
ATOM 6656 O O . SER B 1 81 ? -29.406 -51.281 -21.688 1 84.31 81 SER B O 1
ATOM 6658 N N . GLU B 1 82 ? -27.5 -50.688 -20.75 1 81 82 GLU B N 1
ATOM 6659 C CA . GLU B 1 82 ? -27.234 -52.062 -20.328 1 81 82 GLU B CA 1
ATOM 6660 C C . GLU B 1 82 ? -27.422 -52.219 -18.828 1 81 82 GLU B C 1
ATOM 6662 O O . GLU B 1 82 ? -27.531 -53.344 -18.312 1 81 82 GLU B O 1
ATOM 6667 N N . ILE B 1 83 ? -27.484 -51.125 -18.172 1 86.25 83 ILE B N 1
ATOM 6668 C CA . ILE B 1 83 ? -27.391 -51.219 -16.719 1 86.25 83 ILE B CA 1
ATOM 6669 C C . ILE B 1 83 ? -28.703 -50.781 -16.078 1 86.25 83 ILE B C 1
ATOM 6671 O O . ILE B 1 83 ? -29.281 -49.781 -16.5 1 86.25 83 ILE B O 1
ATOM 6675 N N . GLU B 1 84 ? -29.234 -51.531 -15.148 1 82.62 84 GLU B N 1
ATOM 6676 C CA . GLU B 1 84 ? -30.344 -51.156 -14.281 1 82.62 84 GLU B CA 1
ATOM 6677 C C . GLU B 1 84 ? -29.875 -50.938 -12.844 1 82.62 84 GLU B C 1
ATOM 6679 O O . GLU B 1 84 ? -29.016 -51.656 -12.344 1 82.62 84 GLU B O 1
ATOM 6684 N N . PRO B 1 85 ? -30.391 -49.938 -12.188 1 82.75 85 PRO B N 1
ATOM 6685 C CA . PRO B 1 85 ? -31.484 -49.031 -12.516 1 82.75 85 PRO B CA 1
ATOM 6686 C C . PRO B 1 85 ? -31.094 -47.969 -13.547 1 82.75 85 PRO B C 1
ATOM 6688 O O . PRO B 1 85 ? -29.984 -48.031 -14.094 1 82.75 85 PRO B O 1
ATOM 6691 N N . PHE B 1 86 ? -32.031 -47.062 -13.82 1 86.31 86 PHE B N 1
ATOM 6692 C CA . PHE B 1 86 ? -31.75 -46 -14.766 1 86.31 86 PHE B CA 1
ATOM 6693 C C . PHE B 1 86 ? -30.438 -45.281 -14.406 1 86.31 86 PHE B C 1
ATOM 6695 O O . PHE B 1 86 ? -30.344 -44.625 -13.359 1 86.31 86 PHE B O 1
ATOM 6702 N N . THR B 1 87 ? -29.422 -45.469 -15.25 1 90.44 87 THR B N 1
ATOM 6703 C CA . THR B 1 87 ? -28.109 -44.906 -14.969 1 90.44 87 THR B CA 1
ATOM 6704 C C . THR B 1 87 ? -27.719 -43.875 -16.031 1 90.44 87 THR B C 1
ATOM 6706 O O . THR B 1 87 ? -27.781 -44.156 -17.219 1 90.44 87 THR B O 1
ATOM 6709 N N . ILE B 1 88 ? -27.438 -42.688 -15.562 1 91.62 88 ILE B N 1
ATOM 6710 C CA . ILE B 1 88 ? -26.938 -41.625 -16.422 1 91.62 88 ILE B CA 1
ATOM 6711 C C . ILE B 1 88 ? -25.406 -41.594 -16.406 1 91.62 88 ILE B C 1
ATOM 6713 O O . ILE B 1 88 ? -24.812 -41.469 -15.336 1 91.62 88 ILE B O 1
ATOM 6717 N N . ALA B 1 89 ? -24.812 -41.781 -17.578 1 94.69 89 ALA B N 1
ATOM 6718 C CA . ALA B 1 89 ? -23.359 -41.688 -17.719 1 94.69 89 ALA B CA 1
ATOM 6719 C C . ALA B 1 89 ? -22.953 -40.281 -18.156 1 94.69 89 ALA B C 1
ATOM 6721 O O . ALA B 1 89 ? -23.516 -39.719 -19.109 1 94.69 89 ALA B O 1
ATOM 6722 N N . MET B 1 90 ? -22.016 -39.719 -17.438 1 96.31 90 MET B N 1
ATOM 6723 C CA . MET B 1 90 ? -21.516 -38.375 -17.703 1 96.31 90 MET B CA 1
ATOM 6724 C C . MET B 1 90 ? -20.047 -38.375 -18.094 1 96.31 90 MET B C 1
ATOM 6726 O O . MET B 1 90 ? -19.203 -38.812 -17.312 1 96.31 90 MET B O 1
ATOM 6730 N N . ASP B 1 91 ? -19.719 -37.969 -19.266 1 96.19 91 ASP B N 1
ATOM 6731 C CA . ASP B 1 91 ? -18.359 -37.875 -19.797 1 96.19 91 ASP B CA 1
ATOM 6732 C C . ASP B 1 91 ? -17.859 -36.438 -19.797 1 96.19 91 ASP B C 1
ATOM 6734 O O . ASP B 1 91 ? -18.391 -35.594 -20.516 1 96.19 91 ASP B O 1
ATOM 6738 N N . LEU B 1 92 ? -16.859 -36.219 -19.062 1 95.5 92 LEU B N 1
ATOM 6739 C CA . LEU B 1 92 ? -16.328 -34.875 -18.922 1 95.5 92 LEU B CA 1
ATOM 6740 C C . LEU B 1 92 ? -15.148 -34.656 -19.844 1 95.5 92 LEU B C 1
ATOM 6742 O O . LEU B 1 92 ? -14.43 -35.594 -20.188 1 95.5 92 LEU B O 1
ATOM 6746 N N . GLU B 1 93 ? -15 -33.406 -20.172 1 91.69 93 GLU B N 1
ATOM 6747 C CA . GLU B 1 93 ? -13.812 -33 -20.906 1 91.69 93 GLU B CA 1
ATOM 6748 C C . GLU B 1 93 ? -12.539 -33.312 -20.125 1 91.69 93 GLU B C 1
ATOM 6750 O O . GLU B 1 93 ? -12.516 -33.188 -18.891 1 91.69 93 GLU B O 1
ATOM 6755 N N . GLY B 1 94 ? -11.539 -33.656 -20.812 1 90.06 94 GLY B N 1
ATOM 6756 C CA . GLY B 1 94 ? -10.281 -34.031 -20.188 1 90.06 94 GLY B CA 1
ATOM 6757 C C . GLY B 1 94 ? -9.609 -32.875 -19.469 1 90.06 94 GLY B C 1
ATOM 6758 O O . GLY B 1 94 ? -9.734 -31.719 -19.891 1 90.06 94 GLY B O 1
ATOM 6759 N N . THR B 1 95 ? -8.844 -33.25 -18.469 1 88.88 95 THR B N 1
ATOM 6760 C CA . THR B 1 95 ? -8.078 -32.25 -17.719 1 88.88 95 THR B CA 1
ATOM 6761 C C . THR B 1 95 ? -6.672 -32.094 -18.281 1 88.88 95 THR B C 1
ATOM 6763 O O . THR B 1 95 ? -6.246 -32.906 -19.109 1 88.88 95 THR B O 1
ATOM 6766 N N . ASP B 1 96 ? -5.996 -31.078 -17.938 1 86.62 96 ASP B N 1
ATOM 6767 C CA . ASP B 1 96 ? -4.598 -30.828 -18.281 1 86.62 96 ASP B CA 1
ATOM 6768 C C . ASP B 1 96 ? -4.422 -30.641 -19.781 1 86.62 96 ASP B C 1
ATOM 6770 O O . ASP B 1 96 ? -3.393 -31.031 -20.344 1 86.62 96 ASP B O 1
ATOM 6774 N N . SER B 1 97 ? -5.418 -30.141 -20.406 1 83 97 SER B N 1
ATOM 6775 C CA . SER B 1 97 ? -5.34 -29.938 -21.844 1 83 97 SER B CA 1
ATOM 6776 C C . SER B 1 97 ? -4.453 -28.75 -22.188 1 83 97 SER B C 1
ATOM 6778 O O . SER B 1 97 ? -4.535 -27.703 -21.547 1 83 97 SER B O 1
ATOM 6780 N N . SER B 1 98 ? -3.645 -28.938 -23.203 1 77.94 98 SER B N 1
ATOM 6781 C CA . SER B 1 98 ? -2.809 -27.844 -23.656 1 77.94 98 SER B CA 1
ATOM 6782 C C . SER B 1 98 ? -3.609 -26.859 -24.516 1 77.94 98 SER B C 1
ATOM 6784 O O . SER B 1 98 ? -3.213 -25.703 -24.672 1 77.94 98 SER B O 1
ATOM 6786 N N . ALA B 1 99 ? -4.727 -27.359 -25.062 1 71.12 99 ALA B N 1
ATOM 6787 C CA . ALA B 1 99 ? -5.547 -26.531 -25.953 1 71.12 99 ALA B CA 1
ATOM 6788 C C . ALA B 1 99 ? -6.191 -25.375 -25.203 1 71.12 99 ALA B C 1
ATOM 6790 O O . ALA B 1 99 ? -6.406 -24.297 -25.75 1 71.12 99 ALA B O 1
ATOM 6791 N N . ARG B 1 100 ? -6.625 -25.656 -24.031 1 67.94 100 ARG B N 1
ATOM 6792 C CA . ARG B 1 100 ? -7.254 -24.578 -23.25 1 67.94 100 ARG B CA 1
ATOM 6793 C C . ARG B 1 100 ? -6.207 -23.641 -22.672 1 67.94 100 ARG B C 1
ATOM 6795 O O . ARG B 1 100 ? -6.508 -22.484 -22.359 1 67.94 100 ARG B O 1
ATOM 6802 N N . GLY B 1 101 ? -5.016 -23.969 -22.969 1 59.19 101 GLY B N 1
ATOM 6803 C CA . GLY B 1 101 ? -3.932 -23.141 -22.469 1 59.19 101 GLY B CA 1
ATOM 6804 C C . GLY B 1 101 ? -3.979 -22.922 -20.969 1 59.19 101 GLY B C 1
ATOM 6805 O O . GLY B 1 101 ? -4.723 -23.609 -20.266 1 59.19 101 GLY B O 1
ATOM 6806 N N . GLU B 1 102 ? -3.133 -22.172 -20.438 1 56.5 102 GLU B N 1
ATOM 6807 C CA . GLU B 1 102 ? -2.941 -21.891 -19.016 1 56.5 102 GLU B CA 1
ATOM 6808 C C . GLU B 1 102 ? -4.137 -21.156 -18.422 1 56.5 102 GLU B C 1
ATOM 6810 O O . GLU B 1 102 ? -4.453 -21.312 -17.234 1 56.5 102 GLU B O 1
ATOM 6815 N N . ASP B 1 103 ? -4.879 -20.406 -19.328 1 53.22 103 ASP B N 1
ATOM 6816 C CA . ASP B 1 103 ? -5.93 -19.484 -18.922 1 53.22 103 ASP B CA 1
ATOM 6817 C C . ASP B 1 103 ? -7.227 -20.219 -18.609 1 53.22 103 ASP B C 1
ATOM 6819 O O . ASP B 1 103 ? -8.078 -19.703 -17.875 1 53.22 103 ASP B O 1
ATOM 6823 N N . ASN B 1 104 ? -7.328 -21.469 -19.172 1 59.75 104 ASN B N 1
ATOM 6824 C CA . ASN B 1 104 ? -8.688 -21.969 -19.031 1 59.75 104 ASN B CA 1
ATOM 6825 C C . ASN B 1 104 ? -8.766 -23.094 -18 1 59.75 104 ASN B C 1
ATOM 6827 O O . ASN B 1 104 ? -9.578 -24.016 -18.125 1 59.75 104 ASN B O 1
ATOM 6831 N N . THR B 1 105 ? -7.891 -22.984 -17 1 72.06 105 THR B N 1
ATOM 6832 C CA . THR B 1 105 ? -7.883 -23.938 -15.906 1 72.06 105 THR B CA 1
ATOM 6833 C C . THR B 1 105 ? -9.148 -23.828 -15.07 1 72.06 105 THR B C 1
ATOM 6835 O O . THR B 1 105 ? -9.547 -24.766 -14.383 1 72.06 105 THR B O 1
ATOM 6838 N N . ALA B 1 106 ? -9.875 -22.859 -15.359 1 78.12 106 ALA B N 1
ATOM 6839 C CA . ALA B 1 106 ? -11.078 -22.641 -14.562 1 78.12 106 ALA B CA 1
ATOM 6840 C C . ALA B 1 106 ? -12.148 -23.672 -14.906 1 78.12 106 ALA B C 1
ATOM 6842 O O . ALA B 1 106 ? -12.812 -24.219 -14.016 1 78.12 106 ALA B O 1
ATOM 6843 N N . PHE B 1 107 ? -12.266 -23.953 -16.125 1 86 107 PHE B N 1
ATOM 6844 C CA . PHE B 1 107 ? -13.312 -24.875 -16.547 1 86 107 PHE B CA 1
ATOM 6845 C C . PHE B 1 107 ? -13.062 -26.281 -16 1 86 107 PHE B C 1
ATOM 6847 O O . PHE B 1 107 ? -14 -26.984 -15.617 1 86 107 PHE B O 1
ATOM 6854 N N . GLU B 1 108 ? -11.852 -26.688 -16.016 1 87.94 108 GLU B N 1
ATOM 6855 C CA . GLU B 1 108 ? -11.508 -28 -15.492 1 87.94 108 GLU B CA 1
ATOM 6856 C C . GLU B 1 108 ? -11.898 -28.141 -14.023 1 87.94 108 GLU B C 1
ATOM 6858 O O . GLU B 1 108 ? -12.43 -29.172 -13.609 1 87.94 108 GLU B O 1
ATOM 6863 N N . LYS B 1 109 ? -11.625 -27.156 -13.336 1 87.88 109 LYS B N 1
ATOM 6864 C CA . LYS B 1 109 ? -11.961 -27.172 -11.922 1 87.88 109 LYS B CA 1
ATOM 6865 C C . LYS B 1 109 ? -13.477 -27.141 -11.711 1 87.88 109 LYS B C 1
ATOM 6867 O O . LYS B 1 109 ? -14.008 -27.875 -10.883 1 87.88 109 LYS B O 1
ATOM 6872 N N . GLN B 1 110 ? -14.133 -26.281 -12.508 1 90.38 110 GLN B N 1
ATOM 6873 C CA . GLN B 1 110 ? -15.578 -26.156 -12.406 1 90.38 110 GLN B CA 1
ATOM 6874 C C . GLN B 1 110 ? -16.281 -27.453 -12.797 1 90.38 110 GLN B C 1
ATOM 6876 O O . GLN B 1 110 ? -17.172 -27.922 -12.094 1 90.38 110 GLN B O 1
ATOM 6881 N N . SER B 1 111 ? -15.805 -27.984 -13.875 1 92.69 111 SER B N 1
ATOM 6882 C CA . SER B 1 111 ? -16.438 -29.219 -14.367 1 92.69 111 SER B CA 1
ATOM 6883 C C . SER B 1 111 ? -16.203 -30.375 -13.406 1 92.69 111 SER B C 1
ATOM 6885 O O . SER B 1 111 ? -17.109 -31.188 -13.18 1 92.69 111 SER B O 1
ATOM 6887 N N . THR B 1 112 ? -15.023 -30.484 -12.844 1 92.94 112 THR B N 1
ATOM 6888 C CA . THR B 1 112 ? -14.719 -31.547 -11.883 1 92.94 112 THR B CA 1
ATOM 6889 C C . THR B 1 112 ? -15.562 -31.391 -10.617 1 92.94 112 THR B C 1
ATOM 6891 O O . THR B 1 112 ? -16.094 -32.375 -10.086 1 92.94 112 THR B O 1
ATOM 6894 N N . LEU B 1 113 ? -15.68 -30.172 -10.156 1 92.25 113 LEU B N 1
ATOM 6895 C CA . LEU B 1 113 ? -16.5 -29.906 -8.977 1 92.25 113 LEU B CA 1
ATOM 6896 C C . LEU B 1 113 ? -17.969 -30.25 -9.25 1 92.25 113 LEU B C 1
ATOM 6898 O O . LEU B 1 113 ? -18.656 -30.781 -8.375 1 92.25 113 LEU B O 1
ATOM 6902 N N . PHE B 1 114 ? -18.406 -29.922 -10.398 1 94.44 114 PHE B N 1
ATOM 6903 C CA . PHE B 1 114 ? -19.781 -30.234 -10.789 1 94.44 114 PHE B CA 1
ATOM 6904 C C . PHE B 1 114 ? -20.016 -31.734 -10.758 1 94.44 114 PHE B C 1
ATOM 6906 O O . PHE B 1 114 ? -21.031 -32.188 -10.219 1 94.44 114 PHE B O 1
ATOM 6913 N N . ALA B 1 115 ? -19.094 -32.5 -11.32 1 94.25 115 ALA B N 1
ATOM 6914 C CA . ALA B 1 115 ? -19.172 -33.969 -11.32 1 94.25 115 ALA B CA 1
ATOM 6915 C C . ALA B 1 115 ? -19.234 -34.5 -9.898 1 94.25 115 ALA B C 1
ATOM 6917 O O . ALA B 1 115 ? -20.047 -35.375 -9.602 1 94.25 115 ALA B O 1
ATOM 6918 N N . LEU B 1 116 ? -18.453 -34 -9.07 1 90.62 116 LEU B N 1
ATOM 6919 C CA . LEU B 1 116 ? -18.391 -34.438 -7.691 1 90.62 116 LEU B CA 1
ATOM 6920 C C . LEU B 1 116 ? -19.672 -34.094 -6.938 1 90.62 116 LEU B C 1
ATOM 6922 O O . LEU B 1 116 ? -20.078 -34.812 -6.027 1 90.62 116 LEU B O 1
ATOM 6926 N N . ALA B 1 117 ? -20.281 -33 -7.324 1 89.31 117 ALA B N 1
ATOM 6927 C CA . ALA B 1 117 ? -21.453 -32.531 -6.621 1 89.31 117 ALA B CA 1
ATOM 6928 C C . ALA B 1 117 ? -22.703 -33.281 -7.059 1 89.31 117 ALA B C 1
ATOM 6930 O O . ALA B 1 117 ? -23.609 -33.531 -6.254 1 89.31 117 ALA B O 1
ATOM 6931 N N . ILE B 1 118 ? -22.719 -33.75 -8.266 1 90.19 118 ILE B N 1
ATOM 6932 C CA . ILE B 1 118 ? -23.984 -34.25 -8.805 1 90.19 118 ILE B CA 1
ATOM 6933 C C . ILE B 1 118 ? -23.938 -35.75 -8.914 1 90.19 118 ILE B C 1
ATOM 6935 O O . ILE B 1 118 ? -24.969 -36.438 -8.82 1 90.19 118 ILE B O 1
ATOM 6939 N N . ALA B 1 119 ? -22.781 -36.344 -9.125 1 91.94 119 ALA B N 1
ATOM 6940 C CA . ALA B 1 119 ? -22.672 -37.781 -9.422 1 91.94 119 ALA B CA 1
ATOM 6941 C C . ALA B 1 119 ? -22.719 -38.625 -8.141 1 91.94 119 ALA B C 1
ATOM 6943 O O . ALA B 1 119 ? -22.281 -38.156 -7.082 1 91.94 119 ALA B O 1
ATOM 6944 N N . ASP B 1 120 ? -23.234 -39.812 -8.289 1 90.19 120 ASP B N 1
ATOM 6945 C CA . ASP B 1 120 ? -23.203 -40.781 -7.203 1 90.19 120 ASP B CA 1
ATOM 6946 C C . ASP B 1 120 ? -21.859 -41.5 -7.16 1 90.19 120 ASP B C 1
ATOM 6948 O O . ASP B 1 120 ? -21.359 -41.812 -6.082 1 90.19 120 ASP B O 1
ATOM 6952 N N . THR B 1 121 ? -21.406 -41.75 -8.289 1 92.12 121 THR B N 1
ATOM 6953 C CA . THR B 1 121 ? -20.094 -42.375 -8.445 1 92.12 121 THR B CA 1
ATOM 6954 C C . THR B 1 121 ? -19.25 -41.594 -9.453 1 92.12 121 THR B C 1
ATOM 6956 O O . THR B 1 121 ? -19.703 -41.312 -10.555 1 92.12 121 THR B O 1
ATOM 6959 N N . VAL B 1 122 ? -18.094 -41.312 -9.031 1 94.31 122 VAL B N 1
ATOM 6960 C CA . VAL B 1 122 ? -17.156 -40.625 -9.922 1 94.31 122 VAL B CA 1
ATOM 6961 C C . VAL B 1 122 ? -15.969 -41.531 -10.227 1 94.31 122 VAL B C 1
ATOM 6963 O O . VAL B 1 122 ? -15.258 -41.938 -9.312 1 94.31 122 VAL B O 1
ATOM 6966 N N . LEU B 1 123 ? -15.844 -41.875 -11.484 1 96.5 123 LEU B N 1
ATOM 6967 C CA . LEU B 1 123 ? -14.68 -42.625 -11.938 1 96.5 123 LEU B CA 1
ATOM 6968 C C . LEU B 1 123 ? -13.5 -41.688 -12.188 1 96.5 123 LEU B C 1
ATOM 6970 O O . LEU B 1 123 ? -13.594 -40.75 -12.984 1 96.5 123 LEU B O 1
ATOM 6974 N N . VAL B 1 124 ? -12.477 -41.906 -11.445 1 95.69 124 VAL B N 1
ATOM 6975 C CA . VAL B 1 124 ? -11.242 -41.156 -11.695 1 95.69 124 VAL B CA 1
ATOM 6976 C C . VAL B 1 124 ? -10.297 -42 -12.555 1 95.69 124 VAL B C 1
ATOM 6978 O O . VAL B 1 124 ? -9.633 -42.906 -12.055 1 95.69 124 VAL B O 1
ATOM 6981 N N . ASN B 1 125 ? -10.211 -41.594 -13.828 1 95.75 125 ASN B N 1
ATOM 6982 C CA . ASN B 1 125 ? -9.391 -42.281 -14.805 1 95.75 125 ASN B CA 1
ATOM 6983 C C . ASN B 1 125 ? -7.941 -41.812 -14.758 1 95.75 125 ASN B C 1
ATOM 6985 O O . ASN B 1 125 ? -7.66 -40.625 -14.914 1 95.75 125 ASN B O 1
ATOM 6989 N N . MET B 1 126 ? -7 -42.75 -14.516 1 93.88 126 MET B N 1
ATOM 6990 C CA . MET B 1 126 ? -5.598 -42.344 -14.453 1 93.88 126 MET B CA 1
ATOM 6991 C C . MET B 1 126 ? -4.691 -43.438 -14.984 1 93.88 126 MET B C 1
ATOM 6993 O O . MET B 1 126 ? -5.027 -44.625 -14.891 1 93.88 126 MET B O 1
ATOM 6997 N N . TRP B 1 127 ? -3.609 -43 -15.516 1 91.44 127 TRP B N 1
ATOM 6998 C CA . TRP B 1 127 ? -2.615 -43.969 -15.984 1 91.44 127 TRP B CA 1
ATOM 6999 C C . TRP B 1 127 ? -1.814 -44.531 -14.812 1 91.44 127 TRP B C 1
ATOM 7001 O O . TRP B 1 127 ? -1.485 -43.812 -13.867 1 91.44 127 TRP B O 1
ATOM 7011 N N . CYS B 1 128 ? -1.45 -45.75 -14.922 1 90.62 128 CYS B N 1
ATOM 7012 C CA . CYS B 1 128 ? -0.657 -46.406 -13.898 1 90.62 128 CYS B CA 1
ATOM 7013 C C . CYS B 1 128 ? 0.661 -45.688 -13.672 1 90.62 128 CYS B C 1
ATOM 7015 O O . CYS B 1 128 ? 1.095 -45.5 -12.531 1 90.62 128 CYS B O 1
ATOM 7017 N N . LYS B 1 129 ? 1.208 -45.156 -14.68 1 87.44 129 LYS B N 1
ATOM 7018 C CA . LYS B 1 129 ? 2.527 -44.531 -14.625 1 87.44 129 LYS B CA 1
ATOM 7019 C C . LYS B 1 129 ? 2.461 -43.156 -13.969 1 87.44 129 LYS B C 1
ATOM 7021 O O . LYS B 1 129 ? 3.488 -42.594 -13.578 1 87.44 129 LYS B O 1
ATOM 7026 N N . ASP B 1 130 ? 1.282 -42.688 -13.867 1 89.75 130 ASP B N 1
ATOM 7027 C CA . ASP B 1 130 ? 1.133 -41.344 -13.297 1 89.75 130 ASP B CA 1
ATOM 7028 C C . ASP B 1 130 ? 1.043 -41.406 -11.773 1 89.75 130 ASP B C 1
ATOM 7030 O O . ASP B 1 130 ? 1.133 -40.375 -11.109 1 89.75 130 ASP B O 1
ATOM 7034 N N . ILE B 1 131 ? 0.871 -42.562 -11.25 1 88.88 131 ILE B N 1
ATOM 7035 C CA . ILE B 1 131 ? 0.767 -42.719 -9.797 1 88.88 131 ILE B CA 1
ATOM 7036 C C . ILE B 1 131 ? 2.088 -42.312 -9.148 1 88.88 131 ILE B C 1
ATOM 7038 O O . ILE B 1 131 ? 3.154 -42.781 -9.547 1 88.88 131 ILE B O 1
ATOM 7042 N N . GLY B 1 132 ? 2.074 -41.469 -8.234 1 84.25 132 GLY B N 1
ATOM 7043 C CA . GLY B 1 132 ? 3.264 -40.969 -7.566 1 84.25 132 GLY B CA 1
ATOM 7044 C C . GLY B 1 132 ? 3.699 -39.594 -8.07 1 84.25 132 GLY B C 1
ATOM 7045 O O . GLY B 1 132 ? 4.602 -38.969 -7.504 1 84.25 132 GLY B O 1
ATOM 7046 N N . LEU B 1 133 ? 3.059 -39.125 -9.156 1 87.31 133 LEU B N 1
ATOM 7047 C CA . LEU B 1 133 ? 3.361 -37.812 -9.695 1 87.31 133 LEU B CA 1
ATOM 7048 C C . LEU B 1 133 ? 2.43 -36.75 -9.102 1 87.31 133 LEU B C 1
ATOM 7050 O O . LEU B 1 133 ? 1.422 -37.094 -8.477 1 87.31 133 LEU B O 1
ATOM 7054 N N . GLU B 1 134 ? 2.781 -35.625 -9.281 1 84.69 134 GLU B N 1
ATOM 7055 C CA . GLU B 1 134 ? 2.01 -34.531 -8.68 1 84.69 134 GLU B CA 1
ATOM 7056 C C . GLU B 1 134 ? 0.94 -34.031 -9.641 1 84.69 134 GLU B C 1
ATOM 7058 O O . GLU B 1 134 ? -0.255 -34.219 -9.406 1 84.69 134 GLU B O 1
ATOM 7063 N N . HIS B 1 135 ? 1.349 -33.469 -10.75 1 80 135 HIS B N 1
ATOM 7064 C CA . HIS B 1 135 ? 0.41 -32.844 -11.672 1 80 135 HIS B CA 1
ATOM 7065 C C . HIS B 1 135 ? -0.252 -33.875 -12.57 1 80 135 HIS B C 1
ATOM 7067 O O . HIS B 1 135 ? -1.465 -33.844 -12.789 1 80 135 HIS B O 1
ATOM 7073 N N . ALA B 1 136 ? 0.535 -34.75 -12.922 1 82.5 136 ALA B N 1
ATOM 7074 C CA . ALA B 1 136 ? 0.001 -35.75 -13.844 1 82.5 136 ALA B CA 1
ATOM 7075 C C . ALA B 1 136 ? -1.062 -36.625 -13.172 1 82.5 136 ALA B C 1
ATOM 7077 O O . ALA B 1 136 ? -1.969 -37.125 -13.828 1 82.5 136 ALA B O 1
ATOM 7078 N N . ALA B 1 137 ? -0.948 -36.75 -11.898 1 79.88 137 ALA B N 1
ATOM 7079 C CA . ALA B 1 137 ? -1.928 -37.531 -11.141 1 79.88 137 ALA B CA 1
ATOM 7080 C C . ALA B 1 137 ? -3.113 -36.656 -10.727 1 79.88 137 ALA B C 1
ATOM 7082 O O . ALA B 1 137 ? -3.965 -37.094 -9.945 1 79.88 137 ALA B O 1
ATOM 7083 N N . CYS B 1 138 ? -3.16 -35.438 -11.141 1 82.69 138 CYS B N 1
ATOM 7084 C CA . CYS B 1 138 ? -4.258 -34.5 -10.906 1 82.69 138 CYS B CA 1
ATOM 7085 C C . CYS B 1 138 ? -4.387 -34.188 -9.422 1 82.69 138 CYS B C 1
ATOM 7087 O O . CYS B 1 138 ? -5.492 -33.969 -8.922 1 82.69 138 CYS B O 1
ATOM 7089 N N . ARG B 1 139 ? -3.318 -34.25 -8.68 1 85.12 139 ARG B N 1
ATOM 7090 C CA . ARG B 1 139 ? -3.363 -34 -7.242 1 85.12 139 ARG B CA 1
ATOM 7091 C C . ARG B 1 139 ? -3.779 -32.562 -6.938 1 85.12 139 ARG B C 1
ATOM 7093 O O . ARG B 1 139 ? -4.648 -32.344 -6.098 1 85.12 139 ARG B O 1
ATOM 7100 N N . PRO B 1 140 ? -3.182 -31.609 -7.633 1 78.81 140 PRO B N 1
ATOM 7101 C CA . PRO B 1 140 ? -3.584 -30.234 -7.344 1 78.81 140 PRO B CA 1
ATOM 7102 C C . PRO B 1 140 ? -5.059 -29.984 -7.637 1 78.81 140 PRO B C 1
ATOM 7104 O O . PRO B 1 140 ? -5.715 -29.234 -6.91 1 78.81 140 PRO B O 1
ATOM 7107 N N . LEU B 1 141 ? -5.555 -30.578 -8.672 1 82.94 141 LEU B N 1
ATOM 7108 C CA . LEU B 1 141 ? -6.965 -30.422 -9.023 1 82.94 141 LEU B CA 1
ATOM 7109 C C . LEU B 1 141 ? -7.863 -31 -7.934 1 82.94 141 LEU B C 1
ATOM 7111 O O . LEU B 1 141 ? -8.82 -30.359 -7.508 1 82.94 141 LEU B O 1
ATOM 7115 N N . LEU B 1 142 ? -7.5 -32.156 -7.477 1 86.81 142 LEU B N 1
ATOM 7116 C CA . LEU B 1 142 ? -8.289 -32.812 -6.438 1 86.81 142 LEU B CA 1
ATOM 7117 C C . LEU B 1 142 ? -8.266 -32 -5.145 1 86.81 142 LEU B C 1
ATOM 7119 O O . LEU B 1 142 ? -9.289 -31.875 -4.473 1 86.81 142 LEU B O 1
ATOM 7123 N N . LYS B 1 143 ? -7.129 -31.547 -4.824 1 83 143 LYS B N 1
ATOM 7124 C CA . LYS B 1 143 ? -6.984 -30.734 -3.619 1 83 143 LYS B CA 1
ATOM 7125 C C . LYS B 1 143 ? -7.918 -29.531 -3.656 1 83 143 LYS B C 1
ATOM 7127 O O . LYS B 1 143 ? -8.641 -29.266 -2.691 1 83 143 LYS B O 1
ATOM 7132 N N . LEU B 1 144 ? -7.953 -28.828 -4.727 1 78.56 144 LEU B N 1
ATOM 7133 C CA . LEU B 1 144 ? -8.758 -27.625 -4.867 1 78.56 144 LEU B CA 1
ATOM 7134 C C . LEU B 1 144 ? -10.25 -27.969 -4.859 1 78.56 144 LEU B C 1
ATOM 7136 O O . LEU B 1 144 ? -11.047 -27.266 -4.234 1 78.56 144 LEU B O 1
ATOM 7140 N N . VAL B 1 145 ? -10.547 -28.953 -5.539 1 84.31 145 VAL B N 1
ATOM 7141 C CA . VAL B 1 145 ? -11.953 -29.328 -5.672 1 84.31 145 VAL B CA 1
ATOM 7142 C C . VAL B 1 145 ? -12.492 -29.812 -4.324 1 84.31 145 VAL B C 1
ATOM 7144 O O . VAL B 1 145 ? -13.625 -29.484 -3.951 1 84.31 145 VAL B O 1
ATOM 7147 N N . PHE B 1 146 ? -11.641 -30.5 -3.574 1 86.25 146 PHE B N 1
ATOM 7148 C CA . PHE B 1 146 ? -12.047 -30.938 -2.244 1 86.25 146 PHE B CA 1
ATOM 7149 C C . PHE B 1 146 ? -12.25 -29.734 -1.323 1 86.25 146 PHE B C 1
ATOM 7151 O O . PHE B 1 146 ? -13.203 -29.703 -0.543 1 86.25 146 PHE B O 1
ATOM 7158 N N . GLN B 1 147 ? -11.43 -28.875 -1.45 1 80.25 147 GLN B N 1
ATOM 7159 C CA . GLN B 1 147 ? -11.5 -27.672 -0.628 1 80.25 147 GLN B CA 1
ATOM 7160 C C . GLN B 1 147 ? -12.789 -26.891 -0.892 1 80.25 147 GLN B C 1
ATOM 7162 O O . GLN B 1 147 ? -13.484 -26.5 0.045 1 80.25 147 GLN B O 1
ATOM 7167 N N . VAL B 1 148 ? -13.094 -26.688 -2.111 1 77.88 148 VAL B N 1
ATOM 7168 C CA . VAL B 1 148 ? -14.266 -25.891 -2.486 1 77.88 148 VAL B CA 1
ATOM 7169 C C . VAL B 1 148 ? -15.531 -26.688 -2.191 1 77.88 148 VAL B C 1
ATOM 7171 O O . VAL B 1 148 ? -16.547 -26.109 -1.781 1 77.88 148 VAL B O 1
ATOM 7174 N N . MET B 1 149 ? -15.406 -27.969 -2.344 1 83.06 149 MET B N 1
ATOM 7175 C CA . MET B 1 149 ? -16.562 -28.828 -2.08 1 83.06 149 MET B CA 1
ATOM 7176 C C . MET B 1 149 ? -16.953 -28.766 -0.607 1 83.06 149 MET B C 1
ATOM 7178 O O . MET B 1 149 ? -18.125 -28.672 -0.279 1 83.06 149 MET B O 1
ATOM 7182 N N . LYS B 1 150 ? -15.961 -28.75 0.231 1 79.69 150 LYS B N 1
ATOM 7183 C CA . LYS B 1 150 ? -16.219 -28.688 1.667 1 79.69 150 LYS B CA 1
ATOM 7184 C C . LYS B 1 150 ? -16.922 -27.375 2.035 1 79.69 150 LYS B C 1
ATOM 7186 O O . LYS B 1 150 ? -17.703 -27.328 2.986 1 79.69 150 LYS B O 1
ATOM 7191 N N . ARG B 1 151 ? -16.719 -26.438 1.272 1 76.81 151 ARG B N 1
ATOM 7192 C CA . ARG B 1 151 ? -17.234 -25.109 1.571 1 76.81 151 ARG B CA 1
ATOM 7193 C C . ARG B 1 151 ? -18.641 -24.938 1.018 1 76.81 151 ARG B C 1
ATOM 7195 O O . ARG B 1 151 ? -19.484 -24.297 1.648 1 76.81 151 ARG B O 1
ATOM 7202 N N . LEU B 1 152 ? -18.859 -25.484 -0.108 1 77 152 LEU B N 1
ATOM 7203 C CA . LEU B 1 152 ? -20.078 -25.172 -0.84 1 77 152 LEU B CA 1
ATOM 7204 C C . LEU B 1 152 ? -21.156 -26.219 -0.56 1 77 152 LEU B C 1
ATOM 7206 O O . LEU B 1 152 ? -22.344 -25.922 -0.647 1 77 152 LEU B O 1
ATOM 7210 N N . PHE B 1 153 ? -20.719 -27.422 -0.224 1 77 153 PHE B N 1
ATOM 7211 C CA . PHE B 1 153 ? -21.719 -28.484 -0.215 1 77 153 PHE B CA 1
ATOM 7212 C C . PHE B 1 153 ? -21.688 -29.25 1.101 1 77 153 PHE B C 1
ATOM 7214 O O . PHE B 1 153 ? -20.625 -29.359 1.729 1 77 153 PHE B O 1
ATOM 7221 N N . GLN B 1 154 ? -22.812 -29.734 1.441 1 75.75 154 GLN B N 1
ATOM 7222 C CA . GLN B 1 154 ? -22.938 -30.578 2.629 1 75.75 154 GLN B CA 1
ATOM 7223 C C . GLN B 1 154 ? -22.391 -31.984 2.363 1 75.75 154 GLN B C 1
ATOM 7225 O O . GLN B 1 154 ? -22.453 -32.469 1.234 1 75.75 154 GLN B O 1
ATOM 7230 N N . PRO B 1 155 ? -21.953 -32.625 3.424 1 75.44 155 PRO B N 1
ATOM 7231 C CA . PRO B 1 155 ? -21.375 -33.938 3.26 1 75.44 155 PRO B CA 1
ATOM 7232 C C . PRO B 1 155 ? -22.391 -35 2.855 1 75.44 155 PRO B C 1
ATOM 7234 O O . PRO B 1 155 ? -23.484 -35.062 3.426 1 75.44 155 PRO B O 1
ATOM 7237 N N . ARG B 1 156 ? -22.281 -35.594 1.725 1 77.38 156 ARG B N 1
ATOM 7238 C CA . ARG B 1 156 ? -22.969 -36.75 1.219 1 77.38 156 ARG B CA 1
ATOM 7239 C C . ARG B 1 156 ? -21.984 -37.844 0.773 1 77.38 156 ARG B C 1
ATOM 7241 O O . ARG B 1 156 ? -21 -37.531 0.091 1 77.38 156 ARG B O 1
ATOM 7248 N N . LYS B 1 157 ? -22.234 -38.969 1.216 1 81.06 157 LYS B N 1
ATOM 7249 C CA . LYS B 1 157 ? -21.281 -40.031 0.917 1 81.06 157 LYS B CA 1
ATOM 7250 C C . LYS B 1 157 ? -21.375 -40.469 -0.542 1 81.06 157 LYS B C 1
ATOM 7252 O O . LYS B 1 157 ? -22.422 -40.938 -0.979 1 81.06 157 LYS B O 1
ATOM 7257 N N . ARG B 1 158 ? -20.484 -40.188 -1.276 1 86.56 158 ARG B N 1
ATOM 7258 C CA . ARG B 1 158 ? -20.344 -40.562 -2.68 1 86.56 158 ARG B CA 1
ATOM 7259 C C . ARG B 1 158 ? -19.188 -41.531 -2.877 1 86.56 158 ARG B C 1
ATOM 7261 O O . ARG B 1 158 ? -18.375 -41.75 -1.97 1 86.56 158 ARG B O 1
ATOM 7268 N N . THR B 1 159 ? -19.234 -42.219 -4.035 1 90.75 159 THR B N 1
ATOM 7269 C CA . THR B 1 159 ? -18.156 -43.156 -4.301 1 90.75 159 THR B CA 1
ATOM 7270 C C . THR B 1 159 ? -17.156 -42.594 -5.289 1 90.75 159 THR B C 1
ATOM 7272 O O . THR B 1 159 ? -17.531 -42.062 -6.34 1 90.75 159 THR B O 1
ATOM 7275 N N . LEU B 1 160 ? -15.977 -42.656 -4.844 1 92.5 160 LEU B N 1
ATOM 7276 C CA . LEU B 1 160 ? -14.859 -42.344 -5.723 1 92.5 160 LEU B CA 1
ATOM 7277 C C . LEU B 1 160 ? -14.125 -43.594 -6.172 1 92.5 160 LEU B C 1
ATOM 7279 O O . LEU B 1 160 ? -13.43 -44.219 -5.379 1 92.5 160 LEU B O 1
ATOM 7283 N N . LEU B 1 161 ? -14.336 -43.938 -7.402 1 94.88 161 LEU B N 1
ATOM 7284 C CA . LEU B 1 161 ? -13.711 -45.125 -7.934 1 94.88 161 LEU B CA 1
ATOM 7285 C C . LEU B 1 161 ? -12.523 -44.781 -8.828 1 94.88 161 LEU B C 1
ATOM 7287 O O . LEU B 1 161 ? -12.703 -44.281 -9.945 1 94.88 161 LEU B O 1
ATOM 7291 N N . PHE B 1 162 ? -11.344 -45.094 -8.367 1 95.81 162 PHE B N 1
ATOM 7292 C CA . PHE B 1 162 ? -10.141 -44.875 -9.164 1 95.81 162 PHE B CA 1
ATOM 7293 C C . PHE B 1 162 ? -9.906 -46.062 -10.117 1 95.81 162 PHE B C 1
ATOM 7295 O O . PHE B 1 162 ? -9.828 -47.219 -9.695 1 95.81 162 PHE B O 1
ATOM 7302 N N . VAL B 1 163 ? -9.852 -45.688 -11.344 1 96.62 163 VAL B N 1
ATOM 7303 C CA . VAL B 1 163 ? -9.609 -46.688 -12.375 1 96.62 163 VAL B CA 1
ATOM 7304 C C . VAL B 1 163 ? -8.195 -46.531 -12.93 1 96.62 163 VAL B C 1
ATOM 7306 O O . VAL B 1 163 ? -7.93 -45.625 -13.734 1 96.62 163 VAL B O 1
ATOM 7309 N N . ILE B 1 164 ? -7.34 -47.438 -12.594 1 95.31 164 ILE B N 1
ATOM 7310 C CA . ILE B 1 164 ? -5.949 -47.406 -13.039 1 95.31 164 ILE B CA 1
ATOM 7311 C C . ILE B 1 164 ? -5.828 -48.062 -14.414 1 95.31 164 ILE B C 1
ATOM 7313 O O . ILE B 1 164 ? -6.133 -49.25 -14.57 1 95.31 164 ILE B O 1
ATOM 7317 N N . ARG B 1 165 ? -5.32 -47.281 -15.32 1 94.06 165 ARG B N 1
ATOM 7318 C CA . ARG B 1 165 ? -5.219 -47.75 -16.703 1 94.06 165 ARG B CA 1
ATOM 7319 C C . ARG B 1 165 ? -3.812 -48.25 -17 1 94.06 165 ARG B C 1
ATOM 7321 O O . ARG B 1 165 ? -2.83 -47.75 -16.453 1 94.06 165 ARG B O 1
ATOM 7328 N N . ASP B 1 166 ? -3.646 -49.25 -17.922 1 90.81 166 ASP B N 1
ATOM 7329 C CA . ASP B 1 166 ? -2.389 -49.812 -18.391 1 90.81 166 ASP B CA 1
ATOM 7330 C C . ASP B 1 166 ? -1.626 -50.469 -17.219 1 90.81 166 ASP B C 1
ATOM 7332 O O . ASP B 1 166 ? -0.43 -50.219 -17.047 1 90.81 166 ASP B O 1
ATOM 7336 N N . HIS B 1 167 ? -2.414 -51.156 -16.469 1 90.5 167 HIS B N 1
ATOM 7337 C CA . HIS B 1 167 ? -1.802 -51.875 -15.352 1 90.5 167 HIS B CA 1
ATOM 7338 C C . HIS B 1 167 ? -0.981 -53.062 -15.836 1 90.5 167 HIS B C 1
ATOM 7340 O O . HIS B 1 167 ? -1.478 -53.906 -16.609 1 90.5 167 HIS B O 1
ATOM 7346 N N . THR B 1 168 ? 0.232 -53.094 -15.508 1 80.12 168 THR B N 1
ATOM 7347 C CA . THR B 1 168 ? 1.086 -54.156 -16.016 1 80.12 168 THR B CA 1
ATOM 7348 C C . THR B 1 168 ? 1.755 -54.906 -14.875 1 80.12 168 THR B C 1
ATOM 7350 O O . THR B 1 168 ? 1.104 -55.688 -14.164 1 80.12 168 THR B O 1
ATOM 7353 N N . ARG B 1 169 ? 3.086 -54.562 -14.539 1 78.25 169 ARG B N 1
ATOM 7354 C CA . ARG B 1 169 ? 3.975 -55.375 -13.719 1 78.25 169 ARG B CA 1
ATOM 7355 C C . ARG B 1 169 ? 3.812 -55.062 -12.242 1 78.25 169 ARG B C 1
ATOM 7357 O O . ARG B 1 169 ? 3.955 -55.938 -11.391 1 78.25 169 ARG B O 1
ATOM 7364 N N . THR B 1 170 ? 3.416 -53.906 -11.898 1 84.44 170 THR B N 1
ATOM 7365 C CA . THR B 1 170 ? 3.336 -53.5 -10.5 1 84.44 170 THR B CA 1
ATOM 7366 C C . THR B 1 170 ? 2.105 -54.125 -9.828 1 84.44 170 THR B C 1
ATOM 7368 O O . THR B 1 170 ? 0.981 -53.938 -10.305 1 84.44 170 THR B O 1
ATOM 7371 N N . PRO B 1 171 ? 2.395 -54.781 -8.75 1 89 171 PRO B N 1
ATOM 7372 C CA . PRO B 1 171 ? 1.237 -55.375 -8.055 1 89 171 PRO B CA 1
ATOM 7373 C C . PRO B 1 171 ? 0.235 -54.312 -7.609 1 89 171 PRO B C 1
ATOM 7375 O O . PRO B 1 171 ? 0.632 -53.219 -7.172 1 89 171 PRO B O 1
ATOM 7378 N N . LEU B 1 172 ? -1.004 -54.625 -7.738 1 92.12 172 LEU B N 1
ATOM 7379 C CA . LEU B 1 172 ? -2.09 -53.688 -7.477 1 92.12 172 LEU B CA 1
ATOM 7380 C C . LEU B 1 172 ? -2.072 -53.219 -6.02 1 92.12 172 LEU B C 1
ATOM 7382 O O . LEU B 1 172 ? -2.418 -52.094 -5.723 1 92.12 172 LEU B O 1
ATOM 7386 N N . GLU B 1 173 ? -1.621 -54.062 -5.129 1 91.25 173 GLU B N 1
ATOM 7387 C CA . GLU B 1 173 ? -1.605 -53.75 -3.705 1 91.25 173 GLU B CA 1
ATOM 7388 C C . GLU B 1 173 ? -0.721 -52.531 -3.42 1 91.25 173 GLU B C 1
ATOM 7390 O O . GLU B 1 173 ? -1.069 -51.688 -2.598 1 91.25 173 GLU B O 1
ATOM 7395 N N . PHE B 1 174 ? 0.383 -52.469 -4.098 1 90.38 174 PHE B N 1
ATOM 7396 C CA . PHE B 1 174 ? 1.292 -51.344 -3.904 1 90.38 174 PHE B CA 1
ATOM 7397 C C . PHE B 1 174 ? 0.699 -50.062 -4.48 1 90.38 174 PHE B C 1
ATOM 7399 O O . PHE B 1 174 ? 0.86 -49 -3.902 1 90.38 174 PHE B O 1
ATOM 7406 N N . LEU B 1 175 ? 0.017 -50.25 -5.59 1 91.06 175 LEU B N 1
ATOM 7407 C CA . LEU B 1 175 ? -0.609 -49.094 -6.23 1 91.06 175 LEU B CA 1
ATOM 7408 C C . LEU B 1 175 ? -1.755 -48.562 -5.379 1 91.06 175 LEU B C 1
ATOM 7410 O O . LEU B 1 175 ? -1.908 -47.344 -5.23 1 91.06 175 LEU B O 1
ATOM 7414 N N . GLU B 1 176 ? -2.514 -49.438 -4.801 1 93 176 GLU B N 1
ATOM 7415 C CA . GLU B 1 176 ? -3.635 -49.062 -3.951 1 93 176 GLU B CA 1
ATOM 7416 C C . GLU B 1 176 ? -3.154 -48.344 -2.701 1 93 176 GLU B C 1
ATOM 7418 O O . GLU B 1 176 ? -3.734 -47.312 -2.307 1 93 176 GLU B O 1
ATOM 7423 N N . THR B 1 177 ? -2.127 -48.844 -2.168 1 91 177 THR B N 1
ATOM 7424 C CA . THR B 1 177 ? -1.581 -48.219 -0.963 1 91 177 THR B CA 1
ATOM 7425 C C . THR B 1 177 ? -1.05 -46.812 -1.265 1 91 177 THR B C 1
ATOM 7427 O O . THR B 1 177 ? -1.289 -45.875 -0.501 1 91 177 THR B O 1
ATOM 7430 N N . ALA B 1 178 ? -0.336 -46.688 -2.328 1 89 178 ALA B N 1
ATOM 7431 C CA . ALA B 1 178 ? 0.233 -45.406 -2.709 1 89 178 ALA B CA 1
ATOM 7432 C C . ALA B 1 178 ? -0.865 -44.375 -2.99 1 89 178 ALA B C 1
ATOM 7434 O O . ALA B 1 178 ? -0.777 -43.25 -2.555 1 89 178 ALA B O 1
ATOM 7435 N N . LEU B 1 179 ? -1.879 -44.781 -3.668 1 91.44 179 LEU B N 1
ATOM 7436 C CA . LEU B 1 179 ? -2.967 -43.906 -4.043 1 91.44 179 LEU B CA 1
ATOM 7437 C C . LEU B 1 179 ? -3.781 -43.5 -2.816 1 91.44 179 LEU B C 1
ATOM 7439 O O . LEU B 1 179 ? -4.172 -42.344 -2.682 1 91.44 179 LEU B O 1
ATOM 7443 N N . MET B 1 180 ? -4.023 -44.438 -1.937 1 92.31 180 MET B N 1
ATOM 7444 C CA . MET B 1 180 ? -4.789 -44.156 -0.728 1 92.31 180 MET B CA 1
ATOM 7445 C C . MET B 1 180 ? -4.039 -43.188 0.169 1 92.31 180 MET B C 1
ATOM 7447 O O . MET B 1 180 ? -4.645 -42.281 0.742 1 92.31 180 MET B O 1
ATOM 7451 N N . LYS B 1 181 ? -2.781 -43.375 0.22 1 89.38 181 LYS B N 1
ATOM 7452 C CA . LYS B 1 181 ? -1.958 -42.438 1.004 1 89.38 181 LYS B CA 1
ATOM 7453 C C . LYS B 1 181 ? -1.989 -41.031 0.414 1 89.38 181 LYS B C 1
ATOM 7455 O O . LYS B 1 181 ? -2.055 -40.062 1.15 1 89.38 181 LYS B O 1
ATOM 7460 N N . ASP B 1 182 ? -1.978 -41 -0.809 1 89.06 182 ASP B N 1
ATOM 7461 C CA . ASP B 1 182 ? -1.982 -39.719 -1.497 1 89.06 182 ASP B CA 1
ATOM 7462 C C . ASP B 1 182 ? -3.299 -38.969 -1.271 1 89.06 182 ASP B C 1
ATOM 7464 O O . ASP B 1 182 ? -3.303 -37.781 -0.985 1 89.06 182 ASP B O 1
ATOM 7468 N N . ILE B 1 183 ? -4.359 -39.625 -1.408 1 91.38 183 ILE B N 1
ATOM 7469 C CA . ILE B 1 183 ? -5.672 -39 -1.271 1 91.38 183 ILE B CA 1
ATOM 7470 C C . ILE B 1 183 ? -5.879 -38.531 0.17 1 91.38 183 ILE B C 1
ATOM 7472 O O . ILE B 1 183 ? -6.445 -37.469 0.411 1 91.38 183 ILE B O 1
ATOM 7476 N N . GLU B 1 184 ? -5.406 -39.375 1.058 1 90.38 184 GLU B N 1
ATOM 7477 C CA . GLU B 1 184 ? -5.516 -39 2.467 1 90.38 184 GLU B CA 1
ATOM 7478 C C . GLU B 1 184 ? -4.672 -37.781 2.787 1 90.38 184 GLU B C 1
ATOM 7480 O O . GLU B 1 184 ? -5.086 -36.906 3.572 1 90.38 184 GLU B O 1
ATOM 7485 N N . LYS B 1 185 ? -3.551 -37.75 2.197 1 87.25 185 LYS B N 1
ATOM 7486 C CA . LYS B 1 185 ? -2.695 -36.562 2.387 1 87.25 185 LYS B CA 1
ATOM 7487 C C . LYS B 1 185 ? -3.348 -35.312 1.822 1 87.25 185 LYS B C 1
ATOM 7489 O O . LYS B 1 185 ? -3.285 -34.25 2.436 1 87.25 185 LYS B O 1
ATOM 7494 N N . ILE B 1 186 ? -3.934 -35.406 0.709 1 86.38 186 ILE B N 1
ATOM 7495 C CA . ILE B 1 186 ? -4.613 -34.281 0.073 1 86.38 186 ILE B CA 1
ATOM 7496 C C . ILE B 1 186 ? -5.762 -33.812 0.959 1 86.38 186 ILE B C 1
ATOM 7498 O O . ILE B 1 186 ? -5.91 -32.625 1.196 1 86.38 186 ILE B O 1
ATOM 7502 N N . TRP B 1 187 ? -6.473 -34.75 1.448 1 87.62 187 TRP B N 1
ATOM 7503 C CA . TRP B 1 187 ? -7.625 -34.438 2.281 1 87.62 187 TRP B CA 1
ATOM 7504 C C . TRP B 1 187 ? -7.184 -33.719 3.564 1 87.62 187 TRP B C 1
ATOM 7506 O O . TRP B 1 187 ? -7.844 -32.812 4.031 1 87.62 187 TRP B O 1
ATOM 7516 N N . ALA B 1 188 ? -6.059 -34.125 4.066 1 83.31 188 ALA B N 1
ATOM 7517 C CA . ALA B 1 188 ? -5.559 -33.594 5.324 1 83.31 188 ALA B CA 1
ATOM 7518 C C . ALA B 1 188 ? -5.074 -32.156 5.145 1 83.31 188 ALA B C 1
ATOM 7520 O O . ALA B 1 188 ? -5.117 -31.344 6.078 1 83.31 188 ALA B O 1
ATOM 7521 N N . THR B 1 189 ? -4.676 -31.828 4.004 1 77.88 189 THR B N 1
ATOM 7522 C CA . THR B 1 189 ? -4.117 -30.516 3.742 1 77.88 189 THR B CA 1
ATOM 7523 C C . THR B 1 189 ? -5.23 -29.484 3.506 1 77.88 189 THR B C 1
ATOM 7525 O O . THR B 1 189 ? -5.004 -28.281 3.607 1 77.88 189 THR B O 1
ATOM 7528 N N . VAL B 1 190 ? -6.391 -29.906 3.203 1 77.25 190 VAL B N 1
ATOM 7529 C CA . VAL B 1 190 ? -7.512 -29.016 2.92 1 77.25 190 VAL B CA 1
ATOM 7530 C C . VAL B 1 190 ? -8.055 -28.438 4.223 1 77.25 190 VAL B C 1
ATOM 7532 O O . VAL B 1 190 ? -8.328 -29.172 5.168 1 77.25 190 VAL B O 1
ATOM 7535 N N . ALA B 1 191 ? -7.965 -27.062 4.359 1 66.88 191 ALA B N 1
ATOM 7536 C CA . ALA B 1 191 ? -8.414 -26.359 5.559 1 66.88 191 ALA B CA 1
ATOM 7537 C C . ALA B 1 191 ? -9.906 -26.562 5.789 1 66.88 191 ALA B C 1
ATOM 7539 O O . ALA B 1 191 ? -10.68 -26.641 4.836 1 66.88 191 ALA B O 1
ATOM 7540 N N . GLU B 1 192 ? -10.266 -26.812 7.047 1 64.88 192 GLU B N 1
ATOM 7541 C CA . GLU B 1 192 ? -11.656 -27.031 7.43 1 64.88 192 GLU B CA 1
ATOM 7542 C C . GLU B 1 192 ? -12.422 -25.719 7.52 1 64.88 192 GLU B C 1
ATOM 7544 O O . GLU B 1 192 ? -11.891 -24.703 7.992 1 64.88 192 GLU B O 1
ATOM 7549 N N . PRO B 1 193 ? -13.562 -25.688 6.77 1 62.25 193 PRO B N 1
ATOM 7550 C CA . PRO B 1 193 ? -14.391 -24.5 7 1 62.25 193 PRO B CA 1
ATOM 7551 C C . PRO B 1 193 ? -14.805 -24.359 8.461 1 62.25 193 PRO B C 1
ATOM 7553 O O . PRO B 1 193 ? -14.734 -25.312 9.234 1 62.25 193 PRO B O 1
ATOM 7556 N N . GLU B 1 194 ? -14.945 -23.156 9.078 1 57.5 194 GLU B N 1
ATOM 7557 C CA . GLU B 1 194 ? -15.32 -22.875 10.461 1 57.5 194 GLU B CA 1
ATOM 7558 C C . GLU B 1 194 ? -16.484 -23.75 10.906 1 57.5 194 GLU B C 1
ATOM 7560 O O . GLU B 1 194 ? -16.562 -24.141 12.07 1 57.5 194 GLU B O 1
ATOM 7565 N N . THR B 1 195 ? -17.484 -23.938 10.078 1 55.06 195 THR B N 1
ATOM 7566 C CA . THR B 1 195 ? -18.75 -24.516 10.523 1 55.06 195 THR B CA 1
ATOM 7567 C C . THR B 1 195 ? -18.609 -26.031 10.695 1 55.06 195 THR B C 1
ATOM 7569 O O . THR B 1 195 ? -19.359 -26.641 11.461 1 55.06 195 THR B O 1
ATOM 7572 N N . HIS B 1 196 ? -17.875 -26.625 9.758 1 55.03 196 HIS B N 1
ATOM 7573 C CA . HIS B 1 196 ? -17.969 -28.078 9.812 1 55.03 196 HIS B CA 1
ATOM 7574 C C . HIS B 1 196 ? -16.703 -28.688 10.391 1 55.03 196 HIS B C 1
ATOM 7576 O O . HIS B 1 196 ? -15.594 -28.203 10.117 1 55.03 196 HIS B O 1
ATOM 7582 N N . SER B 1 197 ? -16.828 -29.344 11.531 1 56.28 197 SER B N 1
ATOM 7583 C CA . SER B 1 197 ? -15.891 -30.203 12.25 1 56.28 197 SER B CA 1
ATOM 7584 C C . SER B 1 197 ? -14.992 -30.969 11.281 1 56.28 197 SER B C 1
ATOM 7586 O O . SER B 1 197 ? -15.289 -31.047 10.086 1 56.28 197 SER B O 1
ATOM 7588 N N . SER B 1 198 ? -13.953 -31.453 11.797 1 63.34 198 SER B N 1
ATOM 7589 C CA . SER B 1 198 ? -12.93 -32.312 11.227 1 63.34 198 SER B CA 1
ATOM 7590 C C . SER B 1 198 ? -13.555 -33.5 10.477 1 63.34 198 SER B C 1
ATOM 7592 O O . SER B 1 198 ? -13.773 -34.562 11.055 1 63.34 198 SER B O 1
ATOM 7594 N N . ALA B 1 199 ? -14.289 -33.188 9.328 1 75.25 199 ALA B N 1
ATOM 7595 C CA . ALA B 1 199 ? -14.891 -34.281 8.555 1 75.25 199 ALA B CA 1
ATOM 7596 C C . ALA B 1 199 ? -13.812 -35.125 7.887 1 75.25 199 ALA B C 1
ATOM 7598 O O . ALA B 1 199 ? -12.883 -34.594 7.285 1 75.25 199 ALA B O 1
ATOM 7599 N N . ALA B 1 200 ? -13.883 -36.344 8.219 1 81.94 200 ALA B N 1
ATOM 7600 C CA . ALA B 1 200 ? -12.953 -37.312 7.633 1 81.94 200 ALA B CA 1
ATOM 7601 C C . ALA B 1 200 ? -13.312 -37.594 6.176 1 81.94 200 ALA B C 1
ATOM 7603 O O . ALA B 1 200 ? -14.43 -37.312 5.742 1 81.94 200 ALA B O 1
ATOM 7604 N N . LEU B 1 201 ? -12.375 -38.031 5.387 1 87.5 201 LEU B N 1
ATOM 7605 C CA . LEU B 1 201 ? -12.562 -38.375 3.984 1 87.5 201 LEU B CA 1
ATOM 7606 C C . LEU B 1 201 ? -13.695 -39.375 3.82 1 87.5 201 LEU B C 1
ATOM 7608 O O . LEU B 1 201 ? -14.477 -39.281 2.871 1 87.5 201 LEU B O 1
ATOM 7612 N N . SER B 1 202 ? -13.891 -40.25 4.812 1 85.44 202 SER B N 1
ATOM 7613 C CA . SER B 1 202 ? -14.883 -41.312 4.758 1 85.44 202 SER B CA 1
ATOM 7614 C C . SER B 1 202 ? -16.297 -40.781 4.93 1 85.44 202 SER B C 1
ATOM 7616 O O . SER B 1 202 ? -17.266 -41.438 4.586 1 85.44 202 SER B O 1
ATOM 7618 N N . ASP B 1 203 ? -16.359 -39.594 5.418 1 82.5 203 ASP B N 1
ATOM 7619 C CA . ASP B 1 203 ? -17.656 -38.969 5.586 1 82.5 203 ASP B CA 1
ATOM 7620 C C . ASP B 1 203 ? -18.188 -38.438 4.25 1 82.5 203 ASP B C 1
ATOM 7622 O O . ASP B 1 203 ? -19.406 -38.312 4.074 1 82.5 203 ASP B O 1
ATOM 7626 N N . TYR B 1 204 ? -17.281 -38.25 3.324 1 82.62 204 TYR B N 1
ATOM 7627 C CA . TYR B 1 204 ? -17.688 -37.688 2.045 1 82.62 204 TYR B CA 1
ATOM 7628 C C . TYR B 1 204 ? -17.625 -38.719 0.937 1 82.62 204 TYR B C 1
ATOM 7630 O O . TYR B 1 204 ? -18.438 -38.688 0.005 1 82.62 204 TYR B O 1
ATOM 7638 N N . PHE B 1 205 ? -16.578 -39.594 1.152 1 88 205 PHE B N 1
ATOM 7639 C CA . PHE B 1 205 ? -16.344 -40.469 -0.001 1 88 205 PHE B CA 1
ATOM 7640 C C . PHE B 1 205 ? -16.031 -41.906 0.443 1 88 205 PHE B C 1
ATOM 7642 O O . PHE B 1 205 ? -15.336 -42.094 1.439 1 88 205 PHE B O 1
ATOM 7649 N N . ASN B 1 206 ? -16.641 -42.812 -0.306 1 89.75 206 ASN B N 1
ATOM 7650 C CA . ASN B 1 206 ? -16.141 -44.188 -0.347 1 89.75 206 ASN B CA 1
ATOM 7651 C C . ASN B 1 206 ? -15.125 -44.375 -1.472 1 89.75 206 ASN B C 1
ATOM 7653 O O . ASN B 1 206 ? -15.492 -44.375 -2.648 1 89.75 206 ASN B O 1
ATOM 7657 N N . VAL B 1 207 ? -13.883 -44.625 -1.08 1 92.25 207 VAL B N 1
ATOM 7658 C CA . VAL B 1 207 ? -12.828 -44.688 -2.086 1 92.25 207 VAL B CA 1
ATOM 7659 C C . VAL B 1 207 ? -12.578 -46.125 -2.48 1 92.25 207 VAL B C 1
ATOM 7661 O O . VAL B 1 207 ? -12.336 -46.969 -1.621 1 92.25 207 VAL B O 1
ATOM 7664 N N . GLU B 1 208 ? -12.711 -46.406 -3.719 1 93.06 208 GLU B N 1
ATOM 7665 C CA . GLU B 1 208 ? -12.406 -47.719 -4.277 1 93.06 208 GLU B CA 1
ATOM 7666 C C . GLU B 1 208 ? -11.391 -47.625 -5.406 1 93.06 208 GLU B C 1
ATOM 7668 O O . GLU B 1 208 ? -11.273 -46.594 -6.059 1 93.06 208 GLU B O 1
ATOM 7673 N N . ILE B 1 209 ? -10.648 -48.719 -5.582 1 94.88 209 ILE B N 1
ATOM 7674 C CA . ILE B 1 209 ? -9.602 -48.719 -6.598 1 94.88 209 ILE B CA 1
ATOM 7675 C C . ILE B 1 209 ? -9.695 -50 -7.434 1 94.88 209 ILE B C 1
ATOM 7677 O O . ILE B 1 209 ? -9.914 -51.094 -6.895 1 94.88 209 ILE B O 1
ATOM 7681 N N . THR B 1 210 ? -9.68 -49.844 -8.688 1 94.88 210 THR B N 1
ATOM 7682 C CA . THR B 1 210 ? -9.633 -50.969 -9.617 1 94.88 210 THR B CA 1
ATOM 7683 C C . THR B 1 210 ? -8.594 -50.719 -10.711 1 94.88 210 THR B C 1
ATOM 7685 O O . THR B 1 210 ? -8.07 -49.594 -10.844 1 94.88 210 THR B O 1
ATOM 7688 N N . SER B 1 211 ? -8.125 -51.75 -11.391 1 95.69 211 SER B N 1
ATOM 7689 C CA . SER B 1 211 ? -7.145 -51.625 -12.461 1 95.69 211 SER B CA 1
ATOM 7690 C C . SER B 1 211 ? -7.621 -52.344 -13.727 1 95.69 211 SER B C 1
ATOM 7692 O O . SER B 1 211 ? -8.375 -53.312 -13.656 1 95.69 211 SER B O 1
ATOM 7694 N N . LEU B 1 212 ? -7.262 -51.781 -14.812 1 96.06 212 LEU B N 1
ATOM 7695 C CA . LEU B 1 212 ? -7.57 -52.375 -16.125 1 96.06 212 LEU B CA 1
ATOM 7696 C C . LEU B 1 212 ? -6.301 -52.562 -16.953 1 96.06 212 LEU B C 1
ATOM 7698 O O . LEU B 1 212 ? -5.387 -51.719 -16.875 1 96.06 212 LEU B O 1
ATOM 7702 N N . SER B 1 213 ? -6.25 -53.531 -17.719 1 93.25 213 SER B N 1
ATOM 7703 C CA . SER B 1 213 ? -5.137 -53.781 -18.625 1 93.25 213 SER B CA 1
ATOM 7704 C C . SER B 1 213 ? -5.184 -52.812 -19.812 1 93.25 213 SER B C 1
ATOM 7706 O O . SER B 1 213 ? -6.156 -52.062 -19.984 1 93.25 213 SER B O 1
ATOM 7708 N N . SER B 1 214 ? -4.137 -52.812 -20.609 1 90.31 214 SER B N 1
ATOM 7709 C CA . SER B 1 214 ? -4 -51.875 -21.719 1 90.31 214 SER B CA 1
ATOM 7710 C C . SER B 1 214 ? -4.965 -52.219 -22.844 1 90.31 214 SER B C 1
ATOM 7712 O O . SER B 1 214 ? -5.016 -53.344 -23.312 1 90.31 214 SER B O 1
ATOM 7714 N N . TYR B 1 215 ? -5.738 -51.156 -23.203 1 88.69 215 TYR B N 1
ATOM 7715 C CA . TYR B 1 215 ? -6.648 -51.312 -24.328 1 88.69 215 TYR B CA 1
ATOM 7716 C C . TYR B 1 215 ? -5.875 -51.531 -25.625 1 88.69 215 TYR B C 1
ATOM 7718 O O . TYR B 1 215 ? -6.285 -52.312 -26.484 1 88.69 215 TYR B O 1
ATOM 7726 N N . GLU B 1 216 ? -4.789 -50.875 -25.797 1 84.5 216 GLU B N 1
ATOM 7727 C CA . GLU B 1 216 ? -4.031 -50.906 -27.047 1 84.5 216 GLU B CA 1
ATOM 7728 C C . GLU B 1 216 ? -3.16 -52.156 -27.156 1 84.5 216 GLU B C 1
ATOM 7730 O O . GLU B 1 216 ? -3.027 -52.719 -28.234 1 84.5 216 GLU B O 1
ATOM 7735 N N . PHE B 1 217 ? -2.566 -52.594 -26.016 1 84.06 217 PHE B N 1
ATOM 7736 C CA . PHE B 1 217 ? -1.612 -53.719 -26.062 1 84.06 217 PHE B CA 1
ATOM 7737 C C . PHE B 1 217 ? -2.295 -55.031 -25.719 1 84.06 217 PHE B C 1
ATOM 7739 O O . PHE B 1 217 ? -1.881 -56.094 -26.203 1 84.06 217 PHE B O 1
ATOM 7746 N N . GLU B 1 218 ? -3.334 -54.938 -24.812 1 89.12 218 GLU B N 1
ATOM 7747 C CA . GLU B 1 218 ? -4.039 -56.125 -24.344 1 89.12 218 GLU B CA 1
ATOM 7748 C C . GLU B 1 218 ? -5.555 -55.938 -24.438 1 89.12 218 GLU B C 1
ATOM 7750 O O . GLU B 1 218 ? -6.246 -55.969 -23.406 1 89.12 218 GLU B O 1
ATOM 7755 N N . GLU B 1 219 ? -6.105 -55.906 -25.547 1 90.62 219 GLU B N 1
ATOM 7756 C CA . GLU B 1 219 ? -7.496 -55.562 -25.781 1 90.62 219 GLU B CA 1
ATOM 7757 C C . GLU B 1 219 ? -8.445 -56.594 -25.188 1 90.62 219 GLU B C 1
ATOM 7759 O O . GLU B 1 219 ? -9.453 -56.219 -24.578 1 90.62 219 GLU B O 1
ATOM 7764 N N . ASP B 1 220 ? -8.156 -57.875 -25.344 1 93.62 220 ASP B N 1
ATOM 7765 C CA . ASP B 1 220 ? -9.047 -58.906 -24.844 1 93.62 220 ASP B CA 1
ATOM 7766 C C . ASP B 1 220 ? -9.117 -58.906 -23.328 1 93.62 220 ASP B C 1
ATOM 7768 O O . ASP B 1 220 ? -10.203 -59.031 -22.75 1 93.62 220 ASP B O 1
ATOM 7772 N N . LYS B 1 221 ? -7.957 -58.812 -22.766 1 93.19 221 LYS B N 1
ATOM 7773 C CA . LYS B 1 221 ? -7.93 -58.75 -21.297 1 93.19 221 LYS B CA 1
ATOM 7774 C C . LYS B 1 221 ? -8.656 -57.5 -20.797 1 93.19 221 LYS B C 1
ATOM 7776 O O . LYS B 1 221 ? -9.336 -57.531 -19.766 1 93.19 221 LYS B O 1
ATOM 7781 N N . PHE B 1 222 ? -8.531 -56.438 -21.516 1 94.75 222 PHE B N 1
ATOM 7782 C CA . PHE B 1 222 ? -9.211 -55.188 -21.188 1 94.75 222 PHE B CA 1
ATOM 7783 C C . PHE B 1 222 ? -10.727 -55.375 -21.219 1 94.75 222 PHE B C 1
ATOM 7785 O O . PHE B 1 222 ? -11.422 -54.969 -20.281 1 94.75 222 PHE B O 1
ATOM 7792 N N . LYS B 1 223 ? -11.211 -56 -22.234 1 95.25 223 LYS B N 1
ATOM 7793 C CA . LYS B 1 223 ? -12.648 -56.219 -22.391 1 95.25 223 LYS B CA 1
ATOM 7794 C C . LYS B 1 223 ? -13.203 -57.094 -21.281 1 95.25 223 LYS B C 1
ATOM 7796 O O . LYS B 1 223 ? -14.305 -56.875 -20.781 1 95.25 223 LYS B O 1
ATOM 7801 N N . ASP B 1 224 ? -12.43 -58.094 -20.922 1 95.44 224 ASP B N 1
ATOM 7802 C CA . ASP B 1 224 ? -12.852 -58.969 -19.844 1 95.44 224 ASP B CA 1
ATOM 7803 C C . ASP B 1 224 ? -12.945 -58.219 -18.516 1 95.44 224 ASP B C 1
ATOM 7805 O O . ASP B 1 224 ? -13.906 -58.406 -17.766 1 95.44 224 ASP B O 1
ATOM 7809 N N . GLN B 1 225 ? -11.961 -57.5 -18.266 1 95.38 225 GLN B N 1
ATOM 7810 C CA . GLN B 1 225 ? -11.922 -56.75 -17.016 1 95.38 225 GLN B CA 1
ATOM 7811 C C . GLN B 1 225 ? -13.016 -55.656 -16.969 1 95.38 225 GLN B C 1
ATOM 7813 O O . GLN B 1 225 ? -13.578 -55.375 -15.914 1 95.38 225 GLN B O 1
ATOM 7818 N N . VAL B 1 226 ? -13.281 -55.094 -18.094 1 95.88 226 VAL B N 1
ATOM 7819 C CA . VAL B 1 226 ? -14.344 -54.094 -18.188 1 95.88 226 VAL B CA 1
ATOM 7820 C C . VAL B 1 226 ? -15.695 -54.75 -17.938 1 95.88 226 VAL B C 1
ATOM 7822 O O . VAL B 1 226 ? -16.578 -54.156 -17.328 1 95.88 226 VAL B O 1
ATOM 7825 N N . ALA B 1 227 ? -15.875 -55.906 -18.391 1 93.88 227 ALA B N 1
ATOM 7826 C CA . ALA B 1 227 ? -17.109 -56.656 -18.141 1 93.88 227 ALA B CA 1
ATOM 7827 C C . ALA B 1 227 ? -17.312 -56.906 -16.641 1 93.88 227 ALA B C 1
ATOM 7829 O O . ALA B 1 227 ? -18.438 -56.812 -16.141 1 93.88 227 ALA B O 1
ATOM 7830 N N . HIS B 1 228 ? -16.234 -57.156 -15.992 1 93.69 228 HIS B N 1
ATOM 7831 C CA . HIS B 1 228 ? -16.297 -57.344 -14.547 1 93.69 228 HIS B CA 1
ATOM 7832 C C . HIS B 1 228 ? -16.656 -56.031 -13.852 1 93.69 228 HIS B C 1
ATOM 7834 O O . HIS B 1 228 ? -17.391 -56.031 -12.867 1 93.69 228 HIS B O 1
ATOM 7840 N N . LEU B 1 229 ? -16.062 -55 -14.336 1 94.19 229 LEU B N 1
ATOM 7841 C CA . LEU B 1 229 ? -16.359 -53.688 -13.781 1 94.19 229 LEU B CA 1
ATOM 7842 C C . LEU B 1 229 ? -17.812 -53.312 -14 1 94.19 229 LEU B C 1
ATOM 7844 O O . LEU B 1 229 ? -18.453 -52.75 -13.125 1 94.19 229 LEU B O 1
ATOM 7848 N N . LYS B 1 230 ? -18.344 -53.625 -15.164 1 93.25 230 LYS B N 1
ATOM 7849 C CA . LYS B 1 230 ? -19.734 -53.375 -15.516 1 93.25 230 LYS B CA 1
ATOM 7850 C C . LYS B 1 230 ? -20.688 -54.031 -14.523 1 93.25 230 LYS B C 1
ATOM 7852 O O . LYS B 1 230 ? -21.719 -53.469 -14.164 1 93.25 230 LYS B O 1
ATOM 7857 N N . GLN B 1 231 ? -20.344 -55.156 -14.008 1 90.44 231 GLN B N 1
ATOM 7858 C CA . GLN B 1 231 ? -21.188 -55.906 -13.078 1 90.44 231 GLN B CA 1
ATOM 7859 C C . GLN B 1 231 ? -21.344 -55.156 -11.758 1 90.44 231 GLN B C 1
ATOM 7861 O O . GLN B 1 231 ? -22.375 -55.281 -11.086 1 90.44 231 GLN B O 1
ATOM 7866 N N . ARG B 1 232 ? -20.422 -54.375 -11.453 1 88.88 232 ARG B N 1
ATOM 7867 C CA . ARG B 1 232 ? -20.453 -53.656 -10.188 1 88.88 232 ARG B CA 1
ATOM 7868 C C . ARG B 1 232 ? -21.531 -52.594 -10.211 1 88.88 232 ARG B C 1
ATOM 7870 O O . ARG B 1 232 ? -21.969 -52.125 -9.156 1 88.88 232 ARG B O 1
ATOM 7877 N N . PHE B 1 233 ? -21.969 -52.156 -11.359 1 90.25 233 PHE B N 1
ATOM 7878 C CA . PHE B 1 233 ? -22.922 -51.062 -11.469 1 90.25 233 PHE B CA 1
ATOM 7879 C C . PHE B 1 233 ? -24.344 -51.594 -11.57 1 90.25 233 PHE B C 1
ATOM 7881 O O . PHE B 1 233 ? -25.312 -50.844 -11.555 1 90.25 233 PHE B O 1
ATOM 7888 N N . PHE B 1 234 ? -24.406 -52.906 -11.656 1 85.75 234 PHE B N 1
ATOM 7889 C CA . PHE B 1 234 ? -25.75 -53.5 -11.68 1 85.75 234 PHE B CA 1
ATOM 7890 C C . PHE B 1 234 ? -26.375 -53.469 -10.289 1 85.75 234 PHE B C 1
ATOM 7892 O O . PHE B 1 234 ? -25.719 -53.812 -9.305 1 85.75 234 PHE B O 1
ATOM 7899 N N . ASN B 1 235 ? -27.547 -53.031 -10.148 1 73 235 ASN B N 1
ATOM 7900 C CA . ASN B 1 235 ? -28.328 -52.938 -8.922 1 73 235 ASN B CA 1
ATOM 7901 C C . ASN B 1 235 ? -27.625 -52.062 -7.879 1 73 235 ASN B C 1
ATOM 7903 O O . ASN B 1 235 ? -27.578 -52.438 -6.703 1 73 235 ASN B O 1
ATOM 7907 N N . SER B 1 236 ? -26.922 -50.969 -8.32 1 62.59 236 SER B N 1
ATOM 7908 C CA . SER B 1 236 ? -26.062 -50.094 -7.52 1 62.59 236 SER B CA 1
ATOM 7909 C C . SER B 1 236 ? -26.875 -49.312 -6.492 1 62.59 236 SER B C 1
ATOM 7911 O O . SER B 1 236 ? -26.312 -48.75 -5.547 1 62.59 236 SER B O 1
ATOM 7913 N N . ASN B 1 237 ? -28.219 -49.125 -6.582 1 58.62 237 ASN B N 1
ATOM 7914 C CA . ASN B 1 237 ? -29.016 -48.375 -5.617 1 58.62 237 ASN B CA 1
ATOM 7915 C C . ASN B 1 237 ? -29.391 -49.219 -4.406 1 58.62 237 ASN B C 1
ATOM 7917 O O . ASN B 1 237 ? -30.172 -48.812 -3.553 1 58.62 237 ASN B O 1
ATOM 7921 N N . SER B 1 238 ? -28.953 -50.469 -4.414 1 52.75 238 SER B N 1
ATOM 7922 C CA . SER B 1 238 ? -29.281 -51.25 -3.238 1 52.75 238 SER B CA 1
ATOM 7923 C C . SER B 1 238 ? -28.438 -50.844 -2.039 1 52.75 238 SER B C 1
ATOM 7925 O O . SER B 1 238 ? -27.344 -50.281 -2.203 1 52.75 238 SER B O 1
ATOM 7927 N N . PRO B 1 239 ? -28.984 -50.969 -0.732 1 47.28 239 PRO B N 1
ATOM 7928 C CA . PRO B 1 239 ? -28.297 -50.75 0.539 1 47.28 239 PRO B CA 1
ATOM 7929 C C . PRO B 1 239 ? -26.938 -51.438 0.62 1 47.28 239 PRO B C 1
ATOM 7931 O O . PRO B 1 239 ? -26.812 -52.594 0.213 1 47.28 239 PRO B O 1
ATOM 7934 N N . SER B 1 240 ? -25.797 -50.844 0.439 1 47.66 240 SER B N 1
ATOM 7935 C CA . SER B 1 240 ? -24.422 -51.281 0.592 1 47.66 240 SER B CA 1
ATOM 7936 C C . SER B 1 240 ? -23.594 -50.969 -0.657 1 47.66 240 SER B C 1
ATOM 7938 O O . SER B 1 240 ? -22.391 -51.156 -0.677 1 47.66 240 SER B O 1
ATOM 7940 N N . ASP B 1 241 ? -24.266 -50.5 -1.688 1 54.66 241 ASP B N 1
ATOM 7941 C CA . ASP B 1 241 ? -23.594 -50.438 -2.982 1 54.66 241 ASP B CA 1
ATOM 7942 C C . ASP B 1 241 ? -23.062 -49.031 -3.26 1 54.66 241 ASP B C 1
ATOM 7944 O O . ASP B 1 241 ? -23.172 -48.156 -2.42 1 54.66 241 ASP B O 1
ATOM 7948 N N . LEU B 1 242 ? -22.469 -48.812 -4.488 1 50.16 242 LEU B N 1
ATOM 7949 C CA . LEU B 1 242 ? -21.672 -47.656 -4.895 1 50.16 242 LEU B CA 1
ATOM 7950 C C . LEU B 1 242 ? -22.422 -46.375 -4.66 1 50.16 242 LEU B C 1
ATOM 7952 O O . LEU B 1 242 ? -21.812 -45.344 -4.344 1 50.16 242 LEU B O 1
ATOM 7956 N N . ALA B 1 243 ? -23.891 -46.375 -4.691 1 54.22 243 ALA B N 1
ATOM 7957 C CA . ALA B 1 243 ? -24.719 -45.188 -4.539 1 54.22 243 ALA B CA 1
ATOM 7958 C C . ALA B 1 243 ? -25.672 -45.344 -3.355 1 54.22 243 ALA B C 1
ATOM 7960 O O . ALA B 1 243 ? -26.891 -45.219 -3.516 1 54.22 243 ALA B O 1
ATOM 7961 N N . ASP B 1 244 ? -25.219 -45.812 -2.123 1 54.75 244 ASP B N 1
ATOM 7962 C CA . ASP B 1 244 ? -26.047 -46.25 -1.006 1 54.75 244 ASP B CA 1
ATOM 7963 C C . ASP B 1 244 ? -26.859 -45.094 -0.428 1 54.75 244 ASP B C 1
ATOM 7965 O O . ASP B 1 244 ? -28.031 -45.25 -0.101 1 54.75 244 ASP B O 1
ATOM 7969 N N . ASP B 1 245 ? -26.156 -44 -0.066 1 57.22 245 ASP B N 1
ATOM 7970 C CA . ASP B 1 245 ? -26.844 -43 0.761 1 57.22 245 ASP B CA 1
ATOM 7971 C C . ASP B 1 245 ? -27.781 -42.156 -0.079 1 57.22 245 ASP B C 1
ATOM 7973 O O . ASP B 1 245 ? -27.406 -41.062 -0.535 1 57.22 245 ASP B O 1
ATOM 7977 N N . ARG B 1 246 ? -28.938 -42.781 -0.435 1 58.44 246 ARG B N 1
ATOM 7978 C CA . ARG B 1 246 ? -29.906 -42.125 -1.311 1 58.44 246 ARG B CA 1
ATOM 7979 C C . ARG B 1 246 ? -30.766 -41.125 -0.539 1 58.44 246 ARG B C 1
ATOM 7981 O O . ARG B 1 246 ? -31.594 -40.438 -1.125 1 58.44 246 ARG B O 1
ATOM 7988 N N . LEU B 1 247 ? -30.594 -41.125 0.691 1 55.47 247 LEU B N 1
ATOM 7989 C CA . LEU B 1 247 ? -31.516 -40.312 1.465 1 55.47 247 LEU B CA 1
ATOM 7990 C C . LEU B 1 247 ? -31.438 -38.844 1.042 1 55.47 247 LEU B C 1
ATOM 7992 O O . LEU B 1 247 ? -32.438 -38.125 1.095 1 55.47 247 LEU B O 1
ATOM 7996 N N . GLU B 1 248 ? -30.328 -38.5 0.541 1 65.25 248 GLU B N 1
ATOM 7997 C CA . GLU B 1 248 ? -30.234 -37.094 0.272 1 65.25 248 GLU B CA 1
ATOM 7998 C C . GLU B 1 248 ? -30.172 -36.812 -1.228 1 65.25 248 GLU B C 1
ATOM 8000 O O . GLU B 1 248 ? -29.75 -35.719 -1.645 1 65.25 248 GLU B O 1
ATOM 8005 N N . VAL B 1 249 ? -30.766 -37.781 -1.984 1 71.81 249 VAL B N 1
ATOM 8006 C CA . VAL B 1 249 ? -30.703 -37.594 -3.432 1 71.81 249 VAL B CA 1
ATOM 8007 C C . VAL B 1 249 ? -31.984 -36.906 -3.926 1 71.81 249 VAL B C 1
ATOM 8009 O O . VAL B 1 249 ? -33.062 -37.125 -3.363 1 71.81 249 VAL B O 1
ATOM 8012 N N . GLU B 1 250 ? -31.797 -36.125 -4.84 1 79.69 250 GLU B N 1
ATOM 8013 C CA . GLU B 1 250 ? -32.906 -35.438 -5.48 1 79.69 250 GLU B CA 1
ATOM 8014 C C . GLU B 1 250 ? -33.719 -36.375 -6.359 1 79.69 250 GLU B C 1
ATOM 8016 O O . GLU B 1 250 ? -33.125 -37.188 -7.098 1 79.69 250 GLU B O 1
ATOM 8021 N N . PRO B 1 251 ? -35 -36.281 -6.109 1 85.69 251 PRO B N 1
ATOM 8022 C CA . PRO B 1 251 ? -35.812 -37.094 -7.016 1 85.69 251 PRO B CA 1
ATOM 8023 C C . PRO B 1 251 ? -35.562 -36.75 -8.484 1 85.69 251 PRO B C 1
ATOM 8025 O O . PRO B 1 251 ? -35.156 -35.656 -8.812 1 85.69 251 PRO B O 1
ATOM 8028 N N . ALA B 1 252 ? -35.844 -37.719 -9.344 1 87.5 252 ALA B N 1
ATOM 8029 C CA . ALA B 1 252 ? -35.562 -37.594 -10.773 1 87.5 252 ALA B CA 1
ATOM 8030 C C . ALA B 1 252 ? -36.312 -36.375 -11.359 1 87.5 252 ALA B C 1
ATOM 8032 O O . ALA B 1 252 ? -35.781 -35.719 -12.273 1 87.5 252 ALA B O 1
ATOM 8033 N N . SER B 1 253 ? -37.438 -36.062 -10.812 1 84.75 253 SER B N 1
ATOM 8034 C CA . SER B 1 253 ? -38.219 -34.938 -11.305 1 84.75 253 SER B CA 1
ATOM 8035 C C . SER B 1 253 ? -37.5 -33.625 -11.023 1 84.75 253 SER B C 1
ATOM 8037 O O . SER B 1 253 ? -37.688 -32.656 -11.758 1 84.75 253 SER B O 1
ATOM 8039 N N . GLY B 1 254 ? -36.719 -33.594 -10.016 1 86.75 254 GLY B N 1
ATOM 8040 C CA . GLY B 1 254 ? -36.031 -32.375 -9.633 1 86.75 254 GLY B CA 1
ATOM 8041 C C . GLY B 1 254 ? -34.594 -32.344 -10.086 1 86.75 254 GLY B C 1
ATOM 8042 O O . GLY B 1 254 ? -33.875 -31.391 -9.766 1 86.75 254 GLY B O 1
ATOM 8043 N N . PHE B 1 255 ? -34.219 -33.312 -10.828 1 89.06 255 PHE B N 1
ATOM 8044 C CA . PHE B 1 255 ? -32.781 -33.438 -11.188 1 89.06 255 PHE B CA 1
ATOM 8045 C C . PHE B 1 255 ? -32.344 -32.281 -12.07 1 89.06 255 PHE B C 1
ATOM 8047 O O . PHE B 1 255 ? -31.266 -31.703 -11.883 1 89.06 255 PHE B O 1
ATOM 8054 N N . SER B 1 256 ? -33.188 -31.906 -13.055 1 89.06 256 SER B N 1
ATOM 8055 C CA . SER B 1 256 ? -32.812 -30.844 -14 1 89.06 256 SER B CA 1
ATOM 8056 C C . SER B 1 256 ? -32.625 -29.516 -13.289 1 89.06 256 SER B C 1
ATOM 8058 O O . SER B 1 256 ? -31.656 -28.797 -13.539 1 89.06 256 SER B O 1
ATOM 8060 N N . VAL B 1 257 ? -33.469 -29.203 -12.336 1 89.38 257 VAL B N 1
ATOM 8061 C CA . VAL B 1 257 ? -33.406 -27.953 -11.602 1 89.38 257 VAL B CA 1
ATOM 8062 C C . VAL B 1 257 ? -32.188 -27.953 -10.672 1 89.38 257 VAL B C 1
ATOM 8064 O O . VAL B 1 257 ? -31.484 -26.953 -10.547 1 89.38 257 VAL B O 1
ATOM 8067 N N . CYS B 1 258 ? -32 -29.047 -10.102 1 90.06 258 CYS B N 1
ATOM 8068 C CA . CYS B 1 258 ? -30.891 -29.172 -9.172 1 90.06 258 CYS B CA 1
ATOM 8069 C C . CYS B 1 258 ? -29.562 -29.016 -9.898 1 90.06 258 CYS B C 1
ATOM 8071 O O . CYS B 1 258 ? -28.672 -28.312 -9.422 1 90.06 258 CYS B O 1
ATOM 8073 N N . ALA B 1 259 ? -29.438 -29.672 -11.023 1 93.31 259 ALA B N 1
ATOM 8074 C CA . ALA B 1 259 ? -28.203 -29.625 -11.805 1 93.31 259 ALA B CA 1
ATOM 8075 C C . ALA B 1 259 ? -27.922 -28.188 -12.258 1 93.31 259 ALA B C 1
ATOM 8077 O O . ALA B 1 259 ? -26.766 -27.734 -12.211 1 93.31 259 ALA B O 1
ATOM 8078 N N . GLU B 1 260 ? -28.875 -27.547 -12.648 1 93.75 260 GLU B N 1
ATOM 8079 C CA . GLU B 1 260 ? -28.719 -26.172 -13.086 1 93.75 260 GLU B CA 1
ATOM 8080 C C . GLU B 1 260 ? -28.297 -25.266 -11.93 1 93.75 260 GLU B C 1
ATOM 8082 O O . GLU B 1 260 ? -27.422 -24.406 -12.086 1 93.75 260 GLU B O 1
ATOM 8087 N N . LYS B 1 261 ? -28.891 -25.453 -10.828 1 92.5 261 LYS B N 1
ATOM 8088 C CA . LYS B 1 261 ? -28.578 -24.656 -9.648 1 92.5 261 LYS B CA 1
ATOM 8089 C C . LYS B 1 261 ? -27.141 -24.891 -9.195 1 92.5 261 LYS B C 1
ATOM 8091 O O . LYS B 1 261 ? -26.438 -23.953 -8.82 1 92.5 261 LYS B O 1
ATOM 8096 N N . ILE B 1 262 ? -26.734 -26.078 -9.188 1 92.5 262 ILE B N 1
ATOM 8097 C CA . ILE B 1 262 ? -25.375 -26.422 -8.766 1 92.5 262 ILE B CA 1
ATOM 8098 C C . ILE B 1 262 ? -24.359 -25.781 -9.703 1 92.5 262 ILE B C 1
ATOM 8100 O O . ILE B 1 262 ? -23.375 -25.203 -9.258 1 92.5 262 ILE B O 1
ATOM 8104 N N . TRP B 1 263 ? -24.625 -25.859 -10.992 1 94.62 263 TRP B N 1
ATOM 8105 C CA . TRP B 1 263 ? -23.703 -25.297 -11.961 1 94.62 263 TRP B CA 1
ATOM 8106 C C . TRP B 1 263 ? -23.594 -23.781 -11.805 1 94.62 263 TRP B C 1
ATOM 8108 O O . TRP B 1 263 ? -22.516 -23.203 -11.883 1 94.62 263 TRP B O 1
ATOM 8118 N N . LYS B 1 264 ? -24.688 -23.172 -11.555 1 93.19 264 LYS B N 1
ATOM 8119 C CA . LYS B 1 264 ? -24.688 -21.719 -11.344 1 93.19 264 LYS B CA 1
ATOM 8120 C C . LYS B 1 264 ? -23.891 -21.344 -10.109 1 93.19 264 LYS B C 1
ATOM 8122 O O . LYS B 1 264 ? -23.125 -20.375 -10.125 1 93.19 264 LYS B O 1
ATOM 8127 N N . THR B 1 265 ? -24.078 -22.094 -9.07 1 90.75 265 THR B N 1
ATOM 8128 C CA . THR B 1 265 ? -23.344 -21.844 -7.836 1 90.75 265 THR B CA 1
ATOM 8129 C C . THR B 1 265 ? -21.844 -21.969 -8.07 1 90.75 265 THR B C 1
ATOM 8131 O O . THR B 1 265 ? -21.062 -21.172 -7.551 1 90.75 265 THR B O 1
ATOM 8134 N N . ILE B 1 266 ? -21.422 -22.953 -8.82 1 90.94 266 ILE B N 1
ATOM 8135 C CA . ILE B 1 266 ? -20.016 -23.219 -9.094 1 90.94 266 ILE B CA 1
ATOM 8136 C C . ILE B 1 266 ? -19.453 -22.109 -9.977 1 90.94 266 ILE B C 1
ATOM 8138 O O . ILE B 1 266 ? -18.344 -21.609 -9.734 1 90.94 266 ILE B O 1
ATOM 8142 N N . LYS B 1 267 ? -20.141 -21.719 -10.945 1 89.12 267 LYS B N 1
ATOM 8143 C CA . LYS B 1 267 ? -19.688 -20.688 -11.883 1 89.12 267 LYS B CA 1
ATOM 8144 C C . LYS B 1 267 ? -19.531 -19.344 -11.188 1 89.12 267 LYS B C 1
ATOM 8146 O O . LYS B 1 267 ? -18.641 -18.562 -11.531 1 89.12 267 LYS B O 1
ATOM 8151 N N . ASP B 1 268 ? -20.297 -19.094 -10.188 1 85.88 268 ASP B N 1
ATOM 8152 C CA . ASP B 1 268 ? -20.297 -17.812 -9.484 1 85.88 268 ASP B CA 1
ATOM 8153 C C . ASP B 1 268 ? -19.188 -17.766 -8.43 1 85.88 268 ASP B C 1
ATOM 8155 O O . ASP B 1 268 ? -18.875 -16.703 -7.906 1 85.88 268 ASP B O 1
ATOM 8159 N N . ASN B 1 269 ? -18.672 -18.891 -8.172 1 82.19 269 ASN B N 1
ATOM 8160 C CA . ASN B 1 269 ? -17.641 -18.922 -7.141 1 82.19 269 ASN B CA 1
ATOM 8161 C C . ASN B 1 269 ? -16.297 -18.422 -7.672 1 82.19 269 ASN B C 1
ATOM 8163 O O . ASN B 1 269 ? -15.719 -19.047 -8.562 1 82.19 269 ASN B O 1
ATOM 8167 N N . LYS B 1 270 ? -15.727 -17.438 -7.109 1 74.62 270 LYS B N 1
ATOM 8168 C CA . LYS B 1 270 ? -14.516 -16.781 -7.594 1 74.62 270 LYS B CA 1
ATOM 8169 C C . LYS B 1 270 ? -13.266 -17.547 -7.188 1 74.62 270 LYS B C 1
ATOM 8171 O O . LYS B 1 270 ? -12.195 -17.359 -7.77 1 74.62 270 LYS B O 1
ATOM 8176 N N . ASP B 1 271 ? -13.43 -18.438 -6.254 1 72 271 ASP B N 1
ATOM 8177 C CA . ASP B 1 271 ? -12.266 -19.172 -5.762 1 72 271 ASP B CA 1
ATOM 8178 C C . ASP B 1 271 ? -11.758 -20.156 -6.809 1 72 271 ASP B C 1
ATOM 8180 O O . ASP B 1 271 ? -10.617 -20.625 -6.727 1 72 271 ASP B O 1
ATOM 8184 N N . LEU B 1 272 ? -12.609 -20.453 -7.727 1 75.88 272 LEU B N 1
ATOM 8185 C CA . LEU B 1 272 ? -12.219 -21.406 -8.766 1 75.88 272 LEU B CA 1
ATOM 8186 C C . LEU B 1 272 ? -11.5 -20.703 -9.906 1 75.88 272 LEU B C 1
ATOM 8188 O O . LEU B 1 272 ? -10.898 -21.344 -10.766 1 75.88 272 LEU B O 1
ATOM 8192 N N . HIS B 1 273 ? -11.594 -19.453 -9.789 1 71.38 273 HIS B N 1
ATOM 8193 C CA . HIS B 1 273 ? -10.914 -18.672 -10.82 1 71.38 273 HIS B CA 1
ATOM 8194 C C . HIS B 1 273 ? -9.508 -18.281 -10.383 1 71.38 273 HIS B C 1
ATOM 8196 O O . HIS B 1 273 ? -9.305 -17.188 -9.836 1 71.38 273 HIS B O 1
ATOM 8202 N N . ILE B 1 274 ? -8.672 -19.25 -10.383 1 66.62 274 ILE B N 1
ATOM 8203 C CA . ILE B 1 274 ? -7.277 -18.953 -10.062 1 66.62 274 ILE B CA 1
ATOM 8204 C C . ILE B 1 274 ? -6.578 -18.375 -11.297 1 66.62 274 ILE B C 1
ATOM 8206 O O . ILE B 1 274 ? -6.699 -18.922 -12.398 1 66.62 274 ILE B O 1
ATOM 8210 N N . PRO B 1 275 ? -6.094 -17.203 -11.055 1 68.31 275 PRO B N 1
ATOM 8211 C CA . PRO B 1 275 ? -5.391 -16.609 -12.195 1 68.31 275 PRO B CA 1
ATOM 8212 C C . PRO B 1 275 ? -4.309 -17.531 -12.758 1 68.31 275 PRO B C 1
ATOM 8214 O O . PRO B 1 275 ? -3.943 -18.531 -12.117 1 68.31 275 PRO B O 1
ATOM 8217 N N . ASP B 1 276 ? -3.814 -17.172 -13.906 1 69.69 276 ASP B N 1
ATOM 8218 C CA . ASP B 1 276 ? -2.736 -17.875 -14.586 1 69.69 276 ASP B CA 1
ATOM 8219 C C . ASP B 1 276 ? -1.478 -17.922 -13.719 1 69.69 276 ASP B C 1
ATOM 8221 O O . ASP B 1 276 ? -1.167 -16.953 -13.016 1 69.69 276 ASP B O 1
ATOM 8225 N N . PRO B 1 277 ? -0.942 -19.094 -13.594 1 70.06 277 PRO B N 1
ATOM 8226 C CA . PRO B 1 277 ? 0.282 -19.203 -12.805 1 70.06 277 PRO B CA 1
ATOM 8227 C C . PRO B 1 277 ? 1.315 -18.141 -13.148 1 70.06 277 PRO B C 1
ATOM 8229 O O . PRO B 1 277 ? 2.037 -17.672 -12.266 1 70.06 277 PRO B O 1
ATOM 8232 N N . LYS B 1 278 ? 1.336 -17.797 -14.43 1 71.12 278 LYS B N 1
ATOM 8233 C CA . LYS B 1 278 ? 2.258 -16.734 -14.844 1 71.12 278 LYS B CA 1
ATOM 8234 C C . LYS B 1 278 ? 1.929 -15.422 -14.148 1 71.12 278 LYS B C 1
ATOM 8236 O O . LYS B 1 278 ? 2.83 -14.711 -13.703 1 71.12 278 LYS B O 1
ATOM 8241 N N . VAL B 1 279 ? 0.685 -15.242 -14.07 1 77.81 279 VAL B N 1
ATOM 8242 C CA . VAL B 1 279 ? 0.219 -14.008 -13.461 1 77.81 279 VAL B CA 1
ATOM 8243 C C . VAL B 1 279 ? 0.444 -14.062 -11.945 1 77.81 279 VAL B C 1
ATOM 8245 O O . VAL B 1 279 ? 0.832 -13.062 -11.336 1 77.81 279 VAL B O 1
ATOM 8248 N N . MET B 1 280 ? 0.311 -15.203 -11.422 1 81.62 280 MET B N 1
ATOM 8249 C CA . MET B 1 280 ? 0.5 -15.367 -9.984 1 81.62 280 MET B CA 1
ATOM 8250 C C . MET B 1 280 ? 1.971 -15.219 -9.609 1 81.62 280 MET B C 1
ATOM 8252 O O . MET B 1 280 ? 2.301 -14.531 -8.633 1 81.62 280 MET B O 1
ATOM 8256 N N . ALA B 1 281 ? 2.783 -15.891 -10.367 1 78.75 281 ALA B N 1
ATOM 8257 C CA . ALA B 1 281 ? 4.219 -15.781 -10.117 1 78.75 281 ALA B CA 1
ATOM 8258 C C . ALA B 1 281 ? 4.703 -14.344 -10.289 1 78.75 281 ALA B C 1
ATOM 8260 O O . ALA B 1 281 ? 5.516 -13.859 -9.5 1 78.75 281 ALA B O 1
ATOM 8261 N N . ALA B 1 282 ? 4.164 -13.711 -11.32 1 84.06 282 ALA B N 1
ATOM 8262 C CA . ALA B 1 282 ? 4.527 -12.32 -11.578 1 84.06 282 ALA B CA 1
ATOM 8263 C C . ALA B 1 282 ? 4.086 -11.414 -10.43 1 84.06 282 ALA B C 1
ATOM 8265 O O . ALA B 1 282 ? 4.824 -10.508 -10.031 1 84.06 282 ALA B O 1
ATOM 8266 N N . SER B 1 283 ? 2.953 -11.656 -9.914 1 85.56 283 SER B N 1
ATOM 8267 C CA . SER B 1 283 ? 2.42 -10.828 -8.836 1 85.56 283 SER B CA 1
ATOM 8268 C C . SER B 1 283 ? 3.297 -10.914 -7.59 1 85.56 283 SER B C 1
ATOM 8270 O O . SER B 1 283 ? 3.596 -9.898 -6.965 1 85.56 283 SER B O 1
ATOM 8272 N N . VAL B 1 284 ? 3.73 -12.078 -7.242 1 84.12 284 VAL B N 1
ATOM 8273 C CA . VAL B 1 284 ? 4.531 -12.266 -6.039 1 84.12 284 VAL B CA 1
ATOM 8274 C C . VAL B 1 284 ? 5.934 -11.703 -6.258 1 84.12 284 VAL B C 1
ATOM 8276 O O . VAL B 1 284 ? 6.461 -10.984 -5.406 1 84.12 284 VAL B O 1
ATOM 8279 N N . ARG B 1 285 ? 6.516 -12.031 -7.387 1 85.31 285 ARG B N 1
ATOM 8280 C CA . ARG B 1 285 ? 7.887 -11.609 -7.652 1 85.31 285 ARG B CA 1
ATOM 8281 C C . ARG B 1 285 ? 7.973 -10.102 -7.824 1 85.31 285 ARG B C 1
ATOM 8283 O O . ARG B 1 285 ? 8.906 -9.461 -7.328 1 85.31 285 ARG B O 1
ATOM 8290 N N . CYS B 1 286 ? 7.027 -9.555 -8.555 1 89.62 286 CYS B N 1
ATOM 8291 C CA . CYS B 1 286 ? 7.027 -8.109 -8.742 1 89.62 286 CYS B CA 1
ATOM 8292 C C . CYS B 1 286 ? 6.848 -7.391 -7.41 1 89.62 286 CYS B C 1
ATOM 8294 O O . CYS B 1 286 ? 7.453 -6.344 -7.18 1 89.62 286 CYS B O 1
ATOM 8296 N N . GLU B 1 287 ? 6.07 -7.957 -6.594 1 88.75 287 GLU B N 1
ATOM 8297 C CA . GLU B 1 287 ? 5.875 -7.367 -5.273 1 88.75 287 GLU B CA 1
ATOM 8298 C C . GLU B 1 287 ? 7.16 -7.43 -4.445 1 88.75 287 GLU B C 1
ATOM 8300 O O . GLU B 1 287 ? 7.492 -6.477 -3.736 1 88.75 287 GLU B O 1
ATOM 8305 N N . GLU B 1 288 ? 7.797 -8.523 -4.551 1 87.81 288 GLU B N 1
ATOM 8306 C CA . GLU B 1 288 ? 9.047 -8.688 -3.82 1 87.81 288 GLU B CA 1
ATOM 8307 C C . GLU B 1 288 ? 10.102 -7.695 -4.309 1 87.81 288 GLU B C 1
ATOM 8309 O O . GLU B 1 288 ? 10.82 -7.094 -3.502 1 87.81 288 GLU B O 1
ATOM 8314 N N . ILE B 1 289 ? 10.195 -7.578 -5.586 1 90.88 289 ILE B N 1
ATOM 8315 C CA . ILE B 1 289 ? 11.164 -6.66 -6.176 1 90.88 289 ILE B CA 1
ATOM 8316 C C . ILE B 1 289 ? 10.812 -5.223 -5.785 1 90.88 289 ILE B C 1
ATOM 8318 O O . ILE B 1 289 ? 11.703 -4.434 -5.445 1 90.88 289 ILE B O 1
ATOM 8322 N N . ALA B 1 290 ? 9.547 -4.93 -5.828 1 93.88 290 ALA B N 1
ATOM 8323 C CA . ALA B 1 290 ? 9.094 -3.596 -5.434 1 93.88 290 ALA B CA 1
ATOM 8324 C C . ALA B 1 290 ? 9.461 -3.301 -3.98 1 93.88 290 ALA B C 1
ATOM 8326 O O . ALA B 1 290 ? 9.945 -2.211 -3.664 1 93.88 290 ALA B O 1
ATOM 8327 N N . LYS B 1 291 ? 9.242 -4.242 -3.137 1 91.06 291 LYS B N 1
ATOM 8328 C CA . LYS B 1 291 ? 9.562 -4.082 -1.722 1 91.06 291 LYS B CA 1
ATOM 8329 C C . LYS B 1 291 ? 11.062 -3.893 -1.519 1 91.06 291 LYS B C 1
ATOM 8331 O O . LYS B 1 291 ? 11.484 -3.119 -0.657 1 91.06 291 LYS B O 1
ATOM 8336 N N . GLU B 1 292 ? 11.773 -4.613 -2.279 1 92.44 292 GLU B N 1
ATOM 8337 C CA . GLU B 1 292 ? 13.227 -4.488 -2.203 1 92.44 292 GLU B CA 1
ATOM 8338 C C . GLU B 1 292 ? 13.688 -3.102 -2.646 1 92.44 292 GLU B C 1
ATOM 8340 O O . GLU B 1 292 ? 14.547 -2.496 -2.012 1 92.44 292 GLU B O 1
ATOM 8345 N N . LYS B 1 293 ? 13.117 -2.58 -3.715 1 96 293 LYS B N 1
ATOM 8346 C CA . LYS B 1 293 ? 13.477 -1.256 -4.211 1 96 293 LYS B CA 1
ATOM 8347 C C . LYS B 1 293 ? 13.07 -0.168 -3.223 1 96 293 LYS B C 1
ATOM 8349 O O . LYS B 1 293 ? 13.789 0.815 -3.041 1 96 293 LYS B O 1
ATOM 8354 N N . LEU B 1 294 ? 11.953 -0.329 -2.561 1 95.62 294 LEU B N 1
ATOM 8355 C CA . LEU B 1 294 ? 11.492 0.636 -1.568 1 95.62 294 LEU B CA 1
ATOM 8356 C C . LEU B 1 294 ? 12.422 0.66 -0.362 1 95.62 294 LEU B C 1
ATOM 8358 O O . LEU B 1 294 ? 12.727 1.729 0.172 1 95.62 294 LEU B O 1
ATOM 8362 N N . LYS B 1 295 ? 12.82 -0.501 0.016 1 94.69 295 LYS B N 1
ATOM 8363 C CA . LYS B 1 295 ? 13.758 -0.586 1.131 1 94.69 295 LYS B CA 1
ATOM 8364 C C . LYS B 1 295 ? 15.086 0.081 0.785 1 94.69 295 LYS B C 1
ATOM 8366 O O . LYS B 1 295 ? 15.68 0.771 1.619 1 94.69 295 LYS B O 1
ATOM 8371 N N . GLN B 1 296 ? 15.523 -0.107 -0.425 1 95.5 296 GLN B N 1
ATOM 8372 C CA . GLN B 1 296 ? 16.75 0.521 -0.891 1 95.5 296 GLN B CA 1
ATOM 8373 C C . GLN B 1 296 ? 16.609 2.039 -0.953 1 95.5 296 GLN B C 1
ATOM 8375 O O . GLN B 1 296 ? 17.547 2.771 -0.644 1 95.5 296 GLN B O 1
ATOM 8380 N N . LEU B 1 297 ? 15.453 2.549 -1.304 1 96.19 297 LEU B N 1
ATOM 8381 C CA . LEU B 1 297 ? 15.18 3.982 -1.354 1 96.19 297 LEU B CA 1
ATOM 8382 C C . LEU B 1 297 ? 15.227 4.594 0.042 1 96.19 297 LEU B C 1
ATOM 8384 O O . LEU B 1 297 ? 15.789 5.676 0.232 1 96.19 297 LEU B O 1
ATOM 8388 N N . THR B 1 298 ? 14.672 3.926 1.005 1 94.12 298 THR B N 1
ATOM 8389 C CA . THR B 1 298 ? 14.602 4.43 2.371 1 94.12 298 THR B CA 1
ATOM 8390 C C . THR B 1 298 ? 16 4.52 2.984 1 94.12 298 THR B C 1
ATOM 8392 O O . THR B 1 298 ? 16.25 5.371 3.84 1 94.12 298 THR B O 1
ATOM 8395 N N . SER B 1 299 ? 16.859 3.699 2.422 1 93.81 299 SER B N 1
ATOM 8396 C CA . SER B 1 299 ? 18.219 3.699 2.967 1 93.81 299 SER B CA 1
ATOM 8397 C C . SER B 1 299 ? 19.203 4.359 2.006 1 93.81 299 SER B C 1
ATOM 8399 O O . SER B 1 299 ? 20.406 4.301 2.211 1 93.81 299 SER B O 1
ATOM 8401 N N . ASP B 1 300 ? 18.719 4.938 0.996 1 94.81 300 ASP B N 1
ATOM 8402 C CA . ASP B 1 300 ? 19.562 5.59 -0.008 1 94.81 300 ASP B CA 1
ATOM 8403 C C . ASP B 1 300 ? 20.328 6.766 0.594 1 94.81 300 ASP B C 1
ATOM 8405 O O . ASP B 1 300 ? 19.75 7.574 1.33 1 94.81 300 ASP B O 1
ATOM 8409 N N . GLU B 1 301 ? 21.594 6.91 0.356 1 93.69 301 GLU B N 1
ATOM 8410 C CA . GLU B 1 301 ? 22.453 7.941 0.928 1 93.69 301 GLU B CA 1
ATOM 8411 C C . GLU B 1 301 ? 22.062 9.328 0.426 1 93.69 301 GLU B C 1
ATOM 8413 O O . GLU B 1 301 ? 22.047 10.289 1.197 1 93.69 301 GLU B O 1
ATOM 8418 N N . LYS B 1 302 ? 21.812 9.484 -0.809 1 94.19 302 LYS B N 1
ATOM 8419 C CA . LYS B 1 302 ? 21.453 10.773 -1.387 1 94.19 302 LYS B CA 1
ATOM 8420 C C . LYS B 1 302 ? 20.125 11.273 -0.813 1 94.19 302 LYS B C 1
ATOM 8422 O O . LYS B 1 302 ? 19.969 12.469 -0.565 1 94.19 302 LYS B O 1
ATOM 8427 N N . TRP B 1 303 ? 19.203 10.398 -0.585 1 95.12 303 TRP B N 1
ATOM 8428 C CA . TRP B 1 303 ? 17.906 10.75 -0.011 1 95.12 303 TRP B CA 1
ATOM 8429 C C . TRP B 1 303 ? 18.062 11.188 1.443 1 95.12 303 TRP B C 1
ATOM 8431 O O . TRP B 1 303 ? 17.484 12.195 1.858 1 95.12 303 TRP B O 1
ATOM 8441 N N . LEU B 1 304 ? 18.828 10.477 2.158 1 94.5 304 LEU B N 1
ATOM 8442 C CA . LEU B 1 304 ? 19.016 10.812 3.562 1 94.5 304 LEU B CA 1
ATOM 8443 C C . LEU B 1 304 ? 19.703 12.164 3.707 1 94.5 304 LEU B C 1
ATOM 8445 O O . LEU B 1 304 ? 19.391 12.938 4.621 1 94.5 304 LEU B O 1
ATOM 8449 N N . GLU B 1 305 ? 20.594 12.445 2.836 1 93.94 305 GLU B N 1
ATOM 8450 C CA . GLU B 1 305 ? 21.234 13.758 2.822 1 93.94 305 GLU B CA 1
ATOM 8451 C C . GLU B 1 305 ? 20.234 14.859 2.514 1 93.94 305 GLU B C 1
ATOM 8453 O O . GLU B 1 305 ? 20.25 15.922 3.148 1 93.94 305 GLU B O 1
ATOM 8458 N N . LEU B 1 306 ? 19.391 14.625 1.583 1 94.62 306 LEU B N 1
ATOM 8459 C CA . LEU B 1 306 ? 18.375 15.602 1.201 1 94.62 306 LEU B CA 1
ATOM 8460 C C . LEU B 1 306 ? 17.391 15.82 2.338 1 94.62 306 LEU B C 1
ATOM 8462 O O . LEU B 1 306 ? 16.969 16.953 2.578 1 94.62 306 LEU B O 1
ATOM 8466 N N . LYS B 1 307 ? 17.031 14.789 3.014 1 93.44 307 LYS B N 1
ATOM 8467 C CA . LYS B 1 307 ? 16.109 14.852 4.141 1 93.44 307 LYS B CA 1
ATOM 8468 C C . LYS B 1 307 ? 16.688 15.688 5.281 1 93.44 307 LYS B C 1
ATOM 8470 O O . LYS B 1 307 ? 15.969 16.469 5.91 1 93.44 307 LYS B O 1
ATOM 8475 N N . GLU B 1 308 ? 17.875 15.57 5.488 1 92.25 308 GLU B N 1
ATOM 8476 C CA . GLU B 1 308 ? 18.547 16.344 6.531 1 92.25 308 GLU B CA 1
ATOM 8477 C C . GLU B 1 308 ? 18.672 17.812 6.125 1 92.25 308 GLU B C 1
ATOM 8479 O O . GLU B 1 308 ? 18.5 18.719 6.949 1 92.25 308 GLU B O 1
ATOM 8484 N N . ASP B 1 309 ? 19 18.047 4.918 1 93.44 309 ASP B N 1
ATOM 8485 C CA . ASP B 1 309 ? 19.172 19.406 4.41 1 93.44 309 ASP B CA 1
ATOM 8486 C C . ASP B 1 309 ? 17.859 20.188 4.484 1 93.44 309 ASP B C 1
ATOM 8488 O O . ASP B 1 309 ? 17.859 21.391 4.777 1 93.44 309 ASP B O 1
ATOM 8492 N N . VAL B 1 310 ? 16.797 19.516 4.238 1 93.12 310 VAL B N 1
ATOM 8493 C CA . VAL B 1 310 ? 15.5 20.172 4.199 1 93.12 310 VAL B CA 1
ATOM 8494 C C . VAL B 1 310 ? 15.078 20.578 5.613 1 93.12 310 VAL B C 1
ATOM 8496 O O . VAL B 1 310 ? 14.344 21.562 5.793 1 93.12 310 VAL B O 1
ATOM 8499 N N . GLN B 1 311 ? 15.547 19.859 6.559 1 87.88 311 GLN B N 1
ATOM 8500 C CA . GLN B 1 311 ? 15.227 20.219 7.938 1 87.88 311 GLN B CA 1
ATOM 8501 C C . GLN B 1 311 ? 15.922 21.5 8.352 1 87.88 311 GLN B C 1
ATOM 8503 O O . GLN B 1 311 ? 15.398 22.266 9.18 1 87.88 311 GLN B O 1
ATOM 8508 N N . ALA B 1 312 ? 16.969 21.719 7.758 1 86.31 312 ALA B N 1
ATOM 8509 C CA . ALA B 1 312 ? 17.75 22.906 8.086 1 86.31 312 ALA B CA 1
ATOM 8510 C C . ALA B 1 312 ? 17.203 24.141 7.348 1 86.31 312 ALA B C 1
ATOM 8512 O O . ALA B 1 312 ? 17.203 25.234 7.887 1 86.31 312 ALA B O 1
ATOM 8513 N N . GLY B 1 313 ? 16.797 23.938 6.148 1 88.75 313 GLY B N 1
ATOM 8514 C CA . GLY B 1 313 ? 16.312 25.062 5.363 1 88.75 313 GLY B CA 1
ATOM 8515 C C . GLY B 1 313 ? 15.883 24.672 3.957 1 88.75 313 GLY B C 1
ATOM 8516 O O . GLY B 1 313 ? 15.867 23.484 3.619 1 88.75 313 GLY B O 1
ATOM 8517 N N . PRO B 1 314 ? 15.453 25.656 3.219 1 91.12 314 PRO B N 1
ATOM 8518 C CA . PRO B 1 314 ? 15.07 25.359 1.836 1 91.12 314 PRO B CA 1
ATOM 8519 C C . PRO B 1 314 ? 16.25 24.891 0.984 1 91.12 314 PRO B C 1
ATOM 8521 O O . PRO B 1 314 ? 17.359 25.438 1.106 1 91.12 314 PRO B O 1
ATOM 8524 N N . VAL B 1 315 ? 16.078 23.922 0.259 1 92.94 315 VAL B N 1
ATOM 8525 C CA . VAL B 1 315 ? 17.125 23.312 -0.555 1 92.94 315 VAL B CA 1
ATOM 8526 C C . VAL B 1 315 ? 16.891 23.641 -2.027 1 92.94 315 VAL B C 1
ATOM 8528 O O . VAL B 1 315 ? 15.797 23.406 -2.551 1 92.94 315 VAL B O 1
ATOM 8531 N N . PRO B 1 316 ? 17.953 24.156 -2.656 1 91.12 316 PRO B N 1
ATOM 8532 C CA . PRO B 1 316 ? 17.797 24.406 -4.09 1 91.12 316 PRO B CA 1
ATOM 8533 C C . PRO B 1 316 ? 17.688 23.125 -4.914 1 91.12 316 PRO B C 1
ATOM 8535 O O . PRO B 1 316 ? 18.312 22.109 -4.57 1 91.12 316 PRO B O 1
ATOM 8538 N N . TRP B 1 317 ? 16.984 23.172 -5.938 1 91.31 317 TRP B N 1
ATOM 8539 C CA . TRP B 1 317 ? 16.797 22.062 -6.863 1 91.31 317 TRP B CA 1
ATOM 8540 C C . TRP B 1 317 ? 16.281 20.828 -6.129 1 91.31 317 TRP B C 1
ATOM 8542 O O . TRP B 1 317 ? 16.703 19.703 -6.426 1 91.31 317 TRP B O 1
ATOM 8552 N N . PHE B 1 318 ? 15.531 21.062 -5.156 1 95.19 318 PHE B N 1
ATOM 8553 C CA . PHE B 1 318 ? 14.961 19.984 -4.348 1 95.19 318 PHE B CA 1
ATOM 8554 C C . PHE B 1 318 ? 14.141 19.047 -5.207 1 95.19 318 PHE B C 1
ATOM 8556 O O . PHE B 1 318 ? 14.328 17.828 -5.156 1 95.19 318 PHE B O 1
ATOM 8563 N N . GLY B 1 319 ? 13.305 19.578 -6.059 1 94.12 319 GLY B N 1
ATOM 8564 C CA . GLY B 1 319 ? 12.414 18.781 -6.891 1 94.12 319 GLY B CA 1
ATOM 8565 C C . GLY B 1 319 ? 13.148 17.938 -7.914 1 94.12 319 GLY B C 1
ATOM 8566 O O . GLY B 1 319 ? 12.836 16.766 -8.086 1 94.12 319 GLY B O 1
ATOM 8567 N N . ALA B 1 320 ? 14.102 18.5 -8.531 1 94.44 320 ALA B N 1
ATOM 8568 C CA . ALA B 1 320 ? 14.859 17.797 -9.57 1 94.44 320 ALA B CA 1
ATOM 8569 C C . ALA B 1 320 ? 15.688 16.672 -8.977 1 94.44 320 ALA B C 1
ATOM 8571 O O . ALA B 1 320 ? 15.766 15.578 -9.547 1 94.44 320 ALA B O 1
ATOM 8572 N N . THR B 1 321 ? 16.312 16.953 -7.836 1 95.38 321 THR B N 1
ATOM 8573 C CA . THR B 1 321 ? 17.141 15.938 -7.184 1 95.38 321 THR B CA 1
ATOM 8574 C C . THR B 1 321 ? 16.281 14.766 -6.711 1 95.38 321 THR B C 1
ATOM 8576 O O . THR B 1 321 ? 16.641 13.609 -6.93 1 95.38 321 THR B O 1
ATOM 8579 N N . LEU B 1 322 ? 15.242 15.102 -6.066 1 95.5 322 LEU B N 1
ATOM 8580 C CA . LEU B 1 322 ? 14.352 14.062 -5.551 1 95.5 322 LEU B CA 1
ATOM 8581 C C . LEU B 1 322 ? 13.711 13.281 -6.691 1 95.5 322 LEU B C 1
ATOM 8583 O O . LEU B 1 322 ? 13.547 12.062 -6.598 1 95.5 322 LEU B O 1
ATOM 8587 N N . SER B 1 323 ? 13.375 13.961 -7.809 1 95.81 323 SER B N 1
ATOM 8588 C CA . SER B 1 323 ? 12.797 13.289 -8.969 1 95.81 323 SER B CA 1
ATOM 8589 C C . SER B 1 323 ? 13.797 12.328 -9.602 1 95.81 323 SER B C 1
ATOM 8591 O O . SER B 1 323 ? 13.414 11.25 -10.078 1 95.81 323 SER B O 1
ATOM 8593 N N . SER B 1 324 ? 15.023 12.711 -9.594 1 95.69 324 SER B N 1
ATOM 8594 C CA . SER B 1 324 ? 16.062 11.852 -10.156 1 95.69 324 SER B CA 1
ATOM 8595 C C . SER B 1 324 ? 16.266 10.602 -9.312 1 95.69 324 SER B C 1
ATOM 8597 O O . SER B 1 324 ? 16.453 9.508 -9.852 1 95.69 324 SER B O 1
ATOM 8599 N N . ILE B 1 325 ? 16.234 10.766 -8.031 1 96.06 325 ILE B N 1
ATOM 8600 C CA . ILE B 1 325 ? 16.391 9.633 -7.129 1 96.06 325 ILE B CA 1
ATOM 8601 C C . ILE B 1 325 ? 15.234 8.656 -7.32 1 96.06 325 ILE B C 1
ATOM 8603 O O . ILE B 1 325 ? 15.453 7.445 -7.441 1 96.06 325 ILE B O 1
ATOM 8607 N N . LEU B 1 326 ? 14.031 9.172 -7.387 1 96.5 326 LEU B N 1
ATOM 8608 C CA . LEU B 1 326 ? 12.859 8.336 -7.566 1 96.5 326 LEU B CA 1
ATOM 8609 C C . LEU B 1 326 ? 12.883 7.645 -8.93 1 96.5 326 LEU B C 1
ATOM 8611 O O . LEU B 1 326 ? 12.562 6.461 -9.039 1 96.5 326 LEU B O 1
ATOM 8615 N N . ALA B 1 327 ? 13.344 8.359 -9.938 1 95.38 327 ALA B N 1
ATOM 8616 C CA . ALA B 1 327 ? 13.398 7.812 -11.289 1 95.38 327 ALA B CA 1
ATOM 8617 C C . ALA B 1 327 ? 14.391 6.652 -11.375 1 95.38 327 ALA B C 1
ATOM 8619 O O . ALA B 1 327 ? 14.172 5.695 -12.117 1 95.38 327 ALA B O 1
ATOM 8620 N N . THR B 1 328 ? 15.414 6.738 -10.633 1 95.75 328 THR B N 1
ATOM 8621 C CA . THR B 1 328 ? 16.438 5.691 -10.641 1 95.75 328 THR B CA 1
ATOM 8622 C C . THR B 1 328 ? 15.859 4.379 -10.117 1 95.75 328 THR B C 1
ATOM 8624 O O . THR B 1 328 ? 16.047 3.326 -10.727 1 95.75 328 THR B O 1
ATOM 8627 N N . TYR B 1 329 ? 15.188 4.43 -9.047 1 96 329 TYR B N 1
ATOM 8628 C CA . TYR B 1 329 ? 14.656 3.211 -8.445 1 96 329 TYR B CA 1
ATOM 8629 C C . TYR B 1 329 ? 13.477 2.676 -9.242 1 96 329 TYR B C 1
ATOM 8631 O O . TYR B 1 329 ? 13.273 1.461 -9.328 1 96 329 TYR B O 1
ATOM 8639 N N . LEU B 1 330 ? 12.734 3.553 -9.906 1 96.06 330 LEU B N 1
ATOM 8640 C CA . LEU B 1 330 ? 11.641 3.102 -10.766 1 96.06 330 LEU B CA 1
ATOM 8641 C C . LEU B 1 330 ? 12.188 2.451 -12.031 1 96.06 330 LEU B C 1
ATOM 8643 O O . LEU B 1 330 ? 11.633 1.454 -12.508 1 96.06 330 LEU B O 1
ATOM 8647 N N . SER B 1 331 ? 13.297 2.977 -12.477 1 94.81 331 SER B N 1
ATOM 8648 C CA . SER B 1 331 ? 13.938 2.391 -13.656 1 94.81 331 SER B CA 1
ATOM 8649 C C . SER B 1 331 ? 14.539 1.026 -13.336 1 94.81 331 SER B C 1
ATOM 8651 O O . SER B 1 331 ? 14.477 0.107 -14.148 1 94.81 331 SER B O 1
ATOM 8653 N N . GLN B 1 332 ? 15.07 0.894 -12.156 1 93.44 332 GLN B N 1
ATOM 8654 C CA . GLN B 1 332 ? 15.617 -0.39 -11.727 1 93.44 332 GLN B CA 1
ATOM 8655 C C . GLN B 1 332 ? 14.516 -1.438 -11.586 1 93.44 332 GLN B C 1
ATOM 8657 O O . GLN B 1 332 ? 14.711 -2.6 -11.953 1 93.44 332 GLN B O 1
ATOM 8662 N N . TYR B 1 333 ? 13.414 -1.036 -11.102 1 95.62 333 TYR B N 1
ATOM 8663 C CA . TYR B 1 333 ? 12.266 -1.929 -11.039 1 95.62 333 TYR B CA 1
ATOM 8664 C C . TYR B 1 333 ? 11.844 -2.373 -12.438 1 95.62 333 TYR B C 1
ATOM 8666 O O . TYR B 1 333 ? 11.609 -3.561 -12.672 1 95.62 333 TYR B O 1
ATOM 8674 N N . ASP B 1 334 ? 11.844 -1.431 -13.32 1 91.88 334 ASP B N 1
ATOM 8675 C CA . ASP B 1 334 ? 11.391 -1.736 -14.672 1 91.88 334 ASP B CA 1
ATOM 8676 C C . ASP B 1 334 ? 12.32 -2.736 -15.352 1 91.88 334 ASP B C 1
ATOM 8678 O O . ASP B 1 334 ? 11.867 -3.635 -16.062 1 91.88 334 ASP B O 1
ATOM 8682 N N . LYS B 1 335 ? 13.555 -2.697 -15.102 1 86.88 335 LYS B N 1
ATOM 8683 C CA . LYS B 1 335 ? 14.539 -3.584 -15.719 1 86.88 335 LYS B CA 1
ATOM 8684 C C . LYS B 1 335 ? 14.422 -5.004 -15.164 1 86.88 335 LYS B C 1
ATOM 8686 O O . LYS B 1 335 ? 14.562 -5.977 -15.906 1 86.88 335 LYS B O 1
ATOM 8691 N N . GLU B 1 336 ? 14.102 -5.094 -13.977 1 84.5 336 GLU B N 1
ATOM 8692 C CA . GLU B 1 336 ? 14.078 -6.406 -13.336 1 84.5 336 GLU B CA 1
ATOM 8693 C C . GLU B 1 336 ? 12.766 -7.137 -13.625 1 84.5 336 GLU B C 1
ATOM 8695 O O . GLU B 1 336 ? 12.734 -8.367 -13.656 1 84.5 336 GLU B O 1
ATOM 8700 N N . VAL B 1 337 ? 11.719 -6.273 -13.922 1 87.5 337 VAL B N 1
ATOM 8701 C CA . VAL B 1 337 ? 10.414 -6.922 -14.031 1 87.5 337 VAL B CA 1
ATOM 8702 C C . VAL B 1 337 ? 9.992 -7 -15.5 1 87.5 337 VAL B C 1
ATOM 8704 O O . VAL B 1 337 ? 8.867 -7.387 -15.805 1 87.5 337 VAL B O 1
ATOM 8707 N N . ILE B 1 338 ? 10.867 -6.789 -16.406 1 81.12 338 ILE B N 1
ATOM 8708 C CA . ILE B 1 338 ? 10.547 -6.652 -17.812 1 81.12 338 ILE B CA 1
ATOM 8709 C C . ILE B 1 338 ? 9.977 -7.969 -18.344 1 81.12 338 ILE B C 1
ATOM 8711 O O . ILE B 1 338 ? 9.148 -7.973 -19.25 1 81.12 338 ILE B O 1
ATOM 8715 N N . TYR B 1 339 ? 10.297 -9.148 -17.75 1 74.75 339 TYR B N 1
ATOM 8716 C CA . TYR B 1 339 ? 9.953 -10.461 -18.297 1 74.75 339 TYR B CA 1
ATOM 8717 C C . TYR B 1 339 ? 8.648 -10.977 -17.703 1 74.75 339 TYR B C 1
ATOM 8719 O O . TYR B 1 339 ? 8.141 -12.023 -18.109 1 74.75 339 TYR B O 1
ATOM 8727 N N . PHE B 1 340 ? 8.086 -10.195 -16.844 1 81.25 340 PHE B N 1
ATOM 8728 C CA . PHE B 1 340 ? 6.848 -10.625 -16.219 1 81.25 340 PHE B CA 1
ATOM 8729 C C . PHE B 1 340 ? 5.641 -10.031 -16.938 1 81.25 340 PHE B C 1
ATOM 8731 O O . PHE B 1 340 ? 5.797 -9.219 -17.859 1 81.25 340 PHE B O 1
ATOM 8738 N N . ASP B 1 341 ? 4.496 -10.5 -16.594 1 82.38 341 ASP B N 1
ATOM 8739 C CA . ASP B 1 341 ? 3.24 -10.047 -17.188 1 82.38 341 ASP B CA 1
ATOM 8740 C C . ASP B 1 341 ? 3.107 -8.531 -17.094 1 82.38 341 ASP B C 1
ATOM 8742 O O . ASP B 1 341 ? 3.336 -7.941 -16.047 1 82.38 341 ASP B O 1
ATOM 8746 N N . GLN B 1 342 ? 2.721 -7.902 -18.141 1 84.5 342 GLN B N 1
ATOM 8747 C CA . GLN B 1 342 ? 2.725 -6.445 -18.266 1 84.5 342 GLN B CA 1
ATOM 8748 C C . GLN B 1 342 ? 1.707 -5.809 -17.328 1 84.5 342 GLN B C 1
ATOM 8750 O O . GLN B 1 342 ? 1.997 -4.801 -16.672 1 84.5 342 GLN B O 1
ATOM 8755 N N . ASP B 1 343 ? 0.562 -6.332 -17.266 1 86.62 343 ASP B N 1
ATOM 8756 C CA . ASP B 1 343 ? -0.484 -5.738 -16.438 1 86.62 343 ASP B CA 1
ATOM 8757 C C . ASP B 1 343 ? -0.102 -5.773 -14.961 1 86.62 343 ASP B C 1
ATOM 8759 O O . ASP B 1 343 ? -0.315 -4.801 -14.234 1 86.62 343 ASP B O 1
ATOM 8763 N N . VAL B 1 344 ? 0.486 -6.867 -14.594 1 89 344 VAL B N 1
ATOM 8764 C CA . VAL B 1 344 ? 0.887 -7.02 -13.203 1 89 344 VAL B CA 1
ATOM 8765 C C . VAL B 1 344 ? 2.033 -6.062 -12.883 1 89 344 VAL B C 1
ATOM 8767 O O . VAL B 1 344 ? 2.045 -5.43 -11.828 1 89 344 VAL B O 1
ATOM 8770 N N . ARG B 1 345 ? 2.924 -5.969 -13.844 1 91.94 345 ARG B N 1
ATOM 8771 C CA . ARG B 1 345 ? 4.074 -5.098 -13.617 1 91.94 345 ARG B CA 1
ATOM 8772 C C . ARG B 1 345 ? 3.635 -3.645 -13.461 1 91.94 345 ARG B C 1
ATOM 8774 O O . ARG B 1 345 ? 4.164 -2.918 -12.617 1 91.94 345 ARG B O 1
ATOM 8781 N N . ASN B 1 346 ? 2.656 -3.283 -14.219 1 92.31 346 ASN B N 1
ATOM 8782 C CA . ASN B 1 346 ? 2.188 -1.901 -14.188 1 92.31 346 ASN B CA 1
ATOM 8783 C C . ASN B 1 346 ? 1.453 -1.587 -12.883 1 92.31 346 ASN B C 1
ATOM 8785 O O . ASN B 1 346 ? 1.623 -0.506 -12.32 1 92.31 346 ASN B O 1
ATOM 8789 N N . VAL B 1 347 ? 0.708 -2.5 -12.438 1 90.06 347 VAL B N 1
ATOM 8790 C CA . VAL B 1 347 ? -0.046 -2.293 -11.203 1 90.06 347 VAL B CA 1
ATOM 8791 C C . VAL B 1 347 ? 0.914 -2.18 -10.023 1 90.06 347 VAL B C 1
ATOM 8793 O O . VAL B 1 347 ? 0.763 -1.299 -9.172 1 90.06 347 VAL B O 1
ATOM 8796 N N . LYS B 1 348 ? 1.834 -3.068 -9.992 1 92.38 348 LYS B N 1
ATOM 8797 C CA . LYS B 1 348 ? 2.791 -3.062 -8.891 1 92.38 348 LYS B CA 1
ATOM 8798 C C . LYS B 1 348 ? 3.719 -1.854 -8.977 1 92.38 348 LYS B C 1
ATOM 8800 O O . LYS B 1 348 ? 4.18 -1.347 -7.949 1 92.38 348 LYS B O 1
ATOM 8805 N N . ARG B 1 349 ? 3.953 -1.401 -10.227 1 94.38 349 ARG B N 1
ATOM 8806 C CA . ARG B 1 349 ? 4.754 -0.194 -10.406 1 94.38 349 ARG B CA 1
ATOM 8807 C C . ARG B 1 349 ? 4.055 1.021 -9.805 1 94.38 349 ARG B C 1
ATOM 8809 O O . ARG B 1 349 ? 4.691 1.846 -9.148 1 94.38 349 ARG B O 1
ATOM 8816 N N . LYS B 1 350 ? 2.809 1.104 -10.062 1 91.75 350 LYS B N 1
ATOM 8817 C CA . LYS B 1 350 ? 2.025 2.209 -9.516 1 91.75 350 LYS B CA 1
ATOM 8818 C C . LYS B 1 350 ? 2.012 2.17 -7.988 1 91.75 350 LYS B C 1
ATOM 8820 O O . LYS B 1 350 ? 2.086 3.215 -7.336 1 91.75 350 LYS B O 1
ATOM 8825 N N . GLN B 1 351 ? 1.922 1.025 -7.488 1 88.62 351 GLN B N 1
ATOM 8826 C CA . GLN B 1 351 ? 1.946 0.881 -6.039 1 88.62 351 GLN B CA 1
ATOM 8827 C C . GLN B 1 351 ? 3.303 1.29 -5.469 1 88.62 351 GLN B C 1
ATOM 8829 O O . GLN B 1 351 ? 3.371 1.915 -4.406 1 88.62 351 GLN B O 1
ATOM 8834 N N . LEU B 1 352 ? 4.32 0.87 -6.156 1 94.5 352 LEU B N 1
ATOM 8835 C CA . LEU B 1 352 ? 5.664 1.262 -5.738 1 94.5 352 LEU B CA 1
ATOM 8836 C C . LEU B 1 352 ? 5.824 2.777 -5.773 1 94.5 352 LEU B C 1
ATOM 8838 O O . LEU B 1 352 ? 6.406 3.365 -4.859 1 94.5 352 LEU B O 1
ATOM 8842 N N . GLU B 1 353 ? 5.305 3.34 -6.809 1 94.25 353 GLU B N 1
ATOM 8843 C CA . GLU B 1 353 ? 5.367 4.793 -6.953 1 94.25 353 GLU B CA 1
ATOM 8844 C C . GLU B 1 353 ? 4.633 5.492 -5.816 1 94.25 353 GLU B C 1
ATOM 8846 O O . GLU B 1 353 ? 5.133 6.473 -5.258 1 94.25 353 GLU B O 1
ATOM 8851 N N . LEU B 1 354 ? 3.49 5.047 -5.465 1 87.5 354 LEU B N 1
ATOM 8852 C CA . LEU B 1 354 ? 2.705 5.629 -4.379 1 87.5 354 LEU B CA 1
ATOM 8853 C C . LEU B 1 354 ? 3.43 5.484 -3.045 1 87.5 354 LEU B C 1
ATOM 8855 O O . LEU B 1 354 ? 3.484 6.434 -2.258 1 87.5 354 LEU B O 1
ATOM 8859 N N . ASN B 1 355 ? 3.98 4.34 -2.807 1 89.75 355 ASN B N 1
ATOM 8860 C CA . ASN B 1 355 ? 4.699 4.109 -1.559 1 89.75 355 ASN B CA 1
ATOM 8861 C C . ASN B 1 355 ? 5.965 4.957 -1.474 1 89.75 355 ASN B C 1
ATOM 8863 O O . ASN B 1 355 ? 6.32 5.441 -0.398 1 89.75 355 ASN B O 1
ATOM 8867 N N . ALA B 1 356 ? 6.625 5.012 -2.607 1 94 356 ALA B N 1
ATOM 8868 C CA . ALA B 1 356 ? 7.828 5.84 -2.648 1 94 356 ALA B CA 1
ATOM 8869 C C . ALA B 1 356 ? 7.5 7.301 -2.355 1 94 356 ALA B C 1
ATOM 8871 O O . ALA B 1 356 ? 8.234 7.973 -1.625 1 94 356 ALA B O 1
ATOM 8872 N N . LEU B 1 357 ? 6.395 7.816 -2.893 1 92.31 357 LEU B N 1
ATOM 8873 C CA . LEU B 1 357 ? 5.969 9.195 -2.682 1 92.31 357 LEU B CA 1
ATOM 8874 C C . LEU B 1 357 ? 5.57 9.43 -1.228 1 92.31 357 LEU B C 1
ATOM 8876 O O . LEU B 1 357 ? 5.785 10.516 -0.686 1 92.31 357 LEU B O 1
ATOM 8880 N N . GLU B 1 358 ? 5.062 8.453 -0.601 1 86.38 358 GLU B N 1
ATOM 8881 C CA . GLU B 1 358 ? 4.695 8.57 0.808 1 86.38 358 GLU B CA 1
ATOM 8882 C C . GLU B 1 358 ? 5.934 8.727 1.688 1 86.38 358 GLU B C 1
ATOM 8884 O O . GLU B 1 358 ? 5.891 9.406 2.711 1 86.38 358 GLU B O 1
ATOM 8889 N N . VAL B 1 359 ? 6.961 8.055 1.282 1 90.94 359 VAL B N 1
ATOM 8890 C CA . VAL B 1 359 ? 8.203 8.109 2.047 1 90.94 359 VAL B CA 1
ATOM 8891 C C . VAL B 1 359 ? 8.797 9.516 1.973 1 90.94 359 VAL B C 1
ATOM 8893 O O . VAL B 1 359 ? 9.336 10.023 2.957 1 90.94 359 VAL B O 1
ATOM 8896 N N . VAL B 1 360 ? 8.609 10.219 0.842 1 93.62 360 VAL B N 1
ATOM 8897 C CA . VAL B 1 360 ? 9.289 11.484 0.631 1 93.62 360 VAL B CA 1
ATOM 8898 C C . VAL B 1 360 ? 8.328 12.641 0.899 1 93.62 360 VAL B C 1
ATOM 8900 O O . VAL B 1 360 ? 8.703 13.812 0.792 1 93.62 360 VAL B O 1
ATOM 8903 N N . ARG B 1 361 ? 7.145 12.391 1.291 1 88.44 361 ARG B N 1
ATOM 8904 C CA . ARG B 1 361 ? 6.098 13.391 1.45 1 88.44 361 ARG B CA 1
ATOM 8905 C C . ARG B 1 361 ? 6.461 14.398 2.537 1 88.44 361 ARG B C 1
ATOM 8907 O O . ARG B 1 361 ? 6.289 15.602 2.359 1 88.44 361 ARG B O 1
ATOM 8914 N N . ASP B 1 362 ? 6.965 13.938 3.627 1 88.06 362 ASP B N 1
ATOM 8915 C CA . ASP B 1 362 ? 7.285 14.805 4.758 1 88.06 362 ASP B CA 1
ATOM 8916 C C . ASP B 1 362 ? 8.352 15.828 4.379 1 88.06 362 ASP B C 1
ATOM 8918 O O . ASP B 1 362 ? 8.289 16.984 4.805 1 88.06 362 ASP B O 1
ATOM 8922 N N . ALA B 1 363 ? 9.289 15.383 3.639 1 92.56 363 ALA B N 1
ATOM 8923 C CA . ALA B 1 363 ? 10.344 16.297 3.195 1 92.56 363 ALA B CA 1
ATOM 8924 C C . ALA B 1 363 ? 9.781 17.359 2.26 1 92.56 363 ALA B C 1
ATOM 8926 O O . ALA B 1 363 ? 10.188 18.531 2.326 1 92.56 363 ALA B O 1
ATOM 8927 N N . TYR B 1 364 ? 8.859 17 1.422 1 94.12 364 TYR B N 1
ATOM 8928 C CA . TYR B 1 364 ? 8.219 17.938 0.498 1 94.12 364 TYR B CA 1
ATOM 8929 C C . TYR B 1 364 ? 7.402 18.969 1.251 1 94.12 364 TYR B C 1
ATOM 8931 O O . TYR B 1 364 ? 7.473 20.172 0.948 1 94.12 364 TYR B O 1
ATOM 8939 N N . VAL B 1 365 ? 6.688 18.531 2.242 1 88.62 365 VAL B N 1
ATOM 8940 C CA . VAL B 1 365 ? 5.863 19.422 3.041 1 88.62 365 VAL B CA 1
ATOM 8941 C C . VAL B 1 365 ? 6.754 20.406 3.811 1 88.62 365 VAL B C 1
ATOM 8943 O O . VAL B 1 365 ? 6.465 21.594 3.879 1 88.62 365 VAL B O 1
ATOM 8946 N N . THR B 1 366 ? 7.785 19.891 4.41 1 89.88 366 THR B N 1
ATOM 8947 C CA . THR B 1 366 ? 8.719 20.75 5.141 1 89.88 366 THR B CA 1
ATOM 8948 C C . THR B 1 366 ? 9.344 21.781 4.215 1 89.88 366 THR B C 1
ATOM 8950 O O . THR B 1 366 ? 9.539 22.938 4.609 1 89.88 366 THR B O 1
ATOM 8953 N N . MET B 1 367 ? 9.609 21.344 3.025 1 94.31 367 MET B N 1
ATOM 8954 C CA . MET B 1 367 ? 10.164 22.25 2.029 1 94.31 367 MET B CA 1
ATOM 8955 C C . MET B 1 367 ? 9.195 23.391 1.713 1 94.31 367 MET B C 1
ATOM 8957 O O . MET B 1 367 ? 9.586 24.547 1.65 1 94.31 367 MET B O 1
ATOM 8961 N N . LEU B 1 368 ? 7.953 23.094 1.59 1 93.12 368 LEU B N 1
ATOM 8962 C CA . LEU B 1 368 ? 6.934 24.094 1.287 1 93.12 368 LEU B CA 1
ATOM 8963 C C . LEU B 1 368 ? 6.719 25.031 2.475 1 93.12 368 LEU B C 1
ATOM 8965 O O . LEU B 1 368 ? 6.473 26.219 2.293 1 93.12 368 LEU B O 1
ATOM 8969 N N . GLU B 1 369 ? 6.855 24.469 3.631 1 89.25 369 GLU B N 1
ATOM 8970 C CA . GLU B 1 369 ? 6.711 25.281 4.828 1 89.25 369 GLU B CA 1
ATOM 8971 C C . GLU B 1 369 ? 7.836 26.297 4.938 1 89.25 369 GLU B C 1
ATOM 8973 O O . GLU B 1 369 ? 7.605 27.453 5.328 1 89.25 369 GLU B O 1
ATOM 8978 N N . HIS B 1 370 ? 8.953 25.859 4.656 1 92.12 370 HIS B N 1
ATOM 8979 C CA . HIS B 1 370 ? 10.078 26.781 4.637 1 92.12 370 HIS B CA 1
ATOM 8980 C C . HIS B 1 370 ? 9.867 27.891 3.607 1 92.12 370 HIS B C 1
ATOM 8982 O O . HIS B 1 370 ? 10.125 29.062 3.887 1 92.12 370 HIS B O 1
ATOM 8988 N N . LEU B 1 371 ? 9.383 27.5 2.459 1 94.19 371 LEU B N 1
ATOM 8989 C CA . LEU B 1 371 ? 9.141 28.469 1.402 1 94.19 371 LEU B CA 1
ATOM 8990 C C . LEU B 1 371 ? 8.055 29.453 1.816 1 94.19 371 LEU B C 1
ATOM 8992 O O . LEU B 1 371 ? 8.172 30.656 1.554 1 94.19 371 LEU B O 1
ATOM 8996 N N . SER B 1 372 ? 7.07 28.906 2.434 1 94 372 SER B N 1
ATOM 8997 C CA . SER B 1 372 ? 5.98 29.75 2.908 1 94 372 SER B CA 1
ATOM 8998 C C . SER B 1 372 ? 6.461 30.719 3.98 1 94 372 SER B C 1
ATOM 9000 O O . SER B 1 372 ? 6.156 31.922 3.922 1 94 372 SER B O 1
ATOM 9002 N N . SER B 1 373 ? 7.223 30.234 4.902 1 90.81 373 SER B N 1
ATOM 9003 C CA . SER B 1 373 ? 7.723 31.062 5.996 1 90.81 373 SER B CA 1
ATOM 9004 C C . SER B 1 373 ? 8.664 32.156 5.48 1 90.81 373 SER B C 1
ATOM 9006 O O . SER B 1 373 ? 8.594 33.312 5.91 1 90.81 373 SER B O 1
ATOM 9008 N N . ASN B 1 374 ? 9.492 31.766 4.598 1 92.62 374 ASN B N 1
ATOM 9009 C CA . ASN B 1 374 ? 10.43 32.719 4.016 1 92.62 374 ASN B CA 1
ATOM 9010 C C . ASN B 1 374 ? 9.703 33.812 3.213 1 92.62 374 ASN B C 1
ATOM 9012 O O . ASN B 1 374 ? 10.078 34.969 3.26 1 92.62 374 ASN B O 1
ATOM 9016 N N . THR B 1 375 ? 8.703 33.406 2.471 1 94 375 THR B N 1
ATOM 9017 C CA . THR B 1 375 ? 7.934 34.344 1.666 1 94 375 THR B CA 1
ATOM 9018 C C . THR B 1 375 ? 7.16 35.312 2.559 1 94 375 THR B C 1
ATOM 9020 O O . THR B 1 375 ? 7.07 36.5 2.258 1 94 375 THR B O 1
ATOM 9023 N N . LEU B 1 376 ? 6.703 34.781 3.627 1 92.88 376 LEU B N 1
ATOM 9024 C CA . LEU B 1 376 ? 5.977 35.625 4.574 1 92.88 376 LEU B CA 1
ATOM 9025 C C . LEU B 1 376 ? 6.902 36.688 5.195 1 92.88 376 LEU B C 1
ATOM 9027 O O . LEU B 1 376 ? 6.535 37.844 5.32 1 92.88 376 LEU B O 1
ATOM 9031 N N . GLU B 1 377 ? 8.039 36.25 5.527 1 90.19 377 GLU B N 1
ATOM 9032 C CA . GLU B 1 377 ? 9.008 37.188 6.117 1 90.19 377 GLU B CA 1
ATOM 9033 C C . GLU B 1 377 ? 9.438 38.25 5.113 1 90.19 377 GLU B C 1
ATOM 9035 O O . GLU B 1 377 ? 9.586 39.438 5.465 1 90.19 377 GLU B O 1
ATOM 9040 N N . THR B 1 378 ? 9.633 37.812 3.883 1 92.81 378 THR B N 1
ATOM 9041 C CA . THR B 1 378 ? 10 38.75 2.828 1 92.81 378 THR B CA 1
ATOM 9042 C C . THR B 1 378 ? 8.867 39.75 2.566 1 92.81 378 THR B C 1
ATOM 9044 O O . THR B 1 378 ? 9.117 40.938 2.324 1 92.81 378 THR B O 1
ATOM 9047 N N . PHE B 1 379 ? 7.625 39.344 2.59 1 94.38 379 PHE B N 1
ATOM 9048 C CA . PHE B 1 379 ? 6.449 40.188 2.393 1 94.38 379 PHE B CA 1
ATOM 9049 C C . PHE B 1 379 ? 6.379 41.281 3.457 1 94.38 379 PHE B C 1
ATOM 9051 O O . PHE B 1 379 ? 6.184 42.469 3.141 1 94.38 379 PHE B O 1
ATOM 9058 N N . LYS B 1 380 ? 6.633 40.812 4.695 1 88.75 380 LYS B N 1
ATOM 9059 C CA . LYS B 1 380 ? 6.559 41.75 5.812 1 88.75 380 LYS B CA 1
ATOM 9060 C C . LYS B 1 380 ? 7.656 42.812 5.715 1 88.75 380 LYS B C 1
ATOM 9062 O O . LYS B 1 380 ? 7.391 44 5.871 1 88.75 380 LYS B O 1
ATOM 9067 N N . THR B 1 381 ? 8.773 42.375 5.383 1 90.19 381 THR B N 1
ATOM 9068 C CA . THR B 1 381 ? 9.914 43.25 5.312 1 90.19 381 THR B CA 1
ATOM 9069 C C . THR B 1 381 ? 9.781 44.219 4.121 1 90.19 381 THR B C 1
ATOM 9071 O O . THR B 1 381 ? 10.039 45.406 4.242 1 90.19 381 THR B O 1
ATOM 9074 N N . LYS B 1 382 ? 9.336 43.719 3.031 1 91.75 382 LYS B N 1
ATOM 9075 C CA . LYS B 1 382 ? 9.18 44.531 1.824 1 91.75 382 LYS B CA 1
ATOM 9076 C C . LYS B 1 382 ? 8.039 45.531 1.98 1 91.75 382 LYS B C 1
ATOM 9078 O O . LYS B 1 382 ? 8.148 46.688 1.526 1 91.75 382 LYS B O 1
ATOM 9083 N N . LEU B 1 383 ? 6.984 45.125 2.568 1 91.44 383 LEU B N 1
ATOM 9084 C CA . LEU B 1 383 ? 5.844 46 2.775 1 91.44 383 LEU B CA 1
ATOM 9085 C C . LEU B 1 383 ? 6.215 47.156 3.707 1 91.44 383 LEU B C 1
ATOM 9087 O O . LEU B 1 383 ? 5.883 48.312 3.434 1 91.44 383 LEU B O 1
ATOM 9091 N N . GLU B 1 384 ? 6.953 46.781 4.777 1 86.75 384 GLU B N 1
ATOM 9092 C CA . GLU B 1 384 ? 7.391 47.812 5.723 1 86.75 384 GLU B CA 1
ATOM 9093 C C . GLU B 1 384 ? 8.344 48.812 5.062 1 86.75 384 GLU B C 1
ATOM 9095 O O . GLU B 1 384 ? 8.281 50 5.32 1 86.75 384 GLU B O 1
ATOM 9100 N N . GLN B 1 385 ? 9.156 48.281 4.262 1 87 385 GLN B N 1
ATOM 9101 C CA . GLN B 1 385 ? 10.117 49.125 3.562 1 87 385 GLN B CA 1
ATOM 9102 C C . GLN B 1 385 ? 9.414 50.062 2.59 1 87 385 GLN B C 1
ATOM 9104 O O . GLN B 1 385 ? 9.742 51.25 2.523 1 87 385 GLN B O 1
ATOM 9109 N N . LEU B 1 386 ? 8.445 49.594 1.857 1 89.06 386 LEU B N 1
ATOM 9110 C CA . LEU B 1 386 ? 7.715 50.406 0.888 1 89.06 386 LEU B CA 1
ATOM 9111 C C . LEU B 1 386 ? 6.875 51.469 1.591 1 89.06 386 LEU B C 1
ATOM 9113 O O . LEU B 1 386 ? 6.75 52.594 1.1 1 89.06 386 LEU B O 1
ATOM 9117 N N . LEU B 1 387 ? 6.375 51.094 2.701 1 85.5 387 LEU B N 1
ATOM 9118 C CA . LEU B 1 387 ? 5.574 52.031 3.469 1 85.5 387 LEU B CA 1
ATOM 9119 C C . LEU B 1 387 ? 6.453 53.125 4.055 1 85.5 387 LEU B C 1
ATOM 9121 O O . LEU B 1 387 ? 6.035 54.281 4.125 1 85.5 387 LEU B O 1
ATOM 9125 N N . ASN B 1 388 ? 7.688 52.781 4.418 1 83.06 388 ASN B N 1
ATOM 9126 C CA . ASN B 1 388 ? 8.625 53.75 4.953 1 83.06 388 ASN B CA 1
ATOM 9127 C C . ASN B 1 388 ? 9.117 54.719 3.871 1 83.06 388 ASN B C 1
ATOM 9129 O O . ASN B 1 388 ? 9.523 55.844 4.168 1 83.06 388 ASN B O 1
ATOM 9133 N N . GLU B 1 389 ? 9.07 54.312 2.652 1 82.19 389 GLU B N 1
ATOM 9134 C CA . GLU B 1 389 ? 9.492 55.125 1.527 1 82.19 389 GLU B CA 1
ATOM 9135 C C . GLU B 1 389 ? 8.367 56.062 1.084 1 82.19 389 GLU B C 1
ATOM 9137 O O . GLU B 1 389 ? 8.578 56.969 0.261 1 82.19 389 GLU B O 1
ATOM 9142 N N . GLY B 1 390 ? 7.227 55.969 1.63 1 78.31 390 GLY B N 1
ATOM 9143 C CA . GLY B 1 390 ? 6.152 56.906 1.424 1 78.31 390 GLY B CA 1
ATOM 9144 C C . GLY B 1 390 ? 5.145 56.469 0.382 1 78.31 390 GLY B C 1
ATOM 9145 O O . GLY B 1 390 ? 4.32 57.25 -0.076 1 78.31 390 GLY B O 1
ATOM 9146 N N . GLU B 1 391 ? 5.203 55.312 -0.003 1 79.75 391 GLU B N 1
ATOM 9147 C CA . GLU B 1 391 ? 4.254 54.812 -0.988 1 79.75 391 GLU B CA 1
ATOM 9148 C C . GLU B 1 391 ? 2.908 54.469 -0.342 1 79.75 391 GLU B C 1
ATOM 9150 O O . GLU B 1 391 ? 2.84 54.219 0.86 1 79.75 391 GLU B O 1
ATOM 9155 N N . GLY B 1 392 ? 1.868 54.594 -1.146 1 82.81 392 GLY B N 1
ATOM 9156 C CA . GLY B 1 392 ? 0.531 54.312 -0.662 1 82.81 392 GLY B CA 1
ATOM 9157 C C . GLY B 1 392 ? 0.372 52.875 -0.206 1 82.81 392 GLY B C 1
ATOM 9158 O O . GLY B 1 392 ? 1.02 51.969 -0.741 1 82.81 392 GLY B O 1
ATOM 9159 N N . PHE B 1 393 ? -0.33 52.688 0.769 1 87.56 393 PHE B N 1
ATOM 9160 C CA . PHE B 1 393 ? -0.514 51.344 1.368 1 87.56 393 PHE B CA 1
ATOM 9161 C C . PHE B 1 393 ? -1.107 50.375 0.359 1 87.56 393 PHE B C 1
ATOM 9163 O O . PHE B 1 393 ? -0.647 49.25 0.243 1 87.56 393 PHE B O 1
ATOM 9170 N N . VAL B 1 394 ? -2.115 50.812 -0.438 1 88.25 394 VAL B N 1
ATOM 9171 C CA . VAL B 1 394 ? -2.824 49.938 -1.363 1 88.25 394 VAL B CA 1
ATOM 9172 C C . VAL B 1 394 ? -1.881 49.5 -2.48 1 88.25 394 VAL B C 1
ATOM 9174 O O . VAL B 1 394 ? -1.774 48.312 -2.773 1 88.25 394 VAL B O 1
ATOM 9177 N N . ALA B 1 395 ? -1.188 50.438 -3.004 1 87.56 395 ALA B N 1
ATOM 9178 C CA . ALA B 1 395 ? -0.28 50.125 -4.105 1 87.56 395 ALA B CA 1
ATOM 9179 C C . ALA B 1 395 ? 0.881 49.25 -3.635 1 87.56 395 ALA B C 1
ATOM 9181 O O . ALA B 1 395 ? 1.285 48.312 -4.328 1 87.56 395 ALA B O 1
ATOM 9182 N N . SER B 1 396 ? 1.439 49.562 -2.465 1 89.62 396 SER B N 1
ATOM 9183 C CA . SER B 1 396 ? 2.553 48.781 -1.914 1 89.62 396 SER B CA 1
ATOM 9184 C C . SER B 1 396 ? 2.123 47.375 -1.566 1 89.62 396 SER B C 1
ATOM 9186 O O . SER B 1 396 ? 2.846 46.406 -1.851 1 89.62 396 SER B O 1
ATOM 9188 N N . ALA B 1 397 ? 0.96 47.281 -0.953 1 89.44 397 ALA B N 1
ATOM 9189 C CA . ALA B 1 397 ? 0.461 45.969 -0.541 1 89.44 397 ALA B CA 1
ATOM 9190 C C . ALA B 1 397 ? 0.18 45.062 -1.752 1 89.44 397 ALA B C 1
ATOM 9192 O O . ALA B 1 397 ? 0.533 43.906 -1.759 1 89.44 397 ALA B O 1
ATOM 9193 N N . ARG B 1 398 ? -0.448 45.594 -2.789 1 88.5 398 ARG B N 1
ATOM 9194 C CA . ARG B 1 398 ? -0.791 44.812 -3.98 1 88.5 398 ARG B CA 1
ATOM 9195 C C . ARG B 1 398 ? 0.461 44.438 -4.754 1 88.5 398 ARG B C 1
ATOM 9197 O O . ARG B 1 398 ? 0.591 43.281 -5.188 1 88.5 398 ARG B O 1
ATOM 9204 N N . SER B 1 399 ? 1.312 45.375 -4.879 1 88.62 399 SER B N 1
ATOM 9205 C CA . SER B 1 399 ? 2.541 45.094 -5.613 1 88.62 399 SER B CA 1
ATOM 9206 C C . SER B 1 399 ? 3.4 44.062 -4.883 1 88.62 399 SER B C 1
ATOM 9208 O O . SER B 1 399 ? 3.971 43.156 -5.504 1 88.62 399 SER B O 1
ATOM 9210 N N . CYS B 1 400 ? 3.525 44.219 -3.584 1 89.69 400 CYS B N 1
ATOM 9211 C CA . CYS B 1 400 ? 4.312 43.312 -2.779 1 89.69 400 CYS B CA 1
ATOM 9212 C C . CYS B 1 400 ? 3.688 41.906 -2.783 1 89.69 400 CYS B C 1
ATOM 9214 O O . CYS B 1 400 ? 4.395 40.906 -2.904 1 89.69 400 CYS B O 1
ATOM 9216 N N . ALA B 1 401 ? 2.404 41.875 -2.611 1 90.31 401 ALA B N 1
ATOM 9217 C CA . ALA B 1 401 ? 1.703 40.594 -2.598 1 90.31 401 ALA B CA 1
ATOM 9218 C C . ALA B 1 401 ? 1.868 39.875 -3.928 1 90.31 401 ALA B C 1
ATOM 9220 O O . ALA B 1 401 ? 2.127 38.656 -3.953 1 90.31 401 ALA B O 1
ATOM 9221 N N . ARG B 1 402 ? 1.745 40.562 -5.012 1 89.56 402 ARG B N 1
ATOM 9222 C CA . ARG B 1 402 ? 1.881 39.969 -6.336 1 89.56 402 ARG B CA 1
ATOM 9223 C C . ARG B 1 402 ? 3.301 39.469 -6.562 1 89.56 402 ARG B C 1
ATOM 9225 O O . ARG B 1 402 ? 3.494 38.344 -7.078 1 89.56 402 ARG B O 1
ATOM 9232 N N . SER B 1 403 ? 4.227 40.219 -6.156 1 91.88 403 SER B N 1
ATOM 9233 C CA . SER B 1 403 ? 5.621 39.844 -6.348 1 91.88 403 SER B CA 1
ATOM 9234 C C . SER B 1 403 ? 5.98 38.625 -5.484 1 91.88 403 SER B C 1
ATOM 9236 O O . SER B 1 403 ? 6.625 37.688 -5.957 1 91.88 403 SER B O 1
ATOM 9238 N N . CYS B 1 404 ? 5.598 38.688 -4.211 1 92.31 404 CYS B N 1
ATOM 9239 C CA . CYS B 1 404 ? 5.926 37.594 -3.287 1 92.31 404 CYS B CA 1
ATOM 9240 C C . CYS B 1 404 ? 5.219 36.312 -3.688 1 92.31 404 CYS B C 1
ATOM 9242 O O . CYS B 1 404 ? 5.809 35.219 -3.619 1 92.31 404 CYS B O 1
ATOM 9244 N N . LEU B 1 405 ? 3.977 36.438 -4.133 1 92.88 405 LEU B N 1
ATOM 9245 C CA . LEU B 1 405 ? 3.232 35.25 -4.535 1 92.88 405 LEU B CA 1
ATOM 9246 C C . LEU B 1 405 ? 3.795 34.656 -5.828 1 92.88 405 LEU B C 1
ATOM 9248 O O . LEU B 1 405 ? 3.812 33.438 -6.008 1 92.88 405 LEU B O 1
ATOM 9252 N N . HIS B 1 406 ? 4.195 35.5 -6.625 1 92.5 406 HIS B N 1
ATOM 9253 C CA . HIS B 1 406 ? 4.82 35.031 -7.855 1 92.5 406 HIS B CA 1
ATOM 9254 C C . HIS B 1 406 ? 6.125 34.312 -7.566 1 92.5 406 HIS B C 1
ATOM 9256 O O . HIS B 1 406 ? 6.402 33.25 -8.172 1 92.5 406 HIS B O 1
ATOM 9262 N N . GLU B 1 407 ? 6.879 34.812 -6.707 1 92.44 407 GLU B N 1
ATOM 9263 C CA . GLU B 1 407 ? 8.125 34.156 -6.316 1 92.44 407 GLU B CA 1
ATOM 9264 C C . GLU B 1 407 ? 7.852 32.844 -5.637 1 92.44 407 GLU B C 1
ATOM 9266 O O . GLU B 1 407 ? 8.578 31.859 -5.852 1 92.44 407 GLU B O 1
ATOM 9271 N N . PHE B 1 408 ? 6.922 32.812 -4.785 1 94.75 408 PHE B N 1
ATOM 9272 C CA . PHE B 1 408 ? 6.535 31.578 -4.109 1 94.75 408 PHE B CA 1
ATOM 9273 C C . PHE B 1 408 ? 6.141 30.516 -5.121 1 94.75 408 PHE B C 1
ATOM 9275 O O . PHE B 1 408 ? 6.562 29.359 -5.012 1 94.75 408 PHE B O 1
ATOM 9282 N N . ASP B 1 409 ? 5.336 30.953 -6.109 1 93.38 409 ASP B N 1
ATOM 9283 C CA . ASP B 1 409 ? 4.871 30 -7.125 1 93.38 409 ASP B CA 1
ATOM 9284 C C . ASP B 1 409 ? 6.043 29.453 -7.934 1 93.38 409 ASP B C 1
ATOM 9286 O O . ASP B 1 409 ? 6.062 28.266 -8.273 1 93.38 409 ASP B O 1
ATOM 9290 N N . GLN B 1 410 ? 6.934 30.25 -8.234 1 92.5 410 GLN B N 1
ATOM 9291 C CA . GLN B 1 410 ? 8.109 29.812 -8.984 1 92.5 410 GLN B CA 1
ATOM 9292 C C . GLN B 1 410 ? 8.938 28.828 -8.18 1 92.5 410 GLN B C 1
ATOM 9294 O O . GLN B 1 410 ? 9.406 27.812 -8.711 1 92.5 410 GLN B O 1
ATOM 9299 N N . ARG B 1 411 ? 9.117 29.141 -6.934 1 92.25 411 ARG B N 1
ATOM 9300 C CA . ARG B 1 411 ? 9.906 28.266 -6.07 1 92.25 411 ARG B CA 1
ATOM 9301 C C . ARG B 1 411 ? 9.18 26.938 -5.812 1 92.25 411 ARG B C 1
ATOM 9303 O O . ARG B 1 411 ? 9.812 25.906 -5.648 1 92.25 411 ARG B O 1
ATOM 9310 N N . CYS B 1 412 ? 7.918 27.078 -5.727 1 93 412 CYS B N 1
ATOM 9311 C CA . CYS B 1 412 ? 7.133 25.859 -5.574 1 93 412 CYS B CA 1
ATOM 9312 C C . CYS B 1 412 ? 7.25 24.984 -6.812 1 93 412 CYS B C 1
ATOM 9314 O O . CYS B 1 412 ? 7.266 23.75 -6.707 1 93 412 CYS B O 1
ATOM 9316 N N . GLU B 1 413 ? 7.301 25.562 -7.969 1 91.19 413 GLU B N 1
ATOM 9317 C CA . GLU B 1 413 ? 7.48 24.797 -9.203 1 91.19 413 GLU B CA 1
ATOM 9318 C C . GLU B 1 413 ? 8.836 24.094 -9.234 1 91.19 413 GLU B C 1
ATOM 9320 O O . GLU B 1 413 ? 8.953 22.984 -9.758 1 91.19 413 GLU B O 1
ATOM 9325 N N . ASP B 1 414 ? 9.758 24.734 -8.688 1 90.5 414 ASP B N 1
ATOM 9326 C CA . ASP B 1 414 ? 11.086 24.141 -8.609 1 90.5 414 ASP B CA 1
ATOM 9327 C C . ASP B 1 414 ? 11.109 22.984 -7.617 1 90.5 414 ASP B C 1
ATOM 9329 O O . ASP B 1 414 ? 11.93 22.062 -7.742 1 90.5 414 ASP B O 1
ATOM 9333 N N . ALA B 1 415 ? 10.336 23.078 -6.617 1 92.19 415 ALA B N 1
ATOM 9334 C CA . ALA B 1 415 ? 10.297 22.047 -5.586 1 92.19 415 ALA B CA 1
ATOM 9335 C C . ALA B 1 415 ? 9.359 20.906 -5.98 1 92.19 415 ALA B C 1
ATOM 9337 O O . ALA B 1 415 ? 9.328 19.859 -5.324 1 92.19 415 ALA B O 1
ATOM 9338 N N . ALA B 1 416 ? 8.703 21.094 -7.059 1 91.81 416 ALA B N 1
ATOM 9339 C CA . ALA B 1 416 ? 7.719 20.094 -7.484 1 91.81 416 ALA B CA 1
ATOM 9340 C C . ALA B 1 416 ? 8.391 18.812 -7.926 1 91.81 416 ALA B C 1
ATOM 9342 O O . ALA B 1 416 ? 9.453 18.828 -8.555 1 91.81 416 ALA B O 1
ATOM 9343 N N . ILE B 1 417 ? 7.832 17.703 -7.488 1 92.94 417 ILE B N 1
ATOM 9344 C CA . ILE B 1 417 ? 8.305 16.375 -7.855 1 92.94 417 ILE B CA 1
ATOM 9345 C C . ILE B 1 417 ? 7.574 15.898 -9.102 1 92.94 417 ILE B C 1
ATOM 9347 O O . ILE B 1 417 ? 6.34 15.859 -9.133 1 92.94 417 ILE B O 1
ATOM 9351 N N . ARG B 1 418 ? 8.32 15.438 -10.133 1 88.94 418 ARG B N 1
ATOM 9352 C CA . ARG B 1 418 ? 7.762 15.07 -11.43 1 88.94 418 ARG B CA 1
ATOM 9353 C C . ARG B 1 418 ? 6.781 13.914 -11.297 1 88.94 418 ARG B C 1
ATOM 9355 O O . ARG B 1 418 ? 5.781 13.852 -12.016 1 88.94 418 ARG B O 1
ATOM 9362 N N . GLN B 1 419 ? 7.078 13 -10.359 1 89.19 419 GLN B N 1
ATOM 9363 C CA . GLN B 1 419 ? 6.301 11.773 -10.227 1 89.19 419 GLN B CA 1
ATOM 9364 C C . GLN B 1 419 ? 5.043 12.008 -9.391 1 89.19 419 GLN B C 1
ATOM 9366 O O . GLN B 1 419 ? 4.184 11.133 -9.297 1 89.19 419 GLN B O 1
ATOM 9371 N N . SER B 1 420 ? 4.945 13.148 -8.852 1 88.38 420 SER B N 1
ATOM 9372 C CA . SER B 1 420 ? 3.811 13.398 -7.973 1 88.38 420 SER B CA 1
ATOM 9373 C C . SER B 1 420 ? 2.836 14.398 -8.594 1 88.38 420 SER B C 1
ATOM 9375 O O . SER B 1 420 ? 3.219 15.203 -9.445 1 88.38 420 SER B O 1
ATOM 9377 N N . GLU B 1 421 ? 1.59 14.281 -8.227 1 82.44 421 GLU B N 1
ATOM 9378 C CA . GLU B 1 421 ? 0.555 15.25 -8.586 1 82.44 421 GLU B CA 1
ATOM 9379 C C . GLU B 1 421 ? 0.207 16.141 -7.398 1 82.44 421 GLU B C 1
ATOM 9381 O O . GLU B 1 421 ? -0.901 16.688 -7.324 1 82.44 421 GLU B O 1
ATOM 9386 N N . TRP B 1 422 ? 1.24 16.266 -6.578 1 84.56 422 TRP B N 1
ATOM 9387 C CA . TRP B 1 422 ? 1.005 17.078 -5.387 1 84.56 422 TRP B CA 1
ATOM 9388 C C . TRP B 1 422 ? 0.883 18.547 -5.754 1 84.56 422 TRP B C 1
ATOM 9390 O O . TRP B 1 422 ? 1.573 19.031 -6.656 1 84.56 422 TRP B O 1
ATOM 9400 N N . ASN B 1 423 ? -0.163 19.188 -5.191 1 80.81 423 ASN B N 1
ATOM 9401 C CA . ASN B 1 423 ? -0.375 20.609 -5.418 1 80.81 423 ASN B CA 1
ATOM 9402 C C . ASN B 1 423 ? -0.101 21.422 -4.16 1 80.81 423 ASN B C 1
ATOM 9404 O O . ASN B 1 423 ? -0.352 20.969 -3.047 1 80.81 423 ASN B O 1
ATOM 9408 N N . ALA B 1 424 ? 0.584 22.516 -4.316 1 85.19 424 ALA B N 1
ATOM 9409 C CA . ALA B 1 424 ? 0.928 23.422 -3.223 1 85.19 424 ALA B CA 1
ATOM 9410 C C . ALA B 1 424 ? -0.208 24.406 -2.943 1 85.19 424 ALA B C 1
ATOM 9412 O O . ALA B 1 424 ? 0.005 25.453 -2.324 1 85.19 424 ALA B O 1
ATOM 9413 N N . SER B 1 425 ? -1.402 24.062 -3.342 1 83.31 425 SER B N 1
ATOM 9414 C CA . SER B 1 425 ? -2.523 25 -3.232 1 83.31 425 SER B CA 1
ATOM 9415 C C . SER B 1 425 ? -2.889 25.25 -1.774 1 83.31 425 SER B C 1
ATOM 9417 O O . SER B 1 425 ? -3.195 26.391 -1.396 1 83.31 425 SER B O 1
ATOM 9419 N N . ASN B 1 426 ? -2.816 24.312 -1.004 1 80.38 426 ASN B N 1
ATOM 9420 C CA . ASN B 1 426 ? -3.166 24.469 0.404 1 80.38 426 ASN B CA 1
ATOM 9421 C C . ASN B 1 426 ? -2.164 25.359 1.13 1 80.38 426 ASN B C 1
ATOM 9423 O O . ASN B 1 426 ? -2.551 26.188 1.956 1 80.38 426 ASN B O 1
ATOM 9427 N N . VAL B 1 427 ? -0.957 25.172 0.791 1 87.62 427 VAL B N 1
ATOM 9428 C CA . VAL B 1 427 ? 0.083 25.984 1.428 1 87.62 427 VAL B CA 1
ATOM 9429 C C . VAL B 1 427 ? 0.013 27.422 0.917 1 87.62 427 VAL B C 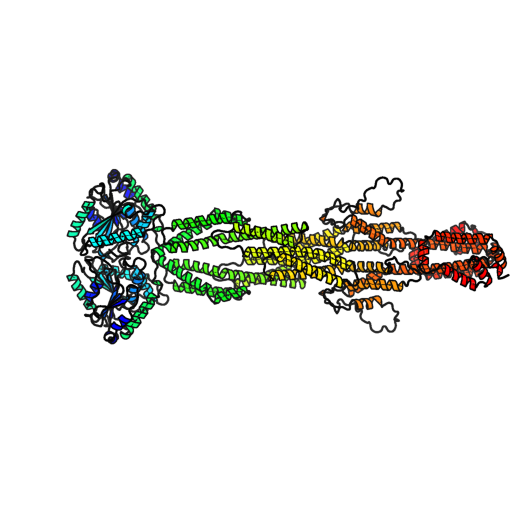1
ATOM 9431 O O . VAL B 1 427 ? 0.263 28.359 1.669 1 87.62 427 VAL B O 1
ATOM 9434 N N . ARG B 1 428 ? -0.356 27.547 -0.297 1 88.94 428 ARG B N 1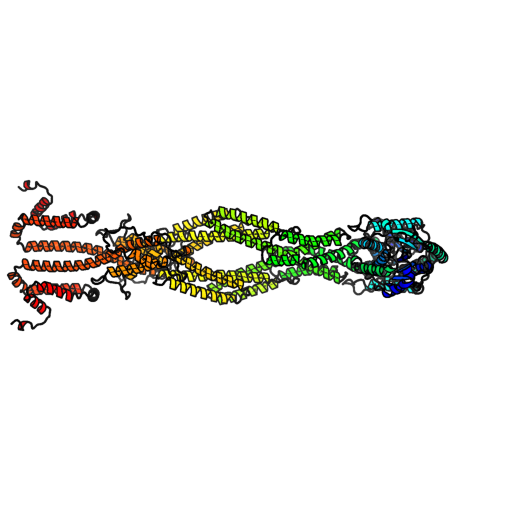
ATOM 9435 C CA . ARG B 1 428 ? -0.506 28.875 -0.882 1 88.94 428 ARG B CA 1
ATOM 9436 C C . ARG B 1 428 ? -1.656 29.625 -0.23 1 88.94 428 ARG B C 1
ATOM 9438 O O . ARG B 1 428 ? -1.551 30.828 0.022 1 88.94 428 ARG B O 1
ATOM 9445 N N . GLU B 1 429 ? -2.686 28.891 -0.029 1 83.44 429 GLU B N 1
ATOM 9446 C CA . GLU B 1 429 ? -3.826 29.516 0.641 1 83.44 429 GLU B CA 1
ATOM 9447 C C . GLU B 1 429 ? -3.471 29.938 2.064 1 83.44 429 GLU B C 1
ATOM 9449 O O . GLU B 1 429 ? -3.867 31 2.52 1 83.44 429 GLU B O 1
ATOM 9454 N N . LYS B 1 430 ? -2.828 29.125 2.693 1 82.31 430 LYS B N 1
ATOM 9455 C CA . LYS B 1 430 ? -2.398 29.469 4.047 1 82.31 430 LYS B CA 1
ATOM 9456 C C . LYS B 1 430 ? -1.447 30.656 4.039 1 82.31 430 LYS B C 1
ATOM 9458 O O . LYS B 1 430 ? -1.525 31.531 4.91 1 82.31 430 LYS B O 1
ATOM 9463 N N . LEU B 1 431 ? -0.578 30.656 3.074 1 90.44 431 LEU B N 1
ATOM 9464 C CA . LEU B 1 431 ? 0.352 31.766 2.936 1 90.44 431 LEU B CA 1
ATOM 9465 C C . LEU B 1 431 ? -0.398 33.062 2.684 1 90.44 431 LEU B C 1
ATOM 9467 O O . LEU B 1 431 ? -0.081 34.094 3.283 1 90.44 431 LEU B O 1
ATOM 9471 N N . THR B 1 432 ? -1.384 32.969 1.864 1 89.06 432 THR B N 1
ATOM 9472 C CA . THR B 1 432 ? -2.168 34.156 1.554 1 89.06 432 THR B CA 1
ATOM 9473 C C . THR B 1 432 ? -2.91 34.656 2.791 1 89.06 432 THR B C 1
ATOM 9475 O O . THR B 1 432 ? -3.006 35.875 3.021 1 89.06 432 THR B O 1
ATOM 9478 N N . CYS B 1 433 ? -3.367 33.75 3.578 1 82.88 433 CYS B N 1
ATOM 9479 C CA . CYS B 1 433 ? -4.043 34.125 4.816 1 82.88 433 CYS B CA 1
ATOM 9480 C C . CYS B 1 433 ? -3.064 34.75 5.805 1 82.88 433 CYS B C 1
ATOM 9482 O O . CYS B 1 433 ? -3.395 35.719 6.48 1 82.88 433 CYS B O 1
ATOM 9484 N N . ASP B 1 434 ? -1.927 34.219 5.824 1 86.19 434 ASP B N 1
ATOM 9485 C CA . ASP B 1 434 ? -0.91 34.75 6.73 1 86.19 434 ASP B CA 1
ATOM 9486 C C . ASP B 1 434 ? -0.438 36.125 6.273 1 86.19 434 ASP B C 1
ATOM 9488 O O . ASP B 1 434 ? -0.155 37 7.102 1 86.19 434 ASP B O 1
ATOM 9492 N N . MET B 1 435 ? -0.323 36.281 5.031 1 89.06 435 MET B N 1
ATOM 9493 C CA . MET B 1 435 ? 0.058 37.594 4.48 1 89.06 435 MET B CA 1
ATOM 9494 C C . MET B 1 435 ? -0.998 38.625 4.793 1 89.06 435 MET B C 1
ATOM 9496 O O . MET B 1 435 ? -0.664 39.781 5.133 1 89.06 435 MET B O 1
ATOM 9500 N N . LEU B 1 436 ? -2.227 38.156 4.66 1 86.06 436 LEU B N 1
ATOM 9501 C CA . LEU B 1 436 ? -3.326 39.062 4.988 1 86.06 436 LEU B CA 1
ATOM 9502 C C . LEU B 1 436 ? -3.279 39.469 6.461 1 86.06 436 LEU B C 1
ATOM 9504 O O . LEU B 1 436 ? -3.488 40.625 6.797 1 86.06 436 LEU B O 1
ATOM 9508 N N . SER B 1 437 ? -3.004 38.5 7.238 1 83.31 437 SER B N 1
ATOM 9509 C CA . SER B 1 437 ? -2.898 38.812 8.664 1 83.31 437 SER B CA 1
ATOM 9510 C C . SER B 1 437 ? -1.726 39.719 8.953 1 83.31 437 SER B C 1
ATOM 9512 O O . SER B 1 437 ? -1.821 40.625 9.812 1 83.31 437 SER B O 1
ATOM 9514 N N . GLY B 1 438 ? -0.677 39.531 8.305 1 83.25 438 GLY B N 1
ATOM 9515 C CA . GLY B 1 438 ? 0.471 40.406 8.453 1 83.25 438 GLY B CA 1
ATOM 9516 C C . GLY B 1 438 ? 0.204 41.812 7.98 1 83.25 438 GLY B C 1
ATOM 9517 O O . GLY B 1 438 ? 0.588 42.781 8.648 1 83.25 438 GLY B O 1
ATOM 9518 N N . MET B 1 439 ? -0.45 41.875 6.891 1 88.19 439 MET B N 1
ATOM 9519 C CA . MET B 1 439 ? -0.829 43.188 6.336 1 88.19 439 MET B CA 1
ATOM 9520 C C . MET B 1 439 ? -1.777 43.906 7.273 1 88.19 439 MET B C 1
ATOM 9522 O O . MET B 1 439 ? -1.647 45.125 7.473 1 88.19 439 MET B O 1
ATOM 9526 N N . MET B 1 440 ? -2.676 43.125 7.832 1 85.38 440 MET B N 1
ATOM 9527 C CA . MET B 1 440 ? -3.631 43.719 8.773 1 85.38 440 MET B CA 1
ATOM 9528 C C . MET B 1 440 ? -2.92 44.25 10.008 1 85.38 440 MET B C 1
ATOM 9530 O O . MET B 1 440 ? -3.266 45.312 10.523 1 85.38 440 MET B O 1
ATOM 9534 N N . ALA B 1 441 ? -2 43.531 10.461 1 80.31 441 ALA B N 1
ATOM 9535 C CA . ALA B 1 441 ? -1.261 43.938 11.648 1 80.31 441 ALA B CA 1
ATOM 9536 C C . ALA B 1 441 ? -0.503 45.25 11.398 1 80.31 441 ALA B C 1
ATOM 9538 O O . ALA B 1 441 ? -0.488 46.125 12.242 1 80.31 441 ALA B O 1
ATOM 9539 N N . ILE B 1 442 ? 0.066 45.438 10.289 1 83.69 442 ILE B N 1
ATOM 9540 C CA . ILE B 1 442 ? 0.814 46.625 9.93 1 83.69 442 ILE B CA 1
ATOM 9541 C C . ILE B 1 442 ? -0.145 47.812 9.766 1 83.69 442 ILE B C 1
ATOM 9543 O O . ILE B 1 442 ? 0.135 48.906 10.234 1 83.69 442 ILE B O 1
ATOM 9547 N N . TYR B 1 443 ? -1.277 47.531 9.117 1 87.06 443 TYR B N 1
ATOM 9548 C CA . TYR B 1 443 ? -2.266 48.562 8.883 1 87.06 443 TYR B CA 1
ATOM 9549 C C . TYR B 1 443 ? -2.879 49.062 10.195 1 87.06 443 TYR B C 1
ATOM 9551 O O . TYR B 1 443 ? -3.098 50.25 10.391 1 87.06 443 TYR B O 1
ATOM 9559 N N . GLU B 1 444 ? -3.158 48.062 11.031 1 85.62 444 GLU B N 1
ATOM 9560 C CA . GLU B 1 444 ? -3.719 48.406 12.336 1 85.62 444 GLU B CA 1
ATOM 9561 C C . GLU B 1 444 ? -2.762 49.25 13.148 1 85.62 444 GLU B C 1
ATOM 9563 O O . GLU B 1 444 ? -3.191 50.188 13.867 1 85.62 444 GLU B O 1
ATOM 9568 N N . GLU B 1 445 ? -1.585 48.938 13.078 1 79.56 445 GLU B N 1
ATOM 9569 C CA . GLU B 1 445 ? -0.585 49.719 13.812 1 79.56 445 GLU B CA 1
ATOM 9570 C C . GLU B 1 445 ? -0.504 51.156 13.281 1 79.56 445 GLU B C 1
ATOM 9572 O O . GLU B 1 445 ? -0.409 52.094 14.062 1 79.56 445 GLU B O 1
ATOM 9577 N N . GLN B 1 446 ? -0.566 51.406 12.039 1 79.62 446 GLN B N 1
ATOM 9578 C CA . GLN B 1 446 ? -0.533 52.719 11.43 1 79.62 446 GLN B CA 1
ATOM 9579 C C . GLN B 1 446 ? -1.784 53.531 11.781 1 79.62 446 GLN B C 1
ATOM 9581 O O . GLN B 1 446 ? -1.702 54.719 12.07 1 79.62 446 GLN B O 1
ATOM 9586 N N . LEU B 1 447 ? -2.92 52.875 11.719 1 86.5 447 LEU B N 1
ATOM 9587 C CA . LEU B 1 447 ? -4.184 53.531 12.047 1 86.5 447 LEU B CA 1
ATOM 9588 C C . LEU B 1 447 ? -4.219 53.938 13.516 1 86.5 447 LEU B C 1
ATOM 9590 O O . LEU B 1 447 ? -4.695 55 13.852 1 86.5 447 LEU B O 1
ATOM 9594 N N . THR B 1 448 ? -3.732 53.031 14.312 1 86 448 THR B N 1
ATOM 9595 C CA . THR B 1 448 ? -3.699 53.312 15.742 1 86 448 THR B CA 1
ATOM 9596 C C . THR B 1 448 ? -2.85 54.562 16.016 1 86 448 THR B C 1
ATOM 9598 O O . THR B 1 448 ? -3.23 55.406 16.828 1 86 448 THR B O 1
ATOM 9601 N N . ASP B 1 449 ? -1.788 54.719 15.375 1 80.62 449 ASP B N 1
ATOM 9602 C CA . ASP B 1 449 ? -0.889 55.844 15.586 1 80.62 449 ASP B CA 1
ATOM 9603 C C . ASP B 1 449 ? -1.535 57.156 15.141 1 80.62 449 ASP B C 1
ATOM 9605 O O . ASP B 1 449 ? -1.476 58.156 15.852 1 80.62 449 ASP B O 1
ATOM 9609 N N . VAL B 1 450 ? -2.184 57.188 13.992 1 81.25 450 VAL B N 1
ATOM 9610 C CA . VAL B 1 450 ? -2.812 58.375 13.43 1 81.25 450 VAL B CA 1
ATOM 9611 C C . VAL B 1 450 ? -4.023 58.75 14.273 1 81.25 450 VAL B C 1
ATOM 9613 O O . VAL B 1 450 ? -4.215 59.938 14.594 1 81.25 450 VAL B O 1
ATOM 9616 N N . LEU B 1 451 ? -4.828 57.75 14.617 1 88.38 451 LEU B N 1
ATOM 9617 C CA . LEU B 1 451 ? -6.023 58 15.414 1 88.38 451 LEU B CA 1
ATOM 9618 C C . LEU B 1 451 ? -5.656 58.469 16.812 1 88.38 451 LEU B C 1
ATOM 9620 O O . LEU B 1 451 ? -6.293 59.375 17.359 1 88.38 451 LEU B O 1
ATOM 9624 N N . ALA B 1 452 ? -4.707 57.906 17.312 1 85 452 ALA B N 1
ATOM 9625 C CA . ALA B 1 452 ? -4.277 58.281 18.656 1 85 452 ALA B CA 1
ATOM 9626 C C . ALA B 1 452 ? -3.828 59.75 18.703 1 85 452 ALA B C 1
ATOM 9628 O O . ALA B 1 452 ? -4.184 60.469 19.641 1 85 452 ALA B O 1
ATOM 9629 N N . ASP B 1 453 ? -3.125 60.219 17.766 1 81.75 453 ASP B N 1
ATOM 9630 C CA . ASP B 1 453 ? -2.598 61.562 17.703 1 81.75 453 ASP B CA 1
ATOM 9631 C C . ASP B 1 453 ? -3.723 62.594 17.516 1 81.75 453 ASP B C 1
ATOM 9633 O O . ASP B 1 453 ? -3.734 63.625 18.172 1 81.75 453 ASP B O 1
ATOM 9637 N N . GLU B 1 454 ? -4.656 62.281 16.688 1 87 454 GLU B N 1
ATOM 9638 C CA . GLU B 1 454 ? -5.746 63.188 16.391 1 87 454 GLU B CA 1
ATOM 9639 C C . GLU B 1 454 ? -6.73 63.281 17.562 1 87 454 GLU B C 1
ATOM 9641 O O . GLU B 1 454 ? -7.234 64.375 17.875 1 87 454 GLU B O 1
ATOM 9646 N N . ILE B 1 455 ? -6.965 62.125 18.141 1 89.12 455 ILE B N 1
ATOM 9647 C CA . ILE B 1 455 ? -7.875 62.125 19.281 1 89.12 455 ILE B CA 1
ATOM 9648 C C . ILE B 1 455 ? -7.25 62.875 20.453 1 89.12 455 ILE B C 1
ATOM 9650 O O . ILE B 1 455 ? -7.938 63.625 21.156 1 89.12 455 ILE B O 1
ATOM 9654 N N . GLN B 1 456 ? -6.055 62.719 20.594 1 82.88 456 GLN B N 1
ATOM 9655 C CA . GLN B 1 456 ? -5.363 63.469 21.656 1 82.88 456 GLN B CA 1
ATOM 9656 C C . GLN B 1 456 ? -5.441 65 21.422 1 82.88 456 GLN B C 1
ATOM 9658 O O . GLN B 1 456 ? -5.637 65.75 22.375 1 82.88 456 GLN B O 1
ATOM 9663 N N . SER B 1 457 ? -5.344 65.375 20.219 1 82.38 457 SER B N 1
ATOM 9664 C CA . SER B 1 457 ? -5.43 66.812 19.859 1 82.38 457 SER B CA 1
ATOM 9665 C C . SER B 1 457 ? -6.828 67.312 20.125 1 82.38 457 SER B C 1
ATOM 9667 O O . SER B 1 457 ? -6.98 68.5 20.516 1 82.38 457 SER B O 1
ATOM 9669 N N . LEU B 1 458 ? -7.879 66.562 19.938 1 85.31 458 LEU B N 1
ATOM 9670 C CA . LEU B 1 458 ? -9.25 67 20.156 1 85.31 458 LEU B CA 1
ATOM 9671 C C . LEU B 1 458 ? -9.539 67.188 21.641 1 85.31 458 LEU B C 1
ATOM 9673 O O . LEU B 1 458 ? -10.219 68.125 22.031 1 85.31 458 LEU B O 1
ATOM 9677 N N . PHE B 1 459 ? -9.008 66.312 22.375 1 84.5 459 PHE B N 1
ATOM 9678 C CA . PHE B 1 459 ? -9.219 66.438 23.812 1 84.5 459 PHE B CA 1
ATOM 9679 C C . PHE B 1 459 ? -8.43 67.562 24.391 1 84.5 459 PHE B C 1
ATOM 9681 O O . PHE B 1 459 ? -8.852 68.188 25.359 1 84.5 459 PHE B O 1
ATOM 9688 N N . GLU B 1 460 ? -7.383 67.938 23.781 1 74.94 460 GLU B N 1
ATOM 9689 C CA . GLU B 1 460 ? -6.586 69.062 24.25 1 74.94 460 GLU B CA 1
ATOM 9690 C C . GLU B 1 460 ? -7.223 70.375 23.844 1 74.94 460 GLU B C 1
ATOM 9692 O O . GLU B 1 460 ? -7.129 71.375 24.578 1 74.94 460 GLU B O 1
ATOM 9697 N N . ALA B 1 461 ? -7.832 70.438 22.703 1 72.19 461 ALA B N 1
ATOM 9698 C CA . ALA B 1 461 ? -8.508 71.688 22.25 1 72.19 461 ALA B CA 1
ATOM 9699 C C . ALA B 1 461 ? -9.742 71.938 23.109 1 72.19 461 ALA B C 1
ATOM 9701 O O . ALA B 1 461 ? -10.039 73.125 23.406 1 72.19 461 ALA B O 1
ATOM 9702 N N . GLY B 1 462 ? -10.438 71 23.734 1 67.62 462 GLY B N 1
ATOM 9703 C CA . GLY B 1 462 ? -11.523 71.125 24.688 1 67.62 462 GLY B CA 1
ATOM 9704 C C . GLY B 1 462 ? -12.672 71.938 24.172 1 67.62 462 GLY B C 1
ATOM 9705 O O . GLY B 1 462 ? -13.234 72.75 24.922 1 67.62 462 GLY B O 1
ATOM 9706 N N . GLU B 1 463 ? -12.969 71.938 22.906 1 66.69 463 GLU B N 1
ATOM 9707 C CA . GLU B 1 463 ? -14.07 72.688 22.359 1 66.69 463 GLU B CA 1
ATOM 9708 C C . GLU B 1 463 ? -15.422 72.188 22.844 1 66.69 463 GLU B C 1
ATOM 9710 O O . GLU B 1 463 ? -15.492 71.125 23.484 1 66.69 463 GLU B O 1
ATOM 9715 N N . THR B 1 464 ? -16.531 72.938 22.828 1 65.81 464 THR B N 1
ATOM 9716 C CA . THR B 1 464 ? -17.859 72.688 23.375 1 65.81 464 THR B CA 1
ATOM 9717 C C . THR B 1 464 ? -18.375 71.312 22.859 1 65.81 464 THR B C 1
ATOM 9719 O O . THR B 1 464 ? -19.047 70.562 23.594 1 65.81 464 THR B O 1
ATOM 9722 N N . ASP B 1 465 ? -18 70.875 21.688 1 80.81 465 ASP B N 1
ATOM 9723 C CA . ASP B 1 465 ? -18.547 69.625 21.141 1 80.81 465 ASP B CA 1
ATOM 9724 C C . ASP B 1 465 ? -17.438 68.625 20.844 1 80.81 465 ASP B C 1
ATOM 9726 O O . ASP B 1 465 ? -17.328 68.125 19.719 1 80.81 465 ASP B O 1
ATOM 9730 N N . THR B 1 466 ? -16.719 68.188 21.859 1 86.56 466 THR B N 1
ATOM 9731 C CA . THR B 1 466 ? -15.57 67.312 21.688 1 86.56 466 THR B CA 1
ATOM 9732 C C . THR B 1 466 ? -16 65.938 21.281 1 86.56 466 THR B C 1
ATOM 9734 O O . THR B 1 466 ? -15.422 65.312 20.375 1 86.56 466 THR B O 1
ATOM 9737 N N . TRP B 1 467 ? -17.031 65.375 21.875 1 88.5 467 TRP B N 1
ATOM 9738 C CA . TRP B 1 467 ? -17.438 63.969 21.594 1 88.5 467 TRP B CA 1
ATOM 9739 C C . TRP B 1 467 ? -18.078 63.875 20.219 1 88.5 467 TRP B C 1
ATOM 9741 O O . TRP B 1 467 ? -17.984 62.844 19.547 1 88.5 467 TRP B O 1
ATOM 9751 N N . LEU B 1 468 ? -18.75 64.938 19.797 1 87.31 468 LEU B N 1
ATOM 9752 C CA . LEU B 1 468 ? -19.266 65 18.422 1 87.31 468 LEU B CA 1
ATOM 9753 C C . LEU B 1 468 ? -18.109 64.938 17.422 1 87.31 468 LEU B C 1
ATOM 9755 O O . LEU B 1 468 ? -18.172 64.25 16.422 1 87.31 468 LEU B O 1
ATOM 9759 N N . SER B 1 469 ? -17.062 65.688 17.766 1 88.56 469 SER B N 1
ATOM 9760 C CA . SER B 1 469 ? -15.898 65.688 16.875 1 88.56 469 SER B CA 1
ATOM 9761 C C . SER B 1 469 ? -15.164 64.375 16.906 1 88.56 469 SER B C 1
ATOM 9763 O O . SER B 1 469 ? -14.664 63.906 15.867 1 88.56 469 SER B O 1
ATOM 9765 N N . VAL B 1 470 ? -15.086 63.75 18.047 1 91.19 470 VAL B N 1
ATOM 9766 C CA . VAL B 1 470 ? -14.43 62.438 18.172 1 91.19 470 VAL B CA 1
ATOM 9767 C C . VAL B 1 470 ? -15.211 61.406 17.406 1 91.19 470 VAL B C 1
ATOM 9769 O O . VAL B 1 470 ? -14.625 60.531 16.734 1 91.19 470 VAL B O 1
ATOM 9772 N N . ARG B 1 471 ? -16.5 61.344 17.562 1 90.81 471 ARG B N 1
ATOM 9773 C CA . ARG B 1 471 ? -17.328 60.375 16.844 1 90.81 471 ARG B CA 1
ATOM 9774 C C . ARG B 1 471 ? -17.188 60.562 15.336 1 90.81 471 ARG B C 1
ATOM 9776 O O . ARG B 1 471 ? -17.109 59.594 14.594 1 90.81 471 ARG B O 1
ATOM 9783 N N . ASN B 1 472 ? -17.156 61.844 14.938 1 89.56 472 ASN B N 1
ATOM 9784 C CA . ASN B 1 472 ? -17 62.094 13.516 1 89.56 472 ASN B CA 1
ATOM 9785 C C . ASN B 1 472 ? -15.633 61.656 13 1 89.56 472 ASN B C 1
ATOM 9787 O O . ASN B 1 472 ? -15.516 61.125 11.898 1 89.56 472 ASN B O 1
ATOM 9791 N N . LEU B 1 473 ? -14.633 61.906 13.836 1 90.69 473 LEU B N 1
ATOM 9792 C CA . LEU B 1 473 ? -13.281 61.5 13.461 1 90.69 473 LEU B CA 1
ATOM 9793 C C . LEU B 1 473 ? -13.164 60 13.406 1 90.69 473 LEU B C 1
ATOM 9795 O O . LEU B 1 473 ? -12.578 59.438 12.477 1 90.69 473 LEU B O 1
ATOM 9799 N N . LEU B 1 474 ? -13.695 59.344 14.383 1 92 474 LEU B N 1
ATOM 9800 C CA . LEU B 1 474 ? -13.664 57.875 14.43 1 92 474 LEU B CA 1
ATOM 9801 C C . LEU B 1 474 ? -14.383 57.281 13.227 1 92 474 LEU B C 1
ATOM 9803 O O . LEU B 1 474 ? -13.875 56.344 12.586 1 92 474 LEU B O 1
ATOM 9807 N N . GLU B 1 475 ? -15.555 57.781 12.977 1 90.44 475 GLU B N 1
ATOM 9808 C CA . GLU B 1 475 ? -16.344 57.281 11.852 1 90.44 475 GLU B CA 1
ATOM 9809 C C . GLU B 1 475 ? -15.633 57.531 10.523 1 90.44 475 GLU B C 1
ATOM 9811 O O . GLU B 1 475 ? -15.555 56.656 9.672 1 90.44 475 GLU B O 1
ATOM 9816 N N . SER B 1 476 ? -15.117 58.688 10.406 1 91.06 476 SER B N 1
ATOM 9817 C CA . SER B 1 476 ? -14.477 59.062 9.141 1 91.06 476 SER B CA 1
ATOM 9818 C C . SER B 1 476 ? -13.195 58.281 8.93 1 91.06 476 SER B C 1
ATOM 9820 O O . SER B 1 476 ? -12.969 57.719 7.852 1 91.06 476 SER B O 1
ATOM 9822 N N . LYS B 1 477 ? -12.352 58.219 9.969 1 89.88 477 LYS B N 1
ATOM 9823 C CA . LYS B 1 477 ? -11.078 57.5 9.836 1 89.88 477 LYS B CA 1
ATOM 9824 C C . LYS B 1 477 ? -11.281 56 9.711 1 89.88 477 LYS B C 1
ATOM 9826 O O . LYS B 1 477 ? -10.539 55.344 9 1 89.88 477 LYS B O 1
ATOM 9831 N N . THR B 1 478 ? -12.234 55.469 10.406 1 89.94 478 THR B N 1
ATOM 9832 C CA . THR B 1 478 ? -12.508 54.031 10.336 1 89.94 478 THR B CA 1
ATOM 9833 C C . THR B 1 478 ? -13.078 53.656 8.977 1 89.94 478 THR B C 1
ATOM 9835 O O . THR B 1 478 ? -12.688 52.656 8.391 1 89.94 478 THR B O 1
ATOM 9838 N N . GLU B 1 479 ? -13.984 54.438 8.547 1 90 479 GLU B N 1
ATOM 9839 C CA . GLU B 1 479 ? -14.57 54.125 7.246 1 90 479 GLU B CA 1
ATOM 9840 C C . GLU B 1 479 ? -13.531 54.25 6.133 1 90 479 GLU B C 1
ATOM 9842 O O . GLU B 1 479 ? -13.547 53.5 5.172 1 90 479 GLU B O 1
ATOM 9847 N N . ASN B 1 480 ? -12.664 55.219 6.199 1 88.69 480 ASN B N 1
ATOM 9848 C CA . ASN B 1 480 ? -11.586 55.344 5.223 1 88.69 480 ASN B CA 1
ATOM 9849 C C . ASN B 1 480 ? -10.609 54.188 5.305 1 88.69 480 ASN B C 1
ATOM 9851 O O . ASN B 1 480 ? -10.117 53.719 4.281 1 88.69 480 ASN B O 1
ATOM 9855 N N . ALA B 1 481 ? -10.297 53.812 6.469 1 88.88 481 ALA B N 1
ATOM 9856 C CA . ALA B 1 481 ? -9.383 52.688 6.664 1 88.88 481 ALA B CA 1
ATOM 9857 C C . ALA B 1 481 ? -9.984 51.406 6.125 1 88.88 481 ALA B C 1
ATOM 9859 O O . ALA B 1 481 ? -9.281 50.594 5.516 1 88.88 481 ALA B O 1
ATOM 9860 N N . VAL B 1 482 ? -11.258 51.188 6.445 1 89.75 482 VAL B N 1
ATOM 9861 C CA . VAL B 1 482 ? -11.945 50 5.98 1 89.75 482 VAL B CA 1
ATOM 9862 C C . VAL B 1 482 ? -11.984 50 4.453 1 89.75 482 VAL B C 1
ATOM 9864 O O . VAL B 1 482 ? -11.789 48.938 3.828 1 89.75 482 VAL B O 1
ATOM 9867 N N . SER B 1 483 ? -12.203 51.125 3.889 1 88.44 483 SER B N 1
ATOM 9868 C CA . SER B 1 483 ? -12.25 51.219 2.434 1 88.44 483 SER B CA 1
ATOM 9869 C C . SER B 1 483 ? -10.875 51 1.821 1 88.44 483 SER B C 1
ATOM 9871 O O . SER B 1 483 ? -10.742 50.281 0.819 1 88.44 483 SER B O 1
ATOM 9873 N N . GLU B 1 484 ? -9.859 51.562 2.393 1 87.38 484 GLU B N 1
ATOM 9874 C CA . GLU B 1 484 ? -8.5 51.406 1.888 1 87.38 484 GLU B CA 1
ATOM 9875 C C . GLU B 1 484 ? -8.023 49.969 2.018 1 87.38 484 GLU B C 1
ATOM 9877 O O . GLU B 1 484 ? -7.391 49.406 1.107 1 87.38 484 GLU B O 1
ATOM 9882 N N . PHE B 1 485 ? -8.273 49.406 3.123 1 89.38 485 PHE B N 1
ATOM 9883 C CA . PHE B 1 485 ? -7.863 48.031 3.338 1 89.38 485 PHE B CA 1
ATOM 9884 C C . PHE B 1 485 ? -8.609 47.094 2.398 1 89.38 485 PHE B C 1
ATOM 9886 O O . PHE B 1 485 ? -8.039 46.125 1.89 1 89.38 485 PHE B O 1
ATOM 9893 N N . SER B 1 486 ? -9.898 47.312 2.213 1 87.62 486 SER B N 1
ATOM 9894 C CA . SER B 1 486 ? -10.695 46.5 1.308 1 87.62 486 SER B CA 1
ATOM 9895 C C . SER B 1 486 ? -10.172 46.562 -0.122 1 87.62 486 SER B C 1
ATOM 9897 O O . SER B 1 486 ? -10.211 45.594 -0.862 1 87.62 486 SER B O 1
ATOM 9899 N N . ASP B 1 487 ? -9.672 47.656 -0.468 1 87.06 487 ASP B N 1
ATOM 9900 C CA . ASP B 1 487 ? -9.094 47.844 -1.796 1 87.06 487 ASP B CA 1
ATOM 9901 C C . ASP B 1 487 ? -7.762 47.094 -1.919 1 87.06 487 ASP B C 1
ATOM 9903 O O . ASP B 1 487 ? -7.414 46.625 -2.996 1 87.06 487 ASP B O 1
ATOM 9907 N N . ALA B 1 488 ? -7.051 47.125 -0.85 1 86.69 488 ALA B N 1
ATOM 9908 C CA . ALA B 1 488 ? -5.754 46.438 -0.855 1 86.69 488 ALA B CA 1
ATOM 9909 C C . ALA B 1 488 ? -5.918 44.938 -0.951 1 86.69 488 ALA B C 1
ATOM 9911 O O . ALA B 1 488 ? -5.043 44.25 -1.477 1 86.69 488 ALA B O 1
ATOM 9912 N N . VAL B 1 489 ? -7.039 44.406 -0.496 1 86.06 489 VAL B N 1
ATOM 9913 C CA . VAL B 1 489 ? -7.25 42.969 -0.388 1 86.06 489 VAL B CA 1
ATOM 9914 C C . VAL B 1 489 ? -7.812 42.438 -1.701 1 86.06 489 VAL B C 1
ATOM 9916 O O . VAL B 1 489 ? -7.789 41.219 -1.942 1 86.06 489 VAL B O 1
ATOM 9919 N N . VAL B 1 490 ? -8.32 43.219 -2.566 1 78.31 490 VAL B N 1
ATOM 9920 C CA . VAL B 1 490 ? -8.938 42.781 -3.818 1 78.31 490 VAL B CA 1
ATOM 9921 C C . VAL B 1 490 ? -7.973 41.875 -4.578 1 78.31 490 VAL B C 1
ATOM 9923 O O . VAL B 1 490 ? -8.398 40.938 -5.234 1 78.31 490 VAL B O 1
ATOM 9926 N N . GLY B 1 491 ? -6.734 41.938 -4.379 1 68.44 491 GLY B N 1
ATOM 9927 C CA . GLY B 1 491 ? -5.789 41.094 -5.078 1 68.44 491 GLY B CA 1
ATOM 9928 C C . GLY B 1 491 ? -5.531 39.781 -4.363 1 68.44 491 GLY B C 1
ATOM 9929 O O . GLY B 1 491 ? -4.957 38.844 -4.941 1 68.44 491 GLY B O 1
ATOM 9930 N N . PHE B 1 492 ? -6.07 39.625 -3.143 1 76.94 492 PHE B N 1
ATOM 9931 C CA . PHE B 1 492 ? -5.852 38.406 -2.363 1 76.94 492 PHE B CA 1
ATOM 9932 C C . PHE B 1 492 ? -6.973 37.406 -2.592 1 76.94 492 PHE B C 1
ATOM 9934 O O . PHE B 1 492 ? -8.156 37.781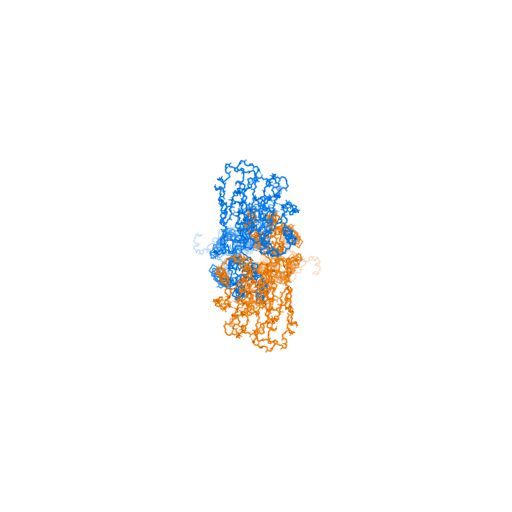 -2.537 1 76.94 492 PHE B O 1
ATOM 9941 N N . LYS B 1 493 ? -6.715 36.344 -3.174 1 73.5 493 LYS B N 1
ATOM 9942 C CA . LYS B 1 493 ? -7.719 35.281 -3.369 1 73.5 493 LYS B CA 1
ATOM 9943 C C . LYS B 1 493 ? -8.023 34.562 -2.059 1 73.5 493 LYS B C 1
ATOM 9945 O O . LYS B 1 493 ? -7.562 33.469 -1.84 1 73.5 493 LYS B O 1
ATOM 9950 N N . VAL B 1 494 ? -8.641 35.281 -1.195 1 76.56 494 VAL B N 1
ATOM 9951 C CA . VAL B 1 494 ? -9.039 34.688 0.087 1 76.56 494 VAL B CA 1
ATOM 9952 C C . VAL B 1 494 ? -10.555 34.75 0.222 1 76.56 494 VAL B C 1
ATOM 9954 O O . VAL B 1 494 ? -11.234 35.5 -0.478 1 76.56 494 VAL B O 1
ATOM 9957 N N . HIS B 1 495 ? -10.992 33.875 1.021 1 76.25 495 HIS B N 1
ATOM 9958 C CA . HIS B 1 495 ? -12.43 33.781 1.262 1 76.25 495 HIS B CA 1
ATOM 9959 C C . HIS B 1 495 ? -12.961 35.094 1.86 1 76.25 495 HIS B C 1
ATOM 9961 O O . HIS B 1 495 ? -12.305 35.688 2.703 1 76.25 495 HIS B O 1
ATOM 9967 N N . ARG B 1 496 ? -14.141 35.5 1.464 1 77.12 496 ARG B N 1
ATOM 9968 C CA . ARG B 1 496 ? -14.781 36.75 1.874 1 77.12 496 ARG B CA 1
ATOM 9969 C C . ARG B 1 496 ? -15.016 36.781 3.381 1 77.12 496 ARG B C 1
ATOM 9971 O O . ARG B 1 496 ? -14.914 37.812 4.012 1 77.12 496 ARG B O 1
ATOM 9978 N N . SER B 1 497 ? -15.195 35.594 3.863 1 78.56 497 SER B N 1
ATOM 9979 C CA . SER B 1 497 ? -15.469 35.531 5.297 1 78.56 497 SER B CA 1
ATOM 9980 C C . SER B 1 497 ? -14.242 35.906 6.113 1 78.56 497 SER B C 1
ATOM 9982 O O . SER B 1 497 ? -14.359 36.562 7.148 1 78.56 497 SER B O 1
ATOM 9984 N N . ALA B 1 498 ? -13.133 35.625 5.562 1 76 498 ALA B N 1
ATOM 9985 C CA . ALA B 1 498 ? -11.898 35.969 6.27 1 76 498 ALA B CA 1
ATOM 9986 C C . ALA B 1 498 ? -11.617 37.469 6.219 1 76 498 ALA B C 1
ATOM 9988 O O . ALA B 1 498 ? -11.125 38.031 7.191 1 76 498 ALA B O 1
ATOM 9989 N N . ILE B 1 499 ? -12.047 38.062 5.145 1 81.88 499 ILE B N 1
ATOM 9990 C CA . ILE B 1 499 ? -11.844 39.5 4.969 1 81.88 499 ILE B CA 1
ATOM 9991 C C . ILE B 1 499 ? -12.789 40.281 5.891 1 81.88 499 ILE B C 1
ATOM 9993 O O . ILE B 1 499 ? -12.383 41.25 6.531 1 81.88 499 ILE B O 1
ATOM 9997 N N . ASP B 1 500 ? -13.992 39.719 6.016 1 83.12 500 ASP B N 1
ATOM 9998 C CA . ASP B 1 500 ? -14.984 40.406 6.844 1 83.12 500 ASP B CA 1
ATOM 9999 C C . ASP B 1 500 ? -14.594 40.375 8.32 1 83.12 500 ASP B C 1
ATOM 10001 O O . ASP B 1 500 ? -14.805 41.344 9.055 1 83.12 500 ASP B O 1
ATOM 10005 N N . THR B 1 501 ? -14.078 39.312 8.609 1 81.5 501 THR B N 1
ATOM 10006 C CA . THR B 1 501 ? -13.656 39.188 10 1 81.5 501 THR B CA 1
ATOM 10007 C C . THR B 1 501 ? -12.516 40.156 10.312 1 81.5 501 THR B C 1
ATOM 10009 O O . THR B 1 501 ? -12.469 40.719 11.406 1 81.5 501 THR B O 1
ATOM 10012 N N . LYS B 1 502 ? -11.719 40.344 9.344 1 82.38 502 LYS B N 1
ATOM 10013 C CA . LYS B 1 502 ? -10.57 41.219 9.555 1 82.38 502 LYS B CA 1
ATOM 10014 C C . LYS B 1 502 ? -11.008 42.688 9.562 1 82.38 502 LYS B C 1
ATOM 10016 O O . LYS B 1 502 ? -10.461 43.5 10.312 1 82.38 502 LYS B O 1
ATOM 10021 N N . LEU B 1 503 ? -12.031 42.938 8.797 1 86.12 503 LEU B N 1
ATOM 10022 C CA . LEU B 1 503 ? -12.547 44.312 8.766 1 86.12 503 LEU B CA 1
ATOM 10023 C C . LEU B 1 503 ? -13.266 44.656 10.062 1 86.12 503 LEU B C 1
ATOM 10025 O O . LEU B 1 503 ? -13.164 45.781 10.562 1 86.12 503 LEU B O 1
ATOM 10029 N N . GLU B 1 504 ? -13.898 43.625 10.594 1 85.19 504 GLU B N 1
ATOM 10030 C CA . GLU B 1 504 ? -14.555 43.812 11.883 1 85.19 504 GLU B CA 1
ATOM 10031 C C . GLU B 1 504 ? -13.523 44.031 12.992 1 85.19 504 GLU B C 1
ATOM 10033 O O . GLU B 1 504 ? -13.758 44.812 13.914 1 85.19 504 GLU B O 1
ATOM 10038 N N . HIS B 1 505 ? -12.516 43.438 12.836 1 83.25 505 HIS B N 1
ATOM 10039 C CA . HIS B 1 505 ? -11.445 43.594 13.812 1 83.25 505 HIS B CA 1
ATOM 10040 C C . HIS B 1 505 ? -10.836 44.969 13.734 1 83.25 505 HIS B C 1
ATOM 10042 O O . HIS B 1 505 ? -10.398 45.531 14.75 1 83.25 505 HIS B O 1
ATOM 10048 N N . LEU B 1 506 ? -10.781 45.469 12.602 1 86.75 506 LEU B N 1
ATOM 10049 C CA . LEU B 1 506 ? -10.25 46.812 12.406 1 86.75 506 LEU B CA 1
ATOM 10050 C C . LEU B 1 506 ? -11.156 47.875 13.055 1 86.75 506 LEU B C 1
ATOM 10052 O O . LEU B 1 506 ? -10.672 48.812 13.664 1 86.75 506 LEU B O 1
ATOM 10056 N N . ARG B 1 507 ? -12.43 47.656 12.961 1 87.06 507 ARG B N 1
ATOM 10057 C CA . ARG B 1 507 ? -13.391 48.562 13.57 1 87.06 507 ARG B CA 1
ATOM 10058 C C . ARG B 1 507 ? -13.32 48.531 15.094 1 87.06 507 ARG B C 1
ATOM 10060 O O . ARG B 1 507 ? -13.359 49.562 15.758 1 87.06 507 ARG B O 1
ATOM 10067 N N . GLU B 1 508 ? -13.188 47.344 15.492 1 84.56 508 GLU B N 1
ATOM 10068 C CA . GLU B 1 508 ? -13.125 47.156 16.938 1 84.56 508 GLU B CA 1
ATOM 10069 C C . GLU B 1 508 ? -11.836 47.719 17.516 1 84.56 508 GLU B C 1
ATOM 10071 O O . GLU B 1 508 ? -11.836 48.281 18.625 1 84.56 508 GLU B O 1
ATOM 10076 N N . ASN B 1 509 ? -10.859 47.594 16.859 1 86.31 509 ASN B N 1
ATOM 10077 C CA . ASN B 1 509 ? -9.586 48.156 17.312 1 86.31 509 ASN B CA 1
ATOM 10078 C C . ASN B 1 509 ? -9.602 49.656 17.328 1 86.31 509 ASN B C 1
ATOM 10080 O O . ASN B 1 509 ? -9.008 50.281 18.203 1 86.31 509 ASN B O 1
ATOM 10084 N N . ALA B 1 510 ? -10.195 50.219 16.312 1 88.25 510 ALA B N 1
ATOM 10085 C CA . ALA B 1 510 ? -10.305 51.688 16.266 1 88.25 510 ALA B CA 1
ATOM 10086 C C . ALA B 1 510 ? -11.078 52.219 17.469 1 88.25 510 ALA B C 1
ATOM 10088 O O . ALA B 1 510 ? -10.695 53.219 18.078 1 88.25 510 ALA B O 1
ATOM 10089 N N . ARG B 1 511 ? -12.102 51.562 17.797 1 87.31 511 ARG B N 1
ATOM 10090 C CA . ARG B 1 511 ? -12.906 51.938 18.953 1 87.31 511 ARG B CA 1
ATOM 10091 C C . ARG B 1 511 ? -12.109 51.812 20.234 1 87.31 511 ARG B C 1
ATOM 10093 O O . ARG B 1 511 ? -12.211 52.656 21.141 1 87.31 511 ARG B O 1
ATOM 10100 N N . ASN B 1 512 ? -11.359 50.812 20.266 1 86.19 512 ASN B N 1
ATOM 10101 C CA . ASN B 1 512 ? -10.547 50.594 21.453 1 86.19 512 ASN B CA 1
ATOM 10102 C C . ASN B 1 512 ? -9.461 51.656 21.609 1 86.19 512 ASN B C 1
ATOM 10104 O O . ASN B 1 512 ? -9.086 52 22.734 1 86.19 512 ASN B O 1
ATOM 10108 N N . VAL B 1 513 ? -8.992 52.094 20.578 1 87.25 513 VAL B N 1
ATOM 10109 C CA . VAL B 1 513 ? -7.992 53.156 20.625 1 87.25 513 VAL B CA 1
ATOM 10110 C C . VAL B 1 513 ? -8.609 54.406 21.234 1 87.25 513 VAL B C 1
ATOM 10112 O O . VAL B 1 513 ? -7.98 55.094 22.047 1 87.25 513 VAL B O 1
ATOM 10115 N N . VAL B 1 514 ? -9.852 54.75 20.781 1 89 514 VAL B N 1
ATOM 10116 C CA . VAL B 1 514 ? -10.547 55.906 21.312 1 89 514 VAL B CA 1
ATOM 10117 C C . VAL B 1 514 ? -10.797 55.75 22.812 1 89 514 VAL B C 1
ATOM 10119 O O . VAL B 1 514 ? -10.609 56.688 23.594 1 89 514 VAL B O 1
ATOM 10122 N N . LYS B 1 515 ? -11.234 54.562 23.156 1 86.06 515 LYS B N 1
ATOM 10123 C CA . LYS B 1 515 ? -11.484 54.281 24.578 1 86.06 515 LYS B CA 1
ATOM 10124 C C . LYS B 1 515 ? -10.219 54.469 25.406 1 86.06 515 LYS B C 1
ATOM 10126 O O . LYS B 1 515 ? -10.258 55.031 26.5 1 86.06 515 LYS B O 1
ATOM 10131 N N . ARG B 1 516 ? -9.234 54.031 24.844 1 82.38 516 ARG B N 1
ATOM 10132 C CA . ARG B 1 516 ? -7.965 54.125 25.547 1 82.38 516 ARG B CA 1
ATOM 10133 C C . ARG B 1 516 ? -7.52 55.594 25.688 1 82.38 516 ARG B C 1
ATOM 10135 O O . ARG B 1 516 ? -7.074 56 26.75 1 82.38 516 ARG B O 1
ATOM 10142 N N . LYS B 1 517 ? -7.617 56.281 24.672 1 85.12 517 LYS B N 1
ATOM 10143 C CA . LYS B 1 517 ? -7.203 57.688 24.688 1 85.12 517 LYS B CA 1
ATOM 10144 C C . LYS B 1 517 ? -8.141 58.5 25.562 1 85.12 517 LYS B C 1
ATOM 10146 O O . LYS B 1 517 ? -7.703 59.469 26.188 1 85.12 517 LYS B O 1
ATOM 10151 N N . ALA B 1 518 ? -9.422 58.219 25.531 1 86.25 518 ALA B N 1
ATOM 10152 C CA . ALA B 1 518 ? -10.375 58.906 26.406 1 86.25 518 ALA B CA 1
ATOM 10153 C C . ALA B 1 518 ? -10.039 58.656 27.875 1 86.25 518 ALA B C 1
ATOM 10155 O O . ALA B 1 518 ? -10.125 59.562 28.688 1 86.25 518 ALA B O 1
ATOM 10156 N N . LYS B 1 519 ? -9.688 57.5 28.156 1 84.75 519 LYS B N 1
ATOM 10157 C CA . LYS B 1 519 ? -9.289 57.188 29.531 1 84.75 519 LYS B CA 1
ATOM 10158 C C . LYS B 1 519 ? -8.023 57.938 29.922 1 84.75 519 LYS B C 1
ATOM 10160 O O . LYS B 1 519 ? -7.879 58.375 31.062 1 84.75 519 LYS B O 1
ATOM 10165 N N . GLU B 1 520 ? -7.23 58.125 28.938 1 80.69 520 GLU B N 1
ATOM 10166 C CA . GLU B 1 520 ? -6.004 58.906 29.188 1 80.69 520 GLU B CA 1
ATOM 10167 C C . GLU B 1 520 ? -6.309 60.375 29.391 1 80.69 520 GLU B C 1
ATOM 10169 O O . GLU B 1 520 ? -5.676 61.031 30.219 1 80.69 520 GLU B O 1
ATOM 10174 N N . ALA B 1 521 ? -7.188 60.875 28.672 1 80.81 521 ALA B N 1
ATOM 10175 C CA . ALA B 1 521 ? -7.578 62.281 28.781 1 80.81 521 ALA B CA 1
ATOM 10176 C C . ALA B 1 521 ? -8.305 62.562 30.094 1 80.81 521 ALA B C 1
ATOM 10178 O O . ALA B 1 521 ? -8.297 63.688 30.578 1 80.81 521 ALA B O 1
ATOM 10179 N N . ALA B 1 522 ? -8.93 61.531 30.594 1 81 522 ALA B N 1
ATOM 10180 C CA . ALA B 1 522 ? -9.703 61.688 31.812 1 81 522 ALA B CA 1
ATOM 10181 C C . ALA B 1 522 ? -8.82 61.469 33.062 1 81 522 ALA B C 1
ATOM 10183 O O . ALA B 1 522 ? -9.32 61.469 34.188 1 81 522 ALA B O 1
ATOM 10184 N N . ALA B 1 523 ? -7.66 61.406 32.75 1 78.94 523 ALA B N 1
ATOM 10185 C CA . ALA B 1 523 ? -6.762 61.375 33.906 1 78.94 523 ALA B CA 1
ATOM 10186 C C . ALA B 1 523 ? -6.852 62.656 34.719 1 78.94 523 ALA B C 1
ATOM 10188 O O . ALA B 1 523 ? -6.91 63.75 34.156 1 78.94 523 ALA B O 1
ATOM 10189 N N . ALA B 1 524 ? -6.949 62.656 36 1 74.94 524 ALA B N 1
ATOM 10190 C CA . ALA B 1 524 ? -7.227 63.719 36.938 1 74.94 524 ALA B CA 1
ATOM 10191 C C . ALA B 1 524 ? -6.289 64.938 36.688 1 74.94 524 ALA B C 1
ATOM 10193 O O . ALA B 1 524 ? -6.73 66.062 36.656 1 74.94 524 ALA B O 1
ATOM 10194 N N . GLU B 1 525 ? -5.094 64.562 36.469 1 70.62 525 GLU B N 1
ATOM 10195 C CA . GLU B 1 525 ? -4.105 65.625 36.312 1 70.62 525 GLU B CA 1
ATOM 10196 C C . GLU B 1 525 ? -4.309 66.375 35 1 70.62 525 GLU B C 1
ATOM 10198 O O . GLU B 1 525 ? -4.168 67.625 34.969 1 70.62 525 GLU B O 1
ATOM 10203 N N . ARG B 1 526 ? -4.648 65.688 33.969 1 76.25 526 ARG B N 1
ATOM 10204 C CA . ARG B 1 526 ? -4.848 66.312 32.656 1 76.25 526 ARG B CA 1
ATOM 10205 C C . ARG B 1 526 ? -6.121 67.188 32.656 1 76.25 526 ARG B C 1
ATOM 10207 O O . ARG B 1 526 ? -6.156 68.25 32.031 1 76.25 526 ARG B O 1
ATOM 10214 N N . VAL B 1 527 ? -6.996 66.625 33.312 1 84.94 527 VAL B N 1
ATOM 10215 C CA . VAL B 1 527 ? -8.266 67.375 33.344 1 84.94 527 VAL B CA 1
ATOM 10216 C C . VAL B 1 527 ? -8.078 68.688 34.125 1 84.94 527 VAL B C 1
ATOM 10218 O O . VAL B 1 527 ? -8.586 69.75 33.719 1 84.94 527 VAL B O 1
ATOM 10221 N N . LEU B 1 528 ? -7.352 68.562 35.25 1 81.94 528 LEU B N 1
ATOM 10222 C CA . LEU B 1 528 ? -7.121 69.75 36.094 1 81.94 528 LEU B CA 1
ATOM 10223 C C . LEU B 1 528 ? -6.352 70.812 35.312 1 81.94 528 LEU B C 1
ATOM 10225 O O . LEU B 1 528 ? -6.68 72 35.375 1 81.94 528 LEU B O 1
ATOM 10229 N N . THR B 1 529 ? -5.457 70.312 34.594 1 80 529 THR B N 1
ATOM 10230 C CA . THR B 1 529 ? -4.652 71.25 33.812 1 80 529 THR B CA 1
ATOM 10231 C C . THR B 1 529 ? -5.496 71.875 32.688 1 80 529 THR B C 1
ATOM 10233 O O . THR B 1 529 ? -5.379 73.125 32.438 1 80 529 THR B O 1
ATOM 10236 N N . ARG B 1 530 ? -6.297 71.25 32.156 1 84.5 530 ARG B N 1
ATOM 10237 C CA . ARG B 1 530 ? -7.145 71.75 31.078 1 84.5 530 ARG B CA 1
ATOM 10238 C C . ARG B 1 530 ? -8.188 72.75 31.609 1 84.5 530 ARG B C 1
ATOM 10240 O O . ARG B 1 530 ? -8.523 73.75 30.953 1 84.5 530 ARG B O 1
ATOM 10247 N N . MET B 1 531 ? -8.672 72.375 32.656 1 86.19 531 MET B N 1
ATOM 10248 C CA . MET B 1 531 ? -9.633 73.25 33.281 1 86.19 531 MET B CA 1
ATOM 10249 C C . MET B 1 531 ? -8.992 74.625 33.625 1 86.19 531 MET B C 1
ATOM 10251 O O . MET B 1 531 ? -9.586 75.688 33.406 1 86.19 531 MET B O 1
ATOM 10255 N N . LYS B 1 532 ? -7.832 74.625 34.125 1 81.94 532 LYS B N 1
ATOM 10256 C CA . LYS B 1 532 ? -7.117 75.812 34.5 1 81.94 532 LYS B CA 1
ATOM 10257 C C . LYS B 1 532 ? -6.805 76.625 33.25 1 81.94 532 LYS B C 1
ATOM 10259 O O . LYS B 1 532 ? -6.941 77.875 33.281 1 81.94 532 LYS B O 1
ATOM 10264 N N . ASP B 1 533 ? -6.43 75.938 32.281 1 78.88 533 ASP B N 1
ATOM 10265 C CA . ASP B 1 533 ? -6.094 76.625 31.047 1 78.88 533 ASP B CA 1
ATOM 10266 C C . ASP B 1 533 ? -7.328 77.25 30.422 1 78.88 533 ASP B C 1
ATOM 10268 O O . ASP B 1 533 ? -7.254 78.375 29.922 1 78.88 533 ASP B O 1
ATOM 10272 N N . ARG B 1 534 ? -8.352 76.688 30.469 1 82.31 534 ARG B N 1
ATOM 10273 C CA . ARG B 1 534 ? -9.594 77.188 29.922 1 82.31 534 ARG B CA 1
ATOM 10274 C C . ARG B 1 534 ? -10.086 78.375 30.766 1 82.31 534 ARG B C 1
ATOM 10276 O O . ARG B 1 534 ? -10.602 79.375 30.219 1 82.31 534 ARG B O 1
ATOM 10283 N N . PHE B 1 535 ? -9.898 78.25 31.984 1 83.56 535 PHE B N 1
ATOM 10284 C CA . PHE B 1 535 ? -10.258 79.375 32.875 1 83.56 535 PHE B CA 1
ATOM 10285 C C . PHE B 1 535 ? -9.438 80.625 32.562 1 83.56 535 PHE B C 1
ATOM 10287 O O . PHE B 1 535 ? -9.984 81.688 32.438 1 83.56 535 PHE B O 1
ATOM 10294 N N . LYS B 1 536 ? -8.258 80.375 32.375 1 79 536 LYS B N 1
ATOM 10295 C CA . LYS B 1 536 ? -7.363 81.5 32.094 1 79 536 LYS B CA 1
ATOM 10296 C C . LYS B 1 536 ? -7.688 82.188 30.766 1 79 536 LYS B C 1
ATOM 10298 O O . LYS B 1 536 ? -7.621 83.375 30.625 1 79 536 LYS B O 1
ATOM 10303 N N . GLN B 1 537 ? -8.086 81.438 29.938 1 77.62 537 GLN B N 1
ATOM 10304 C CA . GLN B 1 537 ? -8.398 81.938 28.609 1 77.62 537 GLN B CA 1
ATOM 10305 C C . GLN B 1 537 ? -9.664 82.812 28.625 1 77.62 537 GLN B C 1
ATOM 10307 O O . GLN B 1 537 ? -9.711 83.875 28 1 77.62 537 GLN B O 1
ATOM 10312 N N . VAL B 1 538 ? -10.664 82.312 29.328 1 78.5 538 VAL B N 1
ATOM 10313 C CA . VAL B 1 538 ? -11.938 83.062 29.344 1 78.5 538 VAL B CA 1
ATOM 10314 C C . VAL B 1 538 ? -11.852 84.25 30.312 1 78.5 538 VAL B C 1
ATOM 10316 O O . VAL B 1 538 ? -12.43 85.312 30.062 1 78.5 538 VAL B O 1
ATOM 10319 N N . PHE B 1 539 ? -11.07 84.062 31.328 1 78.25 539 PHE B N 1
ATOM 10320 C CA . PHE B 1 539 ? -10.969 85.062 32.344 1 78.25 539 PHE B CA 1
ATOM 10321 C C . PHE B 1 539 ? -10.094 86.25 31.859 1 78.25 539 PHE B C 1
ATOM 10323 O O . PHE B 1 539 ? -10.406 87.375 32.094 1 78.25 539 PHE B O 1
ATOM 10330 N N . ASN B 1 540 ? -9.133 85.938 31.109 1 69.06 540 ASN B N 1
ATOM 10331 C CA . ASN B 1 540 ? -8.18 86.938 30.719 1 69.06 540 ASN B CA 1
ATOM 10332 C C . ASN B 1 540 ? -8.477 87.5 29.328 1 69.06 540 ASN B C 1
ATOM 10334 O O . ASN B 1 540 ? -8.023 88.562 28.984 1 69.06 540 ASN B O 1
ATOM 10338 N N . ARG B 1 541 ? -9.266 86.875 28.531 1 63.44 541 ARG B N 1
ATOM 10339 C CA . ARG B 1 541 ? -9.477 87.312 27.172 1 63.44 541 ARG B CA 1
ATOM 10340 C C . ARG B 1 541 ? -10.922 87.75 26.938 1 63.44 541 ARG B C 1
ATOM 10342 O O . ARG B 1 541 ? -11.836 87.125 27.516 1 63.44 541 ARG B O 1
ATOM 10349 N N . ASP B 1 542 ? -11.133 88.938 26.297 1 58.34 542 ASP B N 1
ATOM 10350 C CA . ASP B 1 542 ? -12.461 89.438 25.922 1 58.34 542 ASP B CA 1
ATOM 10351 C C . ASP B 1 542 ? -12.977 88.688 24.688 1 58.34 542 ASP B C 1
ATOM 10353 O O . ASP B 1 542 ? -12.273 87.875 24.094 1 58.34 542 ASP B O 1
ATOM 10357 N N . GLU B 1 543 ? -14.344 88.875 24.344 1 55.19 543 GLU B N 1
ATOM 10358 C CA . GLU B 1 543 ? -15.023 88.25 23.219 1 55.19 543 GLU B CA 1
ATOM 10359 C C . GLU B 1 543 ? -14.227 88.375 21.922 1 55.19 543 GLU B C 1
ATOM 10361 O O . GLU B 1 543 ? -14.289 87.562 21.031 1 55.19 543 GLU B O 1
ATOM 10366 N N . ILE B 1 544 ? -13.438 89.438 21.688 1 48.66 544 ILE B N 1
ATOM 10367 C CA . ILE B 1 544 ? -12.688 89.688 20.469 1 48.66 544 ILE B CA 1
ATOM 10368 C C . ILE B 1 544 ? -11.234 89.25 20.656 1 48.66 544 ILE B C 1
ATOM 10370 O O . ILE B 1 544 ? -10.367 89.625 19.859 1 48.66 544 ILE B O 1
ATOM 10374 N N . SER B 1 545 ? -10.781 88.375 21.641 1 50.41 545 SER B N 1
ATOM 10375 C CA . SER B 1 545 ? -9.492 87.75 21.891 1 50.41 545 SER B CA 1
ATOM 10376 C C . SER B 1 545 ? -8.484 88.75 22.453 1 50.41 545 SER B C 1
ATOM 10378 O O . SER B 1 545 ? -7.285 88.625 22.188 1 50.41 545 SER B O 1
ATOM 10380 N N . LYS B 1 546 ? -8.906 89.938 22.891 1 50.5 546 LYS B N 1
ATOM 10381 C CA . LYS B 1 546 ? -7.977 90.875 23.438 1 50.5 546 LYS B CA 1
ATOM 10382 C C . LYS B 1 546 ? -7.914 90.812 24.953 1 50.5 546 LYS B C 1
ATOM 10384 O O . LYS B 1 546 ? -8.883 90.375 25.594 1 50.5 546 LYS B O 1
ATOM 10389 N N . SER B 1 547 ? -6.816 90.812 25.578 1 54.34 547 SER B N 1
ATOM 10390 C CA . SER B 1 547 ? -6.547 90.75 27.016 1 54.34 547 SER B CA 1
ATOM 10391 C C . SER B 1 547 ? -7.426 91.75 27.797 1 54.34 547 SER B C 1
ATOM 10393 O O . SER B 1 547 ? -7.566 92.875 27.406 1 54.34 547 SER B O 1
ATOM 10395 N N . ARG B 1 548 ? -8.289 91.25 28.703 1 57.16 548 ARG B N 1
ATOM 10396 C CA . ARG B 1 548 ? -9.25 92.062 29.469 1 57.16 548 ARG B CA 1
ATOM 10397 C C . ARG B 1 548 ? -8.547 92.938 30.5 1 57.16 548 ARG B C 1
ATOM 10399 O O . ARG B 1 548 ? -7.621 92.438 31.172 1 57.16 548 ARG B O 1
ATOM 10406 N N . PHE B 1 549 ? -8.594 94.188 30.328 1 51.69 549 PHE B N 1
ATOM 10407 C CA . PHE B 1 549 ? -8.164 95.125 31.391 1 51.69 549 PHE B CA 1
ATOM 10408 C C . PHE B 1 549 ? -9.305 95.375 32.375 1 51.69 549 PHE B C 1
ATOM 10410 O O . PHE B 1 549 ? -10.461 95.5 31.953 1 51.69 549 PHE B O 1
ATOM 10417 N N . TRP B 1 550 ? -9.195 95.062 33.719 1 54.78 550 TRP B N 1
ATOM 10418 C CA . TRP B 1 550 ? -10.211 95.125 34.75 1 54.78 550 TRP B CA 1
ATOM 10419 C C . TRP B 1 550 ? -10.617 96.562 35.031 1 54.78 550 TRP B C 1
ATOM 10421 O O . TRP B 1 550 ? -9.914 97.25 35.719 1 54.78 550 TRP B O 1
ATOM 10431 N N . THR B 1 551 ? -11.398 97.188 34.156 1 52.62 551 THR B N 1
ATOM 10432 C CA . THR B 1 551 ? -11.93 98.5 34.375 1 52.62 551 THR B CA 1
ATOM 10433 C C . THR B 1 551 ? -13.148 98.5 35.312 1 52.62 551 THR B C 1
ATOM 10435 O O . THR B 1 551 ? -13.688 97.375 35.594 1 52.62 551 THR B O 1
ATOM 10438 N N . ARG B 1 552 ? -13.664 99.625 36 1 51.81 552 ARG B N 1
ATOM 10439 C CA . ARG B 1 552 ? -14.75 99.812 36.938 1 51.81 552 ARG B CA 1
ATOM 10440 C C . ARG B 1 552 ? -16.031 99.188 36.438 1 51.81 552 ARG B C 1
ATOM 10442 O O . ARG B 1 552 ? -16.859 98.688 37.219 1 51.81 552 ARG B O 1
ATOM 10449 N N . GLU B 1 553 ? -16.172 99.188 35.219 1 54.88 553 GLU B N 1
ATOM 10450 C CA . GLU B 1 553 ? -17.5 98.812 34.656 1 54.88 553 GLU B CA 1
ATOM 10451 C C . GLU B 1 553 ? -17.609 97.375 34.375 1 54.88 553 GLU B C 1
ATOM 10453 O O . GLU B 1 553 ? -18.719 96.812 34.188 1 54.88 553 GLU B O 1
ATOM 10458 N N . LYS B 1 554 ? -16.656 96.688 34.531 1 59.97 554 LYS B N 1
ATOM 10459 C CA . LYS B 1 554 ? -16.797 95.312 34.125 1 59.97 554 LYS B CA 1
ATOM 10460 C C . LYS B 1 554 ? -17.219 94.438 35.281 1 59.97 554 LYS B C 1
ATOM 10462 O O . LYS B 1 554 ? -16.703 94.562 36.406 1 59.97 554 LYS B O 1
ATOM 10467 N N . ASN B 1 555 ? -18.266 93.875 35.188 1 66.56 555 ASN B N 1
ATOM 10468 C CA . ASN B 1 555 ? -18.828 92.938 36.188 1 66.56 555 ASN B CA 1
ATOM 10469 C C . ASN B 1 555 ? -17.969 91.688 36.344 1 66.56 555 ASN B C 1
ATOM 10471 O O . ASN B 1 555 ? -18.109 90.75 35.594 1 66.56 555 ASN B O 1
ATOM 10475 N N . ILE B 1 556 ? -16.969 91.75 37.219 1 73.06 556 ILE B N 1
ATOM 10476 C CA . ILE B 1 556 ? -16.031 90.625 37.469 1 73.06 556 ILE B CA 1
ATOM 10477 C C . ILE B 1 556 ? -16.797 89.375 37.844 1 73.06 556 ILE B C 1
ATOM 10479 O O . ILE B 1 556 ? -16.359 88.25 37.5 1 73.06 556 ILE B O 1
ATOM 10483 N N . ASP B 1 557 ? -17.891 89.625 38.531 1 75.94 557 ASP B N 1
ATOM 10484 C CA . ASP B 1 557 ? -18.656 88.5 38.938 1 75.94 557 ASP B CA 1
ATOM 10485 C C . ASP B 1 557 ? -19.219 87.75 37.75 1 75.94 557 ASP B C 1
ATOM 10487 O O . ASP B 1 557 ? -19.234 86.5 37.719 1 75.94 557 ASP B O 1
ATOM 10491 N N . GLU B 1 558 ? -19.562 88.5 36.812 1 78.12 558 GLU B N 1
ATOM 10492 C CA . GLU B 1 558 ? -20.109 87.875 35.625 1 78.12 558 GLU B CA 1
ATOM 10493 C C . GLU B 1 558 ? -19.016 87.188 34.812 1 78.12 558 GLU B C 1
ATOM 10495 O O . GLU B 1 558 ? -19.219 86.062 34.281 1 78.12 558 GLU B O 1
ATOM 10500 N N . ILE B 1 559 ? -17.906 87.75 34.719 1 79.69 559 ILE B N 1
ATOM 10501 C CA . ILE B 1 559 ? -16.797 87.188 33.969 1 79.69 559 ILE B CA 1
ATOM 10502 C C . ILE B 1 559 ? -16.281 85.938 34.688 1 79.69 559 ILE B C 1
ATOM 10504 O O . ILE B 1 559 ? -15.922 84.938 34.031 1 79.69 559 ILE B O 1
ATOM 10508 N N . GLU B 1 560 ? -16.203 86 35.969 1 82.19 560 GLU B N 1
ATOM 10509 C CA . GLU B 1 560 ? -15.805 84.875 36.75 1 82.19 560 GLU B CA 1
ATOM 10510 C C . GLU B 1 560 ? -16.797 83.688 36.562 1 82.19 560 GLU B C 1
ATOM 10512 O O . GLU B 1 560 ? -16.391 82.562 36.438 1 82.19 560 GLU B O 1
ATOM 10517 N N . ARG B 1 561 ? -17.984 84 36.594 1 82.19 561 ARG B N 1
ATOM 10518 C CA . ARG B 1 561 ? -19.016 83 36.438 1 82.19 561 ARG B CA 1
ATOM 10519 C C . ARG B 1 561 ? -18.906 82.375 35.062 1 82.19 561 ARG B C 1
ATOM 10521 O O . ARG B 1 561 ? -19.094 81.125 34.906 1 82.19 561 ARG B O 1
ATOM 10528 N N . ASN B 1 562 ? -18.641 83.125 34.094 1 82.31 562 ASN B N 1
ATOM 10529 C CA . ASN B 1 562 ? -18.5 82.562 32.719 1 82.31 562 ASN B CA 1
ATOM 10530 C C . ASN B 1 562 ? -17.25 81.688 32.594 1 82.31 562 ASN B C 1
ATOM 10532 O O . ASN B 1 562 ? -17.266 80.688 31.891 1 82.31 562 ASN B O 1
ATOM 10536 N N . ALA B 1 563 ? -16.141 82.125 33.219 1 85.88 563 ALA B N 1
ATOM 10537 C CA . ALA B 1 563 ? -14.906 81.375 33.188 1 85.88 563 ALA B CA 1
ATOM 10538 C C . ALA B 1 563 ? -15.07 80 33.906 1 85.88 563 ALA B C 1
ATOM 10540 O O . ALA B 1 563 ? -14.57 79 33.469 1 85.88 563 ALA B O 1
ATOM 10541 N N . LEU B 1 564 ? -15.742 80.062 35.062 1 87.12 564 LEU B N 1
ATOM 10542 C CA . LEU B 1 564 ? -16 78.875 35.812 1 87.12 564 LEU B CA 1
ATOM 10543 C C . LEU B 1 564 ? -16.922 77.938 35.031 1 87.12 564 LEU B C 1
ATOM 10545 O O . LEU B 1 564 ? -16.734 76.688 35.031 1 87.12 564 LEU B O 1
ATOM 10549 N N . SER B 1 565 ? -17.875 78.5 34.406 1 86.19 565 SER B N 1
ATOM 10550 C CA . SER B 1 565 ? -18.781 77.688 33.625 1 86.19 565 SER B CA 1
ATOM 10551 C C . SER B 1 565 ? -18.047 77 32.469 1 86.19 565 SER B C 1
ATOM 10553 O O . SER B 1 565 ? -18.344 75.875 32.125 1 86.19 565 SER B O 1
ATOM 10555 N N . ALA B 1 566 ? -17.156 77.688 31.828 1 84.5 566 ALA B N 1
ATOM 10556 C CA . ALA B 1 566 ? -16.391 77.125 30.719 1 84.5 566 ALA B CA 1
ATOM 10557 C C . ALA B 1 566 ? -15.508 75.938 31.188 1 84.5 566 ALA B C 1
ATOM 10559 O O . ALA B 1 566 ? -15.312 75 30.469 1 84.5 566 ALA B O 1
ATOM 10560 N N . SER B 1 567 ? -14.898 76.062 32.344 1 88.5 567 SER B N 1
ATOM 10561 C CA . SER B 1 567 ? -14.062 75 32.906 1 88.5 567 SER B CA 1
ATOM 10562 C C . SER B 1 567 ? -14.891 73.812 33.312 1 88.5 567 SER B C 1
ATOM 10564 O O . SER B 1 567 ? -14.453 72.625 33.156 1 88.5 567 SER B O 1
ATOM 10566 N N . LEU B 1 568 ? -16.016 74.125 33.844 1 88.12 568 LEU B N 1
ATOM 10567 C CA . LEU B 1 568 ? -16.891 73 34.25 1 88.12 568 LEU B CA 1
ATOM 10568 C C . LEU B 1 568 ? -17.359 72.25 33 1 88.12 568 LEU B C 1
ATOM 10570 O O . LEU B 1 568 ? -17.609 71 33.094 1 88.12 568 LEU B O 1
ATOM 10574 N N . LYS B 1 569 ? -17.484 72.875 31.938 1 87.69 569 LYS B N 1
ATOM 10575 C CA . LYS B 1 569 ? -17.875 72.188 30.719 1 87.69 569 LYS B CA 1
ATOM 10576 C C . LYS B 1 569 ? -16.812 71.125 30.297 1 87.69 569 LYS B C 1
ATOM 10578 O O . LYS B 1 569 ? -17.141 70.125 29.75 1 87.69 569 LYS B O 1
ATOM 10583 N N . ILE B 1 570 ? -15.555 71.375 30.484 1 87.81 570 ILE B N 1
ATOM 10584 C CA . ILE B 1 570 ? -14.477 70.5 30.172 1 87.81 570 ILE B CA 1
ATOM 10585 C C . ILE B 1 570 ? -14.594 69.25 31.062 1 87.81 570 ILE B C 1
ATOM 10587 O O . ILE B 1 570 ? -14.414 68.125 30.594 1 87.81 570 ILE B O 1
ATOM 10591 N N . LEU B 1 571 ? -14.891 69.5 32.281 1 88.06 571 LEU B N 1
ATOM 10592 C CA . LEU B 1 571 ? -15.062 68.375 33.219 1 88.06 571 LEU B CA 1
ATOM 10593 C C . LEU B 1 571 ? -16.25 67.5 32.844 1 88.06 571 LEU B C 1
ATOM 10595 O O . LEU B 1 571 ? -16.172 66.312 32.906 1 88.06 571 LEU B O 1
ATOM 10599 N N . SER B 1 572 ? -17.234 68.188 32.469 1 87.81 572 SER B N 1
ATOM 10600 C CA . SER B 1 572 ? -18.422 67.438 32.062 1 87.81 572 SER B CA 1
ATOM 10601 C C . SER B 1 572 ? -18.141 66.625 30.797 1 87.81 572 SER B C 1
ATOM 10603 O O . SER B 1 572 ? -18.672 65.5 30.625 1 87.81 572 SER B O 1
ATOM 10605 N N . THR B 1 573 ? -17.344 67.125 29.891 1 87.12 573 THR B N 1
ATOM 10606 C CA . THR B 1 573 ? -17.047 66.438 28.641 1 87.12 573 THR B CA 1
ATOM 10607 C C . THR B 1 573 ? -16.203 65.188 28.875 1 87.12 573 THR B C 1
ATOM 10609 O O . THR B 1 573 ? -16.375 64.188 28.203 1 87.12 573 THR B O 1
ATOM 10612 N N . VAL B 1 574 ? -15.336 65.125 29.875 1 88.19 574 VAL B N 1
ATOM 10613 C CA . VAL B 1 574 ? -14.414 64.062 30.062 1 88.19 574 VAL B CA 1
ATOM 10614 C C . VAL B 1 574 ? -14.953 63.094 31.141 1 88.19 574 VAL B C 1
ATOM 10616 O O . VAL B 1 574 ? -14.328 62.094 31.453 1 88.19 574 VAL B O 1
ATOM 10619 N N . ALA B 1 575 ? -16.078 63.375 31.688 1 86.81 575 ALA B N 1
ATOM 10620 C CA . ALA B 1 575 ? -16.625 62.562 32.781 1 86.81 575 ALA B CA 1
ATOM 10621 C C . ALA B 1 575 ? -17.109 61.188 32.25 1 86.81 575 ALA B C 1
ATOM 10623 O O . ALA B 1 575 ? -17.016 60.188 32.938 1 86.81 575 ALA B O 1
ATOM 10624 N N . ALA B 1 576 ? -17.578 61.156 31.094 1 87.75 576 ALA B N 1
ATOM 10625 C CA . ALA B 1 576 ? -18.109 59.938 30.531 1 87.75 576 ALA B CA 1
ATOM 10626 C C . ALA B 1 576 ? -17.75 59.812 29.062 1 87.75 576 ALA B C 1
ATOM 10628 O O . ALA B 1 576 ? -17.578 60.812 28.375 1 87.75 576 ALA B O 1
ATOM 10629 N N . MET B 1 577 ? -17.656 58.5 28.703 1 88.31 577 MET B N 1
ATOM 10630 C CA . MET B 1 577 ? -17.438 58.219 27.297 1 88.31 577 MET B CA 1
ATOM 10631 C C . MET B 1 577 ? -18.75 58.25 26.516 1 88.31 577 MET B C 1
ATOM 10633 O O . MET B 1 577 ? -19.734 57.594 26.922 1 88.31 577 MET B O 1
ATOM 10637 N N . ARG B 1 578 ? -18.828 59.062 25.516 1 86.81 578 ARG B N 1
ATOM 10638 C CA . ARG B 1 578 ? -20.062 59.25 24.75 1 86.81 578 ARG B CA 1
ATOM 10639 C C . ARG B 1 578 ? -19.859 58.844 23.297 1 86.81 578 ARG B C 1
ATOM 10641 O O . ARG B 1 578 ? -20.141 59.625 22.391 1 86.81 578 ARG B O 1
ATOM 10648 N N . LEU B 1 579 ? -19.406 57.594 23.172 1 85.88 579 LEU B N 1
ATOM 10649 C CA . LEU B 1 579 ? -19.172 57.094 21.812 1 85.88 579 LEU B CA 1
ATOM 10650 C C . LEU B 1 579 ? -20.484 56.656 21.156 1 85.88 579 LEU B C 1
ATOM 10652 O O . LEU B 1 579 ? -20.609 56.719 19.938 1 85.88 579 LEU B O 1
ATOM 10656 N N . ASP B 1 580 ? -21.359 56.25 22.047 1 79.44 580 ASP B N 1
ATOM 10657 C CA . ASP B 1 580 ? -22.688 55.906 21.531 1 79.44 580 ASP B CA 1
ATOM 10658 C C . ASP B 1 580 ? -23.656 57.062 21.672 1 79.44 580 ASP B C 1
ATOM 10660 O O . ASP B 1 580 ? -23.484 57.938 22.547 1 79.44 580 ASP B O 1
ATOM 10664 N N . LYS B 1 581 ? -24.344 57.656 20.797 1 75.94 581 LYS B N 1
ATOM 10665 C CA . LYS B 1 581 ? -25.266 58.781 20.734 1 75.94 581 LYS B CA 1
ATOM 10666 C C . LYS B 1 581 ? -26.234 58.781 21.906 1 75.94 581 LYS B C 1
ATOM 10668 O O . LYS B 1 581 ? -27.438 59 21.734 1 75.94 581 LYS B O 1
ATOM 10673 N N . LEU B 1 582 ? -25.578 58.438 23.094 1 72.31 582 LEU B N 1
ATOM 10674 C CA . LEU B 1 582 ? -26.484 58.438 24.25 1 72.31 582 LEU B CA 1
ATOM 10675 C C . LEU B 1 582 ? -26.438 59.781 24.984 1 72.31 582 LEU B C 1
ATOM 10677 O O . LEU B 1 582 ? -25.375 60.375 25.109 1 72.31 582 LEU B O 1
ATOM 10681 N N . THR B 1 583 ? -27.578 60.438 25.203 1 75.81 583 THR B N 1
ATOM 10682 C CA . THR B 1 583 ? -27.688 61.688 25.938 1 75.81 583 THR B CA 1
ATOM 10683 C C . THR B 1 583 ? -27.719 61.469 27.438 1 75.81 583 THR B C 1
ATOM 10685 O O . THR B 1 583 ? -28.312 60.469 27.906 1 75.81 583 THR B O 1
ATOM 10688 N N . ASP B 1 584 ? -26.766 62.094 28.141 1 79.44 584 ASP B N 1
ATOM 10689 C CA . ASP B 1 584 ? -26.766 61.969 29.594 1 79.44 584 ASP B CA 1
ATOM 10690 C C . ASP B 1 584 ? -26.984 63.344 30.25 1 79.44 584 ASP B C 1
ATOM 10692 O O . ASP B 1 584 ? -26.969 64.375 29.578 1 79.44 584 ASP B O 1
ATOM 10696 N N . GLN B 1 585 ? -27.391 63.406 31.562 1 80.69 585 GLN B N 1
ATOM 10697 C CA . GLN B 1 585 ? -27.672 64.625 32.312 1 80.69 585 GLN B CA 1
ATOM 10698 C C . GLN B 1 585 ? -26.484 65 33.188 1 80.69 585 GLN B C 1
ATOM 10700 O O . GLN B 1 585 ? -26.656 65.688 34.219 1 80.69 585 GLN B O 1
ATOM 10705 N N . ILE B 1 586 ? -25.375 64.625 32.781 1 85.5 586 ILE B N 1
ATOM 10706 C CA . ILE B 1 586 ? -24.219 64.812 33.625 1 85.5 586 ILE B CA 1
ATOM 10707 C C . ILE B 1 586 ? -23.906 66.312 33.656 1 85.5 586 ILE B C 1
ATOM 10709 O O . ILE B 1 586 ? -23.594 66.875 34.719 1 85.5 586 ILE B O 1
ATOM 10713 N N . GLU B 1 587 ? -24 66.938 32.562 1 84.31 587 GLU B N 1
ATOM 10714 C CA . GLU B 1 587 ? -23.688 68.375 32.5 1 84.31 587 GLU B CA 1
ATOM 10715 C C . GLU B 1 587 ? -24.625 69.188 33.406 1 84.31 587 GLU B C 1
ATOM 10717 O O . GLU B 1 587 ? -24.188 70.062 34.156 1 84.31 587 GLU B O 1
ATOM 10722 N N . HIS B 1 588 ? -25.859 68.875 33.344 1 81.69 588 HIS B N 1
ATOM 10723 C CA . HIS B 1 588 ? -26.844 69.625 34.156 1 81.69 588 HIS B CA 1
ATOM 10724 C C . HIS B 1 588 ? -26.625 69.375 35.656 1 81.69 588 HIS B C 1
ATOM 10726 O O . HIS B 1 588 ? -26.766 70.25 36.469 1 81.69 588 HIS B O 1
ATOM 10732 N N . LEU B 1 589 ? -26.25 68.188 35.875 1 83.56 589 LEU B N 1
ATOM 10733 C CA . LEU B 1 589 ? -26.031 67.812 37.281 1 83.56 589 LEU B CA 1
ATOM 10734 C C . LEU B 1 589 ? -24.797 68.5 37.844 1 83.56 589 LEU B C 1
ATOM 10736 O O . LEU B 1 589 ? -24.797 69 38.969 1 83.56 589 LEU B O 1
ATOM 10740 N N . LEU B 1 590 ? -23.828 68.625 37.094 1 86.25 590 LEU B N 1
ATOM 10741 C CA . LEU B 1 590 ? -22.594 69.25 37.531 1 86.25 590 LEU B CA 1
ATOM 10742 C C . LEU B 1 590 ? -22.797 70.75 37.656 1 86.25 590 LEU B C 1
ATOM 10744 O O . LEU B 1 590 ? -22.312 71.375 38.625 1 86.25 590 LEU B O 1
ATOM 10748 N N . PHE B 1 591 ? -23.5 71.375 36.781 1 85.75 591 PHE B N 1
ATOM 10749 C CA . PHE B 1 591 ? -23.734 72.812 36.812 1 85.75 591 PHE B CA 1
ATOM 10750 C C . PHE B 1 591 ? -24.656 73.188 38 1 85.75 591 PHE B C 1
ATOM 10752 O O . PHE B 1 591 ? -24.438 74.188 38.656 1 85.75 591 PHE B O 1
ATOM 10759 N N . SER B 1 592 ? -25.594 72.375 38.281 1 80.75 592 SER B N 1
ATOM 10760 C CA . SER B 1 592 ? -26.547 72.688 39.344 1 80.75 592 SER B CA 1
ATOM 10761 C C . SER B 1 592 ? -25.922 72.438 40.719 1 80.75 592 SER B C 1
ATOM 10763 O O . SER B 1 592 ? -26.172 73.188 41.656 1 80.75 592 SER B O 1
ATOM 10765 N N . SER B 1 593 ? -25.047 71.562 40.812 1 80.44 593 SER B N 1
ATOM 10766 C CA . SER B 1 593 ? -24.484 71.25 42.125 1 80.44 593 SER B CA 1
ATOM 10767 C C . SER B 1 593 ? -23.266 72.062 42.438 1 80.44 593 SER B C 1
ATOM 10769 O O . SER B 1 593 ? -23.031 72.438 43.594 1 80.44 593 SER B O 1
ATOM 10771 N N . LEU B 1 594 ? -22.516 72.438 41.469 1 81.56 594 LEU B N 1
ATOM 10772 C CA . LEU B 1 594 ? -21.234 73.062 41.781 1 81.56 594 LEU B CA 1
ATOM 10773 C C . LEU B 1 594 ? -21.281 74.562 41.531 1 81.56 594 LEU B C 1
ATOM 10775 O O . LEU B 1 594 ? -20.562 75.312 42.188 1 81.56 594 LEU B O 1
ATOM 10779 N N . MET B 1 595 ? -22.109 75.188 40.75 1 78.75 595 MET B N 1
ATOM 10780 C CA . MET B 1 595 ? -22.141 76.625 40.5 1 78.75 595 MET B CA 1
ATOM 10781 C C . MET B 1 595 ? -23.188 77.312 41.344 1 78.75 595 MET B C 1
ATOM 10783 O O . MET B 1 595 ? -22.969 78.438 41.812 1 78.75 595 MET B O 1
ATOM 10787 N N . ASP B 1 596 ? -24.422 76.938 41.688 1 61.25 596 ASP B N 1
ATOM 10788 C CA . ASP B 1 596 ? -25.516 77.625 42.375 1 61.25 596 ASP B CA 1
ATOM 10789 C C . ASP B 1 596 ? -25.297 77.625 43.875 1 61.25 596 ASP B C 1
ATOM 10791 O O . ASP B 1 596 ? -26.094 78.25 44.625 1 61.25 596 ASP B O 1
ATOM 10795 N N . GLU B 1 597 ? -24.469 77.188 44.562 1 51.44 597 GLU B N 1
ATOM 10796 C CA . GLU B 1 597 ? -24.438 77.25 46 1 51.44 597 GLU B CA 1
ATOM 10797 C C . GLU B 1 597 ? -24.156 78.688 46.5 1 51.44 597 GLU B C 1
ATOM 10799 O O . GLU B 1 597 ? -24.094 78.938 47.719 1 51.44 597 GLU B O 1
ATOM 10804 N N . SER B 1 598 ? -23.797 79.688 45.781 1 41.06 598 SER B N 1
ATOM 10805 C CA . SER B 1 598 ? -23.594 80.938 46.531 1 41.06 598 SER B CA 1
ATOM 10806 C C . SER B 1 598 ? -24.922 81.5 47 1 41.06 598 SER B C 1
ATOM 10808 O O . SER B 1 598 ? -24.969 82.625 47.531 1 41.06 598 SER B O 1
ATOM 10810 N N . GLY B 1 599 ? -26.172 81.312 46.562 1 35.94 599 GLY B N 1
ATOM 10811 C CA . GLY B 1 599 ? -27.25 82.062 47.156 1 35.94 599 GLY B CA 1
ATOM 10812 C C . GLY B 1 599 ? -27.422 81.75 48.656 1 35.94 599 GLY B C 1
ATOM 10813 O O . GLY B 1 599 ? -27.109 80.625 49.094 1 35.94 599 GLY B O 1
ATOM 10814 N N . ASP B 1 600 ? -27.453 82.875 49.531 1 36.41 600 ASP B N 1
ATOM 10815 C CA . ASP B 1 600 ? -27.766 83.062 50.938 1 36.41 600 ASP B CA 1
ATOM 10816 C C . ASP B 1 600 ? -29 82.25 51.344 1 36.41 600 ASP B C 1
ATOM 10818 O O . ASP B 1 600 ? -30.125 82.75 51.25 1 36.41 600 ASP B O 1
ATOM 10822 N N . ILE B 1 601 ? -29.516 81.188 50.906 1 36.38 601 ILE B N 1
ATOM 10823 C CA . ILE B 1 601 ? -30.656 80.75 51.719 1 36.38 601 ILE B CA 1
ATOM 10824 C C . ILE B 1 601 ? -30.25 80.688 53.188 1 36.38 601 ILE B C 1
ATOM 10826 O O . ILE B 1 601 ? -29.219 80.125 53.531 1 36.38 601 ILE B O 1
ATOM 10830 N N . PRO B 1 602 ? -30.828 81.625 54.031 1 34.03 602 PRO B N 1
ATOM 10831 C CA . PRO B 1 602 ? -30.688 81.688 55.469 1 34.03 602 PRO B CA 1
ATOM 10832 C C . PRO B 1 602 ? -30.656 80.312 56.125 1 34.03 602 PRO B C 1
ATOM 10834 O O . PRO B 1 602 ? -31.188 79.375 55.562 1 34.03 602 PRO B O 1
ATOM 10837 N N . SER B 1 603 ? -29.797 80.062 57.156 1 36.28 603 SER B N 1
ATOM 10838 C CA . SER B 1 603 ? -29.5 78.875 58.031 1 36.28 603 SER B CA 1
ATOM 10839 C C . SER B 1 603 ? -30.766 78.188 58.5 1 36.28 603 SER B C 1
ATOM 10841 O O . SER B 1 603 ? -30.703 77.125 59.062 1 36.28 603 SER B O 1
ATOM 10843 N N . SER B 1 604 ? -31.891 78.938 58.75 1 34.25 604 SER B N 1
ATOM 10844 C CA . SER B 1 604 ? -32.938 78.375 59.562 1 34.25 604 SER B CA 1
ATOM 10845 C C . SER B 1 604 ? -33.5 77.125 58.906 1 34.25 604 SER B C 1
ATOM 10847 O O . SER B 1 604 ? -33.906 76.125 59.594 1 34.25 604 SER B O 1
ATOM 10849 N N . GLN B 1 605 ? -34.25 77.25 57.75 1 33.94 605 GLN B N 1
ATOM 10850 C CA . GLN B 1 605 ? -35.156 76.125 57.406 1 33.94 605 GLN B CA 1
ATOM 10851 C C . GLN B 1 605 ? -34.375 75 56.656 1 33.94 605 GLN B C 1
ATOM 10853 O O . GLN B 1 605 ? -34.594 74.75 55.469 1 33.94 605 GLN B O 1
ATOM 10858 N N . ARG B 1 606 ? -33.156 74.812 56.875 1 40.69 606 ARG B N 1
ATOM 10859 C CA . ARG B 1 606 ? -32.375 73.688 56.406 1 40.69 606 ARG B CA 1
ATOM 10860 C C . ARG B 1 606 ? -32.906 72.375 57.031 1 40.69 606 ARG B C 1
ATOM 10862 O O . ARG B 1 606 ? -32.469 71.938 58.094 1 40.69 606 ARG B O 1
ATOM 10869 N N . THR B 1 607 ? -34.188 72.25 57 1 36.38 607 THR B N 1
ATOM 10870 C CA . THR B 1 607 ? -34.469 71 57.594 1 36.38 607 THR B CA 1
ATOM 10871 C C . THR B 1 607 ? -33.656 69.875 56.906 1 36.38 607 THR B C 1
ATOM 10873 O O . THR B 1 607 ? -33.062 69.062 57.594 1 36.38 607 THR B O 1
ATOM 10876 N N . GLY B 1 608 ? -34.344 69.062 55.844 1 36.31 608 GLY B N 1
ATOM 10877 C CA . GLY B 1 608 ? -33.969 67.75 55.438 1 36.31 608 GLY B CA 1
ATOM 10878 C C . GLY B 1 608 ? -32.688 67.75 54.594 1 36.31 608 GLY B C 1
ATOM 10879 O O . GLY B 1 608 ? -32.406 68.688 53.875 1 36.31 608 GLY B O 1
ATOM 10880 N N . ALA B 1 609 ? -31.562 67.062 54.906 1 42.91 609 ALA B N 1
ATOM 10881 C CA . ALA B 1 609 ? -30.25 66.812 54.344 1 42.91 609 ALA B CA 1
ATOM 10882 C C . ALA B 1 609 ? -30.359 66.438 52.875 1 42.91 609 ALA B C 1
ATOM 10884 O O . ALA B 1 609 ? -30.844 65.312 52.531 1 42.91 609 ALA B O 1
ATOM 10885 N N . THR B 1 610 ? -30.812 67.125 52 1 43.94 610 THR B N 1
ATOM 10886 C CA . THR B 1 610 ? -30.844 66.688 50.594 1 43.94 610 THR B CA 1
ATOM 10887 C C . THR B 1 610 ? -29.516 66.062 50.219 1 43.94 610 THR B C 1
ATOM 10889 O O . THR B 1 610 ? -28.453 66.625 50.438 1 43.94 610 THR B O 1
ATOM 10892 N N . PRO B 1 611 ? -29.391 64.688 50.031 1 53.78 611 PRO B N 1
ATOM 10893 C CA . PRO B 1 611 ? -28.172 63.938 49.75 1 53.78 611 PRO B CA 1
ATOM 10894 C C . PRO B 1 611 ? -27.359 64.5 48.594 1 53.78 611 PRO B C 1
ATOM 10896 O O . PRO B 1 611 ? -27.922 65.125 47.656 1 53.78 611 PRO B O 1
ATOM 10899 N N . ASP B 1 612 ? -26.203 64.875 48.75 1 60 612 ASP B N 1
ATOM 10900 C CA . ASP B 1 612 ? -25.219 65.312 47.781 1 60 612 ASP B CA 1
ATOM 10901 C C . ASP B 1 612 ? -25.203 64.375 46.562 1 60 612 ASP B C 1
ATOM 10903 O O . ASP B 1 612 ? -24.906 63.219 46.656 1 60 612 ASP B O 1
ATOM 10907 N N . PRO B 1 613 ? -25.812 64.75 45.438 1 67.44 613 PRO B N 1
ATOM 10908 C CA . PRO B 1 613 ? -25.891 63.906 44.25 1 67.44 613 PRO B CA 1
ATOM 10909 C C . PRO B 1 613 ? -24.531 63.5 43.719 1 67.44 613 PRO B C 1
ATOM 10911 O O . PRO B 1 613 ? -24.422 62.5 43 1 67.44 613 PRO B O 1
ATOM 10914 N N . LEU B 1 614 ? -23.531 64.125 44.062 1 74.38 614 LEU B N 1
ATOM 10915 C CA . LEU B 1 614 ? -22.203 63.781 43.531 1 74.38 614 LEU B CA 1
ATOM 10916 C C . LEU B 1 614 ? -21.438 62.906 44.531 1 74.38 614 LEU B C 1
ATOM 10918 O O . LEU B 1 614 ? -20.219 62.75 44.375 1 74.38 614 LEU B O 1
ATOM 10922 N N . ALA B 1 615 ? -22.094 62.344 45.625 1 67.69 615 ALA B N 1
ATOM 10923 C CA . ALA B 1 615 ? -21.438 61.5 46.594 1 67.69 615 ALA B CA 1
ATOM 10924 C C . ALA B 1 615 ? -21.453 60.031 46.125 1 67.69 615 ALA B C 1
ATOM 10926 O O . ALA B 1 615 ? -20.75 59.188 46.688 1 67.69 615 ALA B O 1
ATOM 10927 N N . SER B 1 616 ? -22 59.875 45 1 69.19 616 SER B N 1
ATOM 10928 C CA . SER B 1 616 ? -22.062 58.5 44.531 1 69.19 616 SER B CA 1
ATOM 10929 C C . SER B 1 616 ? -20.891 58.156 43.625 1 69.19 616 SER B C 1
ATOM 10931 O O . SER B 1 616 ? -20.266 59.062 43.062 1 69.19 616 SER B O 1
ATOM 10933 N N . ASN B 1 617 ? -20.547 56.875 43.562 1 72.69 617 ASN B N 1
ATOM 10934 C CA . ASN B 1 617 ? -19.438 56.438 42.75 1 72.69 617 ASN B CA 1
ATOM 10935 C C . ASN B 1 617 ? -19.891 56.062 41.312 1 72.69 617 ASN B C 1
ATOM 10937 O O . ASN B 1 617 ? -19.062 55.781 40.469 1 72.69 617 ASN B O 1
ATOM 10941 N N . THR B 1 618 ? -21.188 56.125 41.062 1 79.19 618 THR B N 1
ATOM 10942 C CA . THR B 1 618 ? -21.656 55.781 39.75 1 79.19 618 THR B CA 1
ATOM 10943 C C . THR B 1 618 ? -22.672 56.781 39.219 1 79.19 618 THR B C 1
ATOM 10945 O O . THR B 1 618 ? -23.406 57.375 40 1 79.19 618 THR B O 1
ATOM 10948 N N . TRP B 1 619 ? -22.516 56.969 37.938 1 83.12 619 TRP B N 1
ATOM 10949 C CA . TRP B 1 619 ? -23.516 57.812 37.281 1 83.12 619 TRP B CA 1
ATOM 10950 C C . TRP B 1 619 ? -24.797 57.031 37 1 83.12 619 TRP B C 1
ATOM 10952 O O . TRP B 1 619 ? -24.75 55.844 36.656 1 83.12 619 TRP B O 1
ATOM 10962 N N . GLU B 1 620 ? -25.906 57.406 37.188 1 76.31 620 GLU B N 1
ATOM 10963 C CA . GLU B 1 620 ? -27.172 56.688 37.031 1 76.31 620 GLU B CA 1
ATOM 10964 C C . GLU B 1 620 ? -27.438 56.375 35.562 1 76.31 620 GLU B C 1
ATOM 10966 O O . GLU B 1 620 ? -27.938 55.281 35.25 1 76.31 620 GLU B O 1
ATOM 10971 N N . GLU B 1 621 ? -27.047 57.188 34.594 1 80.06 621 GLU B N 1
ATOM 10972 C CA . GLU B 1 621 ? -27.453 57 33.188 1 80.06 621 GLU B CA 1
ATOM 10973 C C . GLU B 1 621 ? -26.297 56.469 32.344 1 80.06 621 GLU B C 1
ATOM 10975 O O . GLU B 1 621 ? -26.469 56.219 31.141 1 80.06 621 GLU B O 1
ATOM 10980 N N . VAL B 1 622 ? -25.156 56.25 32.875 1 82.38 622 VAL B N 1
ATOM 10981 C CA . VAL B 1 622 ? -24.016 55.844 32.094 1 82.38 622 VAL B CA 1
ATOM 10982 C C . VAL B 1 622 ? -23.469 54.5 32.625 1 82.38 622 VAL B C 1
ATOM 10984 O O . VAL B 1 622 ? -23.344 54.312 33.812 1 82.38 622 VAL B O 1
ATOM 10987 N N . SER B 1 623 ? -23.344 53.594 31.734 1 82.25 623 SER B N 1
ATOM 10988 C CA . SER B 1 623 ? -22.797 52.281 32.094 1 82.25 623 SER B CA 1
ATOM 10989 C C . SER B 1 623 ? -21.422 52.406 32.719 1 82.25 623 SER B C 1
ATOM 10991 O O . SER B 1 623 ? -20.672 53.344 32.406 1 82.25 623 SER B O 1
ATOM 10993 N N . PRO B 1 624 ? -21.031 51.594 33.594 1 79.38 624 PRO B N 1
ATOM 10994 C CA . PRO B 1 624 ? -19.719 51.656 34.25 1 79.38 624 PRO B CA 1
ATOM 10995 C C . PRO B 1 624 ? -18.562 51.531 33.281 1 79.38 624 PRO B C 1
ATOM 10997 O O . PRO B 1 624 ? -17.484 52.094 33.531 1 79.38 624 PRO B O 1
ATOM 11000 N N . ASN B 1 625 ? -18.828 50.906 32.188 1 78.62 625 ASN B N 1
ATOM 11001 C CA . ASN B 1 625 ? -17.766 50.781 31.203 1 78.62 625 ASN B CA 1
ATOM 11002 C C . ASN B 1 625 ? -17.531 52.062 30.422 1 78.62 625 ASN B C 1
ATOM 11004 O O . ASN B 1 625 ? -16.453 52.281 29.859 1 78.62 625 ASN B O 1
ATOM 11008 N N . ASP B 1 626 ? -18.516 52.906 30.531 1 83.81 626 ASP B N 1
ATOM 11009 C CA . ASP B 1 626 ? -18.438 54.188 29.812 1 83.81 626 ASP B CA 1
ATOM 11010 C C . ASP B 1 626 ? -18.141 55.344 30.766 1 83.81 626 ASP B C 1
ATOM 11012 O O . ASP B 1 626 ? -18.078 56.5 30.344 1 83.81 626 ASP B O 1
ATOM 11016 N N . THR B 1 627 ? -17.938 54.969 32.062 1 85.69 627 THR B N 1
ATOM 11017 C CA . THR B 1 627 ? -17.656 56.031 33.031 1 85.69 627 THR B CA 1
ATOM 11018 C C . THR B 1 627 ? -16.156 56.312 33.125 1 85.69 627 THR B C 1
ATOM 11020 O O . THR B 1 627 ? -15.359 55.375 33.312 1 85.69 627 THR B O 1
ATOM 11023 N N . LEU B 1 628 ? -15.773 57.5 32.875 1 87.69 628 LEU B N 1
ATOM 11024 C CA . LEU B 1 628 ? -14.367 57.875 32.906 1 87.69 628 LEU B CA 1
ATOM 11025 C C . LEU B 1 628 ? -14.008 58.438 34.281 1 87.69 628 LEU B C 1
ATOM 11027 O O . LEU B 1 628 ? -12.953 58.125 34.844 1 87.69 628 LEU B O 1
ATOM 11031 N N . LEU B 1 629 ? -14.914 59.406 34.781 1 86.69 629 LEU B N 1
ATOM 11032 C CA . LEU B 1 629 ? -14.766 60 36.125 1 86.69 629 LEU B CA 1
ATOM 11033 C C . LEU B 1 629 ? -16.031 59.812 36.938 1 86.69 629 LEU B C 1
ATOM 11035 O O . LEU B 1 629 ? -17.141 60.094 36.469 1 86.69 629 LEU B O 1
ATOM 11039 N N . THR B 1 630 ? -15.836 59.406 38.094 1 84.5 630 THR B N 1
ATOM 11040 C CA . THR B 1 630 ? -16.969 59.25 39 1 84.5 630 THR B CA 1
ATOM 11041 C C . THR B 1 630 ? -17.422 60.594 39.562 1 84.5 630 THR B C 1
ATOM 11043 O O . THR B 1 630 ? -16.672 61.562 39.531 1 84.5 630 THR B O 1
ATOM 11046 N N . PRO B 1 631 ? -18.609 60.688 39.969 1 84.81 631 PRO B N 1
ATOM 11047 C CA . PRO B 1 631 ? -19.094 61.938 40.531 1 84.81 631 PRO B CA 1
ATOM 11048 C C . PRO B 1 631 ? -18.234 62.438 41.688 1 84.81 631 PRO B C 1
ATOM 11050 O O . PRO B 1 631 ? -17.984 63.656 41.812 1 84.81 631 PRO B O 1
ATOM 11053 N N . VAL B 1 632 ? -17.734 61.5 42.438 1 81.06 632 VAL B N 1
ATOM 11054 C CA . VAL B 1 632 ? -16.891 61.906 43.562 1 81.06 632 VAL B CA 1
ATOM 11055 C C . VAL B 1 632 ? -15.578 62.469 43.062 1 81.06 632 VAL B C 1
ATOM 11057 O O . VAL B 1 632 ? -15.07 63.469 43.625 1 81.06 632 VAL B O 1
ATOM 11060 N N . GLU B 1 633 ? -15.141 61.906 42.062 1 86 633 GLU B N 1
ATOM 11061 C CA . GLU B 1 633 ? -13.891 62.406 41.5 1 86 633 GLU B CA 1
ATOM 11062 C C . GLU B 1 633 ? -14.086 63.781 40.844 1 86 633 GLU B C 1
ATOM 11064 O O . GLU B 1 633 ? -13.203 64.625 40.906 1 86 633 GLU B O 1
ATOM 11069 N N . CYS B 1 634 ? -15.172 63.969 40.25 1 88.19 634 CYS B N 1
ATOM 11070 C CA . CYS B 1 634 ? -15.477 65.25 39.625 1 88.19 634 CYS B CA 1
ATOM 11071 C C . CYS B 1 634 ? -15.547 66.375 40.688 1 88.19 634 CYS B C 1
ATOM 11073 O O . CYS B 1 634 ? -15.047 67.438 40.5 1 88.19 634 CYS B O 1
ATOM 11075 N N . LYS B 1 635 ? -16.156 66 41.812 1 82.5 635 LYS B N 1
ATOM 11076 C CA . LYS B 1 635 ? -16.266 67 42.906 1 82.5 635 LYS B CA 1
ATOM 11077 C C . LYS B 1 635 ? -14.891 67.312 43.469 1 82.5 635 LYS B C 1
ATOM 11079 O O . LYS B 1 635 ? -14.594 68.5 43.75 1 82.5 635 LYS B O 1
ATOM 11084 N N . SER B 1 636 ? -14.18 66.312 43.562 1 83.12 636 SER B N 1
ATOM 11085 C CA . SER B 1 636 ? -12.844 66.5 44.094 1 83.12 636 SER B CA 1
ATOM 11086 C C . SER B 1 636 ? -11.984 67.312 43.156 1 83.12 636 SER B C 1
ATOM 11088 O O . SER B 1 636 ? -11.234 68.188 43.594 1 83.12 636 SER B O 1
ATOM 11090 N N . LEU B 1 637 ? -12.117 67.125 41.938 1 87.5 637 LEU B N 1
ATOM 11091 C CA . LEU B 1 637 ? -11.352 67.875 40.938 1 87.5 637 LEU B CA 1
ATOM 11092 C C . LEU B 1 637 ? -11.82 69.312 40.906 1 87.5 637 LEU B C 1
ATOM 11094 O O . LEU B 1 637 ? -11.008 70.25 40.75 1 87.5 637 LEU B O 1
ATOM 11098 N N . TRP B 1 638 ? -13.047 69.5 41.031 1 87.25 638 TRP B N 1
ATOM 11099 C CA . TRP B 1 638 ? -13.609 70.875 41 1 87.25 638 TRP B CA 1
ATOM 11100 C C . TRP B 1 638 ? -13.148 71.625 42.219 1 87.25 638 TRP B C 1
ATOM 11102 O O . TRP B 1 638 ? -12.812 72.812 42.094 1 87.25 638 TRP B O 1
ATOM 11112 N N . MET B 1 639 ? -13.086 70.938 43.344 1 80.06 639 MET B N 1
ATOM 11113 C CA . MET B 1 639 ? -12.648 71.625 44.562 1 80.06 639 MET B CA 1
ATOM 11114 C C . MET B 1 639 ? -11.18 72 44.469 1 80.06 639 MET B C 1
ATOM 11116 O O . MET B 1 639 ? -10.789 73.062 44.906 1 80.06 639 MET B O 1
ATOM 11120 N N . GLU B 1 640 ? -10.492 71.125 43.938 1 81.69 640 GLU B N 1
ATOM 11121 C CA . GLU B 1 640 ? -9.07 71.438 43.781 1 81.69 640 GLU B CA 1
ATOM 11122 C C . GLU B 1 640 ? -8.859 72.562 42.75 1 81.69 640 GLU B C 1
ATOM 11124 O O . GLU B 1 640 ? -8.008 73.438 42.969 1 81.69 640 GLU B O 1
ATOM 11129 N N . PHE B 1 641 ? -9.641 72.625 41.75 1 87.81 641 PHE B N 1
ATOM 11130 C CA . PHE B 1 641 ? -9.609 73.625 40.719 1 87.81 641 PHE B CA 1
ATOM 11131 C C . PHE B 1 641 ? -9.992 75 41.344 1 87.81 641 PHE B C 1
ATOM 11133 O O . PHE B 1 641 ? -9.312 76 41.094 1 87.81 641 PHE B O 1
ATOM 11140 N N . LYS B 1 642 ? -10.977 75 42.094 1 80.62 642 LYS B N 1
ATOM 11141 C CA . LYS B 1 642 ? -11.461 76.25 42.719 1 80.62 642 LYS B CA 1
ATOM 11142 C C . LYS B 1 642 ? -10.445 76.812 43.688 1 80.62 642 LYS B C 1
ATOM 11144 O O . LYS B 1 642 ? -10.266 78 43.781 1 80.62 642 LYS B O 1
ATOM 11149 N N . GLU B 1 643 ? -9.805 75.938 44.375 1 74.19 643 GLU B N 1
ATOM 11150 C CA . GLU B 1 643 ? -8.797 76.375 45.312 1 74.19 643 GLU B CA 1
ATOM 11151 C C . GLU B 1 643 ? -7.602 77 44.625 1 74.19 643 GLU B C 1
ATOM 11153 O O . GLU B 1 643 ? -7.066 78 45.062 1 74.19 643 GLU B O 1
ATOM 11158 N N . ASP B 1 644 ? -7.348 76.5 43.531 1 76.25 644 ASP B N 1
ATOM 11159 C CA . ASP B 1 644 ? -6.199 77 42.781 1 76.25 644 ASP B CA 1
ATOM 11160 C C . ASP B 1 644 ? -6.512 78.312 42.125 1 76.25 644 ASP B C 1
ATOM 11162 O O . ASP B 1 644 ? -5.629 79.188 41.969 1 76.25 644 ASP B O 1
ATOM 11166 N N . MET B 1 645 ? -7.785 78.5 41.719 1 79.38 645 MET B N 1
ATOM 11167 C CA . MET B 1 645 ? -8.148 79.688 40.969 1 79.38 645 MET B CA 1
ATOM 11168 C C . MET B 1 645 ? -8.586 80.812 41.938 1 79.38 645 MET B C 1
ATOM 11170 O O . MET B 1 645 ? -8.695 81.938 41.531 1 79.38 645 MET B O 1
ATOM 11174 N N . LYS B 1 646 ? -8.797 80.5 43.156 1 73.75 646 LYS B N 1
ATOM 11175 C CA . LYS B 1 646 ? -9.219 81.5 44.125 1 73.75 646 LYS B CA 1
ATOM 11176 C C . LYS B 1 646 ? -8.219 82.625 44.188 1 73.75 646 LYS B C 1
ATOM 11178 O O . LYS B 1 646 ? -8.609 83.812 44.312 1 73.75 646 LYS B O 1
ATOM 11183 N N . TYR B 1 647 ? -7.051 82.25 44.031 1 61.12 647 TYR B N 1
ATOM 11184 C CA . TYR B 1 647 ? -6.031 83.25 44.125 1 61.12 647 TYR B CA 1
ATOM 11185 C C . TYR B 1 647 ? -6.148 84.25 42.938 1 61.12 647 TYR B C 1
ATOM 11187 O O . TYR B 1 647 ? -6.082 85.438 43.125 1 61.12 647 TYR B O 1
ATOM 11195 N N . LYS B 1 648 ? -6.426 83.75 41.812 1 68.06 648 LYS B N 1
ATOM 11196 C CA . LYS B 1 648 ? -6.527 84.625 40.625 1 68.06 648 LYS B CA 1
ATOM 11197 C C . LYS B 1 648 ? -7.793 85.438 40.656 1 68.06 648 LYS B C 1
ATOM 11199 O O . LYS B 1 648 ? -7.781 86.625 40.25 1 68.06 648 LYS B O 1
ATOM 11204 N N . MET B 1 649 ? -8.773 85 41.188 1 73.38 649 MET B N 1
ATOM 11205 C CA . MET B 1 649 ? -10.047 85.688 41.281 1 73.38 649 MET B CA 1
ATOM 11206 C C . MET B 1 649 ? -9.953 86.812 42.312 1 73.38 649 MET B C 1
ATOM 11208 O O . MET B 1 649 ? -10.445 87.938 42.062 1 73.38 649 MET B O 1
ATOM 11212 N N . ASN B 1 650 ? -9.227 86.5 43.406 1 63.78 650 ASN B N 1
ATOM 11213 C CA . ASN B 1 650 ? -9.078 87.5 44.438 1 63.78 650 ASN B CA 1
ATOM 11214 C C . ASN B 1 650 ? -8.133 88.625 44 1 63.78 650 ASN B C 1
ATOM 11216 O O . ASN B 1 650 ? -8.352 89.812 44.344 1 63.78 650 ASN B O 1
ATOM 11220 N N . GLN B 1 651 ? -7.328 88.25 43.188 1 61.88 651 GLN B N 1
ATOM 11221 C CA . GLN B 1 651 ? -6.414 89.25 42.688 1 61.88 651 GLN B CA 1
ATOM 11222 C C . GLN B 1 651 ? -7.141 90.188 41.75 1 61.88 651 GLN B C 1
ATOM 11224 O O . GLN B 1 651 ? -6.91 91.438 41.812 1 61.88 651 GLN B O 1
ATOM 11229 N N . ALA B 1 652 ? -8.031 89.75 40.938 1 65.75 652 ALA B N 1
ATOM 11230 C CA . ALA B 1 652 ? -8.797 90.625 40.062 1 65.75 652 ALA B CA 1
ATOM 11231 C C . ALA B 1 652 ? -9.742 91.562 40.844 1 65.75 652 ALA B C 1
ATOM 11233 O O . ALA B 1 652 ? -9.906 92.688 40.5 1 65.75 652 ALA B O 1
ATOM 11234 N N . ARG B 1 653 ? -10.242 91.062 41.969 1 65.94 653 ARG B N 1
ATOM 11235 C CA . ARG B 1 653 ? -11.125 91.875 42.812 1 65.94 653 ARG B CA 1
ATOM 11236 C C . ARG B 1 653 ? -10.344 92.938 43.594 1 65.94 653 ARG B C 1
ATOM 11238 O O . ARG B 1 653 ? -10.805 94.062 43.75 1 65.94 653 ARG B O 1
ATOM 11245 N N . SER B 1 654 ? -9.18 92.5 44 1 61.72 654 SER B N 1
ATOM 11246 C CA . SER B 1 654 ? -8.336 93.438 44.719 1 61.72 654 SER B CA 1
ATOM 11247 C C . SER B 1 654 ? -7.84 94.562 43.781 1 61.72 654 SER B C 1
ATOM 11249 O O . SER B 1 654 ? -7.793 95.688 44.156 1 61.72 654 SER B O 1
ATOM 11251 N N . ASP B 1 655 ? -7.703 94.125 42.562 1 58.84 655 ASP B N 1
ATOM 11252 C CA . ASP B 1 655 ? -7.273 95.125 41.594 1 58.84 655 ASP B CA 1
ATOM 11253 C C . ASP B 1 655 ? -8.398 96.125 41.281 1 58.84 655 ASP B C 1
ATOM 11255 O O . ASP B 1 655 ? -8.164 97.312 41.125 1 58.84 655 ASP B O 1
ATOM 11259 N N . GLN B 1 656 ? -9.531 95.688 41.281 1 60.97 656 GLN B N 1
ATOM 11260 C CA . GLN B 1 656 ? -10.68 96.562 41.031 1 60.97 656 GLN B CA 1
ATOM 11261 C C . GLN B 1 656 ? -10.945 97.5 42.25 1 60.97 656 GLN B C 1
ATOM 11263 O O . GLN B 1 656 ? -11.266 98.688 42.062 1 60.97 656 GLN B O 1
ATOM 11268 N N . GLU B 1 657 ? -10.734 96.938 43.469 1 59.28 657 GLU B N 1
ATOM 11269 C CA . GLU B 1 657 ? -10.93 97.75 44.688 1 59.28 657 GLU B CA 1
ATOM 11270 C C . GLU B 1 657 ? -9.805 98.75 44.844 1 59.28 657 GLU B C 1
ATOM 11272 O O . GLU B 1 657 ? -10.047 99.875 45.25 1 59.28 657 GLU B O 1
ATOM 11277 N N . ALA B 1 658 ? -8.734 98.375 44.469 1 52.25 658 ALA B N 1
ATOM 11278 C CA . ALA B 1 658 ? -7.621 99.312 44.531 1 52.25 658 ALA B CA 1
ATOM 11279 C C . ALA B 1 658 ? -7.836 100.438 43.562 1 52.25 658 ALA B C 1
ATOM 11281 O O . ALA B 1 658 ? -7.559 101.625 43.906 1 52.25 658 ALA B O 1
ATOM 11282 N N . LEU B 1 659 ? -8.531 100.125 42.562 1 50.81 659 LEU B N 1
ATOM 11283 C CA . LEU B 1 659 ? -8.836 101.188 41.594 1 50.81 659 LEU B CA 1
ATOM 11284 C C . LEU B 1 659 ? -9.984 102 42.094 1 50.81 659 LEU B C 1
ATOM 11286 O O . LEU B 1 659 ? -9.977 103.25 41.906 1 50.81 659 LEU B O 1
ATOM 11290 N N . ARG B 1 660 ? -10.812 101.5 42.844 1 55.19 660 ARG B N 1
ATOM 11291 C CA . ARG B 1 660 ? -11.922 102.25 43.438 1 55.19 660 ARG B CA 1
ATOM 11292 C C . ARG B 1 660 ? -11.445 103.125 44.594 1 55.19 660 ARG B C 1
ATOM 11294 O O . ARG B 1 660 ? -11.867 104.25 44.719 1 55.19 660 ARG B O 1
ATOM 11301 N N . ASN B 1 661 ? -10.602 102.562 45.406 1 50.25 661 ASN B N 1
ATOM 11302 C CA . ASN B 1 661 ? -10.078 103.312 46.562 1 50.25 661 ASN B CA 1
ATOM 11303 C C . ASN B 1 661 ? -9.102 104.438 46.094 1 50.25 661 ASN B C 1
ATOM 11305 O O . ASN B 1 661 ? -9.094 105.5 46.656 1 50.25 661 ASN B O 1
ATOM 11309 N N . ALA B 1 662 ? -8.508 104.125 45.094 1 44.59 662 ALA B N 1
ATOM 11310 C CA . ALA B 1 662 ? -7.613 105.125 44.594 1 44.59 662 ALA B CA 1
ATOM 11311 C C . ALA B 1 662 ? -8.398 106.312 44.094 1 44.59 662 ALA B C 1
ATOM 11313 O O . ALA B 1 662 ? -8.008 107.5 44.344 1 44.59 662 ALA B O 1
ATOM 11314 N N . LYS B 1 663 ? -9.523 106.125 43.719 1 45.34 663 LYS B N 1
ATOM 11315 C CA . LYS B 1 663 ? -10.391 107.25 43.281 1 45.34 663 LYS B CA 1
ATOM 11316 C C . LYS B 1 663 ? -10.984 107.938 44.469 1 45.34 663 LYS B C 1
ATOM 11318 O O . LYS B 1 663 ? -11.086 109.188 44.469 1 45.34 663 LYS B O 1
ATOM 11323 N N . ARG B 1 664 ? -11.273 107.25 45.438 1 46.38 664 ARG B N 1
ATOM 11324 C CA . ARG B 1 664 ? -11.805 107.875 46.656 1 46.38 664 ARG B CA 1
ATOM 11325 C C . ARG B 1 664 ? -10.727 108.688 47.375 1 46.38 664 ARG B C 1
ATOM 11327 O O . ARG B 1 664 ? -10.969 109.812 47.875 1 46.38 664 ARG B O 1
ATOM 11334 N N . VAL B 1 665 ? -9.57 108.188 47.438 1 41.41 665 VAL B N 1
ATOM 11335 C CA . VAL B 1 665 ? -8.469 108.875 48.094 1 41.41 665 VAL B CA 1
ATOM 11336 C C . VAL B 1 665 ? -8.078 110.062 47.312 1 41.41 665 VAL B C 1
ATOM 11338 O O . VAL B 1 665 ? -7.832 111.125 47.875 1 41.41 665 VAL B O 1
ATOM 11341 N N . ILE B 1 666 ? -8.258 109.938 46.062 1 41.16 666 ILE B N 1
ATOM 11342 C CA . ILE B 1 666 ? -7.973 111.125 45.25 1 41.16 666 ILE B CA 1
ATOM 11343 C C . ILE B 1 666 ? -9.055 112.188 45.469 1 41.16 666 ILE B C 1
ATOM 11345 O O . ILE B 1 666 ? -8.75 113.375 45.594 1 41.16 666 ILE B O 1
ATOM 11349 N N . LYS B 1 667 ? -10.203 111.75 45.75 1 41.19 667 LYS B N 1
ATOM 11350 C CA . LYS B 1 667 ? -11.297 112.688 46.031 1 41.19 667 LYS B CA 1
ATOM 11351 C C . LYS B 1 667 ? -11.141 113.312 47.406 1 41.19 667 LYS B C 1
ATOM 11353 O O . LYS B 1 667 ? -11.391 114.5 47.562 1 41.19 667 LYS B O 1
ATOM 11358 N N . ILE B 1 668 ? -10.672 112.625 48.312 1 39.66 668 ILE B N 1
ATOM 11359 C CA . ILE B 1 668 ? -10.5 113.125 49.656 1 39.66 668 ILE B CA 1
ATOM 11360 C C . ILE B 1 668 ? -9.266 114 49.75 1 39.66 668 ILE B C 1
ATOM 11362 O O . ILE B 1 668 ? -9.297 115.062 50.344 1 39.66 668 ILE B O 1
ATOM 11366 N N . VAL B 1 669 ? -8.25 113.625 49.031 1 38.84 669 VAL B N 1
ATOM 11367 C CA . VAL B 1 669 ? -7.031 114.438 49.094 1 38.84 669 VAL B CA 1
ATOM 11368 C C . VAL B 1 669 ? -7.262 115.75 48.344 1 38.84 669 VAL B C 1
ATOM 11370 O O . VAL B 1 669 ? -6.867 116.812 48.844 1 38.84 669 VAL B O 1
ATOM 11373 N N . VAL B 1 670 ? -8.031 115.625 47.375 1 41.97 670 VAL B N 1
ATOM 11374 C CA . VAL B 1 670 ? -8.336 116.875 46.656 1 41.97 670 VAL B CA 1
ATOM 11375 C C . VAL B 1 670 ? -9.297 117.75 47.469 1 41.97 670 VAL B C 1
ATOM 11377 O O . VAL B 1 670 ? -9.156 118.938 47.531 1 41.97 670 VAL B O 1
ATOM 11380 N N . GLY B 1 671 ? -10.133 117 48.156 1 39.31 671 GLY B N 1
ATOM 11381 C CA . GLY B 1 671 ? -11.062 117.75 49.031 1 39.31 671 GLY B CA 1
ATOM 11382 C C . GLY B 1 671 ? -10.398 118.375 50.25 1 39.31 671 GLY B C 1
ATOM 11383 O O . GLY B 1 671 ? -10.641 119.5 50.594 1 39.31 671 GLY B O 1
ATOM 11384 N N . VAL B 1 672 ? -9.516 117.688 50.875 1 40.94 672 VAL B N 1
ATOM 11385 C CA . VAL B 1 672 ? -8.844 118.125 52.062 1 40.94 672 VAL B CA 1
ATOM 11386 C C . VAL B 1 672 ? -7.809 119.188 51.719 1 40.94 672 VAL B C 1
ATOM 11388 O O . VAL B 1 672 ? -7.699 120.25 52.375 1 40.94 672 VAL B O 1
ATOM 11391 N N . VAL B 1 673 ? -7.156 119 50.625 1 42.47 673 VAL B N 1
ATOM 11392 C CA . VAL B 1 673 ? -6.184 120 50.188 1 42.47 673 VAL B CA 1
ATOM 11393 C C . VAL B 1 673 ? -6.906 121.25 49.75 1 42.47 673 VAL B C 1
ATOM 11395 O O . VAL B 1 673 ? -6.477 122.375 50.031 1 42.47 673 VAL B O 1
ATOM 11398 N N . GLY B 1 674 ? -8.078 120.938 49.188 1 40.06 674 GLY B N 1
ATOM 11399 C CA . GLY B 1 674 ? -8.898 122.062 48.812 1 40.06 674 GLY B CA 1
ATOM 11400 C C . GLY B 1 674 ? -9.469 122.812 50.031 1 40.06 674 GLY B C 1
ATOM 11401 O O . GLY B 1 674 ? -9.438 124 50.062 1 40.06 674 GLY B O 1
ATOM 11402 N N . ALA B 1 675 ? -9.852 122.062 50.969 1 43 675 ALA B N 1
ATOM 11403 C CA . ALA B 1 675 ? -10.422 122.625 52.156 1 43 675 ALA B CA 1
ATOM 11404 C C . ALA B 1 675 ? -9.336 123.312 53.031 1 43 675 ALA B C 1
ATOM 11406 O O . ALA B 1 675 ? -9.531 124.375 53.562 1 43 675 ALA B O 1
ATOM 11407 N N . ALA B 1 676 ? -8.188 122.688 53.156 1 39.56 676 ALA B N 1
ATOM 11408 C CA . ALA B 1 676 ? -7.082 123.312 53.938 1 39.56 676 ALA B CA 1
ATOM 11409 C C . ALA B 1 676 ? -6.539 124.562 53.25 1 39.56 676 ALA B C 1
ATOM 11411 O O . ALA B 1 676 ? -6.203 125.5 53.938 1 39.56 676 ALA B O 1
ATOM 11412 N N . ALA B 1 677 ? -6.484 124.5 52.031 1 39.38 677 ALA B N 1
ATOM 11413 C CA . ALA B 1 677 ? -6.062 125.688 51.312 1 39.38 677 ALA B CA 1
ATOM 11414 C C . ALA B 1 677 ? -7.047 126.812 51.5 1 39.38 677 ALA B C 1
ATOM 11416 O O . ALA B 1 677 ? -6.645 128 51.656 1 39.38 677 ALA B O 1
ATOM 11417 N N . ILE B 1 678 ? -8.234 126.5 51.719 1 38.94 678 ILE B N 1
ATOM 11418 C CA . ILE B 1 678 ? -9.25 127.5 51.938 1 38.94 678 ILE B CA 1
ATOM 11419 C C . ILE B 1 678 ? -9.148 128 53.344 1 38.94 678 ILE B C 1
ATOM 11421 O O . ILE B 1 678 ? -9.242 129.25 53.562 1 38.94 678 ILE B O 1
ATOM 11425 N N . THR B 1 679 ? -9.047 127.188 54.312 1 39.75 679 THR B N 1
ATOM 11426 C CA . THR B 1 679 ? -9.047 127.688 55.688 1 39.75 679 THR B CA 1
ATOM 11427 C C . THR B 1 679 ? -7.766 128.5 56 1 39.75 679 THR B C 1
ATOM 11429 O O . THR B 1 679 ? -7.781 129.375 56.781 1 39.75 679 THR B O 1
ATOM 11432 N N . ALA B 1 680 ? -6.629 128 55.625 1 36.44 680 ALA B N 1
ATOM 11433 C CA . ALA B 1 680 ? -5.422 128.75 55.906 1 36.44 680 ALA B CA 1
ATOM 11434 C C . ALA B 1 680 ? -5.488 130.125 55.25 1 36.44 680 ALA B C 1
ATOM 11436 O O . ALA B 1 680 ? -5.004 131.125 55.812 1 36.44 680 ALA B O 1
ATOM 11437 N N . VAL B 1 681 ? -5.645 130.25 53.938 1 36.38 681 VAL B N 1
ATOM 11438 C CA . VAL B 1 681 ? -5.543 131.5 53.344 1 36.38 681 VAL B CA 1
ATOM 11439 C C . VAL B 1 681 ? -6.84 132.375 53.562 1 36.38 681 VAL B C 1
ATOM 11441 O O . VAL B 1 681 ? -7.934 131.75 53.469 1 36.38 681 VAL B O 1
ATOM 11444 N N . GLY B 1 682 ? -7.266 132.75 54.656 1 35.41 682 GLY B N 1
ATOM 11445 C CA . GLY B 1 682 ? -8.469 133.5 54.875 1 35.41 682 GLY B CA 1
ATOM 11446 C C . GLY B 1 682 ? -9.258 133.75 53.625 1 35.41 682 GLY B C 1
ATOM 11447 O O . GLY B 1 682 ? -8.703 133.75 52.531 1 35.41 682 GLY B O 1
ATOM 11448 N N . VAL B 1 683 ? -10.477 133.5 53.531 1 40.5 683 VAL B N 1
ATOM 11449 C CA . VAL B 1 683 ? -11.344 133.625 52.375 1 40.5 683 VAL B CA 1
ATOM 11450 C C . VAL B 1 683 ? -10.992 134.875 51.562 1 40.5 683 VAL B C 1
ATOM 11452 O O . VAL B 1 683 ? -10.852 134.875 50.344 1 40.5 683 VAL B O 1
ATOM 11455 N N . PRO B 1 684 ? -11.008 136 52.25 1 40.69 684 PRO B N 1
ATOM 11456 C CA . PRO B 1 684 ? -10.789 137.25 51.5 1 40.69 684 PRO B CA 1
ATOM 11457 C C . PRO B 1 684 ? -9.375 137.375 50.906 1 40.69 684 PRO B C 1
ATOM 11459 O O . PRO B 1 684 ? -9.195 137.75 49.781 1 40.69 684 PRO B O 1
ATOM 11462 N N . THR B 1 685 ? -8.406 137.25 51.719 1 40.72 685 THR B N 1
ATOM 11463 C CA . THR B 1 685 ? -7.016 137.375 51.312 1 40.72 685 THR B CA 1
ATOM 11464 C C . THR B 1 685 ? -6.586 136.375 50.312 1 40.72 685 THR B C 1
ATOM 11466 O O . THR B 1 685 ? -5.754 136.625 49.438 1 40.72 685 THR B O 1
ATOM 11469 N N . ALA B 1 686 ? -7.094 135.125 50.5 1 36.78 686 ALA B N 1
ATOM 11470 C CA . ALA B 1 686 ? -6.785 134.125 49.594 1 36.78 686 ALA B CA 1
ATOM 11471 C C . ALA B 1 686 ? -7.312 134.375 48.188 1 36.78 686 ALA B C 1
ATOM 11473 O O . ALA B 1 686 ? -6.66 134 47.188 1 36.78 686 ALA B O 1
ATOM 11474 N N . MET B 1 687 ? -8.391 135.125 48.031 1 39.66 687 MET B N 1
ATOM 11475 C CA . MET B 1 687 ? -8.938 135.625 46.781 1 39.66 687 MET B CA 1
ATOM 11476 C C . MET B 1 687 ? -7.961 136.625 46.156 1 39.66 687 MET B C 1
ATOM 11478 O O . MET B 1 687 ? -7.836 136.625 44.906 1 39.66 687 MET B O 1
ATOM 11482 N N . LYS B 1 688 ? -7.383 137.375 46.969 1 44.34 688 LYS B N 1
ATOM 11483 C CA . LYS B 1 688 ? -6.426 138.375 46.438 1 44.34 688 LYS B CA 1
ATOM 11484 C C . LYS B 1 688 ? -5.184 137.625 45.906 1 44.34 688 LYS B C 1
ATOM 11486 O O . LYS B 1 688 ? -4.633 138.125 44.875 1 44.34 688 LYS B O 1
ATOM 11491 N N . ILE B 1 689 ? -4.758 136.75 46.656 1 41.41 689 ILE B N 1
ATOM 11492 C CA . ILE B 1 689 ? -3.539 136 46.219 1 41.41 689 ILE B CA 1
ATOM 11493 C C . ILE B 1 689 ? -3.838 135.125 45 1 41.41 689 ILE B C 1
ATOM 11495 O O . ILE B 1 689 ? -3.029 135.125 44.062 1 41.41 689 ILE B O 1
ATOM 11499 N N . ALA B 1 690 ? -5.031 134.5 44.969 1 41.12 690 ALA B N 1
ATOM 11500 C CA . ALA B 1 690 ? -5.402 133.625 43.812 1 41.12 690 ALA B CA 1
ATOM 11501 C C . ALA B 1 690 ? -5.574 134.5 42.562 1 41.12 690 ALA B C 1
ATOM 11503 O O . ALA B 1 690 ? -5.422 134 41.438 1 41.12 690 ALA B O 1
ATOM 11504 N N . ALA B 1 691 ? -5.793 135.75 42.75 1 41.28 691 ALA B N 1
ATOM 11505 C CA . ALA B 1 691 ? -5.934 136.75 41.656 1 41.28 691 ALA B CA 1
ATOM 11506 C C . ALA B 1 691 ? -4.57 137.125 41.125 1 41.28 691 ALA B C 1
ATOM 11508 O O . ALA B 1 691 ? -4.484 137.875 40.125 1 41.28 691 ALA B O 1
ATOM 11509 N N . ARG B 1 692 ? -3.539 136.875 41.906 1 38 692 ARG B N 1
ATOM 11510 C CA . ARG B 1 692 ? -2.258 137.25 41.344 1 38 692 ARG B CA 1
ATOM 11511 C C . ARG B 1 692 ? -1.809 136.375 40.219 1 38 692 ARG B C 1
ATOM 11513 O O . ARG B 1 692 ? -2.035 135.125 40.25 1 38 692 ARG B O 1
ATOM 11520 N N . PRO B 1 693 ? -1.484 136.875 38.969 1 41.72 693 PRO B N 1
ATOM 11521 C CA . PRO B 1 693 ? -1.111 136.125 37.75 1 41.72 693 PRO B CA 1
ATOM 11522 C C . PRO B 1 693 ? -0.067 135 37.969 1 41.72 693 PRO B C 1
ATOM 11524 O O . PRO B 1 693 ? -0.068 134 37.281 1 41.72 693 PRO B O 1
ATOM 11527 N N . GLU B 1 694 ? 0.699 135.125 39 1 42.31 694 GLU B N 1
ATOM 11528 C CA . GLU B 1 694 ? 1.784 134.25 39.219 1 42.31 694 GLU B CA 1
ATOM 11529 C C . GLU B 1 694 ? 1.251 132.875 39.719 1 42.31 694 GLU B C 1
ATOM 11531 O O . GLU B 1 694 ? 1.785 131.875 39.344 1 42.31 694 GLU B O 1
ATOM 11536 N N . VAL B 1 695 ? 0.317 133 40.5 1 41.09 695 VAL B N 1
ATOM 11537 C CA . VAL B 1 695 ? -0.226 131.75 41.031 1 41.09 695 VAL B CA 1
ATOM 11538 C C . VAL B 1 695 ? -0.986 131 39.938 1 41.09 695 VAL B C 1
ATOM 11540 O O . VAL B 1 695 ? -0.904 129.75 39.844 1 41.09 695 VAL B O 1
ATOM 11543 N N . ALA B 1 696 ? -1.689 131.75 39.031 1 41.44 696 ALA B N 1
ATOM 11544 C CA . ALA B 1 696 ? -2.318 131.125 37.844 1 41.44 696 ALA B CA 1
ATOM 11545 C C . ALA B 1 696 ? -1.284 130.375 36.969 1 41.44 696 ALA B C 1
ATOM 11547 O O . ALA B 1 696 ? -1.543 129.375 36.438 1 41.44 696 ALA B O 1
ATOM 11548 N N . ALA B 1 697 ? -0.176 131 36.969 1 42.03 697 ALA B N 1
ATOM 11549 C CA . ALA B 1 697 ? 0.903 130.5 36.156 1 42.03 697 ALA B CA 1
ATOM 11550 C C . ALA B 1 697 ? 1.383 129.125 36.781 1 42.03 697 ALA B C 1
ATOM 11552 O O . ALA B 1 697 ? 1.661 128.125 36.031 1 42.03 697 ALA B O 1
ATOM 11553 N N . VAL B 1 698 ? 1.463 129.125 38.062 1 40.03 698 VAL B N 1
ATOM 11554 C CA . VAL B 1 698 ? 1.934 127.875 38.719 1 40.03 698 VAL B CA 1
ATOM 11555 C C . VAL B 1 698 ? 0.876 126.812 38.594 1 40.03 698 VAL B C 1
ATOM 11557 O O . VAL B 1 698 ? 1.202 125.625 38.312 1 40.03 698 VAL B O 1
ATOM 11560 N N . LEU B 1 699 ? -0.386 127.25 38.688 1 41.72 699 LEU B N 1
ATOM 11561 C CA . LEU B 1 699 ? -1.449 126.25 38.5 1 41.72 699 LEU B CA 1
ATOM 11562 C C . LEU B 1 699 ? -1.45 125.688 37.094 1 41.72 699 LEU B C 1
ATOM 11564 O O . LEU B 1 699 ? -1.654 124.5 36.875 1 41.72 699 LEU B O 1
ATOM 11568 N N . LYS B 1 700 ? -1.256 126.562 36.125 1 44.56 700 LYS B N 1
ATOM 11569 C CA . LYS B 1 700 ? -1.117 126.125 34.75 1 44.56 700 LYS B CA 1
ATOM 11570 C C . LYS B 1 700 ? 0.078 125.188 34.562 1 44.56 700 LYS B C 1
ATOM 11572 O O . LYS B 1 700 ? -0.011 124.188 33.875 1 44.56 700 LYS B O 1
ATOM 11577 N N . ALA B 1 701 ? 1.089 125.562 35.281 1 42.5 701 ALA B N 1
ATOM 11578 C CA . ALA B 1 701 ? 2.293 124.75 35.156 1 42.5 701 ALA B CA 1
ATOM 11579 C C . ALA B 1 701 ? 2.09 123.375 35.781 1 42.5 701 ALA B C 1
ATOM 11581 O O . ALA B 1 701 ? 2.5 122.375 35.219 1 42.5 701 ALA B O 1
ATOM 11582 N N . VAL B 1 702 ? 1.489 123.438 36.875 1 39.5 702 VAL B N 1
ATOM 11583 C CA . VAL B 1 702 ? 1.264 122.188 37.531 1 39.5 702 VAL B CA 1
ATOM 11584 C C . VAL B 1 702 ? 0.273 121.312 36.75 1 39.5 702 VAL B C 1
ATOM 11586 O O . VAL B 1 702 ? 0.46 120.125 36.594 1 39.5 702 VAL B O 1
ATOM 11589 N N . THR B 1 703 ? -0.757 122 36.188 1 41.91 703 THR B N 1
ATOM 11590 C CA . THR B 1 703 ? -1.689 121.25 35.312 1 41.91 703 THR B CA 1
ATOM 11591 C C . THR B 1 703 ? -0.978 120.75 34.094 1 41.91 703 THR B C 1
ATOM 11593 O O . THR B 1 703 ? -1.22 119.625 33.656 1 41.91 703 THR B O 1
ATOM 11596 N N . THR B 1 704 ? -0.147 121.688 33.469 1 43.44 704 THR B N 1
ATOM 11597 C CA . THR B 1 704 ? 0.623 121.188 32.312 1 43.44 704 THR B CA 1
ATOM 11598 C C . THR B 1 704 ? 1.566 120.062 32.719 1 43.44 704 THR B C 1
ATOM 11600 O O . THR B 1 704 ? 1.734 119.125 31.953 1 43.44 704 THR B O 1
ATOM 11603 N N . TRP B 1 705 ? 2.232 120.25 33.844 1 40.22 705 TRP B N 1
ATOM 11604 C CA . TRP B 1 705 ? 3.111 119.188 34.312 1 40.22 705 TRP B CA 1
ATOM 11605 C C . TRP B 1 705 ? 2.318 117.875 34.625 1 40.22 705 TRP B C 1
ATOM 11607 O O . TRP B 1 705 ? 2.732 116.812 34.25 1 40.22 705 TRP B O 1
ATOM 11617 N N . LEU B 1 706 ? 1.175 118.062 35.25 1 39.38 706 LEU B N 1
ATOM 11618 C CA . LEU B 1 706 ? 0.326 116.875 35.469 1 39.38 706 LEU B CA 1
ATOM 11619 C C . LEU B 1 706 ? -0.112 116.25 34.156 1 39.38 706 LEU B C 1
ATOM 11621 O O . LEU B 1 706 ? -0.132 115.062 34 1 39.38 706 LEU B O 1
ATOM 11625 N N . LEU B 1 707 ? -0.434 117.188 33.25 1 43.19 707 LEU B N 1
ATOM 11626 C CA . LEU B 1 707 ? -0.768 116.688 31.922 1 43.19 707 LEU B CA 1
ATOM 11627 C C . LEU B 1 707 ? 0.447 116.062 31.25 1 43.19 707 LEU B C 1
ATOM 11629 O O . LEU B 1 707 ? 0.322 115.062 30.547 1 43.19 707 LEU B O 1
ATOM 11633 N N . ALA B 1 708 ? 1.602 116.688 31.438 1 40.09 708 ALA B N 1
ATOM 11634 C CA . ALA B 1 708 ? 2.83 116.125 30.875 1 40.09 708 ALA B CA 1
ATOM 11635 C C . ALA B 1 708 ? 3.156 114.812 31.516 1 40.09 708 ALA B C 1
ATOM 11637 O O . ALA B 1 708 ? 3.578 113.875 30.828 1 40.09 708 ALA B O 1
ATOM 11638 N N . VAL B 1 709 ? 3.133 114.688 32.781 1 36.88 709 VAL B N 1
ATOM 11639 C CA . VAL B 1 709 ? 3.33 113.438 33.438 1 36.88 709 VAL B CA 1
ATOM 11640 C C . VAL B 1 709 ? 2.293 112.438 32.938 1 36.88 709 VAL B C 1
ATOM 11642 O O . VAL B 1 709 ? 2.621 111.25 32.688 1 36.88 709 VAL B O 1
ATOM 11645 N N . LEU B 1 710 ? 1.087 112.875 32.781 1 38.09 710 LEU B N 1
ATOM 11646 C CA . LEU B 1 710 ? 0.078 112 32.188 1 38.09 710 LEU B CA 1
ATOM 11647 C C . LEU B 1 710 ? 0.46 111.625 30.766 1 38.09 710 LEU B C 1
ATOM 11649 O O . LEU B 1 710 ? 0.23 110.5 30.344 1 38.09 710 LEU B O 1
ATOM 11653 N N . LYS B 1 711 ? 0.935 112.625 30.047 1 40 711 LYS B N 1
ATOM 11654 C CA . LYS B 1 711 ? 1.426 112.312 28.703 1 40 711 LYS B CA 1
ATOM 11655 C C . LYS B 1 711 ? 2.568 111.312 28.75 1 40 711 LYS B C 1
ATOM 11657 O O . LYS B 1 711 ? 2.693 110.5 27.859 1 40 711 LYS B O 1
ATOM 11662 N N . TYR B 1 712 ? 3.543 111.562 29.609 1 34.31 712 TYR B N 1
ATOM 11663 C CA . TYR B 1 712 ? 4.59 110.562 29.734 1 34.31 712 TYR B CA 1
ATOM 11664 C C . TYR B 1 712 ? 4.008 109.188 30.125 1 34.31 712 TYR B C 1
ATOM 11666 O O . TYR B 1 712 ? 4.586 108.125 29.828 1 34.31 712 TYR B O 1
ATOM 11674 N N . ILE B 1 713 ? 3.008 109.188 31.047 1 35.19 713 ILE B N 1
ATOM 11675 C CA . ILE B 1 713 ? 2.33 107.938 31.156 1 35.19 713 ILE B CA 1
ATOM 11676 C C . ILE B 1 713 ? 1.621 107.562 29.844 1 35.19 713 ILE B C 1
ATOM 11678 O O . ILE B 1 713 ? 0.962 108.438 29.25 1 35.19 713 ILE B O 1
ATOM 11682 N N . GLY B 1 714 ? 2.146 106.688 29 1 33.5 714 GLY B N 1
ATOM 11683 C CA . GLY B 1 714 ? 1.903 106.375 27.609 1 33.5 714 GLY B CA 1
ATOM 11684 C C . GLY B 1 714 ? 0.468 106.562 27.172 1 33.5 714 GLY B C 1
ATOM 11685 O O . GLY B 1 714 ? -0.456 106.438 27.984 1 33.5 714 GLY B O 1
ATOM 11686 N N . MET B 1 715 ? 0.257 107.438 26.109 1 36.5 715 MET B N 1
ATOM 11687 C CA . MET B 1 715 ? -0.961 107.688 25.344 1 36.5 715 MET B CA 1
ATOM 11688 C C . MET B 1 715 ? -1.821 106.438 25.281 1 36.5 715 MET B C 1
ATOM 11690 O O . MET B 1 715 ? -3.039 106.5 25.109 1 36.5 715 MET B O 1
ATOM 11694 N N . GLU B 1 716 ? -1.116 105.25 25.234 1 35.31 716 GLU B N 1
ATOM 11695 C CA . GLU B 1 716 ? -1.876 104 25.141 1 35.31 716 GLU B CA 1
ATOM 11696 C C . GLU B 1 716 ? -2.729 103.812 26.375 1 35.31 716 GLU B C 1
ATOM 11698 O O . GLU B 1 716 ? -3.857 103.312 26.281 1 35.31 716 GLU B O 1
ATOM 11703 N N . VAL B 1 717 ? -2.246 104.188 27.516 1 36.25 717 VAL B N 1
ATOM 11704 C CA . VAL B 1 717 ? -3.049 104.062 28.734 1 36.25 717 VAL B CA 1
ATOM 11705 C C . VAL B 1 717 ? -4.188 105.062 28.688 1 36.25 717 VAL B C 1
ATOM 11707 O O . VAL B 1 717 ? -5.316 104.75 29.078 1 36.25 717 VAL B O 1
ATOM 11710 N N . LEU B 1 718 ? -3.977 106.25 28.094 1 36.34 718 LEU B N 1
ATOM 11711 C CA . LEU B 1 718 ? -5.031 107.25 27.953 1 36.34 718 LEU B CA 1
ATOM 11712 C C . LEU B 1 718 ? -6.082 106.75 26.953 1 36.34 718 LEU B C 1
ATOM 11714 O O . LEU B 1 718 ? -7.281 107 27.156 1 36.34 718 LEU B O 1
ATOM 11718 N N . GLU B 1 719 ? -5.602 106.125 25.844 1 39.09 719 GLU B N 1
ATOM 11719 C CA . GLU B 1 719 ? -6.562 105.625 24.891 1 39.09 719 GLU B CA 1
ATOM 11720 C C . GLU B 1 719 ? -7.348 104.438 25.516 1 39.09 719 GLU B C 1
ATOM 11722 O O . GLU B 1 719 ? -8.547 104.312 25.281 1 39.09 719 GLU B O 1
ATOM 11727 N N . THR B 1 720 ? -6.676 103.625 26.359 1 34.41 720 THR B N 1
ATOM 11728 C CA . THR B 1 720 ? -7.391 102.562 27.062 1 34.41 720 THR B CA 1
ATOM 11729 C C . THR B 1 720 ? -8.352 103.188 28.094 1 34.41 720 THR B C 1
ATOM 11731 O O . THR B 1 720 ? -9.477 102.688 28.25 1 34.41 720 THR B O 1
ATOM 11734 N N . LEU B 1 721 ? -7.957 104.25 28.734 1 33.38 721 LEU B N 1
ATOM 11735 C CA . LEU B 1 721 ? -8.867 105 29.641 1 33.38 721 LEU B CA 1
ATOM 11736 C C . LEU B 1 721 ? -10.023 105.625 28.875 1 33.38 721 LEU B C 1
ATOM 11738 O O . LEU B 1 721 ? -11.164 105.625 29.344 1 33.38 721 LEU B O 1
ATOM 11742 N N . LYS B 1 722 ? -9.758 106.125 27.766 1 39.69 722 LYS B N 1
ATOM 11743 C CA . LYS B 1 722 ? -10.812 106.625 26.906 1 39.69 722 LYS B CA 1
ATOM 11744 C C . LYS B 1 722 ? -11.781 105.562 26.484 1 39.69 722 LYS B C 1
ATOM 11746 O O . LYS B 1 722 ? -12.992 105.75 26.422 1 39.69 722 LYS B O 1
ATOM 11751 N N . TYR B 1 723 ? -11.211 104.438 26.125 1 34.47 723 TYR B N 1
ATOM 11752 C CA . TYR B 1 723 ? -12.078 103.312 25.75 1 34.47 723 TYR B CA 1
ATOM 11753 C C . TYR B 1 723 ? -12.852 102.75 26.953 1 34.47 723 TYR B C 1
ATOM 11755 O O . TYR B 1 723 ? -14.008 102.375 26.828 1 34.47 723 TYR B O 1
ATOM 11763 N N . ILE B 1 724 ? -12.18 102.75 28.188 1 34.34 724 ILE B N 1
ATOM 11764 C CA . ILE B 1 724 ? -12.898 102.25 29.359 1 34.34 724 ILE B CA 1
ATOM 11765 C C . ILE B 1 724 ? -13.797 103.375 29.906 1 34.34 724 ILE B C 1
ATOM 11767 O O . ILE B 1 724 ? -14.406 103.188 30.969 1 34.34 724 ILE B O 1
ATOM 11771 N N . GLY B 1 725 ? -14.539 104.125 29.109 1 34.75 725 GLY B N 1
ATOM 11772 C CA . GLY B 1 725 ? -15.625 105.062 29.219 1 34.75 725 GLY B CA 1
ATOM 11773 C C . GLY B 1 725 ? -15.352 106.188 30.219 1 34.75 725 GLY B C 1
ATOM 11774 O O . GLY B 1 725 ? -16.266 106.938 30.594 1 34.75 725 GLY B O 1
ATOM 11775 N N . ILE B 1 726 ? -14.344 105.938 31.016 1 33.62 726 ILE B N 1
ATOM 11776 C CA . ILE B 1 726 ? -14.164 107.062 31.984 1 33.62 726 ILE B CA 1
ATOM 11777 C C . ILE B 1 726 ? -13.648 108.312 31.281 1 33.62 726 ILE B C 1
ATOM 11779 O O . ILE B 1 726 ? -12.539 108.312 30.734 1 33.62 726 ILE B O 1
ATOM 11783 N N . ASP B 1 727 ? -14.609 108.938 30.609 1 36.91 727 ASP B N 1
ATOM 11784 C CA . ASP B 1 727 ? -14.273 110.312 30.125 1 36.91 727 ASP B CA 1
ATOM 11785 C C . ASP B 1 727 ? -13.703 111.188 31.234 1 36.91 727 ASP B C 1
ATOM 11787 O O . ASP B 1 727 ? -14.43 111.562 32.156 1 36.91 727 ASP B O 1
ATOM 11791 N N . VAL B 1 728 ? -12.555 110.875 31.609 1 39.44 728 VAL B N 1
ATOM 11792 C CA . VAL B 1 728 ? -11.805 111.625 32.625 1 39.44 728 VAL B CA 1
ATOM 11793 C C . VAL B 1 728 ? -12.188 113.062 32.594 1 39.44 728 VAL B C 1
ATOM 11795 O O . VAL B 1 728 ? -12.359 113.75 33.625 1 39.44 728 VAL B O 1
ATOM 11798 N N . LEU B 1 729 ? -12.531 113.562 31.359 1 39.28 729 LEU B N 1
ATOM 11799 C CA . LEU B 1 729 ? -12.93 114.938 31.25 1 39.28 729 LEU B CA 1
ATOM 11800 C C . LEU B 1 729 ? -14.312 115.188 31.859 1 39.28 729 LEU B C 1
ATOM 11802 O O . LEU B 1 729 ? -14.531 116.188 32.562 1 39.28 729 LEU B O 1
ATOM 11806 N N . GLU B 1 730 ? -15.148 114.188 31.688 1 43.94 730 GLU B N 1
ATOM 11807 C CA . GLU B 1 730 ? -16.484 114.375 32.25 1 43.94 730 GLU B CA 1
ATOM 11808 C C . GLU B 1 730 ? -16.5 114.125 33.75 1 43.94 730 GLU B C 1
ATOM 11810 O O . GLU B 1 730 ? -17.188 114.875 34.469 1 43.94 730 GLU B O 1
ATOM 11815 N N . MET B 1 731 ? -15.711 113.312 34.188 1 40.56 731 MET B N 1
ATOM 11816 C CA . MET B 1 731 ? -15.617 113.125 35.656 1 40.56 731 MET B CA 1
ATOM 11817 C C . MET B 1 731 ? -14.977 114.312 36.312 1 40.56 731 MET B C 1
ATOM 11819 O O . MET B 1 731 ? -15.406 114.75 37.406 1 40.56 731 MET B O 1
ATOM 11823 N N . LEU B 1 732 ? -14 114.812 35.656 1 39.16 732 LEU B N 1
ATOM 11824 C CA . LEU B 1 732 ? -13.461 116.062 36.156 1 39.16 732 LEU B CA 1
ATOM 11825 C C . LEU B 1 732 ? -14.5 117.188 36.031 1 39.16 732 LEU B C 1
ATOM 11827 O O . LEU B 1 732 ? -14.602 118.062 36.938 1 39.16 732 LEU B O 1
ATOM 11831 N N . LYS B 1 733 ? -15.344 117.062 35.062 1 43.38 733 LYS B N 1
ATOM 11832 C CA . LYS B 1 733 ? -16.438 118 34.938 1 43.38 733 LYS B CA 1
ATOM 11833 C C . LYS B 1 733 ? -17.453 117.875 36.062 1 43.38 733 LYS B C 1
ATOM 11835 O O . LYS B 1 733 ? -17.906 118.875 36.656 1 43.38 733 LYS B O 1
ATOM 11840 N N . ASP B 1 734 ? -17.812 116.688 36.312 1 43.12 734 ASP B N 1
ATOM 11841 C CA . ASP B 1 734 ? -18.828 116.5 37.344 1 43.12 734 ASP B CA 1
ATOM 11842 C C . ASP B 1 734 ? -18.281 116.75 38.719 1 43.12 734 ASP B C 1
ATOM 11844 O O . ASP B 1 734 ? -18.953 117.375 39.562 1 43.12 734 ASP B O 1
ATOM 11848 N N . ALA B 1 735 ? -17.047 116.375 39 1 40.56 735 ALA B N 1
ATOM 11849 C CA . ALA B 1 735 ? -16.406 116.75 40.25 1 40.56 735 ALA B CA 1
ATOM 11850 C C . ALA B 1 735 ? -16.219 118.25 40.344 1 40.56 735 ALA B C 1
ATOM 11852 O O . ALA B 1 735 ? -16.438 118.812 41.406 1 40.56 735 ALA B O 1
ATOM 11853 N N . ALA B 1 736 ? -15.914 118.75 39.188 1 37.78 736 ALA B N 1
ATOM 11854 C CA . ALA B 1 736 ? -15.914 120.25 39.156 1 37.78 736 ALA B CA 1
ATOM 11855 C C . ALA B 1 736 ? -17.328 120.812 39.344 1 37.78 736 ALA B C 1
ATOM 11857 O O . ALA B 1 736 ? -17.531 121.75 40.062 1 37.78 736 ALA B O 1
ATOM 11858 N N . ALA B 1 737 ? -18.297 120.125 38.75 1 41.38 737 ALA B N 1
ATOM 11859 C CA . ALA B 1 737 ? -19.672 120.625 38.906 1 41.38 737 ALA B CA 1
ATOM 11860 C C . ALA B 1 737 ? -20.125 120.438 40.344 1 41.38 737 ALA B C 1
ATOM 11862 O O . ALA B 1 737 ? -20.766 121.375 40.906 1 41.38 737 ALA B O 1
ATOM 11863 N N . MET B 1 738 ? -19.844 119.375 40.938 1 39.66 738 MET B N 1
ATOM 11864 C CA . MET B 1 738 ? -20.266 119.25 42.344 1 39.66 738 MET B CA 1
ATOM 11865 C C . MET B 1 738 ? -19.484 120.188 43.25 1 39.66 738 MET B C 1
ATOM 11867 O O . MET B 1 738 ? -20.047 120.75 44.156 1 39.66 738 MET B O 1
ATOM 11871 N N . ALA B 1 739 ? -18.156 120.25 42.938 1 35.06 739 ALA B N 1
ATOM 11872 C CA . ALA B 1 739 ? -17.422 121.312 43.656 1 35.06 739 ALA B CA 1
ATOM 11873 C C . ALA B 1 739 ? -18.016 122.688 43.344 1 35.06 739 ALA B C 1
ATOM 11875 O O . ALA B 1 739 ? -18.141 123.562 44.25 1 35.06 739 ALA B O 1
ATOM 11876 N N . VAL B 1 740 ? -18.422 122.875 42.094 1 37.47 740 VAL B N 1
ATOM 11877 C CA . VAL B 1 740 ? -19.062 124.125 41.688 1 37.47 740 VAL B CA 1
ATOM 11878 C C . VAL B 1 740 ? -20.422 124.25 42.375 1 37.47 740 VAL B C 1
ATOM 11880 O O . VAL B 1 740 ? -20.797 125.375 42.812 1 37.47 740 VAL B O 1
ATOM 11883 N N . ARG B 1 741 ? -21.188 123.25 42.375 1 38.94 741 ARG B N 1
ATOM 11884 C CA . ARG B 1 741 ? -22.5 123.438 43 1 38.94 741 ARG B CA 1
ATOM 11885 C C . ARG B 1 741 ? -22.375 123.875 44.438 1 38.94 741 ARG B C 1
ATOM 11887 O O . ARG B 1 741 ? -23.219 124.625 44.938 1 38.94 741 ARG B O 1
ATOM 11894 N N . SER B 1 742 ? -21.438 123.375 45.062 1 34 742 SER B N 1
ATOM 11895 C CA . SER B 1 742 ? -21.344 123.938 46.438 1 34 742 SER B CA 1
ATOM 11896 C C . SER B 1 742 ? -20.688 125.312 46.438 1 34 742 SER B C 1
ATOM 11898 O O . SER B 1 742 ? -20.719 126 47.438 1 34 742 SER B O 1
ATOM 11900 N N . LEU B 1 743 ? -19.781 125.562 45.375 1 32.72 743 LEU B N 1
ATOM 11901 C CA . LEU B 1 743 ? -19.25 126.875 45.312 1 32.72 743 LEU B CA 1
ATOM 11902 C C . LEU B 1 743 ? -20.203 127.875 44.625 1 32.72 743 LEU B C 1
ATOM 11904 O O . LEU B 1 743 ? -21.031 127.438 43.812 1 32.72 743 LEU B O 1
ATOM 11908 N N . GLN B 1 744 ? -20.453 129.125 45.031 1 36.19 744 GLN B N 1
ATOM 11909 C CA . GLN B 1 744 ? -21.359 130.125 44.5 1 36.19 744 GLN B CA 1
ATOM 11910 C C . GLN B 1 744 ? -21.25 130.25 43 1 36.19 744 GLN B C 1
ATOM 11912 O O . GLN B 1 744 ? -20.188 129.875 42.406 1 36.19 744 GLN B O 1
ATOM 11917 N N . PRO B 1 745 ? -22.344 130.25 42.188 1 36.69 745 PRO B N 1
ATOM 11918 C CA . PRO B 1 745 ? -22.547 130.125 40.719 1 36.69 745 PRO B CA 1
ATOM 11919 C C . PRO B 1 745 ? -21.5 131 39.969 1 36.69 745 PRO B C 1
ATOM 11921 O O . PRO B 1 745 ? -21.109 130.5 38.844 1 36.69 745 PRO B O 1
ATOM 11924 N N . GLU B 1 746 ? -21.047 132.125 40.5 1 38.81 746 GLU B N 1
ATOM 11925 C CA . GLU B 1 746 ? -20.219 133 39.781 1 38.81 746 GLU B CA 1
ATOM 11926 C C . GLU B 1 746 ? -18.812 132.5 39.562 1 38.81 746 GLU B C 1
ATOM 11928 O O . GLU B 1 746 ? -18.234 132.625 38.5 1 38.81 746 GLU B O 1
ATOM 11933 N N . ILE B 1 747 ? -18.297 131.875 40.562 1 38.75 747 ILE B N 1
ATOM 11934 C CA . ILE B 1 747 ? -16.938 131.375 40.469 1 38.75 747 ILE B CA 1
ATOM 11935 C C . ILE B 1 747 ? -16.891 130.25 39.5 1 38.75 747 ILE B C 1
ATOM 11937 O O . ILE B 1 747 ? -15.953 130.125 38.719 1 38.75 747 ILE B O 1
ATOM 11941 N N . VAL B 1 748 ? -18.016 129.625 39.312 1 39.12 748 VAL B N 1
ATOM 11942 C CA . VAL B 1 748 ? -18.156 128.5 38.375 1 39.12 748 VAL B CA 1
ATOM 11943 C C . VAL B 1 748 ? -18.125 129 36.938 1 39.12 748 VAL B C 1
ATOM 11945 O O . VAL B 1 748 ? -17.5 128.375 36.062 1 39.12 748 VAL B O 1
ATOM 11948 N N . ALA B 1 749 ? -18.781 130.125 36.781 1 37.88 749 ALA B N 1
ATOM 11949 C CA . ALA B 1 749 ? -18.812 130.75 35.469 1 37.88 749 ALA B CA 1
ATOM 11950 C C . ALA B 1 749 ? -17.406 131.125 35 1 37.88 749 ALA B C 1
ATOM 11952 O O . ALA B 1 749 ? -17.047 131 33.844 1 37.88 749 ALA B O 1
ATOM 11953 N N . ILE B 1 750 ? -16.641 131.625 35.969 1 38.97 750 ILE B N 1
ATOM 11954 C CA . ILE B 1 750 ? -15.312 132.125 35.6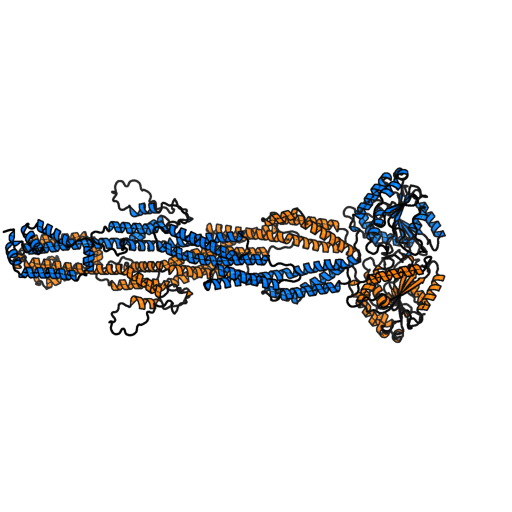25 1 38.97 750 ILE B CA 1
ATOM 11955 C C . ILE B 1 750 ? -14.422 130.875 35.25 1 38.97 750 ILE B C 1
ATOM 11957 O O . ILE B 1 750 ? -13.688 131 34.281 1 38.97 750 ILE B O 1
ATOM 11961 N N . ILE B 1 751 ? -14.648 129.875 36.062 1 37.47 751 ILE B N 1
ATOM 11962 C CA . ILE B 1 751 ? -13.828 128.75 35.812 1 37.47 751 ILE B CA 1
ATOM 11963 C C . ILE B 1 751 ? -14.227 128 34.5 1 37.47 751 ILE B C 1
ATOM 11965 O O . ILE B 1 751 ? -13.367 127.688 33.688 1 37.47 751 ILE B O 1
ATOM 11969 N N . ILE B 1 752 ? -15.539 128 34.188 1 38.56 752 ILE B N 1
ATOM 11970 C CA . ILE B 1 752 ? -16.031 127.5 32.906 1 38.56 752 ILE B CA 1
ATOM 11971 C C . ILE B 1 752 ? -15.508 128.375 31.797 1 38.56 752 ILE B C 1
ATOM 11973 O O . ILE B 1 752 ? -15.07 127.875 30.75 1 38.56 752 ILE B O 1
ATOM 11977 N N . ALA B 1 753 ? -15.578 129.625 32.062 1 38.69 753 ALA B N 1
ATOM 11978 C CA . ALA B 1 753 ? -15.125 130.625 31.031 1 38.69 753 ALA B CA 1
ATOM 11979 C C . ALA B 1 753 ? -13.641 130.5 30.75 1 38.69 753 ALA B C 1
ATOM 11981 O O . ALA B 1 753 ? -13.211 130.5 29.594 1 38.69 753 ALA B O 1
ATOM 11982 N N . LEU B 1 754 ? -12.961 130.25 31.891 1 37.03 754 LEU B N 1
ATOM 11983 C CA . LEU B 1 754 ? -11.523 130.125 31.75 1 37.03 754 LEU B CA 1
ATOM 11984 C C . LEU B 1 754 ? -11.172 128.875 31.016 1 37.03 754 LEU B C 1
ATOM 11986 O O . LEU B 1 754 ? -10.25 128.75 30.188 1 37.03 754 LEU B O 1
ATOM 11990 N N . VAL B 1 755 ? -11.922 127.812 31.453 1 36.94 755 VAL B N 1
ATOM 11991 C CA . VAL B 1 755 ? -11.633 126.5 30.844 1 36.94 755 VAL B CA 1
ATOM 11992 C C . VAL B 1 755 ? -12.156 126.5 29.406 1 36.94 755 VAL B C 1
ATOM 11994 O O . VAL B 1 755 ? -11.531 125.875 28.531 1 36.94 755 VAL B O 1
ATOM 11997 N N . THR B 1 756 ? -13.375 127 29.25 1 35.72 756 THR B N 1
ATOM 11998 C CA . THR B 1 756 ? -13.922 126.938 27.891 1 35.72 756 THR B CA 1
ATOM 11999 C C . THR B 1 756 ? -13.336 128.125 27.062 1 35.72 756 THR B C 1
ATOM 12001 O O . THR B 1 756 ? -13.711 128.25 25.891 1 35.72 756 THR B O 1
ATOM 12004 N N . LYS B 1 757 ? -12.047 128.25 26.984 1 39.88 757 LYS B N 1
ATOM 12005 C CA . LYS B 1 757 ? -11.344 129.25 26.188 1 39.88 757 LYS B CA 1
ATOM 12006 C C . LYS B 1 757 ? -12.328 130.25 25.547 1 39.88 757 LYS B C 1
ATOM 12008 O O . LYS B 1 757 ? -12 130.875 24.547 1 39.88 757 LYS B O 1
ATOM 12013 N N . GLN B 1 758 ? -13.633 130.25 25.922 1 33.28 758 GLN B N 1
ATOM 12014 C CA . GLN B 1 758 ? -14.484 131.125 25.156 1 33.28 758 GLN B CA 1
ATOM 12015 C C . GLN B 1 758 ? -14.211 132.625 25.547 1 33.28 758 GLN B C 1
ATOM 12017 O O . GLN B 1 758 ? -14.164 132.875 26.734 1 33.28 758 GLN B O 1
ATOM 12022 N N . SER B 1 759 ? -13.383 133.375 24.641 1 33.47 759 SER B N 1
ATOM 12023 C CA . SER B 1 759 ? -12.945 134.75 24.641 1 33.47 759 SER B CA 1
ATOM 12024 C C . SER B 1 759 ? -14.023 135.625 25.203 1 33.47 759 SER B C 1
ATOM 12026 O O . SER B 1 759 ? -13.719 136.625 25.922 1 33.47 759 SER B O 1
ATOM 12028 N N . ASP B 1 760 ? -15.25 135.625 24.641 1 32.09 760 ASP B N 1
ATOM 12029 C CA . ASP B 1 760 ? -16.094 136.75 24.562 1 32.09 760 ASP B CA 1
ATOM 12030 C C . ASP B 1 760 ? -16.859 137 25.875 1 32.09 760 ASP B C 1
ATOM 12032 O O . ASP B 1 760 ? -17.875 137.625 25.906 1 32.09 760 ASP B O 1
ATOM 12036 N N . TRP B 1 761 ? -16.531 136.375 26.812 1 33.91 761 TRP B N 1
ATOM 12037 C CA . TRP B 1 761 ? -17.422 136.375 27.953 1 33.91 761 TRP B CA 1
ATOM 12038 C C . TRP B 1 761 ? -17.328 137.75 28.641 1 33.91 761 TRP B C 1
ATOM 12040 O O . TRP B 1 761 ? -17.953 138 29.672 1 33.91 761 TRP B O 1
ATOM 12050 N N . ARG B 1 762 ? -16.406 138.75 28.172 1 34.62 762 ARG B N 1
ATOM 12051 C CA . ARG B 1 762 ? -16.453 140.125 28.719 1 34.62 762 ARG B CA 1
ATOM 12052 C C . ARG B 1 762 ? -17.859 140.625 28.578 1 34.62 762 ARG B C 1
ATOM 12054 O O . ARG B 1 762 ? -18.25 141.5 29.391 1 34.62 762 ARG B O 1
ATOM 12061 N N . GLN B 1 763 ? -18.469 140.25 27.422 1 27.7 763 GLN B N 1
ATOM 12062 C CA . GLN B 1 763 ? -19.531 141.25 27.109 1 27.7 763 GLN B CA 1
ATOM 12063 C C . GLN B 1 763 ? -20.734 141 28.031 1 27.7 763 GLN B C 1
ATOM 12065 O O . GLN B 1 763 ? -21.516 142 28.234 1 27.7 763 GLN B O 1
ATOM 12070 N N . GLN B 1 764 ? -21.031 139.75 28.344 1 25.08 764 GLN B N 1
ATOM 12071 C CA . GLN B 1 764 ? -22.422 139.875 28.781 1 25.08 764 GLN B CA 1
ATOM 12072 C C . GLN B 1 764 ? -22.547 140.375 30.203 1 25.08 764 GLN B C 1
ATOM 12074 O O . GLN B 1 764 ? -23.609 140.75 30.625 1 25.08 764 GLN B O 1
ATOM 12079 N N . TYR B 1 765 ? -21.641 140 31.094 1 24.23 765 TYR B N 1
ATOM 12080 C CA . TYR B 1 765 ? -22.016 140.5 32.438 1 24.23 765 TYR B CA 1
ATOM 12081 C C . TYR B 1 765 ? -21.469 141.875 32.688 1 24.23 765 TYR B C 1
ATOM 12083 O O . TYR B 1 765 ? -21.562 142.375 33.812 1 24.23 765 TYR B O 1
ATOM 12091 N N . TYR B 1 766 ? -20.906 142.5 31.594 1 23.39 766 TYR B N 1
ATOM 12092 C CA . TYR B 1 766 ? -21.125 144 31.672 1 23.39 766 TYR B CA 1
ATOM 12093 C C . TYR B 1 766 ? -22.438 144.375 31.016 1 23.39 766 TYR B C 1
ATOM 12095 O O . TYR B 1 766 ? -22.797 143.875 29.953 1 23.39 766 TYR B O 1
#

Radius of gyration: 65.27 Å; Cα contacts (8 Å, |Δi|>4): 1810; chains: 2; bounding box: 85×203×126 Å

pLDDT: mean 76.8, std 19.25, range [23.25, 96.75]

Secondary structure (DSSP, 8-state):
-TT-EEEE-TT--B-HHHHHHHHTHHHHTTTT-EEEEEEE-BTTSSHHHHHHHHH---PPPP-GGG-------SEEEEE-SS-SSEEEEEEEPPBSBSSSTGGGHHHHHHHHHHHHHH-SEEEEEEEGGGTTBSTTTTHHHHHHHHHHHHHHS----EEEEEEEES--SS-HHHHHHHHHHHHHHHHHHSPPPSSS----HHHHEEEEEEEE--TTT-HHHHHHHHHHHHHTTTTTTSTTSTT---TTPPPGGGHHHHHHHHHHHHHH-GGG-PPPHHHHHHHHHHHHHHHHHHHHHHT-HHHHHHHHHHHHS--TTHHHHHHHHHHHHHHHHHHHHTTS-HHHHHHHHHHHHHHHHHHHHHHHHHHHHHHHHHHHHHHHHHHHHHHHTT--HHHHHHHHHHHHHHHHHHHHHHH--TT-----HHHHHHHHHHHHHHHHHHHHHHHHHHHHHHHHHHHHH--TTHHHHHHHHHHHHHHHHHHHHHHHHTTS---HHHHHHHHHHHHHHHHHHHHHHHHHHT-HHHHHHHHHHHHHHHHHB-TTS-B----TTS-HHHHHHHHHHHHHHHHHHHHB---SS---SHHHHHHHHHTGGGS---STT--S----GGGSSS-SSS-GGGBSS-HHHHHHHHHHHHHHHHHHHHHHHHHHHHHHHHHHHHHHHHHHHHHHHHHHS-HHHHHHHHTSHHHHHHHHHHHHHHHHHHHHS-HHHHHHHHHTT--HHHHHHHHHHHHHHHS-HHHHHHHHHHHT--GGGGTTT-/-TT-EEEE-TT--B-HHHHHHHTTHHHHTTTT-EEEEEEE-BTTSSHHHHHHHHH---PPPP-GGG-------SEEEEE-SS-SSEEEEEEEPPBSBSSSTGGGHHHHHHHHHHHHHH-SEEEEEEEGGGTTBSTTTTHHHHHHHHHHHHHHS----EEEEEEEES--SS-HHHHHHHHHHHHHHHHHHSPPPSSS----HHHHEEEEEEE---TTT-HHHHHHHHHHHHHTTTTTTSTTSTT--GGGPPPGGGHHHHHHHHHHHHHH-GGG-PPPHHHHHHHHHHHHHHHHHHHHHHT-HHHHHHHHHHHHS--TTHHHHHHHHHHHHHHHHHHHSTTS-HHHHHHHHHHHHHHHHHHHHHHHHHHHHHHHHHHHHHHHHHHHHHHHTT--HHHHHHHHHHHHHHHHHHHHHHH--TT-----HHHHHHHHHHHHHHHHHHHHHHHHHHHHHHHHHHHHH--TTHHHHHHHHHHHHHHHHHHHHHHHHTTS---HHHHHHHHHHHHHHHHHHHHHHHHHHT-HHHHHHHHHHHHHHHHHB-TTS-B----TTS-HHHHHHHHHHHHHHHHHHHHB---SS---SHHHHHHHHHTGGGS---STT--S----GGGSSS-SSS-GGGBSS-HHHHHHHHHHHHHHHHHHHHHHHHHHHHHHHHHHHHHHHHHHHHHHHHHHS-HHHHHHHHTSHHHHHHHHHHHHHHHHHHHHS-HHHHHHHHHTT--HHHHHHHHHHHHHHHS-HHHHHHHHHHHTT-STTHHHH-

Organism: Populus trichocarpa (NCBI:txid3694)

Sequence (1532 aa):
MEKGMQLIDGNGKFNVEGLQDMTTTEFAQCGLSYSVVAIIGPQSSGKSTLMNHVFGTDFKMLNANKGRGQTTKGIWIAKSSEIEPFTIAMDLEGTDSSARGEDNTAFEKQSTLFALAIADTVLVNMWCKDIGLEHAACRPLLKLVFQVMKRLFQPRKRTLLFVIRDHTRTPLEFLETALMKDIEKIWATVAEPETHSSAALSDYFNVEITSLSSYEFEEDKFKDQVAHLKQRFFNSNSPSDLADDRLEVEPASGFSVCAEKIWKTIKDNKDLHIPDPKVMAASVRCEEIAKEKLKQLTSDEKWLELKEDVQAGPVPWFGATLSSILATYLSQYDKEVIYFDQDVRNVKRKQLELNALEVVRDAYVTMLEHLSSNTLETFKTKLEQLLNEGEGFVASARSCARSCLHEFDQRCEDAAIRQSEWNASNVREKLTCDMLSGMMAIYEEQLTDVLADEIQSLFEAGETDTWLSVRNLLESKTENAVSEFSDAVVGFKVHRSAIDTKLEHLRENARNVVKRKAKEAAAAERVLTRMKDRFKQVFNRDEISKSRFWTREKNIDEIERNALSASLKILSTVAAMRLDKLTDQIEHLLFSSLMDESGDIPSSQRTGATPDPLASNTWEEVSPNDTLLTPVECKSLWMEFKEDMKYKMNQARSDQEALRNAKRVIKIVVGVVGAAAITAVGVPTAMKIAARPEVAAVLKAVTTWLLAVLKYIGMEVLETLKYIGIDVLEMLKDAAAMAVRSLQPEIVAIIIALVTKQSDWRQQYYMEKGMQLIDGNGKFNVEGLQDMTTTEFAQCGLSYSVVAIIGPQSSGKSTLMNHVFGTDFKMLNANKGRGQTTKGIWIAKSSEIEPFTIAMDLEGTDSSARGEDNTAFEKQSTLFALAIADTVLVNMWCKDIGLEHAACRPLLKLVFQVMKRLFQPRKRTLLFVIRDHTRTPLEFLETALMKDIEKIWATVAEPETHSSAALSDYFNVEITSLSSYEFEEDKFKDQVAHLKQRFFNSNSPSDLADDRLEVEPASGFSVCAEKIWKTIKDNKDLHIPDPKVMAASVRCEEIAKEKLKQLTSDEKWLELKEDVQAGPVPWFGATLSSILATYLSQYDKEVIYFDQDVRNVKRKQLELNALEVVRDAYVTMLEHLSSNTLETFKTKLEQLLNEGEGFVASARSCARSCLHEFDQRCEDAAIRQSEWNASNVREKLTCDMLSGMMAIYEEQLTDVLADEIQSLFEAGETDTWLSVRNLLESKTENAVSEFSDAVVGFKVHRSAIDTKLEHLRENARNVVKRKAKEAAAAERVLTRMKDRFKQVFNRDEISKSRFWTREKNIDEIERNALSASLKILSTVAAMRLDKLTDQIEHLLFSSLMDESGDIPSSQRTGATPDPLASNTWEEVSPNDTLLTPVECKSLWMEFKEDMKYKMNQARSDQEALRNAKRVIKIVVGVVGAAAITAVGVPTAMKIAARPEVAAVLKAVTTWLLAVLKYIGMEVLETLKYIGIDVLEMLKDAAAMAVRSLQPEIVAIIIALVTKQSDWRQQYY

Foldseek 3Di:
DQAWDFQAFQVGDGDLPVVCVVLPDPLLVCWLFEFEEEEAAAFLLCQVVLCCLQQVGDAFHDDPVVPGAWDDHHKIWGWRPPAPDTYIYIYGTGPPHCVCPLQNLLRSLLRVLLCLQAGQEYEYRAELVCQPPCVNSVLVSLLLSLQVCLVPHDADEGEYEYEYEADDDDDVVVSVVSVVVSNQVSNVVRDHDPPDPPDHPRRRYDYHYDYAHYCVPCVPSRSVVSNVVSVLRHPQCDCPHRRPRSVPHDTSNCSSVVSVVSSVVSVPDCSSRDGRPLLVVLLVVLLVLLVVLLVCLLVPPQLVVLLVVLVVAADFLQQVSLQVSLVVSLVVSCVVSVPGDPVSNVVSSVVSLVSSCVSCVVSLVSNLVRLLVVLLVQLLVQLVVCVVVPDDNLVSLLVSVVVSLVVSVVVNVSNHHPSDPDDCVVSSQVSLLSSLVSSLVVLLVVLLVVLLVVLLVLLLVLDLPSLVVNLVVLVVSLVVSLVSSVSSCVNRPHDPVSSVVSSVVSSVSSVVSNLVSLLVCLPLVNLLVSLLVQLCQQLQADPVRHGDDLFLPDDLVVSNLVSNLSSLSSLQVSFWAPSDVDDDCSSVLSCVQPPPPPDCPDPPPPDDPPDRPLPDQDDPRHDPSGGSGGSVSSVVSSVVSCVVCVVVSVVSVVVSVVVVVVVVVVLVCVVVVVVVLDVVCDPVNSVVVCPPVVVVVVVVVVVVVVVVVVVVVDVVVVVVVVVSVPPVVVVCVVSLVVVCVVPDVVVSVVVCCVVVVVPPPVPDVD/DQAWDFQAFQVGDGDLPVVCVVLPDPLLVCWLFEFEEEEAAAFLLCQVVLCCLQQVGDAFHDDVVVPGAWTDHHKIWGWRPPAPDTYIYIYGTGPPHCVCPLQVLLRSLLRVLLCLQAGQEYEYRAELVCQPPCVNSVLVSLLLSLQVCLVPHDADEGEYEYEYEADDDDDVVVSVVSVVVSNQVSNVVRDHDPPDPPDHPRRRYDYHYDYA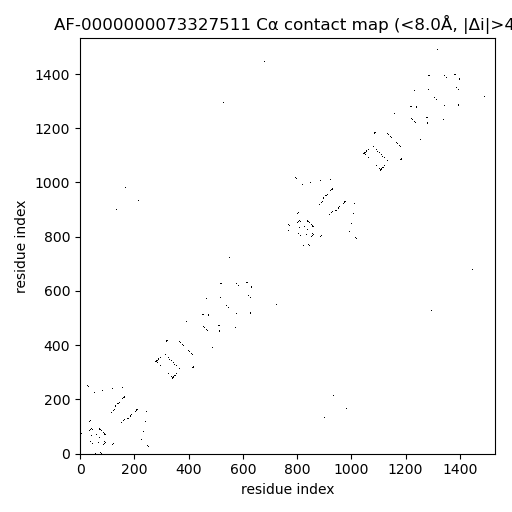HYCVPCVVSRSVVSNVVSVLRHVQCDCPHRRPRSVPHDTSNCSSVVSVVSSVVSVPDCSSNDGRPLLVVLLVVLLVLLVVLLVCLLVPPQLVVLLVVLVVAADFLQQVSLQVSLVVSLVVSCVVSVPGDPVSNVVSSVVSLVSSCVSCVVSLVSNLVRLLVVLLVQLLVQLVVCVVVPDDNLVSLLVSVVVSLVVSVVVNVSNHHPSDPDDCVVSSQVSLLSSLVSSLVVLLVVLLVVLLVVLLVLLLVLDLPSLVVNLVVLVVSLVVSLVSSVSSCVNRPHDPVSNVVSSVVSSVSSVVSNLVSLLVCLDLVNLLVSLLVQLCQQLQADPVRHGDDLFLPDDLVVSNLVSLLSSLSSLQVSFWAPSDVDDDCSSVLSCVQPRPPPDCPDPPPPPDPPDRPLPDQDDPRHDPSGGSHGSVSSVVSSVVSCVVCVVVSVVSVVVSVVVVVVVVVVLVVCVVVVVVLDVVCDVVNSVVVCPPVVVVVVVVVVVVVVVVVVVVVDVVVVVVCVVSVPPVVVVVVVSLVVVVVVPDVVVSVVVCCVVVVPPPPVPDVD

Nearest PDB structures (foldseek):
  5ca9-assembly1_A  TM=7.145E-01  e=9.748E-29  Candida albicans SC5314
  5ca8-assembly1_A  TM=3.670E-01  e=1.600E-26  Candida albicans SC5314
  7e5a-assembly1_A  TM=5.634E-01  e=1.800E-10  Homo sapiens
  7e5a-assembly1_B  TM=5.290E-01  e=1.721E-10  Homo sapiens
  2b8w-assembly1_B  TM=6.699E-01  e=4.639E-06  Homo sapiens